Protein AF-0000000068642053 (afdb_homodimer)

Secondary structure (DSSP, 8-state):
------------EE----EEE-GGG-EEEES-SEEEEETT--EEEEEEEE-SSS-EEEEEEEESSS----GGGSGGGTTTEEEEEETTTEEEEEE-S--GGG-EEEEEEEEESS-SSEEE-SS-EEEEEESEEEEEPPTT--EEEEEEEEEEPPSS-EEEEEEEEEE---SS-EEEEEEEEEE---SS-EEEEEEEEEE---SS-EEEEEEEEEE---SSEEEEEEEEEEE---SSEEEEEEEEEEE---SSEEEEEEEEEEE---SSEEEEEEEEEEE---SSEEEEEEEEEEE---SSEEEEEEEEEEE-PPS-EEEEEEEEEEE---S--EEEEEEEEEE---SSEEEEEEEEEEE---SSEEEEEEEEEEE---SSEEEEEEEEEEE---SSEEEEEEEEEEE---SSEEEEEEEEEEE---SSEEEEEEEEEEE---S--EEEEE-SS-EEE--S----/-------------B---EEEE-GGG-EEEES-SEEEEETT--EEEEEEEE-SSS-EEEEEEEESSS----GGGSGGGTTTEEEEEETTTEEEEEE-S--GGG-EEEEEEEEETTT-SEEE-SS-EEEEEESEEEEEPPTT--EEEEEEEEEEPPSS-EEEEEEEEEE---SS-EEEEEEEEEE---SS-EEEEEEEEEE---SS-EEEEEEEEEE---SSEEEEEEEEEEE---SSEEEEEEEEEEE---SSEEEEEEEEEEE---SSEEEEEEEEEEE---SSEEEEEEEEEEE---SSEEEEEEEEEEE-PPS-EEEEEEEEEEE---S--EEEEEEEEEE---SSEEEEEEEEEEE---SSEEEEEEEEEEE---SSEEEEEEEEEEE---SSEEEEEEEEEEE---SSEEEEEEEEEEE---SSEEEEEEEEEEE---S--EEEEE-SS-EEE--SS---

Foldseek 3Di:
DDDPPPPDQPQPQQQPFDWDDDPPWWTKTKRGAEGEEAAQAKDKTKIAITDDDAAWDDKAKDFPPDDRDHPCPPPVQPPFWDWDQDPRRMIMIMGGRHDQVNFGFMKMWIDGPVGPDIDIHPDGHGYGYDLQAAAADDADDEDEREHNYEYAYDAHEEYEYEEEYEYAYDAHYEYEYEYEYEYAYEAHYEYEYEEEYEYAYYAHYEYEYEEEYEDPYEAHYEYEYEYEYEAQAHAHYEYEYEYEYEAAYDAHYEYEYEYEYEHNYAAHYEYEYEYEYEADAHAHYEYEYEEEYEADAHAHYEYEYEEEYEHAYHAHYEYEYEYEYEAAYEADYEYEYEEEYEHAYEAHYEYEYEYEYEHAYEAHYEYEYEEEYEYAYEAHYEYEYEEEYEYPYYAHYEYEYEYEYEAAEHAHYEYEYEEEYEYAADAHYAYEYEEEYEYNYDPHYHYDYPHPDDHPYPDPPPDD/DDDPPPDDPPQVQPQPFDWDDDPPWWTKTKRGAEGEEAAQAKDKTKIAITDDDAAWDDKAKAFPPDDRDHPCPPPVQPPFWDWDDDPHRMIMIMGGRHDQVNFGFMKMWIDGPPPNDIDIHPDGHGYGYDLAAAAAADADDEEEREHNYEYAYDAHEEYEYEEEYEYAYDAHYEYEYEYEYEYAYEAHYEYEYEEEYEYAYDAHYEYEYEEEYEDPYEAHYEYEYEYEYEHQAHAHYEYEYEYEYEAAYDAHYEYEYEEEYEHNYAAHYEYEYEYEYEADEHAHYEYEYEEEYEAAAHAHYEYEYEYEYEAAYEAHYEYEYEYEYEAAYEAHYAYEYEEEYEHAYEAHYEYEYEYEYEAAYEAHYEYEYEYEYEYAYEAHYEYEYEYEYEYPYEAHYEYEYEEEYEAADHAHYEYEYEEEYEYAADAHYAYEYAEEYEYNYDPHYHYDYPHPDDHPYPDPPPPD

Radius of gyration: 42.09 Å; Cα contacts (8 Å, |Δi|>4): 3136; chains: 2; bounding box: 68×141×82 Å

Nearest PDB structures (foldseek):
  8ht3-assembly1_A  TM=8.075E-01  e=3.068E-05  Okamejei kenojei
  7s83-assembly1_A  TM=7.477E-01  e=1.889E-05  Ginglymostoma cirratum
  2z8v-assembly2_C  TM=7.675E-01  e=5.492E-05  Orectolobus maculatus
  4opw-assembly2_B  TM=1.220E-01  e=9.677E+00  Parabacteroides merdae ATCC 43184
  7s83-assembly1_A  TM=7.491E-01  e=1.148E-05  Ginglymostoma cirratum

Organism: Oncorhynchus mykiss (NCBI:txid8022)

pLDDT: mean 72.78, std 16.98, range [21.55, 93.94]

InterPro domains:
  IPR003599 Immunoglobulin domain subtype [SM00409] (32-130)
  IPR013783 Immunoglobulin-like fold [G3DSA:2.60.40.10] (22-130)
  IPR036179 Immunoglobulin-like domain superfamily [SSF48726] (28-132)

Solvent-accessible surface area (backbone atoms only — not comparable to full-atom values): 41283 Å² total; per-residue (Å²): 134,80,77,76,74,76,66,76,74,80,60,68,62,50,55,14,31,47,69,39,72,47,82,84,51,32,28,32,29,32,51,35,32,45,37,62,42,48,47,56,36,71,48,78,47,38,32,36,45,46,64,70,69,75,48,78,73,47,76,42,51,19,41,61,80,67,69,87,42,52,47,70,72,34,77,93,33,54,95,30,60,46,80,42,83,44,82,86,56,19,43,32,42,32,40,42,63,32,42,56,82,61,40,41,38,41,25,46,32,38,24,33,72,72,39,95,54,75,49,67,28,60,91,33,27,36,34,40,30,36,53,60,34,75,34,68,41,69,60,67,44,73,49,76,45,69,34,42,29,37,32,41,35,38,47,58,20,44,34,38,36,39,35,39,33,41,35,57,24,43,36,44,25,38,39,36,36,41,35,40,33,39,34,56,26,43,35,44,27,40,38,38,37,42,34,40,36,38,33,58,25,43,38,45,28,45,38,39,37,44,34,39,34,34,36,53,29,43,37,46,26,44,37,39,38,43,33,40,34,33,34,54,34,34,36,47,26,45,37,40,37,43,34,40,34,36,32,48,19,41,36,48,26,45,39,41,37,44,35,39,34,33,36,54,27,45,35,45,28,46,38,40,37,45,36,41,35,33,38,59,33,43,33,47,24,43,38,38,37,44,35,40,35,35,35,52,26,31,34,49,23,42,37,40,36,45,35,40,34,33,34,50,21,37,34,44,33,45,42,41,39,45,36,40,35,32,33,53,19,48,30,55,27,66,31,48,35,40,35,41,34,36,35,50,20,43,36,45,26,40,37,37,36,41,35,39,34,36,34,49,21,41,34,47,24,41,39,39,36,44,35,40,34,34,34,54,26,43,34,43,26,43,38,39,36,43,35,41,36,32,37,68,36,47,35,45,28,43,37,39,37,44,34,40,35,32,35,60,35,43,35,48,26,43,36,38,35,43,34,41,33,34,32,51,35,33,39,47,26,44,36,38,34,44,25,32,39,30,38,67,45,56,80,66,52,51,76,47,63,51,55,78,48,55,64,26,62,56,53,90,78,69,76,123,133,80,78,76,76,75,72,77,74,80,62,69,64,51,55,15,33,46,68,37,72,46,81,85,50,30,26,29,28,32,49,34,31,45,35,63,42,46,49,57,35,70,46,79,47,41,35,36,47,46,62,71,70,76,48,77,73,45,76,43,50,18,43,62,80,69,69,88,42,51,45,70,72,35,78,93,33,55,93,30,59,48,82,41,80,44,82,87,57,19,44,32,42,31,40,42,63,32,40,56,82,61,40,40,37,39,26,46,32,38,23,31,72,70,69,80,51,76,49,68,27,61,92,33,28,36,35,41,31,35,54,62,35,75,36,68,43,68,60,68,49,73,49,78,45,70,34,42,29,38,32,41,36,38,48,59,20,44,34,38,35,38,35,38,34,40,34,57,25,44,37,44,25,37,38,36,37,42,36,39,34,39,33,55,26,43,35,44,27,41,38,39,37,42,34,39,35,36,33,56,24,44,38,46,28,44,38,39,35,43,35,39,34,35,37,53,29,43,36,47,27,44,38,39,37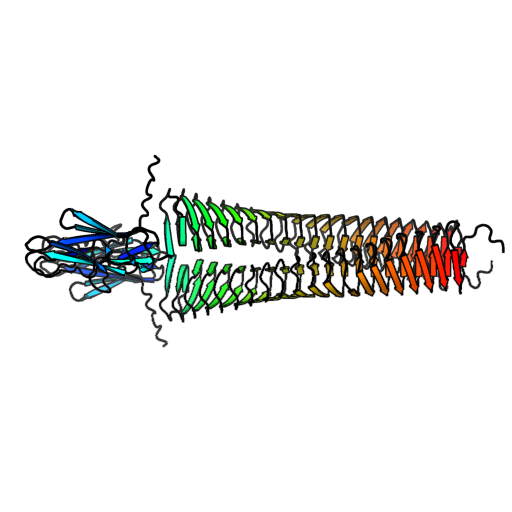,44,33,40,35,35,34,54,36,33,37,48,26,44,38,40,37,45,34,40,34,33,33,46,19,40,35,48,27,45,39,41,38,43,35,40,36,33,36,56,28,45,35,44,28,46,38,39,37,44,34,41,34,33,38,58,36,42,33,47,25,44,38,40,37,44,35,38,35,33,36,53,22,34,34,48,23,42,38,39,38,45,36,41,35,33,35,49,22,41,32,43,32,46,40,41,39,45,34,40,35,33,33,53,19,47,32,50,26,60,34,47,36,40,35,39,35,36,34,51,20,43,35,47,26,41,39,38,36,41,34,41,34,39,33,49,22,41,35,45,24,41,37,38,37,44,36,40,34,36,34,54,25,43,32,44,27,43,36,39,37,42,35,39,35,31,38,64,33,46,35,46,27,43,37,40,37,45,36,40,34,31,34,55,44,40,37,48,26,45,36,38,34,42,34,40,34,32,32,52,34,39,40,47,27,44,37,38,34,45,26,31,36,30,37,66,40,58,79,61,54,52,74,48,62,54,50,80,46,52,66,24,62,50,50,90,78,64,74,122

Structure (mmCIF, N/CA/C/O backbone):
data_AF-0000000068642053-model_v1
#
loop_
_entity.id
_entity.type
_entity.pdbx_description
1 polymer 'Immunoglobulin domain-containing protein'
#
loop_
_atom_site.group_PDB
_atom_site.id
_atom_site.type_symbol
_atom_site.label_atom_id
_atom_site.label_alt_id
_atom_site.label_comp_id
_atom_site.label_asym_id
_atom_site.label_entity_id
_atom_site.label_seq_id
_atom_site.pdbx_PDB_ins_code
_atom_site.Cartn_x
_atom_site.Cartn_y
_atom_site.Cartn_z
_atom_site.occupancy
_atom_site.B_iso_or_equiv
_atom_site.auth_seq_id
_atom_site.auth_comp_id
_atom_site.auth_asym_id
_atom_site.auth_atom_id
_atom_site.pdbx_PDB_model_num
ATOM 1 N N . MET A 1 1 ? 34.188 39.312 0.148 1 21.59 1 MET A N 1
ATOM 2 C CA . MET A 1 1 ? 33.656 39.5 1.485 1 21.59 1 MET A CA 1
ATOM 3 C C . MET A 1 1 ? 32.125 39.75 1.422 1 21.59 1 MET A C 1
ATOM 5 O O . MET A 1 1 ? 31.688 40.781 0.92 1 21.59 1 MET A O 1
ATOM 9 N N . ALA A 1 2 ? 31.391 38.719 1.021 1 28.34 2 ALA A N 1
ATOM 10 C CA . ALA A 1 2 ? 29.984 38.75 0.583 1 28.34 2 ALA A CA 1
ATOM 11 C C . ALA A 1 2 ? 29.078 39.281 1.696 1 28.34 2 ALA A C 1
ATOM 13 O O . ALA A 1 2 ? 29.172 38.812 2.84 1 28.34 2 ALA A O 1
ATOM 14 N N . LEU A 1 3 ? 28.703 40.469 1.605 1 24.94 3 LEU A N 1
ATOM 15 C CA . LEU A 1 3 ? 27.797 41.219 2.473 1 24.94 3 LEU A CA 1
ATOM 16 C C . LEU A 1 3 ? 26.5 40.469 2.676 1 24.94 3 LEU A C 1
ATOM 18 O O . LEU A 1 3 ? 25.828 40.094 1.705 1 24.94 3 LEU A O 1
ATOM 22 N N . ARG A 1 4 ? 26.469 39.594 3.768 1 29.41 4 ARG A N 1
ATOM 23 C CA . ARG A 1 4 ? 25.344 38.844 4.297 1 29.41 4 ARG A CA 1
ATOM 24 C C . ARG A 1 4 ? 24.125 39.719 4.457 1 29.41 4 ARG A C 1
ATOM 26 O O . ARG A 1 4 ? 24.156 40.719 5.176 1 29.41 4 ARG A O 1
ATOM 33 N N . THR A 1 5 ? 23.516 39.906 3.34 1 27.19 5 THR A N 1
ATOM 34 C CA . THR A 1 5 ? 22.312 40.719 3.377 1 27.19 5 THR A CA 1
ATOM 35 C C . THR A 1 5 ? 21.344 40.188 4.43 1 27.19 5 THR A C 1
ATOM 37 O O . THR A 1 5 ? 21.031 39 4.457 1 27.19 5 THR A O 1
ATOM 40 N N . ALA A 1 6 ? 21.312 40.719 5.652 1 28.25 6 ALA A N 1
ATOM 41 C CA . ALA A 1 6 ? 20.469 40.469 6.816 1 28.25 6 ALA A CA 1
ATOM 42 C C . ALA A 1 6 ? 18.984 40.625 6.465 1 28.25 6 ALA A C 1
ATOM 44 O O . ALA A 1 6 ? 18.578 41.625 5.895 1 28.25 6 ALA A O 1
ATOM 45 N N . GLY A 1 7 ? 18.516 39.594 5.863 1 27.88 7 GLY A N 1
ATOM 46 C CA . GLY A 1 7 ? 17.094 39.688 5.586 1 27.88 7 GLY A CA 1
ATOM 47 C C . GLY A 1 7 ? 16.266 40 6.816 1 27.88 7 GLY A C 1
ATOM 48 O O . GLY A 1 7 ? 16.578 39.562 7.922 1 27.88 7 GLY A O 1
ATOM 49 N N . SER A 1 8 ? 15.742 41.156 6.863 1 25.72 8 SER A N 1
ATOM 50 C CA . SER A 1 8 ? 14.945 41.688 7.961 1 25.72 8 SER A CA 1
ATOM 51 C C . SER A 1 8 ? 13.656 40.906 8.148 1 25.72 8 SER A C 1
ATOM 53 O O . SER A 1 8 ? 12.914 40.688 7.195 1 25.72 8 SER A O 1
ATOM 55 N N . VAL A 1 9 ? 13.711 39.938 8.914 1 30.11 9 VAL A N 1
ATOM 56 C CA . VAL A 1 9 ? 12.477 39.281 9.336 1 30.11 9 VAL A CA 1
ATOM 57 C C . VAL A 1 9 ? 11.555 40.312 10 1 30.11 9 VAL A C 1
ATOM 59 O O . VAL A 1 9 ? 11.977 41.031 10.906 1 30.11 9 VAL A O 1
ATOM 62 N N . LEU A 1 10 ? 10.648 40.75 9.203 1 28.38 10 LEU A N 1
ATOM 63 C CA . LEU A 1 10 ? 9.68 41.656 9.82 1 28.38 10 LEU A CA 1
ATOM 64 C C . LEU A 1 10 ? 8.883 40.938 10.898 1 28.38 10 LEU A C 1
ATOM 66 O O . LEU A 1 10 ? 8.227 39.906 10.633 1 28.38 10 LEU A O 1
ATOM 70 N N . VAL A 1 11 ? 9.414 40.875 12.031 1 32.84 11 VAL A N 1
ATOM 71 C CA . VAL A 1 11 ? 8.68 40.531 13.242 1 32.84 11 VAL A CA 1
ATOM 72 C C . VAL A 1 11 ? 7.555 41.531 13.484 1 32.84 11 VAL A C 1
ATOM 74 O O . VAL A 1 11 ? 7.77 42.75 13.406 1 32.84 11 VAL A O 1
ATOM 77 N N . VAL A 1 12 ? 6.395 41.156 13.133 1 31.44 12 VAL A N 1
ATOM 78 C CA . VAL A 1 12 ? 5.289 42.062 13.391 1 31.44 12 VAL A CA 1
ATOM 79 C C . VAL A 1 12 ? 5.301 42.5 14.859 1 31.44 12 VAL A C 1
ATOM 81 O O . VAL A 1 12 ? 5.246 41.656 15.758 1 31.44 12 VAL A O 1
ATOM 84 N N . PHE A 1 13 ? 6.004 43.625 15.133 1 31.03 13 PHE A N 1
ATOM 85 C CA . PHE A 1 13 ? 6.004 44.312 16.422 1 31.03 13 PHE A CA 1
ATOM 86 C C . PHE A 1 13 ? 4.656 44.969 16.688 1 31.03 13 PHE A C 1
ATOM 88 O O . PHE A 1 13 ? 4.172 45.75 15.859 1 31.03 13 PHE A O 1
ATOM 95 N N . LEU A 1 14 ? 3.75 44.219 17.219 1 30.2 14 LEU A N 1
ATOM 96 C CA . LEU A 1 14 ? 2.578 44.969 17.672 1 30.2 14 LEU A CA 1
ATOM 97 C C . LEU A 1 14 ? 2.979 46.094 18.609 1 30.2 14 LEU A C 1
ATOM 99 O O . LEU A 1 14 ? 3.594 45.875 19.641 1 30.2 14 LEU A O 1
ATOM 103 N N . TRP A 1 15 ? 3.316 47.219 18.016 1 31.95 15 TRP A N 1
ATOM 104 C CA . TRP A 1 15 ? 3.785 48.406 18.719 1 31.95 15 TRP A CA 1
ATOM 105 C C . TRP A 1 15 ? 2.676 49 19.578 1 31.95 15 TRP A C 1
ATOM 107 O O . TRP A 1 15 ? 1.657 49.469 19.062 1 31.95 15 TRP A O 1
ATOM 117 N N . SER A 1 16 ? 2.055 48.375 20.453 1 30.84 16 SER A N 1
ATOM 118 C CA . SER A 1 16 ? 1.204 49.219 21.297 1 30.84 16 SER A CA 1
ATOM 119 C C . SER A 1 16 ? 2.035 50.062 22.25 1 30.84 16 SER A C 1
ATOM 121 O O . SER A 1 16 ? 2.938 49.562 22.922 1 30.84 16 SER A O 1
ATOM 123 N N . VAL A 1 17 ? 2.176 51.375 21.969 1 36.47 17 VAL A N 1
ATOM 124 C CA . VAL A 1 17 ? 2.92 52.25 22.844 1 36.47 17 VAL A CA 1
ATOM 125 C C . VAL A 1 17 ? 2.066 52.625 24.047 1 36.47 17 VAL A C 1
ATOM 127 O O . VAL A 1 17 ? 0.965 53.156 23.906 1 36.47 17 VAL A O 1
ATOM 130 N N . ALA A 1 18 ? 1.949 51.906 25.047 1 38.66 18 ALA A N 1
ATOM 131 C CA . ALA A 1 18 ? 1.374 52.375 26.297 1 38.66 18 ALA A CA 1
ATOM 132 C C . ALA A 1 18 ? 2.279 53.438 26.953 1 38.66 18 ALA A C 1
ATOM 134 O O . ALA A 1 18 ? 3.479 53.188 27.125 1 38.66 18 ALA A O 1
ATOM 135 N N . VAL A 1 19 ? 1.749 54.781 26.953 1 42.66 19 VAL A N 1
ATOM 136 C CA . VAL A 1 19 ? 2.441 55.844 27.688 1 42.66 19 VAL A CA 1
ATOM 137 C C . VAL A 1 19 ? 1.889 55.938 29.109 1 42.66 19 VAL A C 1
ATOM 139 O O . VAL A 1 19 ? 0.683 56.094 29.297 1 42.66 19 VAL A O 1
ATOM 142 N N . VAL A 1 20 ? 2.449 55.344 30 1 42.34 20 VAL A N 1
ATOM 143 C CA . VAL A 1 20 ? 2.109 55.688 31.375 1 42.34 20 VAL A CA 1
ATOM 144 C C . VAL A 1 20 ? 2.797 56.969 31.797 1 42.34 20 VAL A C 1
ATOM 146 O O . VAL A 1 20 ? 4.027 57.062 31.812 1 42.34 20 VAL A O 1
ATOM 149 N N . LEU A 1 21 ? 2.037 57.969 31.766 1 45.78 21 LEU A N 1
ATOM 150 C CA . LEU A 1 21 ? 2.549 59.25 32.281 1 45.78 21 LEU A CA 1
ATOM 151 C C . LEU A 1 21 ? 2.486 59.281 33.781 1 45.78 21 LEU A C 1
ATOM 153 O O . LEU A 1 21 ? 1.447 59 34.375 1 45.78 21 LEU A O 1
ATOM 157 N N . GLY A 1 22 ? 3.572 59.125 34.344 1 49.88 22 GLY A N 1
ATOM 158 C CA . GLY A 1 22 ? 3.627 59.344 35.781 1 49.88 22 GLY A CA 1
ATOM 159 C C . GLY A 1 22 ? 3.275 60.75 36.188 1 49.88 22 GLY A C 1
ATOM 160 O O . GLY A 1 22 ? 3.148 61.625 35.344 1 49.88 22 GLY A O 1
ATOM 161 N N . GLN A 1 23 ? 2.898 60.906 37.438 1 57.91 23 GLN A N 1
ATOM 162 C CA . GLN A 1 23 ? 2.666 62.219 38.062 1 57.91 23 GLN A CA 1
ATOM 163 C C . GLN A 1 23 ? 3.938 63.062 38.062 1 57.91 23 GLN A C 1
ATOM 165 O O . GLN A 1 23 ? 5.039 62.531 38.219 1 57.91 23 GLN A O 1
ATOM 170 N N . TYR A 1 24 ? 3.994 64.438 37.844 1 64.5 24 TYR A N 1
ATOM 171 C CA . TYR A 1 24 ? 4.977 65.5 38.031 1 64.5 24 TYR A CA 1
ATOM 172 C C . TYR A 1 24 ? 6.102 65.438 37 1 64.5 24 TYR A C 1
ATOM 174 O O . TYR A 1 24 ? 7.27 65.625 37.344 1 64.5 24 TYR A O 1
ATOM 182 N N . GLY A 1 25 ? 5.832 64.938 35.781 1 76.25 25 GLY A N 1
ATOM 183 C CA . GLY A 1 25 ? 6.793 65.062 34.688 1 76.25 25 GLY A CA 1
ATOM 184 C C . GLY A 1 25 ? 7.578 63.75 34.469 1 76.25 25 GLY A C 1
ATOM 185 O O . GLY A 1 25 ? 8.375 63.688 33.531 1 76.25 25 GLY A O 1
ATOM 186 N N . TRP A 1 26 ? 7.367 62.688 35.406 1 78.88 26 TRP A N 1
ATOM 187 C CA . TRP A 1 26 ? 8.055 61.406 35.188 1 78.88 26 TRP A CA 1
ATOM 188 C C . TRP A 1 26 ? 7.234 60.5 34.312 1 78.88 26 TRP A C 1
ATOM 190 O O . TRP A 1 26 ? 6.031 60.312 34.5 1 78.88 26 TRP A O 1
ATOM 200 N N . SER A 1 27 ? 7.918 60.031 33.25 1 82.69 27 SER A N 1
ATOM 201 C CA . SER A 1 27 ? 7.211 59.062 32.438 1 82.69 27 SER A CA 1
ATOM 202 C C . SER A 1 27 ? 8.18 58.156 31.672 1 82.69 27 SER A C 1
ATOM 204 O O . SER A 1 27 ? 9.312 58.562 31.391 1 82.69 27 SER A O 1
ATOM 206 N N . VAL A 1 28 ? 7.84 56.906 31.562 1 85.12 28 VAL A N 1
ATOM 207 C CA . VAL A 1 28 ? 8.453 56 30.594 1 85.12 28 VAL A CA 1
ATOM 208 C C . VAL A 1 28 ? 7.398 55.5 29.594 1 85.12 28 VAL A C 1
ATOM 210 O O . VAL A 1 28 ? 6.316 55.062 29.984 1 85.12 28 VAL A O 1
ATOM 213 N N . THR A 1 29 ? 7.73 55.719 28.344 1 77.5 29 THR A N 1
ATOM 214 C CA . THR A 1 29 ? 6.844 55.25 27.266 1 77.5 29 THR A CA 1
ATOM 215 C C . THR A 1 29 ? 7.531 54.219 26.391 1 77.5 29 THR A C 1
ATOM 217 O O . THR A 1 29 ? 8.586 54.5 25.797 1 77.5 29 THR A O 1
ATOM 220 N N . TYR A 1 30 ? 6.906 53 26.438 1 78.56 30 TYR A N 1
ATOM 221 C CA . TYR A 1 30 ? 7.434 51.969 25.578 1 78.56 30 TYR A CA 1
ATOM 222 C C . TYR A 1 30 ? 6.855 52.062 24.172 1 78.56 30 TYR A C 1
ATOM 224 O O . TYR A 1 30 ? 5.676 52.375 24 1 78.56 30 TYR A O 1
ATOM 232 N N . THR A 1 31 ? 7.73 51.781 23.156 1 70.06 31 THR A N 1
ATOM 233 C CA . THR A 1 31 ? 7.27 51.781 21.781 1 70.06 31 THR A CA 1
ATOM 234 C C . THR A 1 31 ? 6.289 50.656 21.516 1 70.06 31 THR A C 1
ATOM 236 O O . THR A 1 31 ? 5.328 50.812 20.766 1 70.06 31 THR A O 1
ATOM 239 N N . THR A 1 32 ? 6.688 49.5 22.062 1 67.88 32 THR A N 1
ATOM 240 C CA . THR A 1 32 ? 5.836 48.344 21.953 1 67.88 32 THR A CA 1
ATOM 241 C C . THR A 1 32 ? 5.672 47.656 23.328 1 67.88 32 THR A C 1
ATOM 243 O O . THR A 1 32 ? 6.641 47.562 24.078 1 67.88 32 THR A O 1
ATOM 246 N N . GLN A 1 33 ? 4.387 47.219 23.594 1 63.31 33 GLN A N 1
ATOM 247 C CA . GLN A 1 33 ? 4.164 46.625 24.906 1 63.31 33 GLN A CA 1
ATOM 248 C C . GLN A 1 33 ? 4.148 45.125 24.812 1 63.31 33 GLN A C 1
ATOM 250 O O . GLN A 1 33 ? 4.371 44.438 25.812 1 63.31 33 GLN A O 1
ATOM 255 N N . SER A 1 34 ? 3.82 44.625 23.734 1 64.75 34 SER A N 1
ATOM 256 C CA . SER A 1 34 ? 3.811 43.156 23.547 1 64.75 34 SER A CA 1
ATOM 257 C C . SER A 1 34 ? 4.457 42.781 22.219 1 64.75 34 SER A C 1
ATOM 259 O O . SER A 1 34 ? 4.168 43.375 21.188 1 64.75 34 SER A O 1
ATOM 261 N N . ILE A 1 35 ? 5.461 41.938 22.344 1 64.06 35 ILE A N 1
ATOM 262 C CA . ILE A 1 35 ? 6.168 41.406 21.188 1 64.06 35 ILE A CA 1
ATOM 263 C C . ILE A 1 35 ? 6.043 39.875 21.156 1 64.06 35 ILE A C 1
ATOM 265 O O . ILE A 1 35 ? 6.281 39.219 22.156 1 64.06 35 ILE A O 1
ATOM 269 N N . CYS A 1 36 ? 5.422 39.375 20.172 1 59.41 36 CYS A N 1
ATOM 270 C CA . CYS A 1 36 ? 5.492 37.938 19.891 1 59.41 36 CYS A CA 1
ATOM 271 C C . CYS A 1 36 ? 6.453 37.656 18.734 1 59.41 36 CYS A C 1
ATOM 273 O O . CYS A 1 36 ? 6.297 38.188 17.641 1 59.41 36 CYS A O 1
ATOM 275 N N . THR A 1 37 ? 7.574 37 19.141 1 60.34 37 THR A N 1
ATOM 276 C CA . THR A 1 37 ? 8.602 36.75 18.125 1 60.34 37 THR A CA 1
ATOM 277 C C . THR A 1 37 ? 9.133 35.312 18.219 1 60.34 37 THR A C 1
ATOM 279 O O . THR A 1 37 ? 8.68 34.531 19.047 1 60.34 37 THR A O 1
ATOM 282 N N . LEU A 1 38 ? 10.047 35 17.25 1 58.22 38 LEU A N 1
ATOM 283 C CA . LEU A 1 38 ? 10.492 33.625 17.047 1 58.22 38 LEU A CA 1
ATOM 284 C C . LEU A 1 38 ? 11.789 33.344 17.812 1 58.22 38 LEU A C 1
ATOM 286 O O . LEU A 1 38 ? 12.641 34.25 17.922 1 58.22 38 LEU A O 1
ATOM 290 N N . LYS A 1 39 ? 11.688 32 18.188 1 65.62 39 LYS A N 1
ATOM 291 C CA . LYS A 1 39 ? 12.961 31.547 18.734 1 65.62 39 LYS A CA 1
ATOM 292 C C . LYS A 1 39 ? 14.094 31.766 17.734 1 65.62 39 LYS A C 1
ATOM 294 O O . LYS A 1 39 ? 13.93 31.516 16.531 1 65.62 39 LYS A O 1
ATOM 299 N N . GLY A 1 40 ?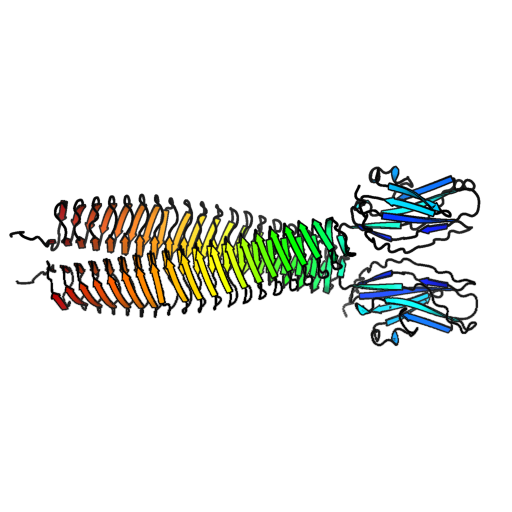 15.188 32.188 18.188 1 63.75 40 GLY A N 1
ATOM 300 C CA . GLY A 1 40 ? 16.359 32.375 17.359 1 63.75 40 GLY A CA 1
ATOM 301 C C . GLY A 1 40 ? 16.438 33.75 16.719 1 63.75 40 GLY A C 1
ATOM 302 O O . GLY A 1 40 ? 17.469 34.125 16.156 1 63.75 40 GLY A O 1
ATOM 303 N N . SER A 1 41 ? 15.391 34.438 16.766 1 63.88 41 SER A N 1
ATOM 304 C CA . SER A 1 41 ? 15.367 35.781 16.172 1 63.88 41 SER A CA 1
ATOM 305 C C . SER A 1 41 ? 15.945 36.812 17.109 1 63.88 41 SER A C 1
ATOM 307 O O . SER A 1 41 ? 16.453 36.469 18.188 1 63.88 41 SER A O 1
ATOM 309 N N . THR A 1 42 ? 16.047 38.094 16.562 1 71.44 42 THR A N 1
ATOM 310 C CA . THR A 1 42 ? 16.469 39.25 17.344 1 71.44 42 THR A CA 1
ATOM 311 C C . THR A 1 42 ? 15.289 40.188 17.609 1 71.44 42 THR A C 1
ATOM 313 O O . THR A 1 42 ? 14.453 40.406 16.734 1 71.44 42 THR A O 1
ATOM 316 N N . VAL A 1 43 ? 15.172 40.562 18.828 1 78.81 43 VAL A N 1
ATOM 317 C CA . VAL A 1 43 ? 14.109 41.5 19.141 1 78.81 43 VAL A CA 1
ATOM 318 C C . VAL A 1 43 ? 14.719 42.812 19.625 1 78.81 43 VAL A C 1
ATOM 320 O O . VAL A 1 43 ? 15.781 42.844 20.25 1 78.81 43 VAL A O 1
ATOM 323 N N . GLU A 1 44 ? 14.07 43.969 19.203 1 80.94 44 GLU A N 1
ATOM 324 C CA . GLU A 1 44 ? 14.398 45.281 19.734 1 80.94 44 GLU A CA 1
ATOM 325 C C . GLU A 1 44 ? 13.227 45.875 20.516 1 80.94 44 GLU A C 1
ATOM 327 O O . GLU A 1 44 ? 12.102 45.906 20 1 80.94 44 GLU A O 1
ATOM 332 N N . MET A 1 45 ? 13.492 46.219 21.719 1 85.38 45 MET A N 1
ATOM 333 C CA . MET A 1 45 ? 12.523 46.906 22.562 1 85.38 45 MET A CA 1
ATOM 334 C C . MET A 1 45 ? 13 48.344 22.891 1 85.38 45 MET A C 1
ATOM 336 O O . MET A 1 45 ? 14.117 48.5 23.391 1 85.38 45 MET A O 1
ATOM 340 N N . SER A 1 46 ? 12.117 49.25 22.656 1 83.62 46 SER A N 1
ATOM 341 C CA . SER A 1 46 ? 12.547 50.625 22.875 1 83.62 46 SER A CA 1
ATOM 342 C C . SER A 1 46 ? 11.547 51.375 23.734 1 83.62 46 SER A C 1
ATOM 344 O O . SER A 1 46 ? 10.375 51.031 23.797 1 83.62 46 SER A O 1
ATOM 346 N N . CYS A 1 47 ? 12.117 52.406 24.406 1 84 47 CYS A N 1
ATOM 347 C CA . CYS A 1 47 ? 11.289 53.312 25.219 1 84 47 CYS A CA 1
ATOM 348 C C . CYS A 1 47 ? 11.82 54.719 25.188 1 84 47 CYS A C 1
ATOM 350 O O . CYS A 1 47 ? 12.945 54.969 24.734 1 84 47 CYS A O 1
ATOM 352 N N . THR A 1 48 ? 10.93 55.688 25.484 1 85.06 48 THR A N 1
ATOM 353 C CA . THR A 1 48 ? 11.289 57.094 25.781 1 85.06 48 THR A CA 1
ATOM 354 C C . THR A 1 48 ? 10.844 57.469 27.188 1 85.06 48 THR A C 1
ATOM 356 O O . THR A 1 48 ? 9.898 56.906 27.734 1 85.06 48 THR A O 1
ATOM 359 N N . TYR A 1 49 ? 11.664 58.375 27.812 1 88.12 49 TYR A N 1
ATOM 360 C CA . TYR A 1 49 ? 11.297 58.75 29.172 1 88.12 49 TYR A CA 1
ATOM 361 C C . TYR A 1 49 ? 11.453 60.25 29.375 1 88.12 49 TYR A C 1
ATOM 363 O O . TYR A 1 49 ? 12.164 60.906 28.625 1 88.12 49 TYR A O 1
ATOM 371 N N . THR A 1 50 ? 10.641 60.719 30.328 1 85.62 50 THR A N 1
ATOM 372 C CA . THR A 1 50 ? 10.711 62.125 30.719 1 85.62 50 THR A CA 1
ATOM 373 C C . THR A 1 50 ? 10.883 62.25 32.25 1 85.62 50 THR A C 1
ATOM 375 O O . THR A 1 50 ? 10.531 61.344 33 1 85.62 50 THR A O 1
ATOM 378 N N . TYR A 1 51 ? 11.469 63.375 32.594 1 85.25 51 TYR A N 1
ATOM 379 C CA . TYR A 1 51 ? 11.672 63.719 34 1 85.25 51 TYR A CA 1
ATOM 380 C C . TYR A 1 51 ? 11.719 65.25 34.188 1 85.25 51 TYR A C 1
ATOM 382 O O . TYR A 1 51 ? 12.094 65.938 33.281 1 85.25 51 TYR A O 1
ATOM 390 N N . PRO A 1 52 ? 11.32 65.688 35.344 1 82.81 52 PRO A N 1
ATOM 391 C CA . PRO A 1 52 ? 11.148 67.125 35.531 1 82.81 52 PRO A CA 1
ATOM 392 C C . PRO A 1 52 ? 12.477 67.875 35.594 1 82.81 52 PRO A C 1
ATOM 394 O O . PRO A 1 52 ? 12.602 68.938 35 1 82.81 52 PRO A O 1
ATOM 397 N N . SER A 1 53 ? 13.383 67.438 36.312 1 82.12 53 SER A N 1
ATOM 398 C CA . SER A 1 53 ? 14.641 68.188 36.438 1 82.12 53 SER A CA 1
ATOM 399 C C . SER A 1 53 ? 15.805 67.25 36.75 1 82.12 53 SER A C 1
ATOM 401 O O . SER A 1 53 ? 15.602 66.125 37.156 1 82.12 53 SER A O 1
ATOM 403 N N . GLY A 1 54 ? 17.078 67.688 36.406 1 82.88 54 GLY A N 1
ATOM 404 C CA . GLY A 1 54 ? 18.297 66.938 36.688 1 82.88 54 GLY A CA 1
ATOM 405 C C . GLY A 1 54 ? 18.844 66.25 35.469 1 82.88 54 GLY A C 1
ATOM 406 O O . GLY A 1 54 ? 18.578 66.625 34.344 1 82.88 54 GLY A O 1
ATOM 407 N N . THR A 1 55 ? 19.812 65.375 35.75 1 87.5 55 THR A N 1
ATOM 408 C CA . THR A 1 55 ? 20.438 64.562 34.719 1 87.5 55 THR A CA 1
ATOM 409 C C . THR A 1 55 ? 20.297 63.062 35.062 1 87.5 55 THR A C 1
ATOM 411 O O . THR A 1 55 ? 20.453 62.688 36.219 1 87.5 55 THR A O 1
ATOM 414 N N . VAL A 1 56 ? 19.969 62.344 34.094 1 88.88 56 VAL A N 1
ATOM 415 C CA . VAL A 1 56 ? 19.828 60.875 34.281 1 88.88 56 VAL A CA 1
ATOM 416 C C . VAL A 1 56 ? 21.203 60.281 34.5 1 88.88 56 VAL A C 1
ATOM 418 O O . VAL A 1 56 ? 22.109 60.438 33.688 1 88.88 56 VAL A O 1
ATOM 421 N N . THR A 1 57 ? 21.328 59.625 35.625 1 88.75 57 THR A N 1
ATOM 422 C CA . THR A 1 57 ? 22.625 59.094 35.969 1 88.75 57 THR A CA 1
ATOM 423 C C . THR A 1 57 ? 22.688 57.594 35.656 1 88.75 57 THR A C 1
ATOM 425 O O . THR A 1 57 ? 23.75 57.062 35.375 1 88.75 57 THR A O 1
ATOM 428 N N . THR A 1 58 ? 21.547 56.938 35.844 1 87.69 58 THR A N 1
ATOM 429 C CA . THR A 1 58 ? 21.531 55.5 35.625 1 87.69 58 THR A CA 1
ATOM 430 C C . THR A 1 58 ? 20.281 55.094 34.844 1 87.69 58 THR A C 1
ATOM 432 O O . THR A 1 58 ? 19.203 55.625 35.031 1 87.69 58 THR A O 1
ATOM 435 N N . THR A 1 59 ? 20.453 54.219 33.844 1 91.62 59 THR A N 1
ATOM 436 C CA . THR A 1 59 ? 19.375 53.562 33.125 1 91.62 59 THR A CA 1
ATOM 437 C C . THR A 1 59 ? 19.531 52.062 33.188 1 91.62 59 THR A C 1
ATOM 439 O O . THR A 1 59 ? 20.641 51.531 33.281 1 91.62 59 THR A O 1
ATOM 442 N N . LEU A 1 60 ? 18.328 51.375 33.25 1 90.81 60 LEU A N 1
ATOM 443 C CA . LEU A 1 60 ? 18.375 49.938 33.406 1 90.81 60 LEU A CA 1
ATOM 444 C C . LEU A 1 60 ? 17.188 49.281 32.719 1 90.81 60 LEU A C 1
ATOM 446 O O . LEU A 1 60 ? 16.047 49.688 32.906 1 90.81 60 LEU A O 1
ATOM 450 N N . TRP A 1 61 ? 17.516 48.312 31.906 1 93.88 61 TRP A N 1
ATOM 451 C CA . TRP A 1 61 ? 16.531 47.344 31.5 1 93.88 61 TRP A CA 1
ATOM 452 C C . TRP A 1 61 ? 16.625 46.062 32.344 1 93.88 61 TRP A C 1
ATOM 454 O O . TRP A 1 61 ? 17.734 45.594 32.625 1 93.88 61 TRP A O 1
ATOM 464 N N . PHE A 1 62 ? 15.453 45.562 32.812 1 91.31 62 PHE A N 1
ATOM 465 C CA . PHE A 1 62 ? 15.469 44.375 33.656 1 91.31 62 PHE A CA 1
ATOM 466 C C . PHE A 1 62 ? 14.18 43.594 33.531 1 91.31 62 PHE A C 1
ATOM 468 O O . PHE A 1 62 ? 13.219 44.062 32.906 1 91.31 62 PHE A O 1
ATOM 475 N N . LEU A 1 63 ? 14.242 42.281 34.031 1 91.56 63 LEU A N 1
ATOM 476 C CA . LEU A 1 63 ? 13.055 41.438 34.031 1 91.56 63 LEU A CA 1
ATOM 477 C C . LEU A 1 63 ? 12.094 41.844 35.125 1 91.56 63 LEU A C 1
ATOM 479 O O . LEU A 1 63 ? 12.516 42.062 36.281 1 91.56 63 LEU A O 1
ATOM 483 N N . LYS A 1 64 ? 10.852 41.875 34.594 1 86.62 64 LYS A N 1
ATOM 484 C CA . LYS A 1 64 ? 9.836 42.219 35.594 1 86.62 64 LYS A CA 1
ATOM 485 C C . LYS A 1 64 ? 9.836 41.25 36.75 1 86.62 64 LYS A C 1
ATOM 487 O O . LYS A 1 64 ? 9.711 41.625 37.906 1 86.62 64 LYS A O 1
ATOM 492 N N . LYS A 1 65 ? 9.945 39.969 36.281 1 78.69 65 LYS A N 1
ATOM 493 C CA . LYS A 1 65 ? 9.984 38.938 37.312 1 78.69 65 LYS A CA 1
ATOM 494 C C . LYS A 1 65 ? 11.391 38.781 37.875 1 78.69 65 LYS A C 1
ATOM 496 O O . LYS A 1 65 ? 12.328 38.438 37.156 1 78.69 65 LYS A O 1
ATOM 501 N N . GLY A 1 66 ? 11.688 39.25 39.156 1 72.25 66 GLY A N 1
ATOM 502 C CA . GLY A 1 66 ? 12.977 39.125 39.812 1 72.25 66 GLY A CA 1
ATOM 503 C C . GLY A 1 66 ? 13.547 40.438 40.281 1 72.25 66 GLY A C 1
ATOM 504 O O . GLY A 1 66 ? 12.82 41.438 40.344 1 72.25 66 GLY A O 1
ATOM 505 N N . ASN A 1 67 ? 14.859 40.438 40.594 1 76.62 67 ASN A N 1
ATOM 506 C CA . ASN A 1 67 ? 15.547 41.656 41 1 76.62 67 ASN A CA 1
ATOM 507 C C . ASN A 1 67 ? 15.883 42.562 39.844 1 76.62 67 ASN A C 1
ATOM 509 O O . ASN A 1 67 ? 16.203 42.094 38.75 1 76.62 67 ASN A O 1
ATOM 513 N N . PRO A 1 68 ? 15.641 43.875 40.062 1 83.56 68 PRO A N 1
ATOM 514 C CA . PRO A 1 68 ? 15.984 44.812 39 1 83.56 68 PRO A CA 1
ATOM 515 C C . PRO A 1 68 ? 17.484 44.844 38.688 1 83.56 68 PRO A C 1
ATOM 517 O O . PRO A 1 68 ? 18.188 45.75 39.125 1 83.56 68 PRO A O 1
ATOM 520 N N . VAL A 1 69 ? 18 43.844 38.094 1 86.25 69 VAL A N 1
ATOM 521 C CA . VAL A 1 69 ? 19.391 43.75 37.656 1 86.25 69 VAL A CA 1
ATOM 522 C C . VAL A 1 69 ? 19.469 43.75 36.156 1 86.25 69 VAL A C 1
ATOM 524 O O . VAL A 1 69 ? 18.531 43.312 35.469 1 86.25 69 VAL A O 1
ATOM 527 N N . SER A 1 70 ? 20.578 44.312 35.719 1 89.56 70 SER A N 1
ATOM 528 C CA . SER A 1 70 ? 20.812 44.375 34.281 1 89.56 70 SER A CA 1
ATOM 529 C C . SER A 1 70 ? 20.75 42.969 33.656 1 89.56 70 SER A C 1
ATOM 531 O O . SER A 1 70 ? 21.203 42 34.281 1 89.56 70 SER A O 1
ATOM 533 N N . LEU A 1 71 ? 20.203 42.938 32.5 1 90.38 71 LEU A N 1
ATOM 534 C CA . LEU A 1 71 ? 20.078 41.688 31.797 1 90.38 71 LEU A CA 1
ATOM 535 C C . LEU A 1 71 ? 21.453 41.094 31.469 1 90.38 71 LEU A C 1
ATOM 537 O O . LEU A 1 71 ? 21.609 39.875 31.391 1 90.38 71 LEU A O 1
ATOM 541 N N . SER A 1 72 ? 22.344 42 31.203 1 87.06 72 SER A N 1
ATOM 542 C CA . SER A 1 72 ? 23.703 41.531 30.906 1 87.06 72 SER A CA 1
ATOM 543 C C . SER A 1 72 ? 24.297 40.781 32.094 1 87.06 72 SER A C 1
ATOM 545 O O . SER A 1 72 ? 25.234 40 31.906 1 87.06 72 SER A O 1
ATOM 547 N N . GLY A 1 73 ? 23.75 40.969 33.188 1 83.75 73 GLY A N 1
ATOM 548 C CA . GLY A 1 73 ? 24.219 40.281 34.375 1 83.75 73 GLY A CA 1
ATOM 549 C C . GLY A 1 73 ? 23.547 38.938 34.562 1 83.75 73 GLY A C 1
ATOM 550 O O . GLY A 1 73 ? 23.984 38.125 35.406 1 83.75 73 GLY A O 1
ATOM 551 N N . GLU A 1 74 ? 22.5 38.781 33.906 1 85.25 74 GLU A N 1
ATOM 552 C CA . GLU A 1 74 ? 21.812 37.5 33.969 1 85.25 74 GLU A CA 1
ATOM 553 C C . GLU A 1 74 ? 22.5 36.469 33.094 1 85.25 74 GLU A C 1
ATOM 555 O O . GLU A 1 74 ? 22.75 36.688 31.922 1 85.25 74 GLU A O 1
ATOM 560 N N . PRO A 1 75 ? 22.812 35.344 33.625 1 85.81 75 PRO A N 1
ATOM 561 C CA . PRO A 1 75 ? 23.531 34.312 32.875 1 85.81 75 PRO A CA 1
ATOM 562 C C . PRO A 1 75 ? 22.844 33.906 31.594 1 85.81 75 PRO A C 1
ATOM 564 O O . PRO A 1 75 ? 23.5 33.656 30.578 1 85.81 75 PRO A O 1
ATOM 567 N N . ASP A 1 76 ? 21.594 33.875 31.625 1 86.06 76 ASP A N 1
ATOM 568 C CA . ASP A 1 76 ? 20.844 33.375 30.469 1 86.06 76 ASP A CA 1
ATOM 569 C C . ASP A 1 76 ? 20.953 34.375 29.297 1 86.06 76 ASP A C 1
ATOM 571 O O . ASP A 1 76 ? 20.688 34 28.156 1 86.06 76 ASP A O 1
ATOM 575 N N . TYR A 1 77 ? 21.359 35.625 29.578 1 88 77 TYR A N 1
ATOM 576 C CA . TYR A 1 77 ? 21.359 36.656 28.562 1 88 77 TYR A CA 1
ATOM 577 C C . TYR A 1 77 ? 22.781 37 28.141 1 88 77 TYR A C 1
ATOM 579 O O . TYR A 1 77 ? 23 37.906 27.297 1 88 77 TYR A O 1
ATOM 587 N N . LYS A 1 78 ? 23.719 36.375 28.734 1 87.31 78 LYS A N 1
ATOM 588 C CA . LYS A 1 78 ? 25.125 36.688 28.484 1 87.31 78 LYS A CA 1
ATOM 589 C C . LYS A 1 78 ? 25.469 36.594 27 1 87.31 78 LYS A C 1
ATOM 591 O O . LYS A 1 78 ? 25.234 35.562 26.391 1 87.31 78 LYS A O 1
ATOM 596 N N . GLY A 1 79 ? 26.016 37.656 26.5 1 87.25 79 GLY A N 1
ATOM 597 C CA . GLY A 1 79 ? 26.469 37.719 25.109 1 87.25 79 GLY A CA 1
ATOM 598 C C . GLY A 1 79 ? 25.328 37.938 24.125 1 87.25 79 GLY A C 1
ATOM 599 O O . GLY A 1 79 ? 25.562 37.969 22.906 1 87.25 79 GLY A O 1
ATOM 600 N N . ARG A 1 80 ? 24.125 38.094 24.578 1 90.94 80 ARG A N 1
ATOM 601 C CA . ARG A 1 80 ? 22.984 38.156 23.656 1 90.94 80 ARG A CA 1
ATOM 602 C C . ARG A 1 80 ? 22.25 39.5 23.797 1 90.94 80 ARG A C 1
ATOM 604 O O . ARG A 1 80 ? 21.281 39.75 23.078 1 90.94 80 ARG A O 1
ATOM 611 N N . VAL A 1 81 ? 22.641 40.312 24.703 1 92.75 81 VAL A N 1
ATOM 612 C CA . VAL A 1 81 ? 21.906 41.562 24.969 1 92.75 81 VAL A CA 1
ATOM 613 C C . VAL A 1 81 ? 22.766 42.75 24.625 1 92.75 81 VAL A C 1
ATOM 615 O O . VAL A 1 81 ? 23.969 42.781 24.891 1 92.75 81 VAL A O 1
ATOM 618 N N . MET A 1 82 ? 22.141 43.75 23.953 1 90.38 82 MET A N 1
ATOM 619 C CA . MET A 1 82 ? 22.75 45.062 23.641 1 90.38 82 MET A CA 1
ATOM 620 C C . MET A 1 82 ? 21.844 46.188 24.047 1 90.38 82 MET A C 1
ATOM 622 O O . MET A 1 82 ? 20.625 46.125 23.859 1 90.38 82 MET A O 1
ATOM 626 N N . TYR A 1 83 ? 22.484 47.25 24.656 1 90.62 83 TYR A N 1
ATOM 627 C CA . TYR A 1 83 ? 21.766 48.469 25.047 1 90.62 83 TYR A CA 1
ATOM 628 C C . TYR A 1 83 ? 22.188 49.625 24.188 1 90.62 83 TYR A C 1
ATOM 630 O O . TYR A 1 83 ? 23.375 49.875 23.984 1 90.62 83 TYR A O 1
ATOM 638 N N . HIS A 1 84 ? 21.109 50.25 23.594 1 86.75 84 HIS A N 1
ATOM 639 C CA . HIS A 1 84 ? 21.391 51.438 22.781 1 86.75 84 HIS A CA 1
ATOM 640 C C . HIS A 1 84 ? 20.641 52.656 23.312 1 86.75 84 HIS A C 1
ATOM 642 O O . HIS A 1 84 ? 19.438 52.594 23.562 1 86.75 84 HIS A O 1
ATOM 648 N N . ARG A 1 85 ? 21.406 53.75 23.609 1 88.56 85 ARG A N 1
ATOM 649 C CA . ARG A 1 85 ? 20.797 55.031 23.938 1 88.56 85 ARG A CA 1
ATOM 650 C C . ARG A 1 85 ? 20.422 55.781 22.672 1 88.56 85 ARG A C 1
ATOM 652 O O . ARG A 1 85 ? 21.297 56.062 21.828 1 88.56 85 ARG A O 1
ATOM 659 N N . ASP A 1 86 ? 19.047 56 22.625 1 76.12 86 ASP A N 1
ATOM 660 C CA . ASP A 1 86 ? 18.547 56.75 21.469 1 76.12 86 ASP A CA 1
ATOM 661 C C . ASP A 1 86 ? 18.547 58.25 21.719 1 76.12 86 ASP A C 1
ATOM 663 O O . ASP A 1 86 ? 18.828 58.688 22.844 1 76.12 86 ASP A O 1
ATOM 667 N N . LYS A 1 87 ? 18.375 59.031 20.578 1 74.38 87 LYS A N 1
ATOM 668 C CA . LYS A 1 87 ? 18.281 60.5 20.766 1 74.38 87 LYS A CA 1
ATOM 669 C C . LYS A 1 87 ? 17.047 60.844 21.594 1 74.38 87 LYS A C 1
ATOM 671 O O . LYS A 1 87 ? 16.109 60.062 21.703 1 74.38 87 LYS A O 1
ATOM 676 N N . LYS A 1 88 ? 16.922 61.938 22.391 1 73 88 LYS A N 1
ATOM 677 C CA . LYS A 1 88 ? 15.797 62.531 23.094 1 73 88 LYS A CA 1
ATOM 678 C C . LYS A 1 88 ? 15.289 61.625 24.219 1 73 88 LYS A C 1
ATOM 680 O O . LYS A 1 88 ? 14.078 61.469 24.375 1 73 88 LYS A O 1
ATOM 685 N N . ASN A 1 89 ? 16.203 61 25.078 1 81.94 89 ASN A N 1
ATOM 686 C CA . ASN A 1 89 ? 15.906 60.188 26.25 1 81.94 89 ASN A CA 1
ATOM 687 C C . ASN A 1 89 ? 15.266 58.875 25.859 1 81.94 89 ASN A C 1
ATOM 689 O O . ASN A 1 89 ? 14.305 58.406 26.484 1 81.94 89 ASN A O 1
ATOM 693 N N . GLY A 1 90 ? 15.742 58.375 24.781 1 88.19 90 GLY A N 1
ATOM 694 C CA . GLY A 1 90 ? 15.297 57.062 24.328 1 88.19 90 GLY A CA 1
ATOM 695 C C . GLY A 1 90 ? 16.312 55.969 24.578 1 88.19 90 GLY A C 1
ATOM 696 O O . GLY A 1 90 ? 17.516 56.219 24.547 1 88.19 90 GLY A O 1
ATOM 697 N N . HIS A 1 91 ? 15.883 54.75 24.969 1 91.25 91 HIS A N 1
ATOM 698 C CA . HIS A 1 91 ? 16.703 53.562 25.172 1 91.25 91 HIS A CA 1
ATOM 699 C C . HIS A 1 91 ? 16.141 52.344 24.422 1 91.25 91 HIS A C 1
ATOM 701 O O . HIS A 1 91 ? 14.922 52.188 24.359 1 91.25 91 HIS A O 1
ATOM 707 N N . THR A 1 92 ? 17.031 51.625 23.828 1 88.94 92 THR A N 1
ATOM 708 C CA . THR A 1 92 ? 16.641 50.438 23.109 1 88.94 92 THR A CA 1
ATOM 709 C C . THR A 1 92 ? 17.375 49.219 23.656 1 88.94 92 THR A C 1
ATOM 711 O O . THR A 1 92 ? 18.594 49.25 23.859 1 88.94 92 THR A O 1
ATOM 714 N N . LEU A 1 93 ? 16.656 48.219 23.984 1 92.5 93 LEU A N 1
ATOM 715 C CA . LEU A 1 93 ? 17.188 46.906 24.328 1 92.5 93 LEU A CA 1
ATOM 716 C C . LEU A 1 93 ? 17.109 45.969 23.141 1 92.5 93 LEU A C 1
ATOM 718 O O . LEU A 1 93 ? 16.047 45.812 22.516 1 92.5 93 LEU A O 1
ATOM 722 N N . THR A 1 94 ? 18.188 45.375 22.781 1 89.75 94 THR A N 1
ATOM 723 C CA . THR A 1 94 ? 18.25 44.375 21.75 1 89.75 94 THR A CA 1
ATOM 724 C C . THR A 1 94 ? 18.641 43 22.328 1 89.75 94 THR A C 1
ATOM 726 O O . THR A 1 94 ? 19.625 42.906 23.078 1 89.75 94 THR A O 1
ATOM 729 N N . ILE A 1 95 ? 17.812 42.031 22.125 1 89.06 95 ILE A N 1
ATOM 730 C CA . ILE A 1 95 ? 18.125 40.656 22.5 1 89.06 95 ILE A CA 1
ATOM 731 C C . ILE A 1 95 ? 18.281 39.812 21.234 1 89.06 95 ILE A C 1
ATOM 733 O O . ILE A 1 95 ? 17.375 39.75 20.391 1 89.06 95 ILE A O 1
ATOM 737 N N . THR A 1 96 ? 19.391 39.156 21.078 1 80.69 96 THR A N 1
ATOM 738 C CA . THR A 1 96 ? 19.641 38.281 19.938 1 80.69 96 THR A CA 1
ATOM 739 C C . THR A 1 96 ? 19.516 36.812 20.328 1 80.69 96 THR A C 1
ATOM 741 O O . THR A 1 96 ? 19.5 36.5 21.516 1 80.69 96 THR A O 1
ATOM 744 N N . ASP A 1 97 ? 19.328 35.938 19.312 1 77 97 ASP A N 1
ATOM 745 C CA . ASP A 1 97 ? 19.219 34.5 19.516 1 77 97 ASP A CA 1
ATOM 746 C C . ASP A 1 97 ? 18.172 34.156 20.562 1 77 97 ASP A C 1
ATOM 748 O O . ASP A 1 97 ? 18.469 33.5 21.562 1 77 97 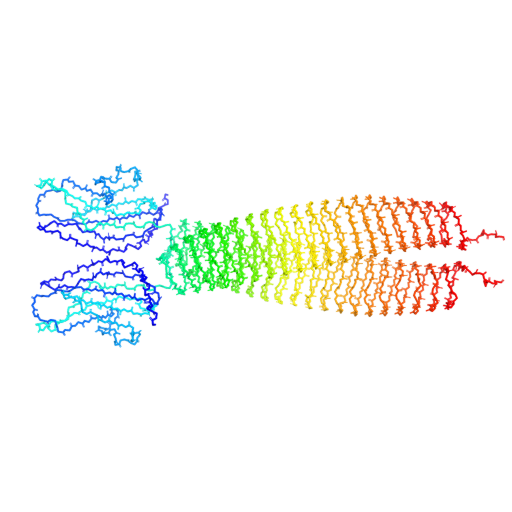ASP A O 1
ATOM 752 N N . LEU A 1 98 ? 16.969 34.625 20.297 1 77.12 98 LEU A N 1
ATOM 753 C CA . LEU A 1 98 ? 15.852 34.531 21.234 1 77.12 98 LEU A CA 1
ATOM 754 C C . LEU A 1 98 ? 15.562 33.062 21.578 1 77.12 98 LEU A C 1
ATOM 756 O O . LEU A 1 98 ? 15.617 32.188 20.703 1 77.12 98 LEU A O 1
ATOM 760 N N . ARG A 1 99 ? 15.359 32.75 22.797 1 81.44 99 ARG A N 1
ATOM 761 C CA . ARG A 1 99 ? 14.953 31.453 23.344 1 81.44 99 ARG A CA 1
ATOM 762 C C . ARG A 1 99 ? 13.539 31.531 23.922 1 81.44 99 ARG A C 1
ATOM 764 O O . ARG A 1 99 ? 13.047 32.625 24.25 1 81.44 99 ARG A O 1
ATOM 771 N N . GLU A 1 100 ? 12.906 30.391 23.984 1 74.44 100 GLU A N 1
ATOM 772 C CA . GLU A 1 100 ? 11.57 30.375 24.594 1 74.44 100 GLU A CA 1
ATOM 773 C C . GLU A 1 100 ? 11.609 30.922 26.016 1 74.44 100 GLU A C 1
ATOM 775 O O . GLU A 1 100 ? 10.641 31.562 26.469 1 74.44 100 GLU A O 1
ATOM 780 N N . SER A 1 101 ? 12.734 30.719 26.641 1 79.81 101 SER A N 1
ATOM 781 C CA . SER A 1 101 ? 12.891 31.188 28.016 1 79.81 101 SER A CA 1
ATOM 782 C C . SER A 1 101 ? 12.945 32.719 28.094 1 79.81 101 SER A C 1
ATOM 784 O O . SER A 1 101 ? 12.805 33.281 29.172 1 79.81 101 SER A O 1
ATOM 786 N N . ASP A 1 102 ? 13.156 33.281 26.984 1 85.75 102 ASP A N 1
ATOM 787 C CA . ASP A 1 102 ? 13.211 34.75 26.969 1 85.75 102 ASP A CA 1
ATOM 788 C C . ASP A 1 102 ? 11.812 35.344 27.047 1 85.75 102 ASP A C 1
ATOM 790 O O . ASP A 1 102 ? 11.664 36.562 27.156 1 85.75 102 ASP A O 1
ATOM 794 N N . SER A 1 103 ? 10.844 34.469 26.953 1 80.88 103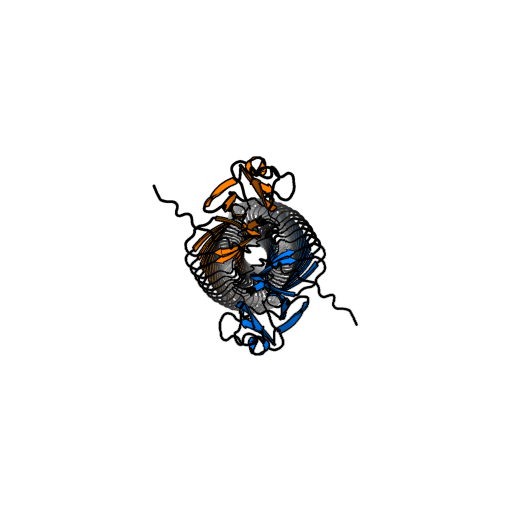 SER A N 1
ATOM 795 C CA . SER A 1 103 ? 9.484 35 27.109 1 80.88 103 SER A CA 1
ATOM 796 C C . SER A 1 103 ? 9.281 35.562 28.5 1 80.88 103 SER A C 1
ATOM 798 O O . SER A 1 103 ? 9.227 34.844 29.484 1 80.88 103 SER A O 1
ATOM 800 N N . ALA A 1 104 ? 9.219 36.844 28.578 1 85.19 104 ALA A N 1
ATOM 801 C CA . ALA A 1 104 ? 9.078 37.531 29.844 1 85.19 104 ALA A CA 1
ATOM 802 C C . ALA A 1 104 ? 8.648 39 29.625 1 85.19 104 ALA A C 1
ATOM 804 O O . ALA A 1 104 ? 8.453 39.406 28.484 1 85.19 104 ALA A O 1
ATOM 805 N N . THR A 1 105 ? 8.43 39.656 30.719 1 85.81 105 THR A N 1
ATOM 806 C CA . THR A 1 105 ? 8.18 41.094 30.656 1 85.81 105 THR A CA 1
ATOM 807 C C . THR A 1 105 ? 9.438 41.875 31.016 1 85.81 105 THR A C 1
ATOM 809 O O . THR A 1 105 ? 10.055 41.594 32.062 1 85.81 105 THR A O 1
ATOM 812 N N . TYR A 1 106 ? 9.812 42.812 30.141 1 91.38 106 TYR A N 1
ATOM 813 C CA . TYR A 1 106 ? 11 43.625 30.297 1 91.38 106 TYR A CA 1
ATOM 814 C C . TYR A 1 106 ? 10.625 45.062 30.688 1 91.38 106 TYR A C 1
ATOM 816 O O . TYR A 1 106 ? 9.766 45.688 30.062 1 91.38 106 TYR A O 1
ATOM 824 N N . MET A 1 107 ? 11.289 45.469 31.734 1 91.38 107 MET A N 1
ATOM 825 C CA . MET A 1 107 ? 11.008 46.812 32.25 1 91.38 107 MET A CA 1
ATOM 826 C C . MET A 1 107 ? 12.219 47.719 32.094 1 91.38 107 MET A C 1
ATOM 828 O O . MET A 1 107 ? 13.359 47.25 32.125 1 91.38 107 MET A O 1
ATOM 832 N N . PHE A 1 108 ? 11.914 49.094 31.906 1 92.5 108 PHE A N 1
ATOM 833 C CA . PHE A 1 108 ? 12.945 50.094 31.891 1 92.5 108 PHE A CA 1
ATOM 834 C C . PHE A 1 108 ? 12.812 51.031 33.094 1 92.5 108 PHE A C 1
ATOM 836 O O . PHE A 1 108 ? 11.695 51.438 33.438 1 92.5 108 PHE A O 1
ATOM 843 N N . SER A 1 109 ? 13.953 51.344 33.656 1 91.75 109 SER A N 1
ATOM 844 C CA . SER A 1 109 ? 13.984 52.281 34.75 1 91.75 109 SER A CA 1
ATOM 845 C C . SER A 1 109 ? 15.172 53.25 34.625 1 91.75 109 SER A C 1
ATOM 847 O O . SER A 1 109 ? 16.125 52.969 33.906 1 91.75 109 SER A O 1
ATOM 849 N N . PHE A 1 110 ? 14.977 54.406 35.312 1 90.81 110 PHE A N 1
ATOM 850 C CA . PHE A 1 110 ? 16.078 55.344 35.312 1 90.81 110 PHE A CA 1
ATOM 851 C C . PHE A 1 110 ? 16.125 56.125 36.625 1 90.81 110 PHE A C 1
ATOM 853 O O . PHE A 1 110 ? 15.133 56.156 37.375 1 90.81 110 PHE A O 1
ATOM 860 N N . ILE A 1 111 ? 17.344 56.656 36.938 1 89.12 111 ILE A N 1
ATOM 861 C CA . ILE A 1 111 ? 17.594 57.469 38.125 1 89.12 111 ILE A CA 1
ATOM 862 C C . ILE A 1 111 ? 18.172 58.812 37.719 1 89.12 111 ILE A C 1
ATOM 864 O O . ILE A 1 111 ? 19.016 58.875 36.844 1 89.12 111 ILE A O 1
ATOM 868 N N . THR A 1 112 ? 17.625 59.781 38.375 1 87.25 112 THR A N 1
ATOM 869 C CA . THR A 1 112 ? 18.203 61.125 38.156 1 87.25 112 THR A CA 1
ATOM 870 C C . THR A 1 112 ? 19.109 61.5 39.312 1 87.25 112 THR A C 1
ATOM 872 O O . THR A 1 112 ? 19.062 60.875 40.375 1 87.25 112 THR A O 1
ATOM 875 N N . ASP A 1 113 ? 19.969 62.531 39.062 1 86.81 113 ASP A N 1
ATOM 876 C CA . ASP A 1 113 ? 20.875 63 40.094 1 86.81 113 ASP A CA 1
ATOM 877 C C . ASP A 1 113 ? 20.109 63.75 41.188 1 86.81 113 ASP A C 1
ATOM 879 O O . ASP A 1 113 ? 20.656 64 42.281 1 86.81 113 ASP A O 1
ATOM 883 N N . GLN A 1 114 ? 18.969 64.125 40.844 1 80.5 114 GLN A N 1
ATOM 884 C CA . GLN A 1 114 ? 18.203 64.938 41.812 1 80.5 114 GLN A CA 1
ATOM 885 C C . GLN A 1 114 ? 17.453 64 42.781 1 80.5 114 GLN A C 1
ATOM 887 O O . GLN A 1 114 ? 17.281 64.312 43.969 1 80.5 114 GLN A O 1
ATOM 892 N N . THR A 1 115 ? 17.109 62.906 42.156 1 71.56 115 THR A N 1
ATOM 893 C CA . THR A 1 115 ? 16.344 62 43 1 71.56 115 THR A CA 1
ATOM 894 C C . THR A 1 115 ? 17.094 60.688 43.156 1 71.56 115 THR A C 1
ATOM 896 O O . THR A 1 115 ? 17.797 60.219 42.25 1 71.56 115 THR A O 1
ATOM 899 N N . ARG A 1 116 ? 17.422 60.219 44.25 1 71.44 116 ARG A N 1
ATOM 900 C CA . ARG A 1 116 ? 18.125 58.969 44.531 1 71.44 116 ARG A CA 1
ATOM 901 C C . ARG A 1 116 ? 17.203 57.781 44.375 1 71.44 116 ARG A C 1
ATOM 903 O O . ARG A 1 116 ? 17.547 56.656 44.75 1 71.44 116 ARG A O 1
ATOM 910 N N . TRP A 1 117 ? 15.836 58.094 43.844 1 77.62 117 TRP A N 1
ATOM 911 C CA . TRP A 1 117 ? 14.984 56.938 43.688 1 77.62 117 TRP A CA 1
ATOM 912 C C . TRP A 1 117 ? 14.844 56.562 42.188 1 77.62 117 TRP A C 1
ATOM 914 O O . TRP A 1 117 ? 15.07 57.406 41.312 1 77.62 117 TRP A O 1
ATOM 924 N N . ARG A 1 118 ? 14.602 55.312 42 1 81.25 118 ARG A N 1
ATOM 925 C CA . ARG A 1 118 ? 14.469 54.719 40.688 1 81.25 118 ARG A CA 1
ATOM 926 C C . ARG A 1 118 ? 13.031 54.812 40.188 1 81.25 118 ARG A C 1
ATOM 928 O O . ARG A 1 118 ? 12.094 54.469 40.906 1 81.25 118 ARG A O 1
ATOM 935 N N . TYR A 1 119 ? 12.891 55.5 39.031 1 85.88 119 TYR A N 1
ATOM 936 C CA . TYR A 1 119 ? 11.578 55.5 38.375 1 85.88 119 TYR A CA 1
ATOM 937 C C . TYR A 1 119 ? 11.492 54.375 37.344 1 85.88 119 TYR A C 1
ATOM 939 O O . TYR A 1 119 ? 12.328 54.25 36.469 1 85.88 119 TYR A O 1
ATOM 947 N N . THR A 1 120 ? 10.469 53.5 37.5 1 87.75 120 THR A N 1
ATOM 948 C CA . THR A 1 120 ? 10.273 52.344 36.625 1 87.75 120 THR A CA 1
ATOM 949 C C . THR A 1 120 ? 8.992 52.5 35.781 1 87.75 120 THR A C 1
ATOM 951 O O . THR A 1 120 ? 7.938 52.844 36.344 1 87.75 120 THR A O 1
ATOM 954 N N . GLY A 1 121 ? 9.234 52.312 34.5 1 85.06 121 GLY A N 1
ATOM 955 C CA . GLY A 1 121 ? 8.07 52.344 33.625 1 85.06 121 GLY A CA 1
ATOM 956 C C . GLY A 1 121 ? 7.219 51.094 33.688 1 85.06 121 GLY A C 1
ATOM 957 O O . GLY A 1 121 ? 7.699 50 33.438 1 85.06 121 GLY A O 1
ATOM 958 N N . SER A 1 122 ? 5.98 51.281 34.094 1 81.12 122 SER A N 1
ATOM 959 C CA . SER A 1 122 ? 4.984 50.219 34 1 81.12 122 SER A CA 1
ATOM 960 C C . SER A 1 122 ? 4.094 50.375 32.781 1 81.12 122 SER A C 1
ATOM 962 O O . SER A 1 122 ? 3.82 51.5 32.344 1 81.12 122 SER A O 1
ATOM 964 N N . PRO A 1 123 ? 3.701 49.125 32.125 1 76.31 123 PRO A N 1
ATOM 965 C CA . PRO A 1 123 ? 3.801 47.719 32.562 1 76.31 123 PRO A CA 1
ATOM 966 C C . PRO A 1 123 ? 5.047 47.031 32 1 76.31 123 PRO A C 1
ATOM 968 O O . PRO A 1 123 ? 5.324 45.875 32.375 1 76.31 123 PRO A O 1
ATOM 971 N N . GLY A 1 124 ? 5.852 47.688 31.188 1 84.88 124 GLY A N 1
ATOM 972 C CA . GLY A 1 124 ? 6.977 47.094 30.5 1 84.88 124 GLY A CA 1
ATOM 973 C C . GLY A 1 124 ? 6.598 46.5 29.156 1 84.88 124 GLY A C 1
ATOM 974 O O . GLY A 1 124 ? 5.543 46.812 28.609 1 84.88 124 GLY A O 1
ATOM 975 N N . VAL A 1 125 ? 7.516 45.781 28.594 1 81.56 125 VAL A N 1
ATOM 976 C CA . VAL A 1 125 ? 7.32 45.125 27.312 1 81.56 125 VAL A CA 1
ATOM 977 C C . VAL A 1 125 ? 7.266 43.594 27.531 1 81.56 125 VAL A C 1
ATOM 979 O O . VAL A 1 125 ? 8.211 43 28.047 1 81.56 125 VAL A O 1
ATOM 982 N N . THR A 1 126 ? 6.105 42.938 27.141 1 77.88 126 THR A N 1
ATOM 983 C CA . THR A 1 126 ? 5.977 41.5 27.234 1 77.88 126 THR A CA 1
ATOM 984 C C . THR A 1 126 ? 6.441 40.844 25.938 1 77.88 126 THR A C 1
ATOM 986 O O . THR A 1 126 ? 5.918 41.125 24.859 1 77.88 126 THR A O 1
ATOM 989 N N . LEU A 1 127 ? 7.48 40.031 26.109 1 80.38 127 LEU A N 1
ATOM 990 C CA . LEU A 1 127 ? 8.031 39.281 25 1 80.38 127 LEU A CA 1
ATOM 991 C C . LEU A 1 127 ? 7.566 37.812 25.047 1 80.38 127 LEU A C 1
ATOM 993 O O . LEU A 1 127 ? 7.672 37.156 26.094 1 80.38 127 LEU A O 1
ATOM 997 N N . SER A 1 128 ? 6.855 37.344 24 1 67.5 128 SER A N 1
ATOM 998 C CA . SER A 1 128 ? 6.527 35.938 23.797 1 67.5 128 SER A CA 1
ATOM 999 C C . SER A 1 128 ? 7.336 35.344 22.656 1 67.5 128 SER A C 1
ATOM 1001 O O . SER A 1 128 ? 7.301 35.844 21.531 1 67.5 128 SER A O 1
ATOM 1003 N N . VAL A 1 129 ? 8.164 34.469 23.078 1 60.91 129 VAL A N 1
ATOM 1004 C CA . VAL A 1 129 ? 8.984 33.75 22.094 1 60.91 129 VAL A CA 1
ATOM 1005 C C . VAL A 1 129 ? 8.422 32.344 21.875 1 60.91 129 VAL A C 1
ATOM 1007 O O . VAL A 1 129 ? 8.227 31.594 22.828 1 60.91 129 VAL A O 1
ATOM 1010 N N . THR A 1 130 ? 7.824 32.125 20.703 1 51.31 130 THR A N 1
ATOM 1011 C CA . THR A 1 130 ? 7.285 30.797 20.422 1 51.31 130 THR A CA 1
ATOM 1012 C C . THR A 1 130 ? 8.109 30.094 19.344 1 51.31 130 THR A C 1
ATOM 1014 O O . THR A 1 130 ? 8.711 30.75 18.484 1 51.31 130 THR A O 1
ATOM 1017 N N . GLY A 1 131 ? 8.203 28.859 19.547 1 48.72 131 GLY A N 1
ATOM 1018 C CA . GLY A 1 131 ? 8.727 28.047 18.469 1 48.72 131 GLY A CA 1
ATOM 1019 C C . GLY A 1 131 ? 7.723 27.812 17.359 1 48.72 131 GLY A C 1
ATOM 1020 O O . GLY A 1 131 ? 8.039 27.172 16.359 1 48.72 131 GLY A O 1
ATOM 1021 N N . ASN A 1 132 ? 6.504 28.219 17.609 1 45.47 132 ASN A N 1
ATOM 1022 C CA . ASN A 1 132 ? 5.469 28.062 16.594 1 45.47 132 ASN A CA 1
ATOM 1023 C C . ASN A 1 132 ? 5.434 29.25 15.648 1 45.47 132 ASN A C 1
ATOM 1025 O O . ASN A 1 132 ? 5.363 30.406 16.078 1 45.47 132 ASN A O 1
ATOM 1029 N N . ILE A 1 133 ? 5.926 29.047 14.406 1 41.69 133 ILE A N 1
ATOM 1030 C CA . ILE A 1 133 ? 6.176 30.172 13.516 1 41.69 133 ILE A CA 1
ATOM 1031 C C . ILE A 1 133 ? 5.016 30.328 12.531 1 41.69 133 ILE A C 1
ATOM 1033 O O . ILE A 1 133 ? 4.656 29.375 11.836 1 41.69 133 ILE A O 1
ATOM 1037 N N . LEU A 1 134 ? 4.145 31.188 12.773 1 37.72 134 LEU A N 1
ATOM 1038 C CA . LEU A 1 134 ? 3.355 31.594 11.625 1 37.72 134 LEU A CA 1
ATOM 1039 C C . LEU A 1 134 ? 4.191 32.438 10.664 1 37.72 134 LEU A C 1
ATOM 1041 O O . LEU A 1 134 ? 4.656 33.531 11.023 1 37.72 134 LEU A O 1
ATOM 1045 N N . TYR A 1 135 ? 4.883 31.875 9.727 1 36.41 135 TYR A N 1
ATOM 1046 C CA . TYR A 1 135 ? 5.793 32.594 8.852 1 36.41 135 TYR A CA 1
ATOM 1047 C C . TYR A 1 135 ? 5.051 33.188 7.652 1 36.41 135 TYR A C 1
ATOM 1049 O O . TYR A 1 135 ? 4.438 32.438 6.883 1 36.41 135 TYR A O 1
ATOM 1057 N N . THR A 1 136 ? 4.777 34.406 7.773 1 33.41 136 THR A N 1
ATOM 1058 C CA . THR A 1 136 ? 4.383 35.125 6.562 1 33.41 136 THR A CA 1
ATOM 1059 C C . THR A 1 136 ? 5.605 35.719 5.859 1 33.41 136 THR A C 1
ATOM 1061 O O . THR A 1 136 ? 6.367 36.469 6.461 1 33.41 136 THR A O 1
ATOM 1064 N N . GLY A 1 137 ? 6.41 34.906 5.168 1 34.72 137 GLY A N 1
ATOM 1065 C CA . GLY A 1 137 ? 7.746 35.25 4.688 1 34.72 137 GLY A CA 1
ATOM 1066 C C . GLY A 1 137 ? 7.758 36.375 3.689 1 34.72 137 GLY A C 1
ATOM 1067 O O . GLY A 1 137 ? 6.789 36.594 2.957 1 34.72 137 GLY A O 1
ATOM 1068 N N . SER A 1 138 ? 8.516 37.406 4.016 1 33.22 138 SER A N 1
ATOM 1069 C CA . SER A 1 138 ? 8.938 38.375 3.002 1 33.22 138 SER A CA 1
ATOM 1070 C C . SER A 1 138 ? 9.781 37.688 1.924 1 33.22 138 SER A C 1
ATOM 1072 O O . SER A 1 138 ? 10.484 36.719 2.199 1 33.22 138 SER A O 1
ATOM 1074 N N . PRO A 1 139 ? 9.648 38.031 0.667 1 40.16 139 PRO A N 1
ATOM 1075 C CA . PRO A 1 139 ? 10.398 37.5 -0.469 1 40.16 139 PRO A CA 1
ATOM 1076 C C . PRO A 1 139 ? 11.906 37.594 -0.27 1 40.16 139 PRO A C 1
ATOM 1078 O O . PRO A 1 139 ? 12.398 38.5 0.366 1 40.16 139 PRO A O 1
ATOM 1081 N N . GLY A 1 140 ? 12.75 36.594 -0.754 1 41.34 140 GLY A N 1
ATOM 1082 C CA . GLY A 1 140 ? 14.18 36.625 -1.001 1 41.34 140 GLY A CA 1
ATOM 1083 C C . GLY A 1 140 ? 15 36.062 0.142 1 41.34 140 GLY A C 1
ATOM 1084 O O . GLY A 1 140 ? 16.219 36.188 0.162 1 41.34 140 GLY A O 1
ATOM 1085 N N . VAL A 1 141 ? 14.484 35.594 1.229 1 38.44 141 VAL A N 1
ATOM 1086 C CA . VAL A 1 141 ? 15.375 35.219 2.318 1 38.44 141 VAL A CA 1
ATOM 1087 C C . VAL A 1 141 ? 15.375 33.688 2.469 1 38.44 141 VAL A C 1
ATOM 1089 O O . VAL A 1 141 ? 14.32 33.062 2.414 1 38.44 141 VAL A O 1
ATOM 1092 N N . THR A 1 142 ? 16.625 33.156 2.336 1 45.94 142 THR A N 1
ATOM 1093 C CA . THR A 1 142 ? 16.844 31.75 2.684 1 45.94 142 THR A CA 1
ATOM 1094 C C . THR A 1 142 ? 16.953 31.578 4.195 1 45.94 142 THR A C 1
ATOM 1096 O O . THR A 1 142 ? 17.766 32.25 4.84 1 45.94 142 THR A O 1
ATOM 1099 N N . ARG A 1 143 ? 16.016 31.172 4.91 1 43.78 143 ARG A N 1
ATOM 1100 C CA . ARG A 1 143 ? 16.141 30.969 6.348 1 43.78 143 ARG A CA 1
ATOM 1101 C C . ARG A 1 143 ? 15.789 29.547 6.734 1 43.78 143 ARG A C 1
ATOM 1103 O O . ARG A 1 143 ? 14.961 28.906 6.078 1 43.78 143 ARG A O 1
ATOM 1110 N N . SER A 1 144 ? 16.656 28.969 7.531 1 49.16 144 SER A N 1
ATOM 1111 C CA . SER A 1 144 ? 16.359 27.688 8.164 1 49.16 144 SER A CA 1
ATOM 1112 C C . SER A 1 144 ? 15.5 27.875 9.422 1 49.16 144 SER A C 1
ATOM 1114 O O . SER A 1 144 ? 15.773 28.766 10.234 1 49.16 144 SER A O 1
ATOM 1116 N N . VAL A 1 145 ? 14.32 27.453 9.43 1 46.78 145 VAL A N 1
ATOM 1117 C CA . VAL A 1 145 ? 13.422 27.562 10.57 1 46.78 145 VAL A CA 1
ATOM 1118 C C . VAL A 1 145 ? 13.195 26.188 11.195 1 46.78 145 VAL A C 1
ATOM 1120 O O . VAL A 1 145 ? 13.023 25.203 10.484 1 46.78 145 VAL A O 1
ATOM 1123 N N . THR A 1 146 ? 13.414 26.141 12.508 1 46.41 146 THR A N 1
ATOM 1124 C CA . THR A 1 146 ? 13.164 24.906 13.258 1 46.41 146 THR A CA 1
ATOM 1125 C C . THR A 1 146 ? 11.938 25.078 14.156 1 46.41 146 THR A C 1
ATOM 1127 O O . THR A 1 146 ? 11.781 26.109 14.82 1 46.41 146 THR A O 1
ATOM 1130 N N . GLY A 1 147 ? 10.875 24.266 14.102 1 53 147 GLY A N 1
ATOM 1131 C CA . GLY A 1 147 ? 9.695 24.234 14.953 1 53 147 GLY A CA 1
ATOM 1132 C C . GLY A 1 147 ? 8.406 23.984 14.188 1 53 147 GLY A C 1
ATOM 1133 O O . GLY A 1 147 ? 8.406 23.281 13.172 1 53 147 GLY A O 1
ATOM 1134 N N . ASN A 1 148 ? 7.332 24.312 14.93 1 52.5 148 ASN A N 1
ATOM 1135 C CA . ASN A 1 148 ? 6.031 24.281 14.273 1 52.5 148 ASN A CA 1
ATOM 1136 C C . ASN A 1 148 ? 5.77 25.578 13.492 1 52.5 148 ASN A C 1
ATOM 1138 O O . ASN A 1 148 ? 5.766 26.656 14.07 1 52.5 148 ASN A O 1
ATOM 1142 N N . ILE A 1 149 ? 5.719 25.406 12.227 1 57.38 149 ILE A N 1
ATOM 1143 C CA . ILE A 1 149 ? 5.711 26.562 11.344 1 57.38 149 ILE A CA 1
ATOM 1144 C C . ILE A 1 149 ? 4.414 26.594 10.539 1 57.38 149 ILE A C 1
ATOM 1146 O O . ILE A 1 149 ? 4.02 25.594 9.953 1 57.38 149 ILE A O 1
ATOM 1150 N N . LEU A 1 150 ? 3.73 27.547 10.719 1 58.31 150 LEU A N 1
ATOM 1151 C CA . LEU A 1 150 ? 2.729 27.844 9.703 1 58.31 150 LEU A CA 1
ATOM 1152 C C . LEU A 1 150 ? 3.27 28.859 8.688 1 58.31 150 LEU A C 1
ATOM 1154 O O . LEU A 1 150 ? 3.594 29.984 9.047 1 58.31 150 LEU A O 1
ATOM 1158 N N . TYR A 1 151 ? 3.533 28.438 7.469 1 55.25 151 TYR A N 1
ATOM 1159 C CA . TYR A 1 151 ? 4.203 29.266 6.469 1 55.25 151 TYR A CA 1
ATOM 1160 C C . TYR A 1 151 ? 3.244 29.656 5.348 1 55.25 151 TYR A C 1
ATOM 1162 O O . TYR A 1 151 ? 2.676 28.781 4.688 1 55.25 151 TYR A O 1
ATOM 1170 N N . THR A 1 152 ? 2.971 30.906 5.305 1 49.09 152 THR A N 1
ATOM 1171 C CA . THR A 1 152 ? 2.232 31.469 4.176 1 49.09 152 THR A CA 1
ATOM 1172 C C . THR A 1 152 ? 3.156 32.281 3.271 1 49.09 152 THR A C 1
ATOM 1174 O O . THR A 1 152 ? 3.514 33.406 3.596 1 49.09 152 THR A O 1
ATOM 1177 N N . GLY A 1 153 ? 4.125 31.75 2.6 1 48.41 153 GLY A N 1
ATOM 1178 C CA . GLY A 1 153 ? 5.273 32.406 2.008 1 48.41 153 GLY A CA 1
ATOM 1179 C C . GLY A 1 153 ? 4.906 33.281 0.81 1 48.41 153 GLY A C 1
ATOM 1180 O O . GLY A 1 153 ? 3.846 33.094 0.21 1 48.41 153 GLY A O 1
ATOM 1181 N N . SER A 1 154 ? 5.594 34.406 0.695 1 48.91 154 SER A N 1
ATOM 1182 C CA . SER A 1 154 ? 5.617 35.25 -0.491 1 48.91 154 SER A CA 1
ATOM 1183 C C . SER A 1 154 ? 6.402 34.594 -1.623 1 48.91 154 SER A C 1
ATOM 1185 O O . SER A 1 154 ? 7.32 33.812 -1.375 1 48.91 154 SER A O 1
ATOM 1187 N N . PRO A 1 155 ? 6.09 34.781 -2.9 1 53.47 155 PRO A N 1
ATOM 1188 C CA . PRO A 1 155 ? 6.773 34.219 -4.059 1 53.47 155 PRO A CA 1
ATOM 1189 C C . PRO A 1 155 ? 8.281 34.469 -4.039 1 53.47 155 PRO A C 1
ATOM 1191 O O . PRO A 1 155 ? 8.742 35.438 -3.461 1 53.47 155 PRO A O 1
ATOM 1194 N N . GLY A 1 156 ? 9.148 33.594 -4.691 1 55.41 156 GLY A N 1
ATOM 1195 C CA . GLY A 1 156 ? 10.57 33.719 -4.957 1 55.41 156 GLY A CA 1
ATOM 1196 C C . GLY A 1 156 ? 11.438 33.406 -3.752 1 55.41 156 GLY A C 1
ATOM 1197 O O . GLY A 1 156 ? 12.547 33.938 -3.621 1 55.41 156 GLY A O 1
ATOM 1198 N N . VAL A 1 157 ? 10.992 32.594 -2.809 1 57.47 157 VAL A N 1
ATOM 1199 C CA . VAL A 1 157 ? 11.773 32.344 -1.604 1 57.47 157 VAL A CA 1
ATOM 1200 C C . VAL A 1 157 ? 12.242 30.891 -1.596 1 57.47 157 VAL A C 1
ATOM 1202 O O . VAL A 1 157 ? 11.539 30 -2.066 1 57.47 157 VAL A O 1
ATOM 1205 N N . THR A 1 158 ? 13.586 30.734 -1.271 1 64 158 THR A N 1
ATOM 1206 C CA . THR A 1 158 ? 14.133 29.406 -0.971 1 64 158 THR A CA 1
ATOM 1207 C C . THR A 1 158 ? 14.297 29.219 0.535 1 64 158 THR A C 1
ATOM 1209 O O . TH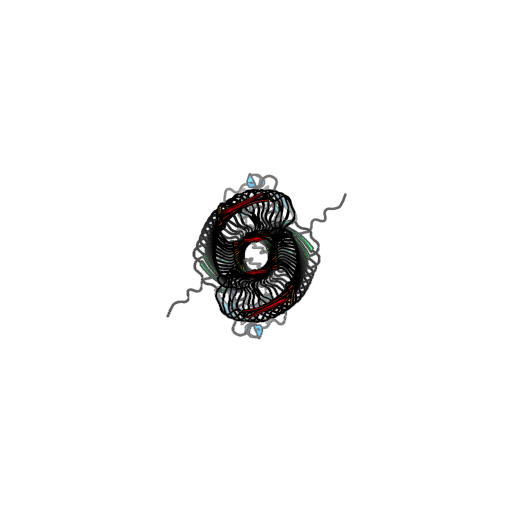R A 1 158 ? 14.883 30.078 1.211 1 64 158 THR A O 1
ATOM 1212 N N . ARG A 1 159 ? 13.734 28.141 1.115 1 63.06 159 ARG A N 1
ATOM 1213 C CA . ARG A 1 159 ? 13.805 27.906 2.555 1 63.06 159 ARG A CA 1
ATOM 1214 C C . ARG A 1 159 ? 14.078 26.438 2.863 1 63.06 159 ARG A C 1
ATOM 1216 O O . ARG A 1 159 ? 13.617 25.562 2.139 1 63.06 159 ARG A O 1
ATOM 1223 N N . SER A 1 160 ? 14.867 26.297 3.979 1 68.38 160 SER A N 1
ATOM 1224 C CA . SER A 1 160 ? 15.016 24.984 4.602 1 68.38 160 SER A CA 1
ATOM 1225 C C . SER A 1 160 ? 14.375 24.953 5.984 1 68.38 160 SER A C 1
ATOM 1227 O O . SER A 1 160 ? 14.609 25.844 6.805 1 68.38 160 SER A O 1
ATOM 1229 N N . VAL A 1 161 ? 13.508 24.094 6.188 1 67.38 161 VAL A N 1
ATOM 1230 C CA . VAL A 1 161 ? 12.766 23.984 7.438 1 67.38 161 VAL A CA 1
ATOM 1231 C C . VAL A 1 161 ? 13.039 22.641 8.086 1 67.38 161 VAL A C 1
ATOM 1233 O O . VAL A 1 161 ? 13.023 21.609 7.41 1 67.38 161 VAL A O 1
ATOM 1236 N N . THR A 1 162 ? 13.312 22.688 9.359 1 65.69 162 THR A N 1
ATOM 1237 C CA . THR A 1 162 ? 13.375 21.469 10.164 1 65.69 162 THR A CA 1
ATOM 1238 C C . THR A 1 162 ? 12.273 21.453 11.219 1 65.69 162 THR A C 1
ATOM 1240 O O . THR A 1 162 ? 12.148 22.391 12.008 1 65.69 162 THR A O 1
ATOM 1243 N N . GLY A 1 163 ? 11.453 20.469 11.141 1 70.25 163 GLY A N 1
ATOM 1244 C CA . GLY A 1 163 ? 10.352 20.359 12.086 1 70.25 163 GLY A CA 1
ATOM 1245 C C . GLY A 1 163 ? 9.008 20.125 11.414 1 70.25 163 GLY A C 1
ATOM 1246 O O . GLY A 1 163 ? 8.922 19.406 10.414 1 70.25 163 GLY A O 1
ATOM 1247 N N . ASN A 1 164 ? 7.996 20.656 12.18 1 70.94 164 ASN A N 1
ATOM 1248 C CA . ASN A 1 164 ? 6.648 20.516 11.648 1 70.94 164 ASN A CA 1
ATOM 1249 C C . ASN A 1 164 ? 6.184 21.797 10.945 1 70.94 164 ASN A C 1
ATOM 1251 O O . ASN A 1 164 ? 6.293 22.891 11.5 1 70.94 164 ASN A O 1
ATOM 1255 N N . ILE A 1 165 ? 5.754 21.594 9.703 1 70.56 165 ILE A N 1
ATOM 1256 C CA . ILE A 1 165 ? 5.359 22.781 8.969 1 70.56 165 ILE A CA 1
ATOM 1257 C C . ILE A 1 165 ? 3.992 22.562 8.328 1 70.56 165 ILE A C 1
ATOM 1259 O O . ILE A 1 165 ? 3.734 21.516 7.742 1 70.56 165 ILE A O 1
ATOM 1263 N N . LEU A 1 166 ? 3.184 23.5 8.523 1 72.56 166 LEU A N 1
ATOM 1264 C CA . LEU A 1 166 ? 2.014 23.656 7.668 1 72.56 166 LEU A CA 1
ATOM 1265 C C . LEU A 1 166 ? 2.24 24.75 6.625 1 72.56 166 LEU A C 1
ATOM 1267 O O . LEU A 1 166 ? 2.387 25.922 6.977 1 72.56 166 LEU A O 1
ATOM 1271 N N . TYR A 1 167 ? 2.311 24.297 5.379 1 68.88 167 TYR A N 1
ATOM 1272 C CA . TYR A 1 167 ? 2.6 25.234 4.305 1 68.88 167 TYR A CA 1
ATOM 1273 C C . TYR A 1 167 ? 1.364 25.484 3.445 1 68.88 167 TYR A C 1
ATOM 1275 O O . TYR A 1 167 ? 0.836 24.547 2.828 1 68.88 167 TYR A O 1
ATOM 1283 N N . THR A 1 168 ? 0.965 26.766 3.482 1 59.44 168 THR A N 1
ATOM 1284 C CA . THR A 1 168 ? -0.138 27.188 2.627 1 59.44 168 THR A CA 1
ATOM 1285 C C . THR A 1 168 ? 0.31 28.281 1.667 1 59.44 168 THR A C 1
ATOM 1287 O O . THR A 1 168 ? -0.517 29.031 1.146 1 59.44 168 THR A O 1
ATOM 1290 N N . GLY A 1 169 ? 1.495 28.438 1.224 1 56.44 169 GLY A N 1
ATOM 1291 C CA . GLY A 1 169 ? 2.096 29.656 0.688 1 56.44 169 GLY A CA 1
ATOM 1292 C C . GLY A 1 169 ? 1.889 29.812 -0.807 1 56.44 169 GLY A C 1
ATOM 1293 O O . GLY A 1 169 ? 1.052 29.125 -1.399 1 56.44 169 GLY A O 1
ATOM 1294 N N . SER A 1 170 ? 2.537 30.844 -1.328 1 55.5 170 SER A N 1
ATOM 1295 C CA . SER A 1 170 ? 2.445 31.438 -2.662 1 55.5 170 SER A CA 1
ATOM 1296 C C . SER A 1 170 ? 3.322 30.688 -3.658 1 55.5 170 SER A C 1
ATOM 1298 O O . SER A 1 170 ? 4.285 30.016 -3.268 1 55.5 170 SER A O 1
ATOM 1300 N N . PRO A 1 171 ? 3.037 30.766 -4.945 1 59.66 171 PRO A N 1
ATOM 1301 C CA . PRO A 1 171 ? 3.834 30.156 -6.016 1 59.66 171 PRO A CA 1
ATOM 1302 C C . PRO A 1 171 ? 5.285 30.641 -6.016 1 59.66 171 PRO A C 1
ATOM 1304 O O . PRO A 1 171 ? 5.598 31.672 -5.41 1 59.66 171 PRO A O 1
ATOM 1307 N N . GLY A 1 172 ? 6.223 29.906 -6.656 1 62.03 172 GLY A N 1
ATOM 1308 C CA . GLY A 1 172 ? 7.605 30.281 -6.902 1 62.03 172 GLY A CA 1
ATOM 1309 C C . GLY A 1 172 ? 8.508 30.047 -5.699 1 62.03 172 GLY A C 1
ATOM 1310 O O . GLY A 1 172 ? 9.469 30.797 -5.496 1 62.03 172 GLY A O 1
ATOM 1311 N N . VAL A 1 173 ? 8.188 29.156 -4.848 1 65.5 173 VAL A N 1
ATOM 1312 C CA . VAL A 1 173 ? 8.984 28.906 -3.654 1 65.5 173 VAL A CA 1
ATOM 1313 C C . VAL A 1 173 ? 9.742 27.578 -3.805 1 65.5 173 VAL A C 1
ATOM 1315 O O . VAL A 1 173 ? 9.211 26.609 -4.359 1 65.5 173 VAL A O 1
ATOM 1318 N N . THR A 1 174 ? 11.031 27.625 -3.42 1 75.38 174 THR A N 1
ATOM 1319 C CA . THR A 1 174 ? 11.789 26.406 -3.219 1 75.38 174 THR A CA 1
ATOM 1320 C C . THR A 1 174 ? 11.922 26.078 -1.731 1 75.38 174 THR A C 1
ATOM 1322 O O . THR A 1 174 ? 12.484 26.875 -0.97 1 75.38 174 THR A O 1
ATOM 1325 N N . LEU A 1 175 ? 11.43 24.984 -1.319 1 75.5 175 LEU A N 1
ATOM 1326 C CA . LEU A 1 175 ? 11.359 24.625 0.091 1 75.5 175 LEU A CA 1
ATOM 1327 C C . LEU A 1 175 ? 12.008 23.266 0.326 1 75.5 175 LEU A C 1
ATOM 1329 O O . LEU A 1 175 ? 11.703 22.297 -0.377 1 75.5 175 LEU A O 1
ATOM 1333 N N . SER A 1 176 ? 12.93 23.156 1.197 1 79.88 176 SER A N 1
ATOM 1334 C CA . SER A 1 176 ? 13.484 21.891 1.695 1 79.88 176 SER A CA 1
ATOM 1335 C C . SER A 1 176 ? 13.07 21.641 3.143 1 79.88 176 SER A C 1
ATOM 1337 O O . SER A 1 176 ? 13.352 22.453 4.023 1 79.88 176 SER A O 1
ATOM 1339 N N . VAL A 1 177 ? 12.422 20.562 3.328 1 80.19 177 VAL A N 1
ATOM 1340 C CA . VAL A 1 177 ? 11.883 20.266 4.652 1 80.19 177 VAL A CA 1
ATOM 1341 C C . VAL A 1 177 ? 12.484 18.969 5.184 1 80.19 177 VAL A C 1
ATOM 1343 O O . VAL A 1 177 ? 12.5 17.953 4.488 1 80.19 177 VAL A O 1
ATOM 1346 N N . THR A 1 178 ? 12.984 18.984 6.363 1 78.25 178 THR A N 1
ATOM 1347 C CA . THR A 1 178 ? 13.32 17.797 7.141 1 78.25 178 THR A CA 1
ATOM 1348 C C . THR A 1 178 ? 12.383 17.641 8.328 1 78.25 178 THR A C 1
ATOM 1350 O O . THR A 1 178 ? 12.422 18.438 9.266 1 78.25 178 THR A O 1
ATOM 1353 N N . GLY A 1 179 ? 11.539 16.734 8.234 1 81.25 179 GLY A N 1
ATOM 1354 C CA . GLY A 1 179 ? 10.508 16.562 9.242 1 81.25 179 GLY A CA 1
ATOM 1355 C C . GLY A 1 179 ? 9.141 16.266 8.656 1 81.25 179 GLY A C 1
ATOM 1356 O O . GLY A 1 179 ? 9.016 15.445 7.746 1 81.25 179 GLY A O 1
ATOM 1357 N N . ASN A 1 180 ? 8.117 16.906 9.359 1 81.94 180 ASN A N 1
ATOM 1358 C CA . ASN A 1 180 ? 6.746 16.656 8.922 1 81.94 180 ASN A CA 1
ATOM 1359 C C . ASN A 1 180 ? 6.133 17.891 8.266 1 81.94 180 ASN A C 1
ATOM 1361 O O . ASN A 1 180 ? 6.25 19 8.797 1 81.94 180 ASN A O 1
ATOM 1365 N N . ILE A 1 181 ? 5.5 17.625 7.074 1 81.56 181 ILE A N 1
ATOM 1366 C CA . ILE A 1 181 ? 4.906 18.781 6.402 1 81.56 181 ILE A CA 1
ATOM 1367 C C . ILE A 1 181 ? 3.482 18.438 5.965 1 81.56 181 ILE A C 1
ATOM 1369 O O . ILE A 1 181 ? 3.238 17.359 5.402 1 81.56 181 ILE A O 1
ATOM 1373 N N . LEU A 1 182 ? 2.646 19.312 6.305 1 81.88 182 LEU A N 1
ATOM 1374 C CA . LEU A 1 182 ? 1.355 19.375 5.629 1 81.88 182 LEU A CA 1
ATOM 1375 C C . LEU A 1 182 ? 1.351 20.469 4.566 1 81.88 182 LEU A C 1
ATOM 1377 O O . LEU A 1 182 ? 1.379 21.656 4.891 1 81.88 182 LEU A O 1
ATOM 1381 N N . TYR A 1 183 ? 1.323 20 3.34 1 79.75 183 TYR A N 1
ATOM 1382 C CA . TYR A 1 183 ? 1.371 20.922 2.213 1 79.75 183 TYR A CA 1
ATOM 1383 C C . TYR A 1 183 ? 0.004 21.047 1.553 1 79.75 183 TYR A C 1
ATOM 1385 O O . TYR A 1 183 ? -0.524 20.062 1.012 1 79.75 183 TYR A O 1
ATOM 1393 N N . THR A 1 184 ? -0.477 22.266 1.634 1 70.44 184 THR A N 1
ATOM 1394 C CA . THR A 1 184 ? -1.749 22.547 0.977 1 70.44 184 THR A CA 1
ATOM 1395 C C . THR A 1 184 ? -1.587 23.641 -0.067 1 70.44 184 THR A C 1
ATOM 1397 O O . THR A 1 184 ? -2.57 24.25 -0.496 1 70.44 184 THR A O 1
ATOM 1400 N N . GLY A 1 185 ? -0.426 24 -0.539 1 61.31 185 GLY A N 1
ATOM 1401 C CA . GLY A 1 185 ? -0.053 25.281 -1.138 1 61.31 185 GLY A CA 1
ATOM 1402 C C . GLY A 1 185 ? -0.371 25.359 -2.619 1 61.31 185 GLY A C 1
ATOM 1403 O O . GLY A 1 185 ? -1.183 24.578 -3.127 1 61.31 185 GLY A O 1
ATOM 1404 N N . SER A 1 186 ? 0.198 26.438 -3.236 1 59.59 186 SER A N 1
ATOM 1405 C CA . SER A 1 186 ? -0.048 27.031 -4.547 1 59.59 186 SER A CA 1
ATOM 1406 C C . SER A 1 186 ? 0.851 26.406 -5.609 1 59.59 186 SER A C 1
ATOM 1408 O O . SER A 1 186 ? 1.889 25.828 -5.289 1 59.59 186 SER A O 1
ATOM 1410 N N . PRO A 1 187 ? 0.545 26.484 -6.793 1 62.75 187 PRO A N 1
ATOM 1411 C CA . PRO A 1 187 ? 1.34 25.984 -7.926 1 62.75 187 PRO A CA 1
ATOM 1412 C C . PRO A 1 187 ? 2.732 26.609 -7.98 1 62.75 187 PRO A C 1
ATOM 1414 O O . PRO A 1 187 ? 2.979 27.641 -7.344 1 62.75 187 PRO A O 1
ATOM 1417 N N . GLY A 1 188 ? 3.709 25.969 -8.625 1 67 188 GLY A N 1
ATOM 1418 C CA . GLY A 1 188 ? 5.027 26.484 -8.938 1 67 188 GLY A CA 1
ATOM 1419 C C . GLY A 1 188 ? 6.02 26.328 -7.801 1 67 188 GLY A C 1
ATOM 1420 O O . GLY A 1 188 ? 6.887 27.188 -7.605 1 67 188 GLY A O 1
ATOM 1421 N N . VAL A 1 189 ? 5.855 25.375 -6.984 1 71.44 189 VAL A N 1
ATOM 1422 C CA . VAL A 1 189 ? 6.758 25.156 -5.859 1 71.44 189 VAL A CA 1
ATOM 1423 C C . VAL A 1 189 ? 7.664 23.953 -6.148 1 71.44 189 VAL A C 1
ATOM 1425 O O . VAL A 1 189 ? 7.211 22.938 -6.691 1 71.44 189 VAL A O 1
ATOM 1428 N N . THR A 1 190 ? 8.938 24.125 -5.875 1 78.62 190 THR A N 1
ATOM 1429 C CA . THR A 1 190 ? 9.859 23 -5.781 1 78.62 190 THR A CA 1
ATOM 1430 C C . THR A 1 190 ? 10.07 22.594 -4.328 1 78.62 190 THR A C 1
ATOM 1432 O O . THR A 1 190 ? 10.594 23.375 -3.525 1 78.62 190 THR A O 1
ATOM 1435 N N . LEU A 1 191 ? 9.695 21.422 -4.066 1 80.94 191 LEU A N 1
ATOM 1436 C CA . LEU A 1 191 ? 9.688 20.953 -2.684 1 80.94 191 LEU A CA 1
ATOM 1437 C C . LEU A 1 191 ? 10.516 19.688 -2.537 1 80.94 191 LEU A C 1
ATOM 1439 O O . LEU A 1 191 ? 10.32 18.719 -3.287 1 80.94 191 LEU A O 1
ATOM 1443 N N . SER A 1 192 ? 11.43 19.656 -1.675 1 85.38 192 SER A N 1
ATOM 1444 C CA . SER A 1 192 ? 12.188 18.484 -1.269 1 85.38 192 SER A CA 1
ATOM 1445 C C . SER A 1 192 ? 11.938 18.141 0.2 1 85.38 192 SER A C 1
ATOM 1447 O O . SER A 1 192 ? 12.172 18.984 1.077 1 85.38 192 SER A O 1
ATOM 1449 N N . VAL A 1 193 ? 11.523 16.969 0.409 1 87.31 193 VAL A N 1
ATOM 1450 C CA . VAL A 1 193 ? 11.156 16.578 1.771 1 87.31 193 VAL A CA 1
ATOM 1451 C C . VAL A 1 193 ? 11.945 15.344 2.189 1 87.31 193 VAL A C 1
ATOM 1453 O O . VAL A 1 193 ? 11.977 14.344 1.468 1 87.31 193 VAL A O 1
ATOM 1456 N N . THR A 1 194 ? 12.555 15.367 3.316 1 86.75 194 THR A N 1
ATOM 1457 C CA . THR A 1 194 ? 13.086 14.211 4.035 1 86.75 194 THR A CA 1
ATOM 1458 C C . THR A 1 194 ? 12.281 13.953 5.309 1 86.75 194 THR A C 1
ATOM 1460 O O . THR A 1 194 ? 12.43 14.68 6.293 1 86.75 194 THR A O 1
ATOM 1463 N N . GLY A 1 195 ? 11.477 13.062 5.27 1 88.62 195 GLY A N 1
ATOM 1464 C CA . GLY A 1 195 ? 10.547 12.781 6.355 1 88.62 195 GLY A CA 1
ATOM 1465 C C . GLY A 1 195 ? 9.156 12.406 5.879 1 88.62 195 GLY A C 1
ATOM 1466 O O . GLY A 1 195 ? 9.008 11.508 5.051 1 88.62 195 GLY A O 1
ATOM 1467 N N . ASN A 1 196 ? 8.18 13.062 6.578 1 88.12 196 ASN A N 1
ATOM 1468 C CA . ASN A 1 196 ? 6.797 12.727 6.254 1 88.12 196 ASN A CA 1
ATOM 1469 C C . ASN A 1 196 ? 6.055 13.906 5.641 1 88.12 196 ASN A C 1
ATOM 1471 O O . ASN A 1 196 ? 6.195 15.039 6.105 1 88.12 196 ASN A O 1
ATOM 1475 N N . ILE A 1 197 ? 5.281 13.594 4.562 1 87.56 197 ILE A N 1
ATOM 1476 C CA . ILE A 1 197 ? 4.531 14.688 3.959 1 87.56 197 ILE A CA 1
ATOM 1477 C C . ILE A 1 197 ? 3.092 14.25 3.699 1 87.56 197 ILE A C 1
ATOM 1479 O O . ILE A 1 197 ? 2.857 13.156 3.176 1 87.56 197 ILE A O 1
ATOM 1483 N N . LEU A 1 198 ? 2.234 15.047 4.129 1 87.56 198 LEU A N 1
ATOM 1484 C CA . LEU A 1 198 ? 0.87 15.023 3.613 1 87.56 198 LEU A CA 1
ATOM 1485 C C . LEU A 1 198 ? 0.666 16.109 2.568 1 87.56 198 LEU A C 1
ATOM 1487 O O . LEU A 1 198 ? 0.627 17.297 2.9 1 87.56 198 LEU A O 1
ATOM 1491 N N . TYR A 1 199 ? 0.55 15.672 1.363 1 84.31 199 TYR A N 1
ATOM 1492 C CA . TYR A 1 199 ? 0.411 16.594 0.241 1 84.31 199 TYR A CA 1
ATOM 1493 C C . TYR A 1 199 ? -1.02 16.609 -0.285 1 84.31 199 TYR A C 1
ATOM 1495 O O . TYR A 1 199 ? -1.497 15.602 -0.816 1 84.31 199 TYR A O 1
ATOM 1503 N N . THR A 1 200 ? -1.665 17.734 -0.095 1 75.44 200 THR A N 1
ATOM 1504 C CA . THR A 1 200 ? -3.029 17.859 -0.595 1 75.44 200 THR A CA 1
ATOM 1505 C C . THR A 1 200 ? -3.109 18.922 -1.693 1 75.44 200 THR A C 1
ATOM 1507 O O . THR A 1 200 ? -4.203 19.312 -2.098 1 75.44 200 THR A O 1
ATOM 1510 N N . GLY A 1 201 ? -1.886 19.516 -2.117 1 64.5 201 GLY A N 1
ATOM 1511 C CA . GLY A 1 201 ? -1.818 20.844 -2.701 1 64.5 201 GLY A CA 1
ATOM 1512 C C . GLY A 1 201 ? -2.07 20.859 -4.195 1 64.5 201 GLY A C 1
ATOM 1513 O O . GLY A 1 201 ? -2.682 19.922 -4.734 1 64.5 201 GLY A O 1
ATOM 1514 N N . SER A 1 202 ? -1.676 21.922 -5.047 1 60.47 202 SER A N 1
ATOM 1515 C CA . SER A 1 202 ? -1.956 22.672 -6.262 1 60.47 202 SER A CA 1
ATOM 1516 C C . SER A 1 202 ? -1.128 22.156 -7.434 1 60.47 202 SER A C 1
ATOM 1518 O O . SER A 1 202 ? -0.144 21.438 -7.238 1 60.47 202 SER A O 1
ATOM 1520 N N . LEU A 1 203 ? -1.37 22.547 -8.516 1 60.94 203 LEU A N 1
ATOM 1521 C CA . LEU A 1 203 ? -0.79 22.219 -9.812 1 60.94 203 LEU A CA 1
ATOM 1522 C C . LEU A 1 203 ? 0.635 22.75 -9.922 1 60.94 203 LEU A C 1
ATOM 1524 O O . LEU A 1 203 ? 0.998 23.719 -9.227 1 60.94 203 LEU A O 1
ATOM 1528 N N . GLY A 1 204 ? 1.532 22.031 -10.648 1 65.12 204 GLY A N 1
ATOM 1529 C CA . GLY A 1 204 ? 2.832 22.516 -11.07 1 65.12 204 GLY A CA 1
ATOM 1530 C C . GLY A 1 204 ? 3.896 22.406 -10 1 65.12 204 GLY A C 1
ATOM 1531 O O . GLY A 1 204 ? 4.699 23.312 -9.812 1 65.12 204 GLY A O 1
ATOM 1532 N N . VAL A 1 205 ? 3.898 21.344 -9.242 1 71.19 205 VAL A N 1
ATOM 1533 C CA . VAL A 1 205 ? 4.898 21.172 -8.195 1 71.19 205 VAL A CA 1
ATOM 1534 C C . VAL A 1 205 ? 5.859 20.047 -8.578 1 71.19 205 VAL A C 1
ATOM 1536 O O . VAL A 1 205 ? 5.438 19.016 -9.102 1 71.19 205 VAL A O 1
ATOM 1539 N N . THR A 1 206 ? 7.121 20.281 -8.453 1 77.31 206 THR A N 1
ATOM 1540 C CA . THR A 1 206 ? 8.133 19.234 -8.453 1 77.31 206 THR A CA 1
ATOM 1541 C C . THR A 1 206 ? 8.469 18.812 -7.031 1 77.31 206 THR A C 1
ATOM 1543 O O . THR A 1 206 ? 8.977 19.594 -6.238 1 77.31 206 THR A O 1
ATOM 1546 N N . LEU A 1 207 ? 8.164 17.594 -6.793 1 82.56 207 LEU A N 1
ATOM 1547 C CA . LEU A 1 207 ? 8.289 17.094 -5.43 1 82.56 207 LEU A CA 1
ATOM 1548 C C . LEU A 1 207 ? 9.219 15.891 -5.379 1 82.56 207 LEU A C 1
ATOM 1550 O O . LEU A 1 207 ? 9.047 14.938 -6.137 1 82.56 207 LEU A O 1
ATOM 1554 N N . SER A 1 208 ? 10.18 15.969 -4.559 1 87.06 208 SER A N 1
ATOM 1555 C CA . SER A 1 208 ? 11.047 14.844 -4.238 1 87.06 208 SER A CA 1
ATOM 1556 C C . SER A 1 208 ? 10.961 14.484 -2.76 1 87.06 208 SER A C 1
ATOM 1558 O O . SER A 1 208 ? 11.188 15.328 -1.893 1 87.06 208 SER A O 1
ATOM 1560 N N . VAL A 1 209 ? 10.664 13.281 -2.529 1 89.88 209 VAL A N 1
ATOM 1561 C CA . VAL A 1 209 ? 10.461 12.859 -1.146 1 89.88 209 VAL A CA 1
ATOM 1562 C C . VAL A 1 209 ? 11.367 11.672 -0.829 1 89.88 209 VAL A C 1
ATOM 1564 O O . VAL A 1 209 ? 11.398 10.688 -1.57 1 89.88 209 VAL A O 1
ATOM 1567 N N . THR A 1 210 ? 12.078 11.75 0.215 1 89.06 210 THR A N 1
ATOM 1568 C CA . THR A 1 210 ? 12.75 10.633 0.861 1 89.06 210 THR A CA 1
ATOM 1569 C C . THR A 1 210 ? 12.102 10.312 2.205 1 89.06 210 THR A C 1
ATOM 1571 O O . THR A 1 210 ? 12.336 11.008 3.193 1 89.06 210 THR A O 1
ATOM 1574 N N . GLY A 1 211 ? 11.312 9.414 2.227 1 90.12 211 GLY A N 1
ATOM 1575 C CA . GLY A 1 211 ? 10.516 9.07 3.396 1 90.12 211 GLY A CA 1
ATOM 1576 C C . GLY A 1 211 ? 9.109 8.609 3.051 1 90.12 211 GLY A C 1
ATOM 1577 O O . GLY A 1 211 ? 8.93 7.703 2.238 1 90.12 211 GLY A O 1
ATOM 1578 N N . ASN A 1 212 ? 8.156 9.172 3.812 1 90.31 212 ASN A N 1
ATOM 1579 C CA . ASN A 1 212 ? 6.773 8.742 3.629 1 90.31 212 ASN A CA 1
ATOM 1580 C C . ASN A 1 212 ? 5.895 9.867 3.092 1 90.31 212 ASN A C 1
ATOM 1582 O O . ASN A 1 212 ? 6 11.008 3.545 1 90.31 212 ASN A O 1
ATOM 1586 N N . ILE A 1 213 ? 5.055 9.508 2.109 1 90.06 213 ILE A N 1
ATOM 1587 C CA . ILE A 1 213 ? 4.184 10.555 1.575 1 90.06 213 ILE A CA 1
ATOM 1588 C C . ILE A 1 213 ? 2.758 10.023 1.46 1 90.06 213 ILE A C 1
ATOM 1590 O O . ILE A 1 213 ? 2.537 8.914 0.98 1 90.06 213 ILE A O 1
ATOM 1594 N N . LEU A 1 214 ? 1.915 10.781 1.943 1 90.62 214 LEU A N 1
ATOM 1595 C CA . LEU A 1 214 ? 0.51 10.68 1.565 1 90.62 214 LEU A CA 1
ATOM 1596 C C . LEU A 1 214 ? 0.141 11.758 0.552 1 90.62 214 LEU A C 1
ATOM 1598 O O . LEU A 1 214 ? 0.081 12.945 0.893 1 90.62 214 LEU A O 1
ATOM 1602 N N . TYR A 1 215 ? -0.092 11.32 -0.647 1 86.88 215 TYR A N 1
ATOM 1603 C CA . TYR A 1 215 ? -0.382 12.242 -1.743 1 86.88 215 TYR A CA 1
ATOM 1604 C C . TYR A 1 215 ? -1.847 12.156 -2.154 1 86.88 215 TYR A C 1
ATOM 1606 O O . TYR A 1 215 ? -2.305 11.109 -2.625 1 86.88 215 TYR A O 1
ATOM 1614 N N . THR A 1 216 ? -2.477 13.297 -1.959 1 79.44 216 THR A N 1
ATOM 1615 C CA . THR A 1 216 ? -3.857 13.383 -2.418 1 79.44 216 THR A CA 1
ATOM 1616 C C . THR A 1 216 ? -4.02 14.484 -3.459 1 79.44 216 THR A C 1
ATOM 1618 O O . THR A 1 216 ? -5.137 14.938 -3.727 1 79.44 216 THR A O 1
ATOM 1621 N N . GLY A 1 217 ? -2.977 15.055 -3.992 1 67.62 217 GLY A N 1
ATOM 1622 C CA . GLY A 1 217 ? -2.867 16.344 -4.656 1 67.62 217 GLY A CA 1
ATOM 1623 C C . GLY A 1 217 ? -3.492 16.359 -6.039 1 67.62 217 GLY A C 1
ATOM 1624 O O . GLY A 1 217 ? -4.293 15.477 -6.371 1 67.62 217 GLY A O 1
ATOM 1625 N N . SER A 1 218 ? -3.217 17.469 -6.781 1 63.84 218 SER A N 1
ATOM 1626 C CA . SER A 1 218 ? -3.811 17.938 -8.023 1 63.84 218 SER A CA 1
ATOM 1627 C C . SER A 1 218 ? -2.984 17.516 -9.234 1 63.84 218 SER A C 1
ATOM 1629 O O . SER A 1 218 ? -1.82 17.125 -9.094 1 63.84 218 SER A O 1
ATOM 1631 N N . PRO A 1 219 ? -3.461 17.547 -10.383 1 65.94 219 PRO A N 1
ATOM 1632 C CA . PRO A 1 219 ? -2.762 17.234 -11.633 1 65.94 219 PRO A CA 1
ATOM 1633 C C . PRO A 1 219 ? -1.503 18.078 -11.828 1 65.94 219 PRO A C 1
ATOM 1635 O O . PRO A 1 219 ? -1.321 19.094 -11.156 1 65.94 219 PRO A O 1
ATOM 1638 N N . GLY A 1 220 ? -0.591 17.609 -12.656 1 71.25 220 GLY A N 1
ATOM 1639 C CA . GLY A 1 220 ? 0.577 18.344 -13.117 1 71.25 220 GLY A CA 1
ATOM 1640 C C . GLY A 1 220 ? 1.746 18.281 -12.156 1 71.25 220 GLY A C 1
ATOM 1641 O O . GLY A 1 220 ? 2.523 19.219 -12.039 1 71.25 220 GLY A O 1
ATOM 1642 N N . VAL A 1 221 ? 1.845 17.203 -11.453 1 72.69 221 VAL A N 1
ATOM 1643 C CA . VAL A 1 221 ? 2.941 17.078 -10.5 1 72.69 221 VAL A CA 1
ATOM 1644 C C . VAL A 1 221 ? 3.928 16.016 -10.992 1 72.69 221 VAL A C 1
ATOM 1646 O O . VAL A 1 221 ? 3.52 14.961 -11.484 1 72.69 221 VAL A O 1
ATOM 1649 N N . THR A 1 222 ? 5.156 16.328 -10.969 1 77.81 222 THR A N 1
ATOM 1650 C CA . THR A 1 222 ? 6.223 15.336 -11.086 1 77.81 222 THR A CA 1
ATOM 1651 C C . THR A 1 222 ? 6.73 14.914 -9.711 1 77.81 222 THR A C 1
ATOM 1653 O O . THR A 1 222 ? 7.266 15.734 -8.961 1 77.81 222 THR A O 1
ATOM 1656 N N . LEU A 1 223 ? 6.527 13.703 -9.477 1 82.94 223 LEU A N 1
ATOM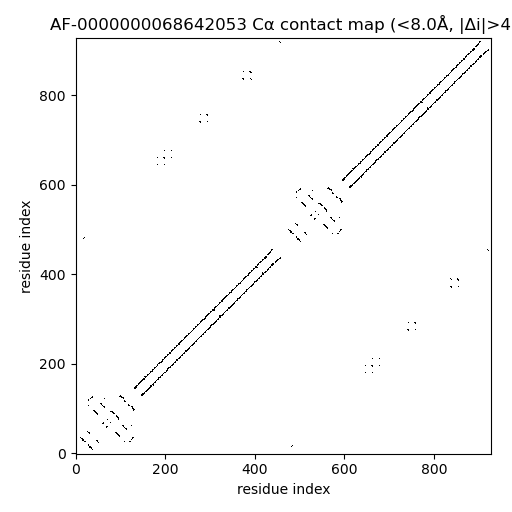 1657 C CA . LEU A 1 223 ? 6.805 13.211 -8.133 1 82.94 223 LEU A CA 1
ATOM 1658 C C . LEU A 1 223 ? 7.82 12.078 -8.164 1 82.94 223 LEU A C 1
ATOM 1660 O O . LEU A 1 223 ? 7.656 11.109 -8.922 1 82.94 223 LEU A O 1
ATOM 1664 N N . SER A 1 224 ? 8.852 12.227 -7.449 1 85.69 224 SER A N 1
ATOM 1665 C CA . SER A 1 224 ? 9.828 11.172 -7.219 1 85.69 224 SER A CA 1
ATOM 1666 C C . SER A 1 224 ? 9.906 10.805 -5.738 1 85.69 224 SER A C 1
ATOM 1668 O O . SER A 1 224 ? 10.133 11.672 -4.891 1 85.69 224 SER A O 1
ATOM 1670 N N . VAL A 1 225 ? 9.727 9.586 -5.48 1 88.62 225 VAL A N 1
ATOM 1671 C CA . VAL A 1 225 ? 9.688 9.148 -4.086 1 88.62 225 VAL A CA 1
ATOM 1672 C C . VAL A 1 225 ? 10.688 8.016 -3.867 1 88.62 225 VAL A C 1
ATOM 1674 O O . VAL A 1 225 ? 10.695 7.035 -4.613 1 88.62 225 VAL A O 1
ATOM 1677 N N . THR A 1 226 ? 11.5 8.133 -2.91 1 88.38 226 THR A N 1
ATOM 1678 C CA . THR A 1 226 ? 12.281 7.039 -2.338 1 88.38 226 THR A CA 1
ATOM 1679 C C . THR A 1 226 ? 11.781 6.688 -0.941 1 88.38 226 THR A C 1
ATOM 1681 O O . THR A 1 226 ? 12.031 7.418 0.017 1 88.38 226 THR A O 1
ATOM 1684 N N . GLY A 1 227 ? 11.062 5.727 -0.848 1 90.12 227 GLY A N 1
ATOM 1685 C CA . GLY A 1 227 ? 10.406 5.348 0.395 1 90.12 227 GLY A CA 1
ATOM 1686 C C . GLY A 1 227 ? 9.008 4.789 0.189 1 90.12 227 GLY A C 1
ATOM 1687 O O . GLY A 1 227 ? 8.812 3.865 -0.604 1 90.12 227 GLY A O 1
ATOM 1688 N N . ASN A 1 228 ? 8.086 5.273 1.053 1 90.69 228 ASN A N 1
ATOM 1689 C CA . ASN A 1 228 ? 6.719 4.758 0.996 1 90.69 228 ASN A CA 1
ATOM 1690 C C . ASN A 1 228 ? 5.73 5.832 0.551 1 90.69 228 ASN A C 1
ATOM 1692 O O . ASN A 1 228 ? 5.828 6.984 0.978 1 90.69 228 ASN A O 1
ATOM 1696 N N . ILE A 1 229 ? 4.809 5.438 -0.336 1 90.56 229 ILE A N 1
ATOM 1697 C CA . ILE A 1 229 ? 3.836 6.43 -0.779 1 90.56 229 ILE A CA 1
ATOM 1698 C C . ILE A 1 229 ? 2.434 5.824 -0.756 1 90.56 229 ILE A C 1
ATOM 1700 O O . ILE A 1 229 ? 2.229 4.703 -1.229 1 90.56 229 ILE A O 1
ATOM 1704 N N . LEU A 1 230 ? 1.618 6.539 -0.153 1 90.81 230 LEU A N 1
ATOM 1705 C CA . LEU A 1 230 ? 0.189 6.359 -0.382 1 90.81 230 LEU A CA 1
ATOM 1706 C C . LEU A 1 230 ? -0.341 7.41 -1.356 1 90.81 230 LEU A C 1
ATOM 1708 O O . LEU A 1 230 ? -0.417 8.594 -1.021 1 90.81 230 LEU A O 1
ATOM 1712 N N . TYR A 1 231 ? -0.682 6.953 -2.521 1 87.56 231 TYR A N 1
ATOM 1713 C CA . TYR A 1 231 ? -1.146 7.84 -3.584 1 87.56 231 TYR A CA 1
ATOM 1714 C C . TYR A 1 231 ? -2.637 7.652 -3.838 1 87.56 231 TYR A C 1
ATOM 1716 O O . TYR A 1 231 ? -3.078 6.566 -4.219 1 87.56 231 TYR A O 1
ATOM 1724 N N . THR A 1 232 ? -3.424 8.773 -3.525 1 80.19 232 THR A N 1
ATOM 1725 C CA . THR A 1 232 ? -4.859 8.672 -3.773 1 80.19 232 THR A CA 1
ATOM 1726 C C . THR A 1 232 ? -5.25 9.461 -5.02 1 80.19 232 THR A C 1
ATOM 1728 O O . THR A 1 232 ? -6.43 9.742 -5.238 1 80.19 232 THR A O 1
ATOM 1731 N N . GLY A 1 233 ? -4.727 9.609 -6.043 1 64.12 233 GLY A N 1
ATOM 1732 C CA . GLY A 1 233 ? -4.633 9.812 -7.48 1 64.12 233 GLY A CA 1
ATOM 1733 C C . GLY A 1 233 ? -5.195 11.141 -7.934 1 64.12 233 GLY A C 1
ATOM 1734 O O . GLY A 1 233 ? -6.164 11.641 -7.359 1 64.12 233 GLY A O 1
ATOM 1735 N N . SER A 1 234 ? -4.539 12.172 -8.359 1 65.06 234 SER A N 1
ATOM 1736 C CA . SER A 1 234 ? -4.926 13.211 -9.305 1 65.06 234 SER A CA 1
ATOM 1737 C C . SER A 1 234 ? -4.355 12.938 -10.695 1 65.06 234 SER A C 1
ATOM 1739 O O . SER A 1 234 ? -3.258 12.391 -10.82 1 65.06 234 SER A O 1
ATOM 1741 N N . PRO A 1 235 ? -5.176 13.039 -11.734 1 68 235 PRO A N 1
ATOM 1742 C CA . PRO A 1 235 ? -4.652 12.82 -13.086 1 68 235 PRO A CA 1
ATOM 1743 C C . PRO A 1 235 ? -3.441 13.695 -13.398 1 68 235 PRO A C 1
ATOM 1745 O O . PRO A 1 235 ? -3.199 14.688 -12.711 1 68 235 PRO A O 1
ATOM 1748 N N . GLY A 1 236 ? -2.643 13.242 -14.367 1 72.69 236 GLY A N 1
ATOM 1749 C CA . GLY A 1 236 ? -1.562 14.047 -14.914 1 72.69 236 GLY A CA 1
ATOM 1750 C C . GLY A 1 236 ? -0.321 14.055 -14.039 1 72.69 236 GLY A C 1
ATOM 1751 O O . GLY A 1 236 ? 0.374 15.062 -13.945 1 72.69 236 GLY A O 1
ATOM 1752 N N . VAL A 1 237 ? -0.137 12.977 -13.352 1 75.12 237 VAL A N 1
ATOM 1753 C CA . VAL A 1 237 ? 1.053 12.898 -12.508 1 75.12 237 VAL A CA 1
ATOM 1754 C C . VAL A 1 237 ? 2.045 11.906 -13.102 1 75.12 237 VAL A C 1
ATOM 1756 O O . VAL A 1 237 ? 1.657 10.82 -13.547 1 75.12 237 VAL A O 1
ATOM 1759 N N . SER A 1 238 ? 3.238 12.305 -13.203 1 79.06 238 SER A N 1
ATOM 1760 C CA . SER A 1 238 ? 4.348 11.383 -13.438 1 79.06 238 SER A CA 1
ATOM 1761 C C . SER A 1 238 ? 5.02 10.984 -12.133 1 79.06 238 SER A C 1
ATOM 1763 O O . SER A 1 238 ? 5.605 11.82 -11.445 1 79.06 238 SER A O 1
ATOM 1765 N N . LEU A 1 239 ? 4.895 9.711 -11.898 1 83.25 239 LEU A N 1
ATOM 1766 C CA . LEU A 1 239 ? 5.34 9.234 -10.594 1 83.25 239 LEU A CA 1
ATOM 1767 C C . LEU A 1 239 ? 6.402 8.156 -10.742 1 83.25 239 LEU A C 1
ATOM 1769 O O . LEU A 1 239 ? 6.203 7.172 -11.461 1 83.25 239 LEU A O 1
ATOM 1773 N N . SER A 1 240 ? 7.48 8.367 -10.156 1 86.94 240 SER A N 1
ATOM 1774 C CA . SER A 1 240 ? 8.531 7.367 -10.031 1 86.94 240 SER A CA 1
ATOM 1775 C C . SER A 1 240 ? 8.781 7.004 -8.57 1 86.94 240 SER A C 1
ATOM 1777 O O . SER A 1 240 ? 9.055 7.883 -7.746 1 86.94 240 SER A O 1
ATOM 1779 N N . VAL A 1 241 ? 8.703 5.73 -8.312 1 90.06 241 VAL A N 1
ATOM 1780 C CA . VAL A 1 241 ? 8.828 5.301 -6.922 1 90.06 241 VAL A CA 1
ATOM 1781 C C . VAL A 1 241 ? 9.906 4.23 -6.809 1 90.06 241 VAL A C 1
ATOM 1783 O O . VAL A 1 241 ? 9.906 3.254 -7.562 1 90.06 241 VAL A O 1
ATOM 1786 N N . THR A 1 242 ? 10.797 4.395 -5.926 1 89.88 242 THR A N 1
ATOM 1787 C CA . THR A 1 242 ? 11.695 3.352 -5.441 1 89.88 242 THR A CA 1
ATOM 1788 C C . THR A 1 242 ? 11.352 2.971 -4.004 1 89.88 242 THR A C 1
ATOM 1790 O O . THR A 1 242 ? 11.664 3.711 -3.068 1 89.88 242 THR A O 1
ATOM 1793 N N . GLY A 1 243 ? 10.688 1.987 -3.84 1 90.88 243 GLY A N 1
ATOM 1794 C CA . GLY A 1 243 ? 10.188 1.569 -2.541 1 90.88 243 GLY A CA 1
ATOM 1795 C C . GLY A 1 243 ? 8.812 0.93 -2.613 1 90.88 243 GLY A C 1
ATOM 1796 O O . GLY A 1 243 ? 8.586 0.015 -3.408 1 90.88 243 GLY A O 1
ATOM 1797 N N . ASN A 1 244 ? 7.938 1.35 -1.654 1 91.25 244 ASN A N 1
ATOM 1798 C CA . ASN A 1 244 ? 6.605 0.759 -1.589 1 91.25 244 ASN A CA 1
ATOM 1799 C C . ASN A 1 244 ? 5.523 1.78 -1.93 1 91.25 244 ASN A C 1
ATOM 1801 O O . ASN A 1 244 ? 5.594 2.932 -1.497 1 91.25 244 ASN A O 1
ATOM 1805 N N . ILE A 1 245 ? 4.539 1.323 -2.727 1 90.44 245 ILE A N 1
ATOM 1806 C CA . ILE A 1 245 ? 3.475 2.258 -3.078 1 90.44 245 ILE A CA 1
ATOM 1807 C C . ILE A 1 245 ? 2.115 1.576 -2.918 1 90.44 245 ILE A C 1
ATOM 1809 O O . ILE A 1 245 ? 1.931 0.438 -3.355 1 90.44 245 ILE A O 1
ATOM 1813 N N . LEU A 1 246 ? 1.331 2.266 -2.268 1 90.44 246 LEU A N 1
ATOM 1814 C CA . LEU A 1 246 ? -0.103 2.008 -2.348 1 90.44 246 LEU A CA 1
ATOM 1815 C C . LEU A 1 246 ? -0.786 3.02 -3.264 1 90.44 246 LEU A C 1
ATOM 1817 O O . LEU A 1 246 ? -0.87 4.203 -2.934 1 90.44 246 LEU A O 1
ATOM 1821 N N . TYR A 1 247 ? -1.215 2.516 -4.363 1 87.81 247 TYR A N 1
ATOM 1822 C CA . TYR A 1 247 ? -1.822 3.365 -5.383 1 87.81 247 TYR A CA 1
ATOM 1823 C C . TYR A 1 247 ? -3.324 3.121 -5.469 1 87.81 247 TYR A C 1
ATOM 1825 O O . TYR A 1 247 ? -3.762 2.012 -5.785 1 87.81 247 TYR A O 1
ATOM 1833 N N . THR A 1 248 ? -4.082 4.203 -5.133 1 80.44 248 THR A N 1
ATOM 1834 C CA . THR A 1 248 ? -5.531 4.078 -5.273 1 80.44 248 THR A CA 1
ATOM 1835 C C . THR A 1 248 ? -6.055 5.051 -6.328 1 80.44 248 THR A C 1
ATOM 1837 O O . THR A 1 248 ? -7.262 5.285 -6.418 1 80.44 248 THR A O 1
ATOM 1840 N N . GLY A 1 249 ? -5.16 5.738 -7.094 1 65.88 249 GLY A N 1
ATOM 1841 C CA . GLY A 1 249 ? -5.32 7.031 -7.738 1 65.88 249 GLY A CA 1
ATOM 1842 C C . GLY A 1 249 ? -6.164 6.973 -9 1 65.88 249 GLY A C 1
ATOM 1843 O O . GLY A 1 249 ? -6.824 5.969 -9.266 1 65.88 249 GLY A O 1
ATOM 1844 N N . SER A 1 250 ? -6.258 8.133 -9.773 1 63.41 250 SER A N 1
ATOM 1845 C CA . SER A 1 250 ? -7.07 8.633 -10.875 1 63.41 250 SER A CA 1
ATOM 1846 C C . SER A 1 250 ? -6.445 8.297 -12.227 1 63.41 250 SER A C 1
ATOM 1848 O O . SER A 1 250 ? -5.238 8.047 -12.312 1 63.41 250 SER A O 1
ATOM 1850 N N . PRO A 1 251 ? -7.109 8.273 -13.219 1 64.44 251 PRO A N 1
ATOM 1851 C CA . PRO A 1 251 ? -6.633 8.016 -14.578 1 64.44 251 PRO A CA 1
ATOM 1852 C C . PRO A 1 251 ? -5.539 8.992 -15.016 1 64.44 251 PRO A C 1
ATOM 1854 O O . PRO A 1 251 ? -5.371 10.055 -14.398 1 64.44 251 PRO A O 1
ATOM 1857 N N . GLY A 1 252 ? -4.699 8.609 -15.961 1 71.12 252 GLY A N 1
ATOM 1858 C CA . GLY A 1 252 ? -3.734 9.477 -16.625 1 71.12 252 GLY A CA 1
ATOM 1859 C C . GLY A 1 252 ? -2.418 9.578 -15.867 1 71.12 252 GLY A C 1
ATOM 1860 O O . GLY A 1 252 ? -1.791 10.641 -15.852 1 71.12 252 GLY A O 1
ATOM 1861 N N . VAL A 1 253 ? -2.088 8.562 -15.195 1 72.38 253 VAL A N 1
ATOM 1862 C CA . VAL A 1 253 ? -0.819 8.578 -14.469 1 72.38 253 VAL A CA 1
ATOM 1863 C C . VAL A 1 253 ? 0.173 7.633 -15.148 1 72.38 253 VAL A C 1
ATOM 1865 O O . VAL A 1 253 ? -0.186 6.52 -15.539 1 72.38 253 VAL A O 1
ATOM 1868 N N . SER A 1 254 ? 1.331 8.078 -15.367 1 77.31 254 SER A N 1
ATOM 1869 C CA . SER A 1 254 ? 2.463 7.223 -15.695 1 77.31 254 SER A CA 1
ATOM 1870 C C . SER A 1 254 ? 3.264 6.855 -14.453 1 77.31 254 SER A C 1
ATOM 1872 O O . SER A 1 254 ? 3.822 7.727 -13.789 1 77.31 254 SER A O 1
ATOM 1874 N N . LEU A 1 255 ? 3.238 5.566 -14.211 1 83 255 LEU A N 1
ATOM 1875 C CA . LEU A 1 255 ? 3.824 5.109 -12.953 1 83 255 LEU A CA 1
ATOM 1876 C C . LEU A 1 255 ? 4.93 4.09 -13.203 1 83 255 LEU A C 1
ATOM 1878 O O . LEU A 1 255 ? 4.723 3.104 -13.914 1 83 255 LEU A O 1
ATOM 1882 N N . SER A 1 256 ? 6.043 4.363 -12.734 1 86.19 256 SER A N 1
ATOM 1883 C CA . SER A 1 256 ? 7.16 3.424 -12.719 1 86.19 256 SER A CA 1
ATOM 1884 C C . SER A 1 256 ? 7.57 3.074 -11.289 1 86.19 256 SER A C 1
ATOM 1886 O O . SER A 1 256 ? 7.867 3.963 -10.492 1 86.19 256 SER A O 1
ATOM 1888 N N . VAL A 1 257 ? 7.594 1.797 -11.039 1 89.88 257 VAL A N 1
ATOM 1889 C CA . VAL A 1 257 ? 7.867 1.373 -9.672 1 89.88 257 VAL A CA 1
ATOM 1890 C C . VAL A 1 257 ? 9.008 0.359 -9.656 1 89.88 257 VAL A C 1
ATOM 1892 O O . VAL A 1 257 ? 8.977 -0.625 -10.398 1 89.88 257 VAL A O 1
ATOM 1895 N N . THR A 1 258 ? 9.961 0.582 -8.914 1 90.12 258 THR A N 1
ATOM 1896 C CA . THR A 1 258 ? 10.953 -0.408 -8.516 1 90.12 258 THR A CA 1
ATOM 1897 C C . THR A 1 258 ? 10.781 -0.794 -7.051 1 90.12 258 THR A C 1
ATOM 1899 O O . THR A 1 258 ? 11.133 -0.025 -6.152 1 90.12 258 THR A O 1
ATOM 1902 N N . GLY A 1 259 ? 10.227 -1.803 -6.824 1 91.19 259 GLY A N 1
ATOM 1903 C CA . GLY A 1 259 ? 9.867 -2.242 -5.484 1 91.19 259 GLY A CA 1
ATOM 1904 C C . GLY A 1 259 ? 8.523 -2.945 -5.426 1 91.19 259 GLY A C 1
ATOM 1905 O O . GLY A 1 259 ? 8.25 -3.846 -6.223 1 91.19 259 GLY A O 1
ATOM 1906 N N . ASN A 1 260 ? 7.727 -2.58 -4.383 1 91.38 260 ASN A N 1
ATOM 1907 C CA . ASN A 1 260 ? 6.441 -3.246 -4.184 1 91.38 260 ASN A CA 1
ATOM 1908 C C . ASN A 1 260 ? 5.273 -2.289 -4.402 1 91.38 260 ASN A C 1
ATOM 1910 O O . ASN A 1 260 ? 5.332 -1.128 -3.992 1 91.38 260 ASN A O 1
ATOM 1914 N N . ILE A 1 261 ? 4.227 -2.811 -5.09 1 91.06 261 ILE A N 1
ATOM 1915 C CA . ILE A 1 261 ? 3.086 -1.933 -5.332 1 91.06 261 ILE A CA 1
ATOM 1916 C C . ILE A 1 261 ? 1.787 -2.682 -5.039 1 91.06 261 ILE A C 1
ATOM 1918 O O . ILE A 1 261 ? 1.612 -3.824 -5.473 1 91.06 261 ILE A O 1
ATOM 1922 N N . LEU A 1 262 ? 1.063 -2.033 -4.281 1 90.5 262 LEU A N 1
ATOM 1923 C CA . LEU A 1 262 ? -0.359 -2.357 -4.242 1 90.5 262 LEU A CA 1
ATOM 1924 C C . LEU A 1 262 ? -1.163 -1.383 -5.094 1 90.5 262 LEU A C 1
ATOM 1926 O O . LEU A 1 262 ? -1.317 -0.214 -4.734 1 90.5 262 LEU A O 1
ATOM 1930 N N . TYR A 1 263 ? -1.603 -1.857 -6.168 1 88.19 263 TYR A N 1
ATOM 1931 C CA . TYR A 1 263 ? -2.367 -1.046 -7.105 1 88.19 263 TYR A CA 1
ATOM 1932 C C . TYR A 1 263 ? -3.863 -1.294 -6.949 1 88.19 263 TYR A C 1
ATOM 1934 O O . TYR A 1 263 ? -4.367 -2.348 -7.344 1 88.19 263 TYR A O 1
ATOM 1942 N N . ALA A 1 264 ? -4.457 -0.318 -6.355 1 79.44 264 ALA A N 1
ATOM 1943 C CA . ALA A 1 264 ? -5.906 -0.386 -6.184 1 79.44 264 ALA A CA 1
ATOM 1944 C C . ALA A 1 264 ? -6.605 0.729 -6.961 1 79.44 264 ALA A C 1
ATOM 1946 O O . ALA A 1 264 ? -7.617 1.267 -6.512 1 79.44 264 ALA A O 1
ATOM 1947 N N . GLY A 1 265 ? -5.988 1.239 -7.992 1 67.56 265 GLY A N 1
ATOM 1948 C CA . GLY A 1 265 ? -6.359 2.508 -8.602 1 67.56 265 GLY A CA 1
ATOM 1949 C C . GLY A 1 265 ? -7.328 2.355 -9.758 1 67.56 265 GLY A C 1
ATOM 1950 O O . GLY A 1 265 ? -7.898 1.28 -9.961 1 67.56 265 GLY A O 1
ATOM 1951 N N . SER A 1 266 ? -7.562 3.566 -10.43 1 62.25 266 SER A N 1
ATOM 1952 C CA . SER A 1 266 ? -8.555 3.83 -11.469 1 62.25 266 SER A CA 1
ATOM 1953 C C . SER A 1 266 ? -7.996 3.527 -12.859 1 62.25 266 SER A C 1
ATOM 1955 O O . SER A 1 266 ? -6.785 3.371 -13.023 1 62.25 266 SER A O 1
ATOM 1957 N N . PRO A 1 267 ? -8.766 3.494 -13.852 1 64.25 267 PRO A N 1
ATOM 1958 C CA . PRO A 1 267 ? -8.43 3.201 -15.242 1 64.25 267 PRO A CA 1
ATOM 1959 C C . PRO A 1 267 ? -7.465 4.219 -15.844 1 64.25 267 PRO A C 1
ATOM 1961 O O . PRO A 1 267 ? -7.234 5.281 -15.258 1 64.25 267 PRO A O 1
ATOM 1964 N N . GLY A 1 268 ? -6.77 3.896 -16.906 1 69.56 268 GLY A N 1
ATOM 1965 C CA . GLY A 1 268 ? -5.992 4.793 -17.75 1 69.56 268 GLY A CA 1
ATOM 1966 C C . GLY A 1 268 ? -4.574 5 -17.25 1 69.56 268 GLY A C 1
ATOM 1967 O O . GLY A 1 268 ? -4.051 6.117 -17.281 1 69.56 268 GLY A O 1
ATOM 1968 N N . VAL A 1 269 ? -3.994 3.992 -16.719 1 71.56 269 VAL A N 1
ATOM 1969 C CA . VAL A 1 269 ? -2.637 4.109 -16.203 1 71.56 269 VAL A CA 1
ATOM 1970 C C . VAL A 1 269 ? -1.694 3.223 -17.016 1 71.56 269 VAL A C 1
ATOM 1972 O O . VAL A 1 269 ? -2.055 2.105 -17.391 1 71.56 269 VAL A O 1
ATOM 1975 N N . THR A 1 270 ? -0.58 3.717 -17.328 1 78.38 270 THR A N 1
ATOM 1976 C CA . THR A 1 270 ? 0.544 2.908 -17.781 1 78.38 270 THR A CA 1
ATOM 1977 C C . THR A 1 270 ? 1.498 2.605 -16.625 1 78.38 270 THR A C 1
ATOM 1979 O O . THR A 1 270 ? 2.061 3.521 -16.031 1 78.38 270 THR A O 1
ATOM 1982 N N . LEU A 1 271 ? 1.596 1.355 -16.406 1 84.5 271 LEU A N 1
ATOM 1983 C CA . LEU A 1 271 ? 2.326 0.931 -15.227 1 84.5 271 LEU A CA 1
ATOM 1984 C C . LEU A 1 271 ? 3.455 -0.025 -15.594 1 84.5 271 LEU A C 1
ATOM 1986 O O . LEU A 1 271 ? 3.232 -1.019 -16.281 1 84.5 271 LEU A O 1
ATOM 1990 N N . SER A 1 272 ? 4.594 0.299 -15.195 1 87.25 272 SER A N 1
ATOM 1991 C CA . SER A 1 272 ? 5.746 -0.591 -15.281 1 87.25 272 SER A CA 1
ATOM 1992 C C . SER A 1 272 ? 6.297 -0.915 -13.891 1 87.25 272 SER A C 1
ATOM 1994 O O . SER A 1 272 ? 6.621 -0.009 -13.117 1 87.25 272 SER A O 1
ATOM 1996 N N . VAL A 1 273 ? 6.426 -2.197 -13.648 1 90.19 273 VAL A N 1
ATOM 1997 C CA . VAL A 1 273 ? 6.84 -2.604 -12.312 1 90.19 273 VAL A CA 1
ATOM 1998 C C . VAL A 1 273 ? 8.023 -3.564 -12.414 1 90.19 273 VAL A C 1
ATOM 2000 O O . VAL A 1 273 ? 7.969 -4.559 -13.141 1 90.19 273 VAL A O 1
ATOM 2003 N N . THR A 1 274 ? 9.031 -3.299 -11.758 1 89 274 THR A N 1
ATOM 2004 C CA . THR A 1 274 ? 10.109 -4.242 -11.469 1 89 274 THR A CA 1
ATOM 2005 C C . THR A 1 274 ? 10.102 -4.633 -9.992 1 89 274 THR A C 1
ATOM 2007 O O . THR A 1 274 ? 10.5 -3.844 -9.133 1 89 274 THR A O 1
ATOM 2010 N N . GLY A 1 275 ? 9.602 -5.66 -9.711 1 91.19 275 GLY A N 1
ATOM 2011 C CA . GLY A 1 275 ? 9.406 -6.117 -8.344 1 91.19 275 GLY A CA 1
ATOM 2012 C C . GLY A 1 275 ? 8.117 -6.895 -8.156 1 91.19 275 GLY A C 1
ATOM 2013 O O . GLY A 1 275 ? 7.824 -7.816 -8.914 1 91.19 275 GLY A O 1
ATOM 2014 N N . ASN A 1 276 ? 7.402 -6.559 -7.043 1 91.5 276 ASN A N 1
ATOM 2015 C CA . ASN A 1 276 ? 6.176 -7.281 -6.719 1 91.5 276 ASN A CA 1
ATOM 2016 C C . ASN A 1 276 ? 4.949 -6.383 -6.828 1 91.5 276 ASN A C 1
ATOM 2018 O O . ASN A 1 276 ? 4.992 -5.215 -6.434 1 91.5 276 ASN A O 1
ATOM 2022 N N . ILE A 1 277 ? 3.871 -6.965 -7.414 1 91.62 277 ILE A N 1
ATOM 2023 C CA . ILE A 1 277 ? 2.676 -6.137 -7.547 1 91.62 277 ILE A CA 1
ATOM 2024 C C . ILE A 1 277 ? 1.445 -6.941 -7.129 1 91.62 277 ILE A C 1
ATOM 2026 O O . ILE A 1 277 ? 1.277 -8.094 -7.543 1 91.62 277 ILE A O 1
ATOM 2030 N N . LEU A 1 278 ? 0.75 -6.305 -6.289 1 90.94 278 LEU A N 1
ATOM 2031 C CA . LEU A 1 278 ? -0.641 -6.695 -6.09 1 90.94 278 LEU A CA 1
ATOM 2032 C C . LEU A 1 278 ? -1.581 -5.773 -6.859 1 90.94 278 LEU A C 1
ATOM 2034 O O . LEU A 1 278 ? -1.731 -4.602 -6.508 1 90.94 278 LEU A O 1
ATOM 2038 N N . TYR A 1 279 ? -2.211 -6.301 -7.883 1 88.44 279 TYR A N 1
ATOM 2039 C CA . TYR A 1 279 ? -3.105 -5.531 -8.742 1 88.44 279 TYR A CA 1
ATOM 2040 C C . TYR A 1 279 ? -4.562 -5.891 -8.469 1 88.44 279 TYR A C 1
ATOM 2042 O O . TYR A 1 279 ? -4.988 -7.02 -8.719 1 88.44 279 TYR A O 1
ATOM 2050 N N . THR A 1 280 ? -5.375 -4.859 -7.957 1 81.19 280 THR A N 1
ATOM 2051 C CA . THR A 1 280 ? -6.758 -5.168 -7.605 1 81.19 280 THR A CA 1
ATOM 2052 C C . THR A 1 280 ? -7.727 -4.477 -8.555 1 81.19 280 THR A C 1
ATOM 2054 O O . THR A 1 280 ? -8.914 -4.34 -8.25 1 81.19 280 THR A O 1
ATOM 2057 N N . GLY A 1 281 ? -7.879 -4.383 -9.797 1 64.44 281 GLY A N 1
ATOM 2058 C CA . GLY A 1 281 ? -9.008 -4.52 -10.703 1 64.44 281 GLY A CA 1
ATOM 2059 C C . GLY A 1 281 ? -9.227 -3.293 -11.57 1 64.44 281 GLY A C 1
ATOM 2060 O O . GLY A 1 281 ? -10.219 -3.205 -12.297 1 64.44 281 GLY A O 1
ATOM 2061 N N . SER A 1 282 ? -8.344 -2.037 -11.586 1 65.69 282 SER A N 1
ATOM 2062 C CA . SER A 1 282 ? -8.953 -0.992 -12.398 1 65.69 282 SER A CA 1
ATOM 2063 C C . SER A 1 282 ? -8.742 -1.262 -13.883 1 65.69 282 SER A C 1
ATOM 2065 O O . SER A 1 282 ? -7.676 -1.72 -14.297 1 65.69 282 SER A O 1
ATOM 2067 N N . PRO A 1 283 ? -9.875 -1.183 -14.766 1 67 283 PRO A N 1
ATOM 2068 C CA . PRO A 1 283 ? -9.734 -1.422 -16.203 1 67 283 PRO A CA 1
ATOM 2069 C C . PRO A 1 283 ? -8.844 -0.393 -16.891 1 67 283 PRO A C 1
ATOM 2071 O O . PRO A 1 283 ? -8.492 0.625 -16.281 1 67 283 PRO A O 1
ATOM 2074 N N . GLY A 1 284 ? -8.414 -0.699 -18.125 1 72.19 284 GLY A N 1
ATOM 2075 C CA . GLY A 1 284 ? -7.723 0.243 -18.984 1 72.19 284 GLY A CA 1
ATOM 2076 C C . GLY A 1 284 ? -6.273 0.469 -18.594 1 72.19 284 GLY A C 1
ATOM 2077 O O . GLY A 1 284 ? -5.766 1.587 -18.688 1 72.19 284 GLY A O 1
ATOM 2078 N N . VAL A 1 285 ? -5.695 -0.53 -18.078 1 75.06 285 VAL A N 1
ATOM 2079 C CA . VAL A 1 285 ? -4.305 -0.387 -17.672 1 75.06 285 VAL A CA 1
ATOM 2080 C C . VAL A 1 285 ? -3.406 -1.211 -18.594 1 75.06 285 VAL A C 1
ATOM 2082 O O . VAL A 1 285 ? -3.748 -2.338 -18.953 1 75.06 285 VAL A O 1
ATOM 2085 N N . THR A 1 286 ? -2.371 -0.638 -19 1 80.75 286 THR A N 1
ATOM 2086 C CA . THR A 1 286 ? -1.26 -1.377 -19.594 1 80.75 286 THR A CA 1
ATOM 2087 C C . THR A 1 286 ? -0.178 -1.648 -18.547 1 80.75 286 THR A C 1
ATOM 2089 O O . THR A 1 286 ? 0.435 -0.716 -18.016 1 80.75 286 THR A O 1
ATOM 2092 N N . LEU A 1 287 ? -0.025 -2.904 -18.359 1 84.88 287 LEU A N 1
ATOM 2093 C CA . LEU A 1 287 ? 0.829 -3.303 -17.25 1 84.88 287 LEU A CA 1
ATOM 2094 C C . LEU A 1 287 ? 1.958 -4.211 -17.719 1 84.88 287 LEU A C 1
ATOM 2096 O O . LEU A 1 287 ? 1.709 -5.223 -18.375 1 84.88 287 LEU A O 1
ATOM 2100 N N . SER A 1 288 ? 3.137 -3.818 -17.422 1 88.75 288 SER A N 1
ATOM 2101 C CA . SER A 1 288 ? 4.32 -4.648 -17.625 1 88.75 288 SER A CA 1
ATOM 2102 C C . SER A 1 288 ? 5.008 -4.965 -16.297 1 88.75 288 SER A C 1
ATOM 2104 O O . SER A 1 288 ? 5.367 -4.055 -15.555 1 88.75 288 SER A O 1
ATOM 2106 N N . VAL A 1 289 ? 5.215 -6.266 -16.094 1 90.44 289 VAL A N 1
ATOM 2107 C CA . VAL A 1 289 ? 5.777 -6.668 -14.812 1 90.44 289 VAL A CA 1
ATOM 2108 C C . VAL A 1 289 ? 6.996 -7.559 -15.039 1 90.44 289 VAL A C 1
ATOM 2110 O O . VAL A 1 289 ? 6.93 -8.539 -15.781 1 90.44 289 VAL A O 1
ATOM 2113 N N . THR A 1 290 ? 8.031 -7.227 -14.453 1 89.94 290 THR A N 1
ATOM 2114 C CA . THR A 1 290 ? 9.188 -8.102 -14.281 1 89.94 290 THR A CA 1
ATOM 2115 C C . THR A 1 290 ? 9.336 -8.516 -12.812 1 89.94 290 THR A C 1
ATOM 2117 O O . THR A 1 290 ? 9.789 -7.715 -11.984 1 89.94 290 THR A O 1
ATOM 2120 N N . GLY A 1 291 ? 8.922 -9.562 -12.484 1 90.06 291 GLY A N 1
ATOM 2121 C CA . GLY A 1 291 ? 8.883 -10.047 -11.109 1 90.06 291 GLY A CA 1
ATOM 2122 C C . GLY A 1 291 ? 7.652 -10.875 -10.805 1 90.06 291 GLY A C 1
ATOM 2123 O O . GLY A 1 291 ? 7.328 -11.812 -11.539 1 90.06 291 GLY A O 1
ATOM 2124 N N . ASN A 1 292 ? 7.031 -10.594 -9.625 1 90.25 292 ASN A N 1
ATOM 2125 C CA . ASN A 1 292 ? 5.875 -11.375 -9.195 1 90.25 292 ASN A CA 1
ATOM 2126 C C . ASN A 1 292 ? 4.602 -10.531 -9.18 1 90.25 292 ASN A C 1
ATOM 2128 O O . ASN A 1 292 ? 4.629 -9.367 -8.789 1 90.25 292 ASN A O 1
ATOM 2132 N N . ILE A 1 293 ? 3.494 -11.148 -9.672 1 90.25 293 ILE A N 1
ATOM 2133 C CA . ILE A 1 293 ? 2.252 -10.383 -9.688 1 90.25 293 ILE A CA 1
ATOM 2134 C C . ILE A 1 293 ? 1.105 -11.25 -9.172 1 90.25 293 ILE A C 1
ATOM 2136 O O . ILE A 1 293 ? 0.96 -12.406 -9.578 1 90.25 293 ILE A O 1
ATOM 2140 N N . LEU A 1 294 ? 0.439 -10.656 -8.289 1 89.81 294 LEU A N 1
ATOM 2141 C CA . LEU A 1 294 ? -0.908 -11.125 -7.977 1 89.81 294 LEU A CA 1
ATOM 2142 C C . LEU A 1 294 ? -1.957 -10.242 -8.648 1 89.81 294 LEU A C 1
ATOM 2144 O O . LEU A 1 294 ? -2.113 -9.07 -8.281 1 89.81 294 LEU A O 1
ATOM 2148 N N . TYR A 1 295 ? -2.658 -10.781 -9.594 1 87.31 295 TYR A N 1
ATOM 2149 C CA . TYR A 1 295 ? -3.652 -10.055 -10.367 1 87.31 295 TYR A CA 1
ATOM 2150 C C . TYR A 1 295 ? -5.062 -10.508 -10.016 1 87.31 295 TYR A C 1
ATOM 2152 O O . TYR A 1 295 ? -5.426 -11.664 -10.25 1 87.31 295 TYR A O 1
ATOM 2160 N N . THR A 1 296 ? -5.926 -9.547 -9.438 1 78.88 296 THR A N 1
ATOM 2161 C CA . THR A 1 296 ? -7.27 -9.945 -9.039 1 78.88 296 THR A CA 1
ATOM 2162 C C . THR A 1 296 ? -8.32 -9.305 -9.945 1 78.88 296 THR A C 1
ATOM 2164 O O . THR A 1 296 ? -9.5 -9.242 -9.594 1 78.88 296 THR A O 1
ATOM 2167 N N . GLY A 1 297 ? -8.711 -9.32 -11.078 1 62.97 297 GLY A N 1
ATOM 2168 C CA . GLY A 1 297 ? -9.906 -9.539 -11.875 1 62.97 297 GLY A CA 1
ATOM 2169 C C . GLY A 1 297 ? -10.266 -8.344 -12.75 1 62.97 297 GLY A C 1
ATOM 2170 O O . GLY A 1 297 ? -11.344 -8.305 -13.344 1 62.97 297 GLY A O 1
ATOM 2171 N N . SER A 1 298 ? -9.414 -6.973 -12.906 1 62.84 298 SER A N 1
ATOM 2172 C CA . SER A 1 298 ? -10.211 -6.012 -13.672 1 62.84 298 SER A CA 1
ATOM 2173 C C . SER A 1 298 ? -10.062 -6.238 -15.172 1 62.84 298 SER A C 1
ATOM 2175 O O . SER A 1 298 ? -8.977 -6.566 -15.648 1 62.84 298 SER A O 1
ATOM 2177 N N . PRO A 1 299 ? -11.234 -6.242 -15.945 1 64.44 299 PRO A N 1
ATOM 2178 C CA . PRO A 1 299 ? -11.164 -6.41 -17.406 1 64.44 299 PRO A CA 1
ATOM 2179 C C . PRO A 1 299 ? -10.414 -5.27 -18.094 1 64.44 299 PRO A C 1
ATOM 2181 O O . PRO A 1 299 ? -10.148 -4.238 -17.469 1 64.44 299 PRO A O 1
ATOM 2184 N N . GLY A 1 300 ? -9.969 -5.488 -19.312 1 70.94 300 GLY A N 1
ATOM 2185 C CA . GLY A 1 300 ? -9.414 -4.449 -20.172 1 70.94 300 GLY A CA 1
ATOM 2186 C C . GLY A 1 300 ? -7.965 -4.125 -19.844 1 70.94 300 GLY A C 1
ATOM 2187 O O . GLY A 1 300 ? -7.539 -2.973 -19.953 1 70.94 300 GLY A O 1
ATOM 2188 N N . VAL A 1 301 ? -7.324 -5.094 -19.375 1 74.44 301 VAL A N 1
ATOM 2189 C CA . VAL A 1 301 ? -5.914 -4.875 -19.062 1 74.44 301 VAL A CA 1
ATOM 2190 C C . VAL A 1 301 ? -5.043 -5.637 -20.062 1 74.44 301 VAL A C 1
ATOM 2192 O O . VAL A 1 301 ? -5.344 -6.781 -20.406 1 74.44 301 VAL A O 1
ATOM 2195 N N . THR A 1 302 ? -4.055 -5.004 -20.562 1 78.19 302 THR A N 1
ATOM 2196 C CA . THR A 1 302 ? -2.971 -5.68 -21.266 1 78.19 302 THR A CA 1
ATOM 2197 C C . THR A 1 302 ? -1.799 -5.945 -20.328 1 78.19 302 THR A C 1
ATOM 2199 O O . THR A 1 302 ? -1.17 -5.012 -19.828 1 78.19 302 THR A O 1
ATOM 2202 N N . LEU A 1 303 ? -1.573 -7.199 -20.172 1 81.38 303 LEU A N 1
ATOM 2203 C CA . LEU A 1 303 ? -0.614 -7.594 -19.156 1 81.38 303 LEU A CA 1
ATOM 2204 C C . LEU A 1 303 ? 0.517 -8.422 -19.75 1 81.38 303 LEU A C 1
ATOM 2206 O O . LEU A 1 303 ? 0.268 -9.445 -20.406 1 81.38 303 LEU A O 1
ATOM 2210 N N . SER A 1 304 ? 1.683 -7.945 -19.547 1 85.19 304 SER A N 1
ATOM 2211 C CA . SER A 1 304 ? 2.891 -8.695 -19.891 1 85.19 304 SER A CA 1
ATOM 2212 C C . SER A 1 304 ? 3.713 -9 -18.641 1 85.19 304 SER A C 1
ATOM 2214 O O . SER A 1 304 ? 4.102 -8.086 -17.906 1 85.19 304 SER A O 1
ATOM 2216 N N . VAL A 1 305 ? 3.986 -10.305 -18.453 1 87.12 305 VAL A N 1
ATOM 2217 C CA . VAL A 1 305 ? 4.68 -10.695 -17.234 1 87.12 305 VAL A CA 1
ATOM 2218 C C . VAL A 1 305 ? 5.91 -11.531 -17.578 1 87.12 305 VAL A C 1
ATOM 2220 O O . VAL A 1 305 ? 5.816 -12.5 -18.328 1 87.12 305 VAL A O 1
ATOM 2223 N N . THR A 1 306 ? 6.992 -11.164 -17.062 1 87.56 306 THR A N 1
ATOM 2224 C CA . THR A 1 306 ? 8.195 -11.992 -17 1 87.56 306 THR A CA 1
ATOM 2225 C C . THR A 1 306 ? 8.5 -12.406 -15.57 1 87.56 306 THR A C 1
ATOM 2227 O O . THR A 1 306 ? 9.023 -11.609 -14.789 1 87.56 306 THR A O 1
ATOM 2230 N N . GLY A 1 307 ? 8.125 -13.484 -15.195 1 87.31 307 GLY A N 1
ATOM 2231 C CA . GLY A 1 307 ? 8.227 -13.969 -13.828 1 87.31 307 GLY A CA 1
ATOM 2232 C C . GLY A 1 307 ? 7.07 -14.859 -13.422 1 87.31 307 GLY A C 1
ATOM 2233 O O . GLY A 1 307 ? 6.691 -15.773 -14.156 1 87.31 307 GLY A O 1
ATOM 2234 N N . ASN A 1 308 ? 6.582 -14.633 -12.18 1 86.75 308 ASN A N 1
ATOM 2235 C CA . ASN A 1 308 ? 5.508 -15.469 -11.648 1 86.75 308 ASN A CA 1
ATOM 2236 C C . ASN A 1 308 ? 4.203 -14.688 -11.516 1 86.75 308 ASN A C 1
ATOM 2238 O O . ASN A 1 308 ? 4.215 -13.516 -11.125 1 86.75 308 ASN A O 1
ATOM 2242 N N . ILE A 1 309 ? 3.084 -15.367 -11.922 1 86.69 309 ILE A N 1
ATOM 2243 C CA . ILE A 1 309 ? 1.812 -14.664 -11.812 1 86.69 309 ILE A CA 1
ATOM 2244 C C . ILE A 1 309 ? 0.764 -15.578 -11.188 1 86.69 309 ILE A C 1
ATOM 2246 O O . ILE A 1 309 ? 0.632 -16.734 -11.586 1 86.69 309 ILE A O 1
ATOM 2250 N N . LEU A 1 310 ? 0.156 -15.016 -10.234 1 87.12 310 LEU A N 1
ATOM 2251 C CA . LEU A 1 310 ? -1.138 -15.531 -9.805 1 87.12 310 LEU A CA 1
ATOM 2252 C C . LEU A 1 310 ? -2.277 -14.695 -10.383 1 87.12 310 LEU A C 1
ATOM 2254 O O . LEU A 1 310 ? -2.471 -13.547 -9.992 1 87.12 310 LEU A O 1
ATOM 2258 N N . TYR A 1 311 ? -2.971 -15.258 -11.266 1 84.25 311 TYR A N 1
ATOM 2259 C CA . TYR A 1 311 ? -4.043 -14.562 -11.969 1 84.25 311 TYR A CA 1
ATOM 2260 C C . TYR A 1 311 ? -5.41 -15.07 -11.523 1 84.25 311 TYR A C 1
ATOM 2262 O O . TYR A 1 311 ? -5.77 -16.219 -11.805 1 84.25 311 TYR A O 1
ATOM 2270 N N . THR A 1 312 ? -6.102 -14.203 -10.852 1 76.25 312 THR A N 1
ATOM 2271 C CA . THR A 1 312 ? -7.457 -14.57 -10.453 1 76.25 312 THR A CA 1
ATOM 2272 C C . THR A 1 312 ? -8.484 -13.719 -11.188 1 76.25 312 THR A C 1
ATOM 2274 O O . THR A 1 312 ? -9.664 -13.703 -10.82 1 76.25 312 THR A O 1
ATOM 2277 N N . GLY A 1 313 ? -8.164 -12.883 -12.156 1 64.69 313 GLY A N 1
ATOM 2278 C CA . GLY A 1 313 ? -8.875 -11.75 -12.727 1 64.69 313 GLY A CA 1
ATOM 2279 C C . GLY A 1 313 ? -10.008 -12.164 -13.648 1 64.69 313 GLY A C 1
ATOM 2280 O O . GLY A 1 313 ? -10.297 -13.352 -13.797 1 64.69 313 GLY A O 1
ATOM 2281 N N . SER A 1 314 ? -10.711 -11.07 -14.016 1 61.94 314 SER A N 1
ATOM 2282 C CA . SER A 1 314 ? -11.93 -11.109 -14.828 1 61.94 314 SER A CA 1
ATOM 2283 C C . SER A 1 314 ? -11.602 -11.297 -16.297 1 61.94 314 SER A C 1
ATOM 2285 O O . SER A 1 314 ? -10.445 -11.156 -16.719 1 61.94 314 SER A O 1
ATOM 2287 N N . PRO A 1 315 ? -12.547 -11.5 -17.125 1 62.09 315 PRO A N 1
ATOM 2288 C CA . PRO A 1 315 ? -12.375 -11.664 -18.562 1 62.09 315 PRO A CA 1
ATOM 2289 C C . PRO A 1 315 ? -11.867 -10.391 -19.234 1 62.09 315 PRO A C 1
ATOM 2291 O O . PRO A 1 315 ? -11.969 -9.297 -18.672 1 62.09 315 PRO A O 1
ATOM 2294 N N . GLY A 1 316 ? -11.234 -10.5 -20.312 1 66 316 GLY A N 1
ATOM 2295 C CA . GLY A 1 316 ? -10.859 -9.367 -21.141 1 66 316 GLY A CA 1
ATOM 2296 C C . GLY A 1 316 ? -9.43 -8.898 -20.906 1 66 316 GLY A C 1
ATOM 2297 O O . GLY A 1 316 ? -9.141 -7.707 -21 1 66 316 GLY A O 1
ATOM 2298 N N . VAL A 1 317 ? -8.633 -9.789 -20.469 1 69.06 317 VAL A N 1
ATOM 2299 C CA . VAL A 1 317 ? -7.234 -9.43 -20.297 1 69.06 317 VAL A CA 1
ATOM 2300 C C . VAL A 1 317 ? -6.379 -10.102 -21.359 1 69.06 317 VAL A C 1
ATOM 2302 O O . VAL A 1 317 ? -6.508 -11.305 -21.594 1 69.06 317 VAL A O 1
ATOM 2305 N N . THR A 1 318 ? -5.668 -9.328 -22.078 1 73.12 318 THR A N 1
ATOM 2306 C CA . THR A 1 318 ? -4.621 -9.898 -22.922 1 73.12 318 THR A CA 1
ATOM 2307 C C . THR A 1 318 ? -3.367 -10.188 -22.109 1 73.12 318 THR A C 1
ATOM 2309 O O . THR A 1 318 ? -2.73 -9.266 -21.594 1 73.12 318 THR A O 1
ATOM 2312 N N . LEU A 1 319 ? -3.111 -11.477 -22.016 1 75.94 319 LEU A N 1
ATOM 2313 C CA . LEU A 1 319 ? -2.057 -11.883 -21.094 1 75.94 319 LEU A CA 1
ATOM 2314 C C . LEU A 1 319 ? -0.933 -12.602 -21.828 1 75.94 319 LEU A C 1
ATOM 2316 O O . LEU A 1 319 ? -1.183 -13.539 -22.594 1 75.94 319 LEU A O 1
ATOM 2320 N N . SER A 1 320 ? 0.238 -12.133 -21.656 1 78.25 320 SER A N 1
ATOM 2321 C CA . SER A 1 320 ? 1.456 -12.812 -22.094 1 78.25 320 SER A CA 1
ATOM 2322 C C . SER A 1 320 ? 2.387 -13.078 -20.906 1 78.25 320 SER A C 1
ATOM 2324 O O . SER A 1 320 ? 2.789 -12.156 -20.203 1 78.25 320 SER A O 1
ATOM 2326 N N . VAL A 1 321 ? 2.67 -14.375 -20.719 1 81.25 321 VAL A N 1
ATOM 2327 C CA . VAL A 1 321 ? 3.488 -14.727 -19.547 1 81.25 321 VAL A CA 1
ATOM 2328 C C . VAL A 1 321 ? 4.699 -15.539 -20 1 81.25 321 VAL A C 1
ATOM 2330 O O . VAL A 1 321 ? 4.562 -16.516 -20.75 1 81.25 321 VAL A O 1
ATOM 2333 N N . THR A 1 322 ? 5.805 -15.156 -19.594 1 82.81 322 THR A N 1
ATOM 2334 C CA . THR A 1 322 ? 7.02 -15.961 -19.641 1 82.81 322 THR A CA 1
ATOM 2335 C C . THR A 1 322 ? 7.473 -16.344 -18.234 1 82.81 322 THR A C 1
ATOM 2337 O O . THR A 1 322 ? 8.008 -15.5 -17.5 1 82.81 322 THR A O 1
ATOM 2340 N N . GLY A 1 323 ? 7.152 -17.469 -17.828 1 81.75 323 GLY A N 1
ATOM 2341 C CA . GLY A 1 323 ? 7.43 -17.938 -16.469 1 81.75 323 GLY A CA 1
ATOM 2342 C C . GLY A 1 323 ? 6.367 -18.875 -15.938 1 81.75 323 GLY A C 1
ATOM 2343 O O . GLY A 1 323 ? 5.941 -19.797 -16.625 1 81.75 323 GLY A O 1
ATOM 2344 N N . ASN A 1 324 ? 6.039 -18.703 -14.672 1 81.06 324 ASN A N 1
ATOM 2345 C CA . ASN A 1 324 ? 5.078 -19.594 -14.023 1 81.06 324 ASN A CA 1
ATOM 2346 C C . ASN A 1 324 ? 3.752 -18.891 -13.758 1 81.06 324 ASN A C 1
ATOM 2348 O O . ASN A 1 324 ? 3.734 -17.734 -13.352 1 81.06 324 ASN A O 1
ATOM 2352 N N . ILE A 1 325 ? 2.65 -19.625 -14.086 1 82.62 325 ILE A N 1
ATOM 2353 C CA . ILE A 1 325 ? 1.358 -18.969 -13.891 1 82.62 325 ILE A CA 1
ATOM 2354 C C . ILE A 1 325 ? 0.419 -19.922 -13.141 1 82.62 325 ILE A C 1
ATOM 2356 O O . ILE A 1 325 ? 0.316 -21.094 -13.484 1 82.62 325 ILE A O 1
ATOM 2360 N N . LEU A 1 326 ? -0.138 -19.344 -12.172 1 81.44 326 LEU A N 1
ATOM 2361 C CA . LEU A 1 326 ? -1.353 -19.906 -11.602 1 81.44 326 LEU A CA 1
ATOM 2362 C C . LEU A 1 326 ? -2.584 -19.125 -12.055 1 81.44 326 LEU A C 1
ATOM 2364 O O . LEU A 1 326 ? -2.764 -17.969 -11.672 1 81.44 326 LEU A O 1
ATOM 2368 N N . TYR A 1 327 ? -3.381 -19.766 -12.852 1 78.75 327 TYR A N 1
ATOM 2369 C CA . TYR A 1 327 ? -4.547 -19.125 -13.438 1 78.75 327 TYR A CA 1
ATOM 2370 C C . TYR A 1 327 ? -5.836 -19.672 -12.844 1 78.75 327 TYR A C 1
ATOM 2372 O O . TYR A 1 327 ? -6.199 -20.828 -13.094 1 78.75 327 TYR A O 1
ATOM 2380 N N . THR A 1 328 ? -6.496 -18.797 -12.133 1 73.25 328 THR A N 1
ATOM 2381 C CA . THR A 1 328 ? -7.777 -19.219 -11.578 1 73.25 328 THR A CA 1
ATOM 2382 C C . THR A 1 328 ? -8.914 -18.359 -12.117 1 73.25 328 THR A C 1
ATOM 2384 O O . THR A 1 328 ? -10.055 -18.469 -11.672 1 73.25 328 THR A O 1
ATOM 2387 N N . GLY A 1 329 ? -8.742 -17.328 -12.977 1 65.25 329 GLY A N 1
ATOM 2388 C CA . GLY A 1 329 ? -9.695 -16.312 -13.375 1 65.25 329 GLY A CA 1
ATOM 2389 C C . GLY A 1 329 ? -10.625 -16.766 -14.492 1 65.25 329 GLY A C 1
ATOM 2390 O O . GLY A 1 329 ? -10.57 -17.922 -14.914 1 65.25 329 GLY A O 1
ATOM 2391 N N . SER A 1 330 ? -11.648 -15.875 -14.648 1 57.84 330 SER A N 1
ATOM 2392 C CA . SER A 1 330 ? -12.758 -16.125 -15.57 1 57.84 330 SER A CA 1
ATOM 2393 C C . SER A 1 330 ? -12.312 -15.977 -17.016 1 57.84 330 SER A C 1
ATOM 2395 O O . SER A 1 330 ? -11.305 -15.328 -17.297 1 57.84 330 SER A O 1
ATOM 2397 N N . PRO A 1 331 ? -13.344 -16.188 -17.938 1 51.12 331 PRO A N 1
ATOM 2398 C CA . PRO A 1 331 ? -13.328 -16.469 -19.375 1 51.12 331 PRO A CA 1
ATOM 2399 C C . PRO A 1 331 ? -12.922 -15.258 -20.203 1 51.12 331 PRO A C 1
ATOM 2401 O O . PRO A 1 331 ? -13.078 -14.125 -19.766 1 51.12 331 PRO A O 1
ATOM 2404 N N . GLY A 1 332 ? -12.297 -15.375 -21.422 1 51.75 332 GLY A N 1
ATOM 2405 C CA . GLY A 1 332 ? -12.359 -14.602 -22.641 1 51.75 332 GLY A CA 1
ATOM 2406 C C . GLY A 1 332 ? -11 -14.258 -23.203 1 51.75 332 GLY A C 1
ATOM 2407 O O . GLY A 1 332 ? -10.875 -13.367 -24.047 1 51.75 332 GLY A O 1
ATOM 2408 N N . VAL A 1 333 ? -9.93 -14.781 -22.719 1 54.34 333 VAL A N 1
ATOM 2409 C CA . VAL A 1 333 ? -8.711 -14.203 -23.281 1 54.34 333 VAL A CA 1
ATOM 2410 C C . VAL A 1 333 ? -7.918 -15.281 -24 1 54.34 333 VAL A C 1
ATOM 2412 O O . VAL A 1 333 ? -7.953 -16.453 -23.625 1 54.34 333 VAL A O 1
ATOM 2415 N N . THR A 1 334 ? -7.578 -14.797 -25.266 1 56.91 334 THR A N 1
ATOM 2416 C CA . THR A 1 334 ? -6.496 -15.531 -25.906 1 56.91 334 THR A CA 1
ATOM 2417 C C . THR A 1 334 ? -5.176 -15.305 -25.188 1 56.91 334 THR A C 1
ATOM 2419 O O . THR A 1 334 ? -4.77 -14.164 -24.969 1 56.91 334 THR A O 1
ATOM 2422 N N . ARG A 1 335 ? -4.578 -16.469 -24.672 1 65.12 335 ARG A N 1
ATOM 2423 C CA . ARG A 1 335 ? -3.377 -16.359 -23.844 1 65.12 335 ARG A CA 1
ATOM 2424 C C . ARG A 1 335 ? -2.262 -17.234 -24.406 1 65.12 335 ARG A C 1
ATOM 2426 O O . ARG A 1 335 ? -2.525 -18.297 -24.969 1 65.12 335 ARG A O 1
ATOM 2433 N N . SER A 1 336 ? -1.089 -16.625 -24.484 1 70.94 336 SER A N 1
ATOM 2434 C CA . SER A 1 336 ? 0.096 -17.453 -24.703 1 70.94 336 SER A CA 1
ATOM 2435 C C . SER A 1 336 ? 0.956 -17.531 -23.453 1 70.94 336 SER A C 1
ATOM 2437 O O . SER A 1 336 ? 1.235 -16.516 -22.812 1 70.94 336 SER A O 1
ATOM 2439 N N . VAL A 1 337 ? 1.213 -18.719 -23.078 1 74.56 337 VAL A N 1
ATOM 2440 C CA . VAL A 1 337 ? 2.059 -18.969 -21.922 1 74.56 337 VAL A CA 1
ATOM 2441 C C . VAL A 1 337 ? 3.27 -19.797 -22.312 1 74.56 337 VAL A C 1
ATOM 2443 O O . VAL A 1 337 ? 3.125 -20.828 -22.984 1 74.56 337 VAL A O 1
ATOM 2446 N N . THR A 1 338 ? 4.359 -19.328 -21.984 1 78.88 338 THR A N 1
ATOM 2447 C CA . THR A 1 338 ? 5.578 -20.109 -22.078 1 78.88 338 THR A CA 1
ATOM 2448 C C . THR A 1 338 ? 6.133 -20.422 -20.703 1 78.88 338 THR A C 1
ATOM 2450 O O . THR A 1 338 ? 6.531 -19.516 -19.969 1 78.88 338 THR A O 1
ATOM 2453 N N . GLY A 1 339 ? 6.039 -21.594 -20.359 1 79.75 339 GLY A N 1
ATOM 2454 C CA . GLY A 1 339 ? 6.453 -22.016 -19.016 1 79.75 339 GLY A CA 1
ATOM 2455 C C . GLY A 1 339 ? 5.496 -23 -18.375 1 79.75 339 GLY A C 1
ATOM 2456 O O . GLY A 1 339 ? 5.02 -23.922 -19.031 1 79.75 339 GLY A O 1
ATOM 2457 N N . ASN A 1 340 ? 5.367 -22.875 -17.062 1 81.31 340 ASN A N 1
ATOM 2458 C CA . ASN A 1 340 ? 4.504 -23.781 -16.312 1 81.31 340 ASN A CA 1
ATOM 2459 C C . ASN A 1 340 ? 3.188 -23.109 -15.93 1 81.31 340 ASN A C 1
ATOM 2461 O O . ASN A 1 340 ? 3.178 -21.953 -15.484 1 81.31 340 ASN A O 1
ATOM 2465 N N . ILE A 1 341 ? 2.104 -23.859 -16.172 1 82.5 341 ILE A N 1
ATOM 2466 C CA . ILE A 1 341 ? 0.815 -23.25 -15.867 1 82.5 341 ILE A CA 1
ATOM 2467 C C . ILE A 1 341 ? -0.047 -24.219 -15.078 1 82.5 341 ILE A C 1
ATOM 2469 O O . ILE A 1 341 ? -0.131 -25.406 -15.422 1 82.5 341 ILE A O 1
ATOM 2473 N N . LEU A 1 342 ? -0.559 -23.688 -14.07 1 81.44 342 LEU A N 1
ATOM 2474 C CA . LEU A 1 342 ? -1.691 -24.328 -13.406 1 81.44 342 LEU A CA 1
ATOM 2475 C C . LEU A 1 342 ? -2.988 -23.578 -13.711 1 81.44 342 LEU A C 1
ATOM 2477 O O . LEU A 1 342 ? -3.182 -22.453 -13.258 1 81.44 342 LEU A O 1
ATOM 2481 N N . TYR A 1 343 ? -3.812 -24.234 -14.477 1 82.5 343 TYR A N 1
ATOM 2482 C CA . TYR A 1 343 ? -5.035 -23.578 -14.938 1 82.5 343 TYR A CA 1
ATOM 2483 C C . TYR A 1 343 ? -6.262 -24.203 -14.281 1 82.5 343 TYR A C 1
ATOM 2485 O O . TYR A 1 343 ? -6.594 -25.359 -14.539 1 82.5 343 TYR A O 1
ATOM 2493 N N . THR A 1 344 ? -6.934 -23.344 -13.453 1 75.5 344 THR A N 1
ATOM 2494 C CA . THR A 1 344 ? -8.18 -23.781 -12.844 1 75.5 344 THR A CA 1
ATOM 2495 C C . THR A 1 344 ? -9.344 -22.906 -13.281 1 75.5 344 THR A C 1
ATOM 2497 O O . THR A 1 344 ? -10.398 -22.891 -12.641 1 75.5 344 THR A O 1
ATOM 2500 N N . GLY A 1 345 ? -9.281 -22.094 -14.234 1 69 345 GLY A N 1
ATOM 2501 C CA . GLY A 1 345 ? -10.172 -21 -14.57 1 69 345 GLY A CA 1
ATOM 2502 C C . GLY A 1 345 ? -11.438 -21.453 -15.273 1 69 345 GLY A C 1
ATOM 2503 O O . GLY A 1 345 ? -11.695 -22.656 -15.383 1 69 345 GLY A O 1
ATOM 2504 N N . SER A 1 346 ? -12.203 -20.484 -15.562 1 63.5 346 SER A N 1
ATOM 2505 C CA . SER A 1 346 ? -13.57 -20.625 -16.047 1 63.5 346 SER A CA 1
ATOM 2506 C C . SER A 1 346 ? -13.602 -20.828 -17.562 1 63.5 346 SER A C 1
ATOM 2508 O O . SER A 1 346 ? -12.586 -20.656 -18.234 1 63.5 346 SER A O 1
ATOM 2510 N N . PRO A 1 347 ? -14.828 -21.062 -18.141 1 61.81 347 PRO A N 1
ATOM 2511 C CA . PRO A 1 347 ? -15.031 -21.391 -19.562 1 61.81 347 PRO A CA 1
ATOM 2512 C C . PRO A 1 347 ? -14.703 -20.234 -20.5 1 61.81 347 PRO A C 1
ATOM 2514 O O . PRO A 1 347 ? -14.578 -19.078 -20.047 1 61.81 347 PRO A O 1
ATOM 2517 N N . GLY A 1 348 ? -14.484 -20.5 -21.703 1 66.44 348 GLY A N 1
ATOM 2518 C CA . GLY A 1 348 ? -14.398 -19.531 -22.781 1 66.44 348 GLY A CA 1
ATOM 2519 C C . GLY A 1 348 ? -12.992 -19.016 -23 1 66.44 348 GLY A C 1
ATOM 2520 O O . GLY A 1 348 ? -12.797 -17.844 -23.312 1 66.44 348 GLY A O 1
ATOM 2521 N N . VAL A 1 349 ? -12.039 -19.828 -22.797 1 68.94 349 VAL A N 1
ATOM 2522 C CA . VAL A 1 349 ? -10.656 -19.391 -22.969 1 68.94 349 VAL A CA 1
ATOM 2523 C C . VAL A 1 349 ? -9.992 -20.172 -24.094 1 68.94 349 VAL A C 1
ATOM 2525 O O . VAL A 1 349 ? -10.203 -21.391 -24.219 1 68.94 349 VAL A O 1
ATOM 2528 N N . THR A 1 350 ? -9.305 -19.406 -24.922 1 74.81 350 THR A N 1
ATOM 2529 C CA . THR A 1 350 ? -8.336 -20.031 -25.828 1 74.81 350 THR A CA 1
ATOM 2530 C C . THR A 1 350 ? -6.918 -19.859 -25.297 1 74.81 350 THR A C 1
ATOM 2532 O O . THR A 1 350 ? -6.457 -18.734 -25.094 1 74.81 350 THR A O 1
ATOM 2535 N N . LEU A 1 351 ? -6.301 -20.938 -25.094 1 77 351 LEU A N 1
ATOM 2536 C CA . LEU A 1 351 ? -4.992 -20.922 -24.438 1 77 351 LEU A CA 1
ATOM 2537 C C . LEU A 1 351 ? -3.979 -21.734 -25.234 1 77 351 LEU A C 1
ATOM 2539 O O . LEU A 1 351 ? -4.258 -22.859 -25.641 1 77 351 LEU A O 1
ATOM 2543 N N . SER A 1 352 ? -2.895 -21.078 -25.469 1 82.38 352 SER A N 1
ATOM 2544 C CA . SER A 1 352 ? -1.739 -21.781 -26.031 1 82.38 352 SER A CA 1
ATOM 2545 C C . SER A 1 352 ? -0.604 -21.859 -25.016 1 82.38 352 SER A C 1
ATOM 2547 O O . SER A 1 352 ? -0.191 -20.844 -24.453 1 82.38 352 SER A O 1
ATOM 2549 N N . VAL A 1 353 ? -0.165 -23.078 -24.844 1 83 353 VAL A N 1
ATOM 2550 C CA . VAL A 1 353 ? 0.862 -23.281 -23.828 1 83 353 VAL A CA 1
ATOM 2551 C C . VAL A 1 353 ? 2.066 -23.984 -24.438 1 83 353 VAL A C 1
ATOM 2553 O O . VAL A 1 353 ? 1.917 -25 -25.125 1 83 353 VAL A O 1
ATOM 2556 N N . THR A 1 354 ? 3.18 -23.422 -24.219 1 85.62 354 THR A N 1
ATOM 2557 C CA . THR A 1 354 ? 4.441 -24.109 -24.469 1 85.62 354 THR A CA 1
ATOM 2558 C C . THR A 1 354 ? 5.152 -24.422 -23.141 1 85.62 354 THR A C 1
ATOM 2560 O O . THR A 1 354 ? 5.629 -23.516 -22.469 1 85.62 354 THR A O 1
ATOM 2563 N N . GLY A 1 355 ? 5.086 -25.594 -22.75 1 85.81 355 GLY A N 1
ATOM 2564 C CA . GLY A 1 355 ? 5.633 -25.984 -21.453 1 85.81 355 GLY A CA 1
ATOM 2565 C C . GLY A 1 355 ? 4.777 -27.016 -20.734 1 85.81 355 GLY A C 1
ATOM 2566 O O . GLY A 1 355 ? 4.34 -28 -21.344 1 85.81 355 GLY A O 1
ATOM 2567 N N . ASN A 1 356 ? 4.691 -26.891 -19.375 1 84.38 356 ASN A N 1
ATOM 2568 C CA . ASN A 1 356 ? 3.932 -27.844 -18.562 1 84.38 356 ASN A CA 1
ATOM 2569 C C . ASN A 1 356 ? 2.625 -27.219 -18.062 1 84.38 356 ASN A C 1
ATOM 2571 O O . ASN A 1 356 ? 2.6 -26.062 -17.641 1 84.38 356 ASN A O 1
ATOM 2575 N N . ILE A 1 357 ? 1.54 -28.078 -18.141 1 84.69 357 ILE A N 1
ATOM 2576 C CA . ILE A 1 357 ? 0.268 -27.516 -17.688 1 84.69 357 ILE A CA 1
ATOM 2577 C C . ILE A 1 357 ? -0.497 -28.547 -16.875 1 84.69 357 ILE A C 1
ATOM 2579 O O . ILE A 1 357 ? -0.547 -29.734 -17.234 1 84.69 357 ILE A O 1
ATOM 2583 N N . ILE A 1 358 ? -0.997 -28.016 -15.867 1 82.06 358 ILE A N 1
ATOM 2584 C CA . ILE A 1 358 ? -2.133 -28.688 -15.25 1 82.06 358 ILE A CA 1
ATOM 2585 C C . ILE A 1 358 ? -3.428 -27.969 -15.625 1 82.06 358 ILE A C 1
ATOM 2587 O O . ILE A 1 358 ? -3.559 -26.766 -15.422 1 82.06 358 ILE A O 1
ATOM 2591 N N . TYR A 1 359 ? -4.266 -28.734 -16.125 1 83.25 359 TYR A N 1
ATOM 2592 C CA . TYR A 1 359 ? -5.57 -28.156 -16.453 1 83.25 359 TYR A CA 1
ATOM 2593 C C . TYR A 1 359 ? -6.672 -28.828 -15.633 1 83.25 359 TYR A C 1
ATOM 2595 O O . TYR A 1 359 ? -6.926 -30.016 -15.781 1 83.25 359 TYR A O 1
ATOM 2603 N N . THR A 1 360 ? -7.254 -28.016 -14.766 1 76.56 360 THR A N 1
ATOM 2604 C CA . THR A 1 360 ? -8.422 -28.484 -14.023 1 76.56 360 THR A CA 1
ATOM 2605 C C . THR A 1 360 ? -9.633 -27.609 -14.312 1 76.56 360 THR A C 1
ATOM 2607 O O . THR A 1 360 ? -10.578 -27.562 -13.523 1 76.56 360 THR A O 1
ATOM 2610 N N . GLY A 1 361 ? -9.664 -26.859 -15.32 1 69.94 361 GLY A N 1
ATOM 2611 C CA . GLY A 1 361 ? -10.602 -25.781 -15.594 1 69.94 361 GLY A CA 1
ATOM 2612 C C . GLY A 1 361 ? -11.945 -26.281 -16.109 1 69.94 361 GLY A C 1
ATOM 2613 O O . GLY A 1 361 ? -12.219 -27.484 -16.062 1 69.94 361 GLY A O 1
ATOM 2614 N N . SER A 1 362 ? -12.742 -25.25 -16.438 1 67.06 362 SER A N 1
ATOM 2615 C CA . SER A 1 362 ? -14.148 -25.422 -16.781 1 67.06 362 SER A CA 1
ATOM 2616 C C . SER A 1 362 ? -14.32 -25.766 -18.266 1 67.06 362 SER A C 1
ATOM 2618 O O . SER A 1 362 ? -13.375 -25.656 -19.047 1 67.06 362 SER A O 1
ATOM 2620 N N . PRO A 1 363 ? -15.57 -26.109 -18.656 1 68.5 363 PRO A N 1
ATOM 2621 C CA . PRO A 1 363 ? -15.867 -26.422 -20.062 1 68.5 363 PRO A CA 1
ATOM 2622 C C . PRO A 1 363 ? -15.703 -25.203 -20.984 1 68.5 363 PRO A C 1
ATOM 2624 O O . PRO A 1 363 ? -15.609 -24.078 -20.516 1 68.5 363 PRO A O 1
ATOM 2627 N N . GLY A 1 364 ? -15.555 -25.391 -22.172 1 72.25 364 GLY A N 1
ATOM 2628 C CA . GLY A 1 364 ? -15.555 -24.344 -23.203 1 72.25 364 GLY A CA 1
ATOM 2629 C C . GLY A 1 364 ? -14.18 -23.75 -23.438 1 72.25 364 GLY A C 1
ATOM 2630 O O . GLY A 1 364 ? -14.062 -22.562 -23.75 1 72.25 364 GLY A O 1
ATOM 2631 N N . VAL A 1 365 ? -13.195 -24.547 -23.266 1 73.81 365 VAL A N 1
ATOM 2632 C CA . VAL A 1 365 ? -11.836 -24.062 -23.469 1 73.81 365 VAL A CA 1
ATOM 2633 C C . VAL A 1 365 ? -11.219 -24.75 -24.672 1 73.81 365 VAL A C 1
ATOM 2635 O O . VAL A 1 365 ? -11.406 -25.953 -24.875 1 73.81 365 VAL A O 1
ATOM 2638 N N . THR A 1 366 ? -10.594 -23.938 -25.5 1 79.38 366 THR A N 1
ATOM 2639 C CA . THR A 1 366 ? -9.695 -24.484 -26.516 1 79.38 366 THR A CA 1
ATOM 2640 C C . THR A 1 366 ? -8.242 -24.391 -26.047 1 79.38 366 THR A C 1
ATOM 2642 O O . THR A 1 366 ? -7.73 -23.297 -25.797 1 79.38 366 THR A O 1
ATOM 2645 N N . LEU A 1 367 ? -7.672 -25.531 -25.984 1 83.38 367 LEU A N 1
ATOM 2646 C CA . LEU A 1 367 ? -6.328 -25.609 -25.422 1 83.38 367 LEU A CA 1
ATOM 2647 C C . LEU A 1 367 ? -5.363 -26.25 -26.391 1 83.38 367 LEU A C 1
ATOM 2649 O O . LEU A 1 367 ? -5.633 -27.344 -26.906 1 83.38 367 LEU A O 1
ATOM 2653 N N . SER A 1 368 ? -4.336 -25.516 -26.672 1 87.5 368 SER A N 1
ATOM 2654 C CA . SER A 1 368 ? -3.229 -26.062 -27.453 1 87.5 368 SER A CA 1
ATOM 2655 C C . SER A 1 368 ? -1.953 -26.125 -26.625 1 87.5 368 SER A C 1
ATOM 2657 O O . SER A 1 368 ? -1.492 -25.109 -26.094 1 87.5 368 SER A O 1
ATOM 2659 N N . VAL A 1 369 ? -1.397 -27.375 -26.562 1 89.12 369 VAL A N 1
ATOM 2660 C CA . VAL A 1 369 ? -0.242 -27.562 -25.688 1 89.12 369 VAL A CA 1
ATOM 2661 C C . VAL A 1 369 ? 0.917 -28.141 -26.484 1 89.12 369 VAL A C 1
ATOM 2663 O O . VAL A 1 369 ? 0.753 -29.156 -27.188 1 89.12 369 VAL A O 1
ATOM 2666 N N . THR A 1 370 ? 2.016 -27.5 -26.438 1 89.56 370 THR A N 1
ATOM 2667 C CA . THR A 1 370 ? 3.291 -28.078 -26.844 1 89.56 370 THR A CA 1
ATOM 2668 C C . THR A 1 370 ? 4.164 -28.375 -25.625 1 89.56 370 THR A C 1
ATOM 2670 O O . THR A 1 370 ? 4.723 -27.453 -25.016 1 89.56 370 THR A O 1
ATOM 2673 N N . GLY A 1 371 ? 4.199 -29.594 -25.188 1 89.5 371 GLY A N 1
ATOM 2674 C CA . GLY A 1 371 ? 4.863 -30 -23.953 1 89.5 371 GLY A CA 1
ATOM 2675 C C . GLY A 1 371 ? 4.102 -31.062 -23.188 1 89.5 371 GLY A C 1
ATOM 2676 O O . GLY A 1 371 ? 3.727 -32.094 -23.766 1 89.5 371 GLY A O 1
ATOM 2677 N N . ASN A 1 372 ? 4.008 -30.922 -21.828 1 89.06 372 ASN A N 1
ATOM 2678 C CA . ASN A 1 372 ? 3.371 -31.922 -20.984 1 89.06 372 ASN A CA 1
ATOM 2679 C C . ASN A 1 372 ? 2.088 -31.391 -20.344 1 89.06 372 ASN A C 1
ATOM 2681 O O . ASN A 1 372 ? 2.033 -30.234 -19.922 1 89.06 372 ASN A O 1
ATOM 2685 N N . ILE A 1 373 ? 1.037 -32.281 -20.312 1 89.31 373 ILE A N 1
ATOM 2686 C CA . ILE A 1 373 ? -0.208 -31.828 -19.703 1 89.31 373 ILE A CA 1
ATOM 2687 C C . ILE A 1 373 ? -0.771 -32.906 -18.781 1 89.31 373 ILE A C 1
ATOM 2689 O O . ILE A 1 373 ? -0.81 -34.094 -19.141 1 89.31 373 ILE A O 1
ATOM 2693 N N . LEU A 1 374 ? -1.082 -32.438 -17.688 1 87.5 374 LEU A N 1
ATOM 2694 C CA . LEU A 1 374 ? -1.999 -33.188 -16.828 1 87.5 374 LEU A CA 1
ATOM 2695 C C . LEU A 1 374 ? -3.41 -32.594 -16.922 1 87.5 374 LEU A C 1
ATOM 2697 O O . LEU A 1 374 ? -3.688 -31.516 -16.406 1 87.5 374 LEU A O 1
ATOM 2701 N N . TYR A 1 375 ? -4.203 -33.312 -17.562 1 86.94 375 TYR A N 1
ATOM 2702 C CA . TYR A 1 375 ? -5.574 -32.844 -17.766 1 86.94 375 TYR A CA 1
ATOM 2703 C C . TYR A 1 375 ? -6.52 -33.5 -16.766 1 86.94 375 TYR A C 1
ATOM 2705 O O . TYR A 1 375 ? -6.789 -34.719 -16.859 1 86.94 375 TYR A O 1
ATOM 2713 N N . ALA A 1 376 ? -6.957 -32.656 -15.836 1 79 376 ALA A N 1
ATOM 2714 C CA . ALA A 1 376 ? -7.949 -33.094 -14.859 1 79 376 ALA A CA 1
ATOM 2715 C C . ALA A 1 376 ? -9.195 -32.219 -14.914 1 79 376 ALA A C 1
ATOM 2717 O O . ALA A 1 376 ? -9.766 -31.875 -13.875 1 79 376 ALA A O 1
ATOM 2718 N N . GLY A 1 377 ? -9.539 -31.75 -16.078 1 73.69 377 GLY A N 1
ATOM 2719 C CA . GLY A 1 377 ? -10.562 -30.719 -16.219 1 73.69 377 GLY A CA 1
ATOM 2720 C C . GLY A 1 377 ? -11.938 -31.281 -16.531 1 73.69 377 GLY A C 1
ATOM 2721 O O . GLY A 1 377 ? -12.148 -32.5 -16.438 1 73.69 377 GLY A O 1
ATOM 2722 N N . SER A 1 378 ? -12.852 -30.25 -16.781 1 66.94 378 SER A N 1
ATOM 2723 C CA . SER A 1 378 ? -14.273 -30.5 -17 1 66.94 378 SER A CA 1
ATOM 2724 C C . SER A 1 378 ? -14.562 -30.859 -18.438 1 66.94 378 SER A C 1
ATOM 2726 O O . SER A 1 378 ? -13.711 -30.688 -19.312 1 66.94 378 SER A O 1
ATOM 2728 N N . PRO A 1 379 ? -15.766 -31.281 -18.781 1 69.06 379 PRO A N 1
ATOM 2729 C CA . PRO A 1 379 ? -16.188 -31.609 -20.141 1 69.06 379 PRO A CA 1
ATOM 2730 C C . PRO A 1 379 ? -16.203 -30.391 -21.062 1 69.06 379 PRO A C 1
ATOM 2732 O O . PRO A 1 379 ? -16.094 -29.25 -20.578 1 69.06 379 PRO A O 1
ATOM 2735 N N . GLY A 1 380 ? -16.188 -30.578 -22.312 1 73.19 380 GLY A N 1
ATOM 2736 C CA . GLY A 1 380 ? -16.391 -29.531 -23.312 1 73.19 380 GLY A CA 1
ATOM 2737 C C . GLY A 1 380 ? -15.109 -28.797 -23.672 1 73.19 380 GLY A C 1
ATOM 2738 O O . GLY A 1 380 ? -15.117 -27.578 -23.875 1 73.19 380 GLY A O 1
ATOM 2739 N N . VAL A 1 381 ? -14.047 -29.484 -23.672 1 77.56 381 VAL A N 1
ATOM 2740 C CA . VAL A 1 381 ? -12.766 -28.875 -24.016 1 77.56 381 VAL A CA 1
ATOM 2741 C C . VAL A 1 381 ? -12.25 -29.453 -25.328 1 77.56 381 VAL A C 1
ATOM 2743 O O . VAL A 1 381 ? -12.367 -30.656 -25.578 1 77.56 381 VAL A O 1
ATOM 2746 N N . THR A 1 382 ? -11.773 -28.609 -26.203 1 82.5 382 THR A N 1
ATOM 2747 C CA . THR A 1 382 ? -10.977 -29.031 -27.344 1 82.5 382 THR A CA 1
ATOM 2748 C C . THR A 1 382 ? -9.484 -28.922 -27.031 1 82.5 382 THR A C 1
ATOM 2750 O O . THR A 1 382 ? -8.977 -27.828 -26.766 1 82.5 382 THR A O 1
ATOM 2753 N N . LEU A 1 383 ? -8.898 -30.078 -27.094 1 87.19 383 LEU A N 1
ATOM 2754 C CA . LEU A 1 383 ? -7.508 -30.141 -26.656 1 87.19 383 LEU A CA 1
ATOM 2755 C C . LEU A 1 383 ? -6.617 -30.719 -27.75 1 87.19 383 LEU A C 1
ATOM 2757 O O . LEU A 1 383 ? -6.906 -31.781 -28.297 1 87.19 383 LEU A O 1
ATOM 2761 N N . SER A 1 384 ? -5.621 -29.938 -28.078 1 90 384 SER A N 1
ATOM 2762 C CA . SER A 1 384 ? -4.566 -30.422 -28.969 1 90 384 SER A CA 1
ATOM 2763 C C . SER A 1 384 ? -3.215 -30.438 -28.266 1 90 384 SER A C 1
ATOM 2765 O O . SER A 1 384 ? -2.764 -29.422 -27.734 1 90 384 SER A O 1
ATOM 2767 N N . VAL A 1 385 ? -2.594 -31.656 -28.297 1 92 385 VAL A N 1
ATOM 2768 C CA . VAL A 1 385 ? -1.348 -31.797 -27.547 1 92 385 VAL A CA 1
ATOM 2769 C C . VAL A 1 385 ? -0.253 -32.312 -28.484 1 92 385 VAL A C 1
ATOM 2771 O O . VAL A 1 385 ? -0.441 -33.344 -29.156 1 92 385 VAL A O 1
ATOM 2774 N N . THR A 1 386 ? 0.804 -31.656 -28.516 1 91.12 386 THR A N 1
ATOM 2775 C CA . THR A 1 386 ? 2.059 -32.156 -29.062 1 91.12 386 THR A CA 1
ATOM 2776 C C . THR A 1 386 ? 3.059 -32.438 -27.938 1 91.12 386 THR A C 1
ATOM 2778 O O . THR A 1 386 ? 3.662 -31.5 -27.406 1 91.12 386 THR A O 1
ATOM 2781 N N . GLY A 1 387 ? 3.172 -33.656 -27.484 1 90.38 387 GLY A N 1
ATOM 2782 C CA . GLY A 1 387 ? 3.969 -34.062 -26.328 1 90.38 387 GLY A CA 1
ATOM 2783 C C . GLY A 1 387 ? 3.338 -35.156 -25.516 1 90.38 387 GLY A C 1
ATOM 2784 O O . GLY A 1 387 ? 2.947 -36.188 -26.062 1 90.38 387 GLY A O 1
ATOM 2785 N N . ASN A 1 388 ? 3.377 -35.031 -24.125 1 89.19 388 ASN A N 1
ATOM 2786 C CA . ASN A 1 388 ? 2.875 -36.062 -23.25 1 89.19 388 ASN A CA 1
ATOM 2787 C C . ASN A 1 388 ? 1.626 -35.625 -22.5 1 89.19 388 ASN A C 1
ATOM 2789 O O . ASN A 1 388 ? 1.541 -34.469 -22.062 1 89.19 388 ASN A O 1
ATOM 2793 N N . ILE A 1 389 ? 0.655 -36.594 -22.344 1 90.62 389 ILE A N 1
ATOM 2794 C CA . ILE A 1 389 ? -0.553 -36.188 -21.625 1 90.62 389 ILE A CA 1
ATOM 2795 C C . ILE A 1 389 ? -0.957 -37.281 -20.656 1 90.62 389 ILE A C 1
ATOM 2797 O O . ILE A 1 389 ? -0.971 -38.469 -21 1 90.62 389 ILE A O 1
ATOM 2801 N N . LEU A 1 390 ? -1.182 -36.812 -19.484 1 88.31 390 LEU A N 1
ATOM 2802 C CA . LEU A 1 390 ? -1.951 -37.594 -18.516 1 88.31 390 LEU A CA 1
ATOM 2803 C C . LEU A 1 390 ? -3.393 -37.094 -18.453 1 88.31 390 LEU A C 1
ATOM 2805 O O . LEU A 1 390 ? -3.654 -36 -17.984 1 88.31 390 LEU A O 1
ATOM 2809 N N . TYR A 1 391 ? -4.203 -37.875 -18.922 1 87.38 391 TYR A N 1
ATOM 2810 C CA . TYR A 1 391 ? -5.609 -37.469 -18.969 1 87.38 391 TYR A CA 1
ATOM 2811 C C . TYR A 1 391 ? -6.422 -38.25 -17.938 1 87.38 391 TYR A C 1
ATOM 2813 O O . TYR A 1 391 ? -6.57 -39.469 -18.031 1 87.38 391 TYR A O 1
ATOM 2821 N N . THR A 1 392 ? -6.785 -37.469 -16.844 1 76.56 392 THR A N 1
ATOM 2822 C CA . THR A 1 392 ? -7.578 -38.125 -15.828 1 76.56 392 THR A CA 1
ATOM 2823 C C . THR A 1 392 ? -9.055 -37.781 -15.961 1 76.56 392 THR A C 1
ATOM 2825 O O . THR A 1 392 ? -9.852 -38.031 -15.055 1 76.56 392 THR A O 1
ATOM 2828 N N . GLY A 1 393 ? -9.5 -36.906 -16.859 1 61.56 393 GLY A N 1
ATOM 2829 C CA . GLY A 1 393 ? -10.656 -36.031 -16.906 1 61.56 393 GLY A CA 1
ATOM 2830 C C . GLY A 1 393 ? -11.93 -36.719 -17.328 1 61.56 393 GLY A C 1
ATOM 2831 O O . GLY A 1 393 ? -11.922 -37.938 -17.609 1 61.56 393 GLY A O 1
ATOM 2832 N N . SER A 1 394 ? -13.148 -35.906 -17.641 1 64.38 394 SER A N 1
ATOM 2833 C CA . SER A 1 394 ? -14.586 -35.688 -17.75 1 64.38 394 SER A CA 1
ATOM 2834 C C . SER A 1 394 ? -15.086 -35.969 -19.156 1 64.38 394 SER A C 1
ATOM 2836 O O . SER A 1 394 ? -14.352 -35.812 -20.141 1 64.38 394 SER A O 1
ATOM 2838 N N . PRO A 1 395 ? -16.047 -36.312 -19.328 1 68.81 395 PRO A N 1
ATOM 2839 C CA . PRO A 1 395 ? -16.656 -36.594 -20.625 1 68.81 395 PRO A CA 1
ATOM 2840 C C . PRO A 1 395 ? -16.719 -35.344 -21.516 1 68.81 395 PRO A C 1
ATOM 2842 O O . PRO A 1 395 ? -16.438 -34.25 -21.078 1 68.81 395 PRO A O 1
ATOM 2845 N N . GLY A 1 396 ? -16.828 -35.5 -22.812 1 73.31 396 GLY A N 1
ATOM 2846 C CA . GLY A 1 396 ? -17.109 -34.438 -23.766 1 73.31 396 GLY A CA 1
ATOM 2847 C C . GLY A 1 396 ? -15.875 -33.688 -24.219 1 73.31 396 GLY A C 1
ATOM 2848 O O . GLY A 1 396 ? -15.906 -32.469 -24.391 1 73.31 396 GLY A O 1
ATOM 2849 N N . VAL A 1 397 ? -14.75 -34.406 -24.344 1 78.38 397 VAL A N 1
ATOM 2850 C CA . VAL A 1 397 ? -13.523 -33.75 -24.781 1 78.38 397 VAL A CA 1
ATOM 2851 C C . VAL A 1 397 ? -13.117 -34.281 -26.156 1 78.38 397 VAL A C 1
ATOM 2853 O O . VAL A 1 397 ? -13.195 -35.469 -26.406 1 78.38 397 VAL A O 1
ATOM 2856 N N . THR A 1 398 ? -12.797 -33.406 -27.016 1 82.31 398 THR A N 1
ATOM 2857 C CA . THR A 1 398 ? -12.109 -33.781 -28.234 1 82.31 398 THR A CA 1
ATOM 2858 C C . THR A 1 398 ? -10.602 -33.594 -28.094 1 82.31 398 THR A C 1
ATOM 2860 O O . THR A 1 398 ? -10.109 -32.5 -27.891 1 82.31 398 THR A O 1
ATOM 2863 N N . LEU A 1 399 ? -9.984 -34.719 -28.172 1 86.94 399 LEU A N 1
ATOM 2864 C CA . LEU A 1 399 ? -8.555 -34.75 -27.875 1 86.94 399 LEU A CA 1
ATOM 2865 C C . LEU A 1 399 ? -7.746 -35.25 -29.062 1 86.94 399 LEU A C 1
ATOM 2867 O O . LEU A 1 399 ? -8.023 -36.312 -29.594 1 86.94 399 LEU A O 1
ATOM 2871 N N . SER A 1 400 ? -6.828 -34.406 -29.469 1 89.81 400 SER A N 1
ATOM 2872 C CA . SER A 1 400 ? -5.832 -34.812 -30.453 1 89.81 400 SER A CA 1
ATOM 2873 C C . SER A 1 400 ? -4.426 -34.781 -29.859 1 89.81 400 SER A C 1
ATOM 2875 O O . SER A 1 400 ? -3.986 -33.75 -29.344 1 89.81 400 SER A O 1
ATOM 2877 N N . VAL A 1 401 ? -3.752 -35.969 -29.969 1 91.38 401 VAL A N 1
ATOM 2878 C CA . VAL A 1 401 ? -2.436 -36.094 -29.344 1 91.38 401 VAL A CA 1
ATOM 2879 C C . VAL A 1 401 ? -1.411 -36.531 -30.375 1 91.38 401 VAL A C 1
ATOM 2881 O O . VAL A 1 401 ? -1.617 -37.562 -31.062 1 91.38 401 VAL A O 1
ATOM 2884 N N . THR A 1 402 ? -0.389 -35.812 -30.5 1 90.12 402 THR A N 1
ATOM 2885 C CA . THR A 1 402 ? 0.831 -36.25 -31.156 1 90.12 402 THR A CA 1
ATOM 2886 C C . THR A 1 402 ? 1.939 -36.5 -30.141 1 90.12 402 THR A C 1
ATOM 2888 O O . THR A 1 402 ? 2.566 -35.562 -29.656 1 90.12 402 THR A O 1
ATOM 2891 N N . GLY A 1 403 ? 2.135 -37.781 -29.688 1 89.25 403 GLY A N 1
ATOM 2892 C CA . GLY A 1 403 ? 3.05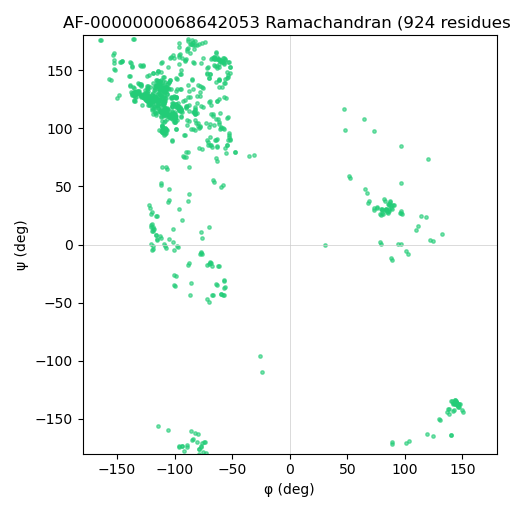3 -38.125 -28.609 1 89.25 403 GLY A CA 1
ATOM 2893 C C . GLY A 1 403 ? 2.559 -39.281 -27.766 1 89.25 403 GLY A C 1
ATOM 2894 O O . GLY A 1 403 ? 2.15 -40.312 -28.297 1 89.25 403 GLY A O 1
ATOM 2895 N N . ASN A 1 404 ? 2.711 -39.156 -26.375 1 86.94 404 ASN A N 1
ATOM 2896 C CA . ASN A 1 404 ? 2.352 -40.25 -25.453 1 86.94 404 ASN A CA 1
ATOM 2897 C C . ASN A 1 404 ? 1.159 -39.875 -24.578 1 86.94 404 ASN A C 1
ATOM 2899 O O . ASN A 1 404 ? 1.052 -38.75 -24.125 1 86.94 404 ASN A O 1
ATOM 2903 N N . ILE A 1 405 ? 0.265 -40.906 -24.359 1 88.75 405 ILE A N 1
ATOM 2904 C CA . ILE A 1 405 ? -0.896 -40.562 -23.531 1 88.75 405 ILE A CA 1
ATOM 2905 C C . ILE A 1 405 ? -1.163 -41.719 -22.547 1 88.75 405 ILE A C 1
ATOM 2907 O O . ILE A 1 405 ? -1.149 -42.875 -22.922 1 88.75 405 ILE A O 1
ATOM 2911 N N . LEU A 1 406 ? -1.3 -41.281 -21.375 1 86.94 406 LEU A N 1
ATOM 2912 C CA . LEU A 1 406 ? -1.956 -42.094 -20.375 1 86.94 406 LEU A CA 1
ATOM 2913 C C . LEU A 1 406 ? -3.404 -41.656 -20.172 1 86.94 406 LEU A C 1
ATOM 2915 O O . LEU A 1 406 ? -3.664 -40.562 -19.688 1 86.94 406 LEU A O 1
ATOM 2919 N N . TYR A 1 407 ? -4.277 -42.469 -20.547 1 85.44 407 TYR A N 1
ATOM 2920 C CA . TYR A 1 407 ? -5.699 -42.156 -20.484 1 85.44 407 TYR A CA 1
ATOM 2921 C C . TYR A 1 407 ? -6.414 -43.062 -19.484 1 85.44 407 TYR A C 1
ATOM 2923 O O . TYR A 1 407 ? -6.441 -44.281 -19.672 1 85.44 407 TYR A O 1
ATOM 2931 N N . THR A 1 408 ? -7.004 -42.375 -18.391 1 78.38 408 THR A N 1
ATOM 2932 C CA . THR A 1 408 ? -7.621 -43.219 -17.359 1 78.38 408 THR A CA 1
ATOM 2933 C C . THR A 1 408 ? -9.125 -43.344 -17.594 1 78.38 408 THR A C 1
ATOM 2935 O O . THR A 1 408 ? -9.844 -43.906 -16.781 1 78.38 408 THR A O 1
ATOM 2938 N N . GLY A 1 409 ? -9.867 -43.344 -18.484 1 63.62 409 GLY A N 1
ATOM 2939 C CA . GLY A 1 409 ? -11.07 -43.969 -19.016 1 63.62 409 GLY A CA 1
ATOM 2940 C C . GLY A 1 409 ? -12.336 -43.188 -18.719 1 63.62 409 GLY A C 1
ATOM 2941 O O . GLY A 1 409 ? -13.25 -43.688 -18.078 1 63.62 409 GLY A O 1
ATOM 2942 N N . SER A 1 410 ? -12.375 -41.688 -19.109 1 67.56 410 SER A N 1
ATOM 2943 C CA . SER A 1 410 ? -13.711 -41.125 -18.969 1 67.56 410 SER A CA 1
ATOM 2944 C C . SER A 1 410 ? -14.523 -41.312 -20.25 1 67.56 410 SER A C 1
ATOM 2946 O O . SER A 1 410 ? -13.984 -41.188 -21.359 1 67.56 410 SER A O 1
ATOM 2948 N N . PRO A 1 411 ? -15.859 -41.719 -20.125 1 68.44 411 PRO A N 1
ATOM 2949 C CA . PRO A 1 411 ? -16.656 -41.875 -21.344 1 68.44 411 PRO A CA 1
ATOM 2950 C C . PRO A 1 411 ? -16.891 -40.562 -22.094 1 68.44 411 PRO A C 1
ATOM 2952 O O . PRO A 1 411 ? -16.641 -39.5 -21.547 1 68.44 411 PRO A O 1
ATOM 2955 N N . GLY A 1 412 ? -17.219 -40.656 -23.375 1 72.94 412 GLY A N 1
ATOM 2956 C CA . GLY A 1 412 ? -17.625 -39.5 -24.172 1 72.94 412 GLY A CA 1
ATOM 2957 C C . GLY A 1 412 ? -16.438 -38.719 -24.688 1 72.94 412 GLY A C 1
ATOM 2958 O O . GLY A 1 412 ? -16.531 -37.5 -24.844 1 72.94 412 GLY A O 1
ATOM 2959 N N . VAL A 1 413 ? -15.359 -39.406 -24.906 1 76.69 413 VAL A N 1
ATOM 2960 C CA . VAL A 1 413 ? -14.188 -38.719 -25.422 1 76.69 413 VAL A CA 1
ATOM 2961 C C . VAL A 1 413 ? -13.875 -39.188 -26.828 1 76.69 413 VAL A C 1
ATOM 2963 O O . VAL A 1 413 ? -13.914 -40.406 -27.109 1 76.69 413 VAL A O 1
ATOM 2966 N N . THR A 1 414 ? -13.688 -38.281 -27.703 1 79.31 414 THR A N 1
ATOM 2967 C CA . THR A 1 414 ? -13.109 -38.594 -29 1 79.31 414 THR A CA 1
ATOM 2968 C C . THR A 1 414 ? -11.602 -38.344 -29 1 79.31 414 THR A C 1
ATOM 2970 O O . THR A 1 414 ? -11.141 -37.219 -28.812 1 79.31 414 THR A O 1
ATOM 2973 N N . LEU A 1 415 ? -10.945 -39.438 -29.156 1 82.81 415 LEU A N 1
ATOM 2974 C CA . LEU A 1 415 ? -9.5 -39.406 -28.984 1 82.81 415 LEU A CA 1
ATOM 2975 C C . LEU A 1 415 ? -8.789 -39.812 -30.281 1 82.81 415 LEU A C 1
ATOM 2977 O O . LEU A 1 415 ? -9.047 -40.906 -30.812 1 82.81 415 LEU A O 1
ATOM 2981 N N . SER A 1 416 ? -7.977 -38.875 -30.75 1 84.56 416 SER A N 1
ATOM 2982 C CA . SER A 1 416 ? -7.07 -39.188 -31.859 1 84.56 416 SER A CA 1
ATOM 2983 C C . SER A 1 416 ? -5.613 -39.125 -31.406 1 84.56 416 SER A C 1
ATOM 2985 O O . SER A 1 416 ? -5.152 -38.062 -30.938 1 84.56 416 SER A O 1
ATOM 2987 N N . VAL A 1 417 ? -4.918 -40.281 -31.562 1 85.94 417 VAL A N 1
ATOM 2988 C CA . VAL A 1 417 ? -3.547 -40.344 -31.062 1 85.94 417 VAL A CA 1
ATOM 2989 C C . VAL A 1 417 ? -2.602 -40.719 -32.188 1 85.94 417 VAL A C 1
ATOM 2991 O O . VAL A 1 417 ? -2.828 -41.719 -32.875 1 85.94 417 VAL A O 1
ATOM 2994 N N . THR A 1 418 ? -1.607 -39.938 -32.375 1 84.56 418 THR A N 1
ATOM 2995 C CA . THR A 1 418 ? -0.435 -40.344 -33.156 1 84.56 418 THR A CA 1
ATOM 2996 C C . THR A 1 418 ? 0.774 -40.531 -32.25 1 84.56 418 THR A C 1
ATOM 2998 O O . THR A 1 418 ? 1.406 -39.562 -31.828 1 84.56 418 THR A O 1
ATOM 3001 N N . GLY A 1 419 ? 1.056 -41.812 -31.812 1 82.38 419 GLY A N 1
ATOM 3002 C CA . GLY A 1 419 ? 2.09 -42.156 -30.844 1 82.38 419 GLY A CA 1
ATOM 3003 C C . GLY A 1 419 ? 1.728 -43.312 -29.953 1 82.38 419 GLY A C 1
ATOM 3004 O O . GLY A 1 419 ? 1.269 -44.344 -30.453 1 82.38 419 GLY A O 1
ATOM 3005 N N . ASN A 1 420 ? 2.033 -43.219 -28.609 1 78.56 420 ASN A N 1
ATOM 3006 C CA . ASN A 1 420 ? 1.816 -44.312 -27.672 1 78.56 420 ASN A CA 1
ATOM 3007 C C . ASN A 1 420 ? 0.682 -44 -26.703 1 78.56 420 ASN A C 1
ATOM 3009 O O . ASN A 1 420 ? 0.555 -42.875 -26.219 1 78.56 420 ASN A O 1
ATOM 3013 N N . ILE A 1 421 ? -0.173 -45.094 -26.391 1 81.75 421 ILE A N 1
ATOM 3014 C CA . ILE A 1 421 ? -1.274 -44.875 -25.453 1 81.75 421 ILE A CA 1
ATOM 3015 C C . ILE A 1 421 ? -1.385 -46.031 -24.469 1 81.75 421 ILE A C 1
ATOM 3017 O O . ILE A 1 421 ? -1.353 -47.188 -24.875 1 81.75 421 ILE A O 1
ATOM 3021 N N . LEU A 1 422 ? -1.417 -45.562 -23.297 1 79.56 422 LEU A N 1
ATOM 3022 C CA . LEU A 1 422 ? -1.929 -46.469 -22.25 1 79.56 422 LEU A CA 1
ATOM 3023 C C . LEU A 1 422 ? -3.365 -46.094 -21.891 1 79.56 422 LEU A C 1
ATOM 3025 O O . LEU A 1 422 ? -3.625 -45 -21.375 1 79.56 422 LEU A O 1
ATOM 3029 N N . TYR A 1 423 ? -4.23 -46.969 -22.172 1 77.88 423 TYR A N 1
ATOM 3030 C CA . TYR A 1 423 ? -5.648 -46.719 -21.922 1 77.88 423 TYR A CA 1
ATOM 3031 C C . TYR A 1 423 ? -6.203 -47.75 -20.922 1 77.88 423 TYR A C 1
ATOM 3033 O O . TYR A 1 423 ? -6.219 -48.938 -21.188 1 77.88 423 TYR A O 1
ATOM 3041 N N . THR A 1 424 ? -6.555 -47.094 -19.641 1 72.44 424 THR A N 1
ATOM 3042 C CA . THR A 1 424 ? -7.043 -48 -18.609 1 72.44 424 THR A CA 1
ATOM 3043 C C . THR A 1 424 ? -8.555 -48.188 -18.734 1 72.44 424 THR A C 1
ATOM 3045 O O . THR A 1 424 ? -9.18 -48.75 -17.828 1 72.44 424 THR A O 1
ATOM 3048 N N . GLY A 1 425 ? -9.25 -48.344 -19.516 1 62.03 425 GLY A N 1
ATOM 3049 C CA . GLY A 1 425 ? -10.477 -48.75 -20.188 1 62.03 425 GLY A CA 1
ATOM 3050 C C . GLY A 1 425 ? -11.734 -48.281 -19.469 1 62.03 425 GLY A C 1
ATOM 3051 O O . GLY A 1 425 ? -11.734 -48.125 -18.25 1 62.03 425 GLY A O 1
ATOM 3052 N N . SER A 1 426 ? -12.445 -47.156 -19.828 1 63.59 426 SER A N 1
ATOM 3053 C CA . SER A 1 426 ? -13.875 -46.969 -19.609 1 63.59 426 SER A CA 1
ATOM 3054 C C . SER A 1 426 ? -14.656 -47.031 -20.906 1 63.59 426 SER A C 1
ATOM 3056 O O . SER A 1 426 ? -14.148 -46.625 -21.969 1 63.59 426 SER A O 1
ATOM 3058 N N . PRO A 1 427 ? -15.82 -47.656 -20.922 1 62.31 427 PRO A N 1
ATOM 3059 C CA . PRO A 1 427 ? -16.594 -47.719 -22.156 1 62.31 427 PRO A CA 1
ATOM 3060 C C . PRO A 1 427 ? -17 -46.344 -22.656 1 62.31 427 PRO A C 1
ATOM 3062 O O . PRO A 1 427 ? -16.938 -45.344 -21.906 1 62.31 427 PRO A O 1
ATOM 3065 N N . GLY A 1 428 ? -17.25 -46.188 -23.938 1 67.56 428 GLY A N 1
ATOM 3066 C CA . GLY A 1 428 ? -17.797 -44.969 -24.5 1 67.56 428 GLY A CA 1
ATOM 3067 C C . GLY A 1 428 ? -16.734 -44.031 -25.047 1 67.56 428 GLY A C 1
ATOM 3068 O O . GLY A 1 428 ? -16.906 -42.812 -25.047 1 67.56 428 GLY A O 1
ATOM 3069 N N . VAL A 1 429 ? -15.625 -44.688 -25.438 1 68.94 429 VAL A N 1
ATOM 3070 C CA . VAL A 1 429 ? -14.562 -43.875 -26.016 1 68.94 429 VAL A CA 1
ATOM 3071 C C . VAL A 1 429 ? -14.344 -44.25 -27.469 1 68.94 429 VAL A C 1
ATOM 3073 O O . VAL A 1 429 ? -14.25 -45.438 -27.797 1 68.94 429 VAL A O 1
ATOM 3076 N N . THR A 1 430 ? -14.422 -43.25 -28.312 1 73.12 430 THR A N 1
ATOM 3077 C CA . THR A 1 430 ? -13.984 -43.438 -29.703 1 73.12 430 THR A CA 1
ATOM 3078 C C . THR A 1 430 ? -12.492 -43.156 -29.844 1 73.12 430 THR A C 1
ATOM 3080 O O . THR A 1 430 ? -12.039 -42.031 -29.609 1 73.12 430 THR A O 1
ATOM 3083 N N . LEU A 1 431 ? -11.828 -44.188 -30.172 1 74.44 431 LEU A N 1
ATOM 3084 C CA . LEU A 1 431 ? -10.375 -44.062 -30.156 1 74.44 431 LEU A CA 1
ATOM 3085 C C . LEU A 1 431 ? -9.789 -44.375 -31.531 1 74.44 431 LEU A C 1
ATOM 3087 O O . LEU A 1 431 ? -10.07 -45.406 -32.125 1 74.44 431 LEU A O 1
ATOM 3091 N N . SER A 1 432 ? -9.102 -43.375 -32 1 75.38 432 SER A N 1
ATOM 3092 C CA . SER A 1 432 ? -8.281 -43.562 -33.219 1 75.38 432 SER A CA 1
ATOM 3093 C C . SER A 1 432 ? -6.797 -43.438 -32.906 1 75.38 432 SER A C 1
ATOM 3095 O O . SER A 1 432 ? -6.344 -42.406 -32.375 1 75.38 432 SER A O 1
ATOM 3097 N N . VAL A 1 433 ? -6.051 -44.531 -33.062 1 74.69 433 VAL A N 1
ATOM 3098 C CA . VAL A 1 433 ? -4.641 -44.531 -32.688 1 74.69 433 VAL A CA 1
ATOM 3099 C C . VAL A 1 433 ? -3.779 -44.875 -33.906 1 74.69 433 VAL A C 1
ATOM 3101 O O . VAL A 1 433 ? -3.982 -45.906 -34.531 1 74.69 433 VAL A O 1
ATOM 3104 N N . THR A 1 434 ? -2.936 -44 -34.219 1 75.12 434 THR A N 1
ATOM 3105 C CA . THR A 1 434 ? -1.824 -44.281 -35.125 1 75.12 434 THR A CA 1
ATOM 3106 C C . THR A 1 434 ? -0.526 -44.469 -34.344 1 75.12 434 THR A C 1
ATOM 3108 O O . THR A 1 434 ? 0.121 -43.469 -34 1 75.12 434 THR A O 1
ATOM 3111 N N . GLY A 1 435 ? -0.159 -45.719 -33.875 1 73 435 GLY A N 1
ATOM 3112 C CA . GLY A 1 435 ? 0.98 -46 -33.031 1 73 435 GLY A CA 1
ATOM 3113 C C . GLY A 1 435 ? 0.751 -47.188 -32.125 1 73 435 GLY A C 1
ATOM 3114 O O . GLY A 1 435 ? 0.176 -48.188 -32.531 1 73 435 GLY A O 1
ATOM 3115 N N . ASN A 1 436 ? 1.295 -47.094 -30.828 1 70.5 436 ASN A N 1
ATOM 3116 C CA . ASN A 1 436 ? 1.23 -48.219 -29.906 1 70.5 436 ASN A CA 1
ATOM 3117 C C . ASN A 1 436 ? 0.168 -48 -28.828 1 70.5 436 ASN A C 1
ATOM 3119 O O . ASN A 1 436 ? 0.003 -46.875 -28.328 1 70.5 436 ASN A O 1
ATOM 3123 N N . ILE A 1 437 ? -0.617 -49.156 -28.469 1 69.38 437 ILE A N 1
ATOM 3124 C CA . ILE A 1 437 ? -1.676 -49 -27.469 1 69.38 437 ILE A CA 1
ATOM 3125 C C . ILE A 1 437 ? -1.599 -50.156 -26.469 1 69.38 437 ILE A C 1
ATOM 3127 O O . ILE A 1 437 ? -1.423 -51.312 -26.859 1 69.38 437 ILE A O 1
ATOM 3131 N N . LEU A 1 438 ? -1.544 -49.719 -25.281 1 70.12 438 LEU A N 1
ATOM 3132 C CA . LEU A 1 438 ? -1.867 -50.656 -24.203 1 70.12 438 LEU A CA 1
ATOM 3133 C C . LEU A 1 438 ? -3.258 -50.375 -23.641 1 70.12 438 LEU A C 1
ATOM 3135 O O . LEU A 1 438 ? -3.502 -49.312 -23.062 1 70.12 438 LEU A O 1
ATOM 3139 N N . TYR A 1 439 ? -4.113 -51.188 -23.844 1 63.69 439 TYR A N 1
ATOM 3140 C CA . TYR A 1 439 ? -5.48 -51.062 -23.359 1 63.69 439 TYR A CA 1
ATOM 3141 C C . TYR A 1 439 ? -5.793 -52.125 -22.297 1 63.69 439 TYR A C 1
ATOM 3143 O O . TYR A 1 439 ? -5.629 -53.312 -22.547 1 63.69 439 TYR A O 1
ATOM 3151 N N . THR A 1 440 ? -6.02 -51.531 -21.078 1 61.41 440 THR A N 1
ATOM 3152 C CA . THR A 1 440 ? -6.328 -52.5 -20.016 1 61.41 440 THR A CA 1
ATOM 3153 C C . THR A 1 440 ? -7.828 -52.531 -19.75 1 61.41 440 THR A C 1
ATOM 3155 O O . THR A 1 440 ? -8.258 -52.969 -18.672 1 61.41 440 THR A O 1
ATOM 3158 N N . GLY A 1 441 ? -8.828 -51.938 -20.609 1 58.31 441 GLY A N 1
ATOM 3159 C CA . GLY A 1 441 ? -10.188 -51.531 -20.312 1 58.31 441 GLY A CA 1
ATOM 3160 C C . GLY A 1 441 ? -11.203 -52.625 -20.5 1 58.31 441 GLY A C 1
ATOM 3161 O O . GLY A 1 441 ? -10.836 -53.781 -20.812 1 58.31 441 GLY A O 1
ATOM 3162 N N . SER A 1 442 ? -12.391 -52.219 -20.125 1 58.03 442 SER A N 1
ATOM 3163 C CA . SER A 1 442 ? -13.711 -52.844 -20.031 1 58.03 442 SER A CA 1
ATOM 3164 C C . SER A 1 442 ? -14.359 -52.969 -21.406 1 58.03 442 SER A C 1
ATOM 3166 O O . SER A 1 442 ? -14.078 -52.156 -22.312 1 58.03 442 SER A O 1
ATOM 3168 N N . PRO A 1 443 ? -15.219 -53.75 -21.781 1 56 443 PRO A N 1
ATOM 3169 C CA . PRO A 1 443 ? -15.992 -53.844 -23.016 1 56 443 PRO A CA 1
ATOM 3170 C C . PRO A 1 443 ? -16.688 -52.531 -23.391 1 56 443 PRO A C 1
ATOM 3172 O O . PRO A 1 443 ? -16.938 -51.688 -22.516 1 56 443 PRO A O 1
ATOM 3175 N N . GLY A 1 444 ? -16.875 -52.188 -24.703 1 57.31 444 GLY A N 1
ATOM 3176 C CA . GLY A 1 444 ? -17.672 -51.062 -25.172 1 57.31 444 GLY A CA 1
ATOM 3177 C C . GLY A 1 444 ? -16.828 -49.938 -25.75 1 57.31 444 GLY A C 1
ATOM 3178 O O . GLY A 1 444 ? -17.328 -48.812 -25.953 1 57.31 444 GLY A O 1
ATOM 3179 N N . VAL A 1 445 ? -15.625 -50.25 -25.969 1 58.53 445 VAL A N 1
ATOM 3180 C CA . VAL A 1 445 ? -14.773 -49.25 -26.594 1 58.53 445 VAL A CA 1
ATOM 3181 C C . VAL A 1 445 ? -14.688 -49.5 -28.109 1 58.53 445 VAL A C 1
ATOM 3183 O O . VAL A 1 445 ? -14.461 -50.625 -28.531 1 58.53 445 VAL A O 1
ATOM 3186 N N . THR A 1 446 ? -15.086 -48.5 -28.906 1 62.78 446 THR A N 1
ATOM 3187 C CA . THR A 1 446 ? -14.836 -48.594 -30.328 1 62.78 446 THR A CA 1
ATOM 3188 C C . THR A 1 446 ? -13.406 -48.156 -30.656 1 62.78 446 THR A C 1
ATOM 3190 O O . THR A 1 446 ? -13.008 -47.031 -30.344 1 62.78 446 THR A O 1
ATOM 3193 N N . LEU A 1 447 ? -12.688 -49.094 -31.141 1 58.5 447 LEU A N 1
ATOM 3194 C CA . LEU A 1 447 ? -11.289 -48.844 -31.453 1 58.5 447 LEU A CA 1
ATOM 3195 C C . LEU A 1 447 ? -11.047 -48.875 -32.938 1 58.5 447 LEU A C 1
ATOM 3197 O O . LEU A 1 447 ? -11.508 -49.781 -33.625 1 58.5 447 LEU A O 1
ATOM 3201 N N . SER A 1 448 ? -10.625 -47.719 -33.469 1 59.72 448 SER A N 1
ATOM 3202 C CA . SER A 1 448 ? -10.039 -47.719 -34.812 1 59.72 448 SER A CA 1
ATOM 3203 C C . SER A 1 448 ? -8.539 -47.438 -34.75 1 59.72 448 SER A C 1
ATOM 3205 O O . SER A 1 448 ? -8.086 -46.531 -34.062 1 59.72 448 SER A O 1
ATOM 3207 N N . PHE A 1 449 ? -7.773 -48.375 -35.031 1 55.12 449 PHE A N 1
ATOM 3208 C CA . PHE A 1 449 ? -6.352 -48.094 -34.875 1 55.12 449 PHE A CA 1
ATOM 3209 C C . PHE A 1 449 ? -5.562 -48.594 -36.062 1 55.12 449 PHE A C 1
ATOM 3211 O O . PHE A 1 449 ? -6 -49.5 -36.781 1 55.12 449 PHE A O 1
ATOM 3218 N N . GLN A 1 450 ? -4.922 -47.688 -36.531 1 51.91 450 GLN A N 1
ATOM 3219 C CA . GLN A 1 450 ? -3.814 -48.062 -37.406 1 51.91 450 GLN A CA 1
ATOM 3220 C C . GLN A 1 450 ? -2.537 -48.281 -36.594 1 51.91 450 GLN A C 1
ATOM 3222 O O . GLN A 1 450 ? -2.09 -47.406 -35.875 1 51.91 450 GLN A O 1
ATOM 3227 N N . VAL A 1 451 ? -2.49 -49.406 -36.031 1 44.72 451 VAL A N 1
ATOM 3228 C CA . VAL A 1 451 ? -1.32 -49.75 -35.25 1 44.72 451 VAL A CA 1
ATOM 3229 C C . VAL A 1 451 ? -0.108 -49.938 -36.156 1 44.72 451 VAL A C 1
ATOM 3231 O O . VAL A 1 451 ? -0.172 -50.656 -37.156 1 44.72 451 VAL A O 1
ATOM 3234 N N . THR A 1 452 ? 0.557 -48.875 -36.281 1 46.62 452 THR A N 1
ATOM 3235 C CA . THR A 1 452 ? 1.794 -49.219 -36.969 1 46.62 452 THR A CA 1
ATOM 3236 C C . THR A 1 452 ? 2.584 -50.25 -36.156 1 46.62 452 THR A C 1
ATOM 3238 O O . THR A 1 452 ? 3.273 -51.094 -36.75 1 46.62 452 THR A O 1
ATOM 3241 N N . PHE A 1 453 ? 2.607 -49.969 -34.656 1 42.19 453 PHE A N 1
ATOM 3242 C CA . PHE A 1 453 ? 3.385 -50.969 -33.906 1 42.19 453 PHE A CA 1
ATOM 3243 C C . PHE A 1 453 ? 2.486 -51.781 -32.969 1 42.19 453 PHE A C 1
ATOM 3245 O O . PHE A 1 453 ? 1.281 -51.531 -32.906 1 42.19 453 PHE A O 1
ATOM 3252 N N . TYR A 1 454 ? 3.002 -52.469 -31.766 1 37.06 454 TYR A N 1
ATOM 3253 C CA . TYR A 1 454 ? 2.518 -53.656 -31.078 1 37.06 454 TYR A CA 1
ATOM 3254 C C . TYR A 1 454 ? 1.408 -53.312 -30.094 1 37.06 454 TYR A C 1
ATOM 3256 O O . TYR A 1 454 ? 1.454 -52.25 -29.453 1 37.06 454 TYR A O 1
ATOM 3264 N N . ILE A 1 455 ? 0.186 -53.562 -30.578 1 37.16 455 ILE A N 1
ATOM 3265 C CA . ILE A 1 455 ? -0.965 -53.5 -29.688 1 37.16 455 ILE A CA 1
ATOM 3266 C C . ILE A 1 455 ? -0.86 -54.625 -28.641 1 37.16 455 ILE A C 1
ATOM 3268 O O . ILE A 1 455 ? -0.655 -55.781 -29 1 37.16 455 ILE A O 1
ATOM 3272 N N . LEU A 1 456 ? -0.455 -54.281 -27.406 1 35.06 456 LEU A N 1
ATOM 3273 C CA . LEU A 1 456 ? -0.602 -55.406 -26.484 1 35.06 456 LEU A CA 1
ATOM 3274 C C . LEU A 1 456 ? -1.962 -55.344 -25.797 1 35.06 456 LEU A C 1
ATOM 3276 O O . LEU A 1 456 ? -2.301 -54.344 -25.141 1 35.06 456 LEU A O 1
ATOM 3280 N N . ALA A 1 457 ? -3.094 -55.688 -26.469 1 33.25 457 ALA A N 1
ATOM 3281 C CA . ALA A 1 457 ? -4.371 -55.844 -25.766 1 33.25 457 ALA A CA 1
ATOM 3282 C C . ALA A 1 457 ? -4.301 -56.938 -24.719 1 33.25 457 ALA A C 1
ATOM 3284 O O . ALA A 1 457 ? -3.723 -58 -24.969 1 33.25 457 ALA A O 1
ATOM 3285 N N . VAL A 1 458 ? -4.387 -56.562 -23.531 1 35.09 458 VAL A N 1
ATOM 3286 C CA . VAL A 1 458 ? -4.695 -57.594 -22.547 1 35.09 458 VAL A CA 1
ATOM 3287 C C . VAL A 1 458 ? -6.035 -58.25 -22.875 1 35.09 458 VAL A C 1
ATOM 3289 O O . VAL A 1 458 ? -7.094 -57.656 -22.625 1 35.09 458 VAL A O 1
ATOM 3292 N N . LEU A 1 459 ? -6.273 -58.688 -24.141 1 30.83 459 LEU A N 1
ATOM 3293 C CA . LEU A 1 459 ? -7.488 -59.469 -24.312 1 30.83 459 LEU A CA 1
ATOM 3294 C C . LEU A 1 459 ? -7.43 -60.75 -23.453 1 30.83 459 LEU A C 1
ATOM 3296 O O . LEU A 1 459 ? -6.359 -61.312 -23.266 1 30.83 459 LEU A O 1
ATOM 3300 N N . GLU A 1 460 ? -8.352 -61.125 -22.547 1 33.25 460 GLU A N 1
ATOM 3301 C CA . GLU A 1 460 ? -8.508 -62.562 -22.359 1 33.25 460 GLU A CA 1
ATOM 3302 C C . GLU A 1 460 ? -8.047 -63.344 -23.594 1 33.25 460 GLU A C 1
ATOM 3304 O O . GLU A 1 460 ? -7.074 -64.062 -23.531 1 33.25 460 GLU A O 1
ATOM 3309 N N . SER A 1 461 ? -9.172 -63.969 -24.344 1 27.06 461 SER A N 1
ATOM 3310 C CA . SER A 1 461 ? -9.312 -64.938 -25.438 1 27.06 461 SER A CA 1
ATOM 3311 C C . SER A 1 461 ? -8.836 -64.312 -26.75 1 27.06 461 SER A C 1
ATOM 3313 O O . SER A 1 461 ? -9.656 -63.906 -27.578 1 27.06 461 SER A O 1
ATOM 3315 N N . LEU A 1 462 ? -8.164 -63.281 -26.953 1 23.44 462 LEU A N 1
ATOM 3316 C CA . LEU A 1 462 ? -7.988 -63.344 -28.391 1 23.44 462 LEU A CA 1
ATOM 3317 C C . LEU A 1 462 ? -7.043 -64.438 -28.797 1 23.44 462 LEU A C 1
ATOM 3319 O O . LEU A 1 462 ? -5.898 -64.5 -28.328 1 23.44 462 LEU A O 1
ATOM 3323 N N . CYS A 1 463 ? -7.68 -65.688 -28.938 1 23.42 463 CYS A N 1
ATOM 3324 C CA . CYS A 1 463 ? -7.305 -66.75 -29.812 1 23.42 463 CYS A CA 1
ATOM 3325 C C . CYS A 1 463 ? -6.648 -66.25 -31.094 1 23.42 463 CYS A C 1
ATOM 3327 O O . CYS A 1 463 ? -7.277 -65.562 -31.875 1 23.42 463 CYS A O 1
ATOM 3329 N N . LEU A 1 464 ? -5.328 -65.812 -31.094 1 23.41 464 LEU A N 1
ATOM 3330 C CA . LEU A 1 464 ? -4.887 -66.25 -32.406 1 23.41 464 LEU A CA 1
ATOM 3331 C C . LEU A 1 464 ? -4.953 -67.75 -32.562 1 23.41 464 LEU A C 1
ATOM 3333 O O . LEU A 1 464 ? -4.523 -68.5 -31.656 1 23.41 464 LEU A O 1
ATOM 3337 N N . MET B 1 1 ? -35 25.688 28.953 1 21.55 1 MET B N 1
ATOM 3338 C CA . MET B 1 1 ? -34.469 26.797 28.172 1 21.55 1 MET B CA 1
ATOM 3339 C C . MET B 1 1 ? -32.969 26.953 28.406 1 21.55 1 MET B C 1
ATOM 3341 O O . MET B 1 1 ? -32.562 27.297 29.516 1 21.55 1 MET B O 1
ATOM 3345 N N . ALA B 1 2 ? -32.188 25.984 27.953 1 29.56 2 ALA B N 1
ATOM 3346 C CA . ALA B 1 2 ? -30.797 25.75 28.328 1 29.56 2 ALA B CA 1
ATOM 3347 C C . ALA B 1 2 ? -29.906 26.922 27.953 1 29.56 2 ALA B C 1
ATOM 3349 O O . ALA B 1 2 ? -29.969 27.406 26.812 1 29.56 2 ALA B O 1
ATOM 3350 N N . LEU B 1 3 ? -29.531 27.703 28.859 1 25.52 3 LEU B N 1
ATOM 3351 C CA . LEU B 1 3 ? -28.656 28.875 28.812 1 25.52 3 LEU B CA 1
ATOM 3352 C C . LEU B 1 3 ? -27.328 28.547 28.141 1 25.52 3 LEU B C 1
ATOM 3354 O O . LEU B 1 3 ? -26.656 27.594 28.516 1 25.52 3 LEU B O 1
ATOM 3358 N N . ARG B 1 4 ? -27.312 28.797 26.797 1 29.3 4 ARG B N 1
ATOM 3359 C CA . ARG B 1 4 ? -26.188 28.703 25.875 1 29.3 4 ARG B CA 1
ATOM 3360 C C . ARG B 1 4 ? -24.953 29.406 26.438 1 29.3 4 ARG B C 1
ATOM 3362 O O . ARG B 1 4 ? -25 30.594 26.734 1 29.3 4 ARG B O 1
ATOM 3369 N N . THR B 1 5 ? -24.328 28.703 27.297 1 26.72 5 THR B N 1
ATOM 3370 C CA . THR B 1 5 ? -23.109 29.266 27.875 1 26.72 5 THR B CA 1
ATOM 3371 C C . THR B 1 5 ? -22.141 29.719 26.781 1 26.72 5 THR B C 1
ATOM 3373 O O . THR B 1 5 ? -21.844 28.953 25.875 1 26.72 5 THR B O 1
ATOM 3376 N N . ALA B 1 6 ? -22.141 30.984 26.359 1 28.58 6 ALA B N 1
ATOM 3377 C CA . ALA B 1 6 ? -21.281 31.672 25.391 1 28.58 6 ALA B CA 1
ATOM 3378 C C . ALA B 1 6 ? -19.812 31.547 25.766 1 28.58 6 ALA B C 1
ATOM 3380 O O . ALA B 1 6 ? -19.438 31.812 26.906 1 28.58 6 ALA B O 1
ATOM 3381 N N . GLY B 1 7 ? -19.312 30.453 25.375 1 27.97 7 GLY B N 1
ATOM 3382 C CA . GLY B 1 7 ? -17.891 30.328 25.656 1 27.97 7 GLY B CA 1
ATOM 3383 C C . GLY B 1 7 ? -17.078 31.484 25.094 1 27.97 7 GLY B C 1
ATOM 3384 O O . GLY B 1 7 ? -17.375 31.984 24 1 27.97 7 GLY B O 1
ATOM 3385 N N . SER B 1 8 ? -16.594 32.312 25.922 1 25.69 8 SER B N 1
ATOM 3386 C CA . SER B 1 8 ? -15.797 33.5 25.594 1 25.69 8 SER B CA 1
ATOM 3387 C C . SER B 1 8 ? -14.484 33.094 24.906 1 25.69 8 SER B C 1
ATOM 3389 O O . SER B 1 8 ? -13.742 32.25 25.422 1 25.69 8 SER B O 1
ATOM 3391 N N . VAL B 1 9 ? -14.5 33.031 23.688 1 30.27 9 VAL B N 1
ATOM 3392 C CA . VAL B 1 9 ? -13.242 32.906 22.953 1 30.27 9 VAL B CA 1
ATOM 3393 C C . VAL B 1 9 ? -12.344 34.094 23.297 1 30.27 9 VAL B C 1
ATOM 3395 O O . VAL B 1 9 ? -12.766 35.25 23.203 1 30.27 9 VAL B O 1
ATOM 3398 N N . LEU B 1 10 ? -11.445 33.812 24.172 1 28.12 10 LEU B N 1
ATOM 3399 C CA . LEU B 1 10 ? -10.492 34.875 24.453 1 28.12 10 LEU B CA 1
ATOM 3400 C C . LEU B 1 10 ? -9.672 35.219 23.203 1 28.12 10 LEU B C 1
ATOM 3402 O O . LEU B 1 10 ? -9 34.344 22.641 1 28.12 10 LEU B O 1
ATOM 3406 N N . VAL B 1 11 ? -10.195 36.031 22.422 1 32.97 11 VAL B N 1
ATOM 3407 C CA . VAL B 1 11 ? -9.453 36.719 21.375 1 32.97 11 VAL B CA 1
ATOM 3408 C C . VAL B 1 11 ? -8.344 37.562 22 1 32.97 11 VAL B C 1
ATOM 3410 O O . VAL B 1 11 ? -8.578 38.281 22.969 1 32.97 11 VAL B O 1
ATOM 3413 N N . VAL B 1 12 ? -7.188 37.062 21.984 1 31.27 12 VAL B N 1
ATOM 3414 C CA . VAL B 1 12 ? -6.109 37.875 22.531 1 31.27 12 VAL B CA 1
ATOM 3415 C C . VAL B 1 12 ? -6.105 39.25 21.859 1 31.27 12 VAL B C 1
ATOM 3417 O O . VAL B 1 12 ? -5.977 39.375 20.641 1 31.27 12 VAL B O 1
ATOM 3420 N N . PHE B 1 13 ? -6.871 40.188 22.484 1 31.16 13 PHE B N 1
ATOM 3421 C CA . PHE B 1 13 ? -6.871 41.625 22.125 1 31.16 13 PHE B CA 1
ATOM 3422 C C . PHE B 1 13 ? -5.543 42.25 22.5 1 31.16 13 PHE B C 1
ATOM 3424 O O . PHE B 1 13 ? -5.109 42.188 23.656 1 31.16 13 PHE B O 1
ATOM 3431 N N . LEU B 1 14 ? -4.586 42.156 21.641 1 30.06 14 LEU B N 1
ATOM 3432 C CA . LEU B 1 14 ? -3.441 43 21.953 1 30.06 14 LEU B CA 1
ATOM 3433 C C . LEU B 1 14 ? -3.877 44.469 22.141 1 30.06 14 LEU B C 1
ATOM 3435 O O . LEU B 1 14 ? -4.438 45.062 21.234 1 30.06 14 LEU B O 1
ATOM 3439 N N . TRP B 1 15 ? -4.281 44.781 23.344 1 31.47 15 TRP B N 1
ATOM 3440 C CA . TRP B 1 15 ? -4.793 46.094 23.719 1 31.47 15 TRP B CA 1
ATOM 3441 C C . TRP B 1 15 ? -3.697 47.156 23.625 1 31.47 15 TRP B C 1
ATOM 3443 O O . TRP B 1 15 ? -2.709 47.094 24.359 1 31.47 15 TRP B O 1
ATOM 3453 N N . SER B 1 16 ? -3.012 47.375 22.641 1 30.45 16 SER B N 1
ATOM 3454 C CA . SER B 1 16 ? -2.186 48.562 22.719 1 30.45 16 SER B CA 1
ATOM 3455 C C . SER B 1 16 ? -3.037 49.844 22.656 1 30.45 16 SER B C 1
ATOM 3457 O O . SER B 1 16 ? -3.885 49.969 21.766 1 30.45 16 SER B O 1
ATOM 3459 N N . VAL B 1 17 ? -3.281 50.469 23.781 1 36.12 17 VAL B N 1
ATOM 3460 C CA . VAL B 1 17 ? -4.051 51.719 23.812 1 36.12 17 VAL B CA 1
ATOM 3461 C C . VAL B 1 17 ? -3.184 52.875 23.328 1 36.12 17 VAL B C 1
ATOM 3463 O O . VAL B 1 17 ? -2.117 53.156 23.891 1 36.12 17 VAL B O 1
ATOM 3466 N N . ALA B 1 18 ? -3 53.125 22.125 1 38.16 18 ALA B N 1
ATOM 3467 C CA . ALA B 1 18 ? -2.41 54.375 21.688 1 38.16 18 ALA B CA 1
ATOM 3468 C C . ALA B 1 18 ? -3.352 55.531 21.953 1 38.16 18 ALA B C 1
ATOM 3470 O O . ALA B 1 18 ? -4.527 55.5 21.578 1 38.16 18 ALA B O 1
ATOM 3471 N N . VAL B 1 19 ? -2.895 56.469 22.984 1 42.44 19 VAL B N 1
ATOM 3472 C CA . VAL B 1 19 ? -3.615 57.719 23.234 1 42.44 19 VAL B CA 1
ATOM 3473 C C . VAL B 1 19 ? -3.025 58.844 22.375 1 42.44 19 VAL B C 1
ATOM 3475 O O . VAL B 1 19 ? -1.821 59.094 22.438 1 42.44 19 VAL B O 1
ATOM 3478 N N . VAL B 1 20 ? -3.525 59.094 21.312 1 41.66 20 VAL B N 1
ATOM 3479 C CA . VAL B 1 20 ? -3.154 60.344 20.625 1 41.66 20 VAL B CA 1
ATOM 3480 C C . VAL B 1 20 ? -3.9 61.5 21.266 1 41.66 20 VAL B C 1
ATOM 3482 O O . VAL B 1 20 ? -5.133 61.562 21.234 1 41.66 20 VAL B O 1
ATOM 3485 N N . LEU B 1 21 ? -3.188 62.188 22.062 1 46.09 21 LEU B N 1
ATOM 3486 C CA . LEU B 1 21 ? -3.75 63.406 22.625 1 46.09 21 LEU B CA 1
ATOM 3487 C C . LEU B 1 21 ? -3.635 64.562 21.641 1 46.09 21 LEU B C 1
ATOM 3489 O O . LEU B 1 21 ? -2.562 64.812 21.078 1 46.09 21 LEU B O 1
ATOM 3493 N N . GLY B 1 22 ? -4.68 64.875 21.078 1 49.56 22 GLY B N 1
ATOM 3494 C CA . GLY B 1 22 ? -4.695 66.062 20.266 1 49.56 22 GLY B CA 1
ATOM 3495 C C . GLY B 1 22 ? -4.406 67.312 21.062 1 49.56 22 GLY B C 1
ATOM 3496 O O . GLY B 1 22 ? -4.359 67.312 22.281 1 49.56 22 GLY B O 1
ATOM 3497 N N . GLN B 1 23 ? -3.982 68.375 20.375 1 57.81 23 GLN B N 1
ATOM 3498 C CA . GLN B 1 23 ? -3.803 69.688 20.953 1 57.81 23 GLN B CA 1
ATOM 3499 C C . GLN B 1 23 ? -5.117 70.25 21.5 1 57.81 23 GLN B C 1
ATOM 3501 O O . GLN B 1 23 ? -6.18 70 20.922 1 57.81 23 GLN B O 1
ATOM 3506 N N . TYR B 1 24 ? -5.254 71 22.656 1 64.19 24 TYR B N 1
ATOM 3507 C CA . TYR B 1 24 ? -6.289 71.875 23.266 1 64.19 24 TYR B CA 1
ATOM 3508 C C . TYR B 1 24 ? -7.434 71 23.797 1 64.19 24 TYR B C 1
ATOM 3510 O O . TYR B 1 24 ? -8.602 71.375 23.641 1 64.19 24 TYR B O 1
ATOM 3518 N N . GLY B 1 25 ? -7.176 69.75 24.266 1 76.19 25 GLY B N 1
ATOM 3519 C CA . GLY B 1 25 ? -8.18 69.062 25.031 1 76.19 25 GLY B CA 1
ATOM 3520 C C . GLY B 1 25 ? -8.898 68 24.188 1 76.19 25 GLY B C 1
ATOM 3521 O O . GLY B 1 25 ? -9.727 67.25 24.719 1 76.19 25 GLY B O 1
ATOM 3522 N N . TRP B 1 26 ? -8.602 68 22.797 1 78.88 26 TRP B N 1
ATOM 3523 C CA . TRP B 1 26 ? -9.211 66.938 21.938 1 78.88 26 TRP B CA 1
ATOM 3524 C C . TRP B 1 26 ? -8.375 65.688 21.922 1 78.88 26 TRP B C 1
ATOM 3526 O O . TRP B 1 26 ? -7.16 65.75 21.734 1 78.88 26 TRP B O 1
ATOM 3536 N N . SER B 1 27 ? -9.07 64.562 22.234 1 82.5 27 SER B N 1
ATOM 3537 C CA . SER B 1 27 ? -8.336 63.344 22.109 1 82.5 27 SER B CA 1
ATOM 3538 C C . SER B 1 27 ? -9.289 62.156 21.906 1 82.5 27 SER B C 1
ATOM 3540 O O . SER B 1 27 ? -10.453 62.219 22.297 1 82.5 27 SER B O 1
ATOM 3542 N N . VAL B 1 28 ? -8.875 61.219 21.062 1 84.94 28 VAL B N 1
ATOM 3543 C CA . VAL B 1 28 ? -9.469 59.875 20.984 1 84.94 28 VAL B CA 1
ATOM 3544 C C . VAL B 1 28 ? -8.43 58.844 21.375 1 84.94 28 VAL B C 1
ATOM 3546 O O . VAL B 1 28 ? -7.312 58.844 20.844 1 84.94 28 VAL B O 1
ATOM 3549 N N . THR B 1 29 ? -8.82 58.031 22.344 1 77.06 29 THR B N 1
ATOM 3550 C CA . THR B 1 29 ? -7.953 56.969 22.781 1 77.06 29 THR B CA 1
ATOM 3551 C C . THR B 1 29 ? -8.617 55.594 22.547 1 77.06 29 THR B C 1
ATOM 3553 O O . THR B 1 29 ? -9.703 55.344 23.062 1 77.06 29 THR B O 1
ATOM 3556 N N . TYR B 1 30 ? -7.922 54.812 21.656 1 78.25 30 TYR B N 1
ATOM 3557 C CA . TYR B 1 30 ? -8.414 53.469 21.422 1 78.25 30 TYR B CA 1
ATOM 3558 C C . TYR B 1 30 ? -7.891 52.5 22.469 1 78.25 30 TYR B C 1
ATOM 3560 O O . TYR B 1 30 ? -6.734 52.594 22.891 1 78.25 30 TYR B O 1
ATOM 3568 N N . THR B 1 31 ? -8.773 51.562 22.875 1 69.88 31 THR B N 1
ATOM 3569 C CA . THR B 1 31 ? -8.359 50.531 23.859 1 69.88 31 THR B CA 1
ATOM 3570 C C . THR B 1 31 ? -7.332 49.594 23.25 1 69.88 31 THR B C 1
ATOM 3572 O O . THR B 1 31 ? -6.418 49.125 23.938 1 69.88 31 THR B O 1
ATOM 3575 N N . THR B 1 32 ? -7.652 49.219 22 1 67.75 32 THR B N 1
ATOM 3576 C CA . THR B 1 32 ? -6.742 48.375 21.25 1 67.75 32 THR B CA 1
ATOM 3577 C C . THR B 1 32 ? -6.496 48.938 19.844 1 67.75 32 THR B C 1
ATOM 3579 O O . THR B 1 32 ? -7.422 49.438 19.203 1 67.75 32 THR B O 1
ATOM 3582 N N . GLN B 1 33 ? -5.184 48.875 19.438 1 63.16 33 GLN B N 1
ATOM 3583 C CA . GLN B 1 33 ? -4.875 49.438 18.125 1 63.16 33 GLN B CA 1
ATOM 3584 C C . GLN B 1 33 ? -4.797 48.344 17.062 1 63.16 33 GLN B C 1
ATOM 3586 O O . GLN B 1 33 ? -4.961 48.625 15.875 1 63.16 33 GLN B O 1
ATOM 3591 N N . SER B 1 34 ? -4.477 47.219 17.438 1 64.56 34 SER B N 1
ATOM 3592 C CA . SER B 1 34 ? -4.406 46.094 16.484 1 64.56 34 SER B CA 1
ATOM 3593 C C . SER B 1 34 ? -5.078 44.844 17.031 1 64.56 34 SER B C 1
ATOM 3595 O O . SER B 1 34 ? -4.859 44.5 18.203 1 64.56 34 SER B O 1
ATOM 3597 N N . ILE B 1 35 ? -6.023 44.375 16.281 1 63.62 35 ILE B N 1
ATOM 3598 C CA . ILE B 1 35 ? -6.742 43.156 16.625 1 63.62 35 ILE B CA 1
ATOM 3599 C C . ILE B 1 35 ? -6.543 42.125 15.523 1 63.62 35 ILE B C 1
ATOM 3601 O O . ILE B 1 35 ? -6.715 42.406 14.336 1 63.62 35 ILE B O 1
ATOM 3605 N N . CYS B 1 36 ? -5.941 41.031 15.828 1 59.22 36 CYS B N 1
ATOM 3606 C CA . CYS B 1 36 ? -5.949 39.875 14.953 1 59.22 36 CYS B CA 1
ATOM 3607 C C . CYS B 1 36 ? -6.934 38.812 15.461 1 59.22 36 CYS B C 1
ATOM 3609 O O . CYS B 1 36 ? -6.84 38.375 16.609 1 59.22 36 CYS B O 1
ATOM 3611 N N . THR B 1 37 ? -7.988 38.656 14.656 1 60.34 37 THR B N 1
ATOM 3612 C CA . THR B 1 37 ? -9.031 37.75 15.102 1 60.34 37 THR B CA 1
ATOM 3613 C C . THR B 1 37 ? -9.492 36.844 13.945 1 60.34 37 THR B C 1
ATOM 3615 O O . THR B 1 37 ? -8.977 36.938 12.836 1 60.34 37 THR B O 1
ATOM 3618 N N . LEU B 1 38 ? -10.43 35.906 14.297 1 58.16 38 LEU B N 1
ATOM 3619 C CA . LEU B 1 38 ? -10.812 34.844 13.391 1 58.16 38 LEU B CA 1
ATOM 3620 C C . LEU B 1 38 ? -12.062 35.188 12.602 1 58.16 38 LEU B C 1
ATOM 3622 O O . LEU B 1 38 ? -12.953 35.875 13.117 1 58.16 38 LEU B O 1
ATOM 3626 N N . LYS B 1 39 ? -11.867 34.562 11.359 1 65.62 39 LYS B N 1
ATOM 3627 C CA . LYS B 1 39 ? -13.094 34.656 10.57 1 65.62 39 LYS B CA 1
ATOM 3628 C C . LYS B 1 39 ? -14.273 34.031 11.328 1 65.62 39 LYS B C 1
ATOM 3630 O O . LYS B 1 39 ? -14.133 33 11.961 1 65.62 39 LYS B O 1
ATOM 3635 N N . GLY B 1 40 ? -15.359 34.656 11.258 1 64.06 40 GLY B N 1
ATOM 3636 C CA . GLY B 1 40 ? -16.578 34.156 11.875 1 64.06 40 GLY B CA 1
ATOM 3637 C C . GLY B 1 40 ? -16.734 34.594 13.32 1 64.06 40 GLY B C 1
ATOM 3638 O O . GLY B 1 40 ? -17.812 34.438 13.906 1 64.06 40 GLY B O 1
ATOM 3639 N N . SER B 1 41 ? -15.719 35.125 13.859 1 63.94 41 SER B N 1
ATOM 3640 C CA . SER B 1 41 ? -15.781 35.562 15.25 1 63.94 41 SER B CA 1
ATOM 3641 C C . SER B 1 41 ? -16.391 36.969 15.352 1 63.94 41 SER B C 1
ATOM 3643 O O . SER B 1 41 ? -16.844 37.531 14.359 1 63.94 41 SER B O 1
ATOM 3645 N N . THR B 1 42 ? -16.594 37.406 16.656 1 71.56 42 THR B N 1
ATOM 3646 C CA . THR B 1 42 ? -17.047 38.75 16.953 1 71.56 42 THR B CA 1
ATOM 3647 C C . THR B 1 42 ? -15.914 39.594 17.547 1 71.56 42 THR B C 1
ATOM 3649 O O . THR B 1 42 ? -15.125 39.094 18.344 1 71.56 42 THR B O 1
ATOM 3652 N N . VAL B 1 43 ? -15.773 40.75 17 1 79.06 43 VAL B N 1
ATOM 3653 C CA . VAL B 1 43 ? -14.758 41.625 17.562 1 79.06 43 VAL B CA 1
ATOM 3654 C C . VAL B 1 43 ? -15.414 42.875 18.172 1 79.06 43 VAL B C 1
ATOM 3656 O O . VAL B 1 43 ? -16.453 43.312 17.703 1 79.06 43 VAL B O 1
ATOM 3659 N N . GLU B 1 44 ? -14.844 43.312 19.328 1 80.88 44 GLU B N 1
ATOM 3660 C CA . GLU B 1 44 ? -15.219 44.594 19.938 1 80.88 44 GLU B CA 1
ATOM 3661 C C . GLU B 1 44 ? -14.055 45.562 19.922 1 80.88 44 GLU B C 1
ATOM 3663 O O . GLU B 1 44 ? -12.953 45.25 20.359 1 80.88 44 GLU B O 1
ATOM 3668 N N . MET B 1 45 ? -14.289 46.719 19.359 1 85.19 45 MET B N 1
ATOM 3669 C CA . MET B 1 45 ? -13.328 47.812 19.375 1 85.19 45 MET B CA 1
ATOM 3670 C C . MET B 1 45 ? -13.867 49 20.172 1 85.19 45 MET B C 1
ATOM 3672 O O . MET B 1 45 ? -14.969 49.469 19.891 1 85.19 45 MET B O 1
ATOM 3676 N N . SER B 1 46 ? -13.047 49.438 21.062 1 83.31 46 SER B N 1
ATOM 3677 C CA . SER B 1 46 ? -13.539 50.5 21.906 1 83.31 46 SER B CA 1
ATOM 3678 C C . SER B 1 46 ? -12.555 51.688 21.953 1 83.31 46 SER B C 1
ATOM 3680 O O . SER B 1 46 ? -11.359 51.5 21.703 1 83.31 46 SER B O 1
ATOM 3682 N N . CYS B 1 47 ? -13.148 52.875 22.219 1 83.81 47 CYS B N 1
ATOM 3683 C CA . CYS B 1 47 ? -12.344 54.062 22.391 1 83.81 47 CYS B CA 1
ATOM 3684 C C . CYS B 1 47 ? -12.961 55 23.438 1 83.81 47 CYS B C 1
ATOM 3686 O O . CYS B 1 47 ? -14.109 54.812 23.844 1 83.81 47 CYS B O 1
ATOM 3688 N N . THR B 1 48 ? -12.102 55.875 24.016 1 85 48 THR B N 1
ATOM 3689 C CA . THR B 1 48 ? -12.531 57.031 24.812 1 85 48 THR B CA 1
ATOM 3690 C C . THR B 1 48 ? -12.055 58.344 24.188 1 85 48 THR B C 1
ATOM 3692 O O . THR B 1 48 ? -11.062 58.344 23.469 1 85 48 THR B O 1
ATOM 3695 N N . TYR B 1 49 ? -12.906 59.375 24.391 1 88.25 49 TYR B N 1
ATOM 3696 C CA . TYR B 1 49 ? -12.516 60.656 23.781 1 88.25 49 TYR B CA 1
ATOM 3697 C C . TYR B 1 49 ? -12.75 61.812 24.75 1 88.25 49 TYR B C 1
ATOM 3699 O O . TYR B 1 49 ? -13.531 61.688 25.703 1 88.25 49 TYR B O 1
ATOM 3707 N N . THR B 1 50 ? -11.922 62.844 24.516 1 85.5 50 THR B N 1
ATOM 3708 C CA . THR B 1 50 ? -12.055 64.062 25.281 1 85.5 50 THR B CA 1
ATOM 3709 C C . THR B 1 50 ? -12.18 65.312 24.359 1 85.5 50 THR B C 1
ATOM 3711 O O . THR B 1 50 ? -11.766 65.25 23.203 1 85.5 50 THR B O 1
ATOM 3714 N N . TYR B 1 51 ? -12.82 66.312 24.891 1 85 51 TYR B N 1
ATOM 3715 C CA . TYR B 1 51 ? -13 67.562 24.188 1 85 51 TYR B CA 1
ATOM 3716 C C . TYR B 1 51 ? -13.125 68.75 25.172 1 85 51 TYR B C 1
ATOM 3718 O O . TYR B 1 51 ? -13.57 68.562 26.312 1 85 51 TYR B O 1
ATOM 3726 N N . PRO B 1 52 ? -12.719 69.875 24.766 1 82.81 52 PRO B N 1
ATOM 3727 C CA . PRO B 1 52 ? -12.625 71 25.719 1 82.81 52 PRO B CA 1
ATOM 3728 C C . PRO B 1 52 ? -13.992 71.5 26.141 1 82.81 52 PRO B C 1
ATOM 3730 O O . PRO B 1 52 ? -14.195 71.812 27.328 1 82.81 52 PRO B O 1
ATOM 3733 N N . SER B 1 53 ? -14.852 71.75 25.266 1 82.06 53 SER B N 1
ATOM 3734 C CA . SER B 1 53 ? -16.141 72.312 25.656 1 82.06 53 SER B CA 1
ATOM 3735 C C . SER B 1 53 ? -17.234 71.938 24.672 1 82.06 53 SER B C 1
ATOM 3737 O O . SER B 1 53 ? -16.953 71.438 23.578 1 82.06 53 SER B O 1
ATOM 3739 N N . GLY B 1 54 ? -18.547 72 25.125 1 82.62 54 GLY B N 1
ATOM 3740 C CA . GLY B 1 54 ? -19.703 71.688 24.297 1 82.62 54 GLY B CA 1
ATOM 3741 C C . GLY B 1 54 ? -20.266 70.312 24.547 1 82.62 54 GLY B C 1
ATOM 3742 O O . GLY B 1 54 ? -20.062 69.688 25.625 1 82.62 54 GLY B O 1
ATOM 3743 N N . THR B 1 55 ? -21.172 69.938 23.688 1 87.38 55 THR B N 1
ATOM 3744 C CA . THR B 1 55 ? -21.781 68.625 23.719 1 87.38 55 THR B CA 1
ATOM 3745 C C . THR B 1 55 ? -21.547 67.875 22.406 1 87.38 55 THR B C 1
ATOM 3747 O O . THR B 1 55 ? -21.625 68.438 21.328 1 87.38 55 THR B O 1
ATOM 3750 N N . VAL B 1 56 ? -21.188 66.625 22.547 1 88.88 56 VAL B N 1
ATOM 3751 C CA . VAL B 1 56 ? -20.969 65.812 21.359 1 88.88 56 VAL B CA 1
ATOM 3752 C C . VAL B 1 56 ? -22.297 65.562 20.672 1 88.88 56 VAL B C 1
ATOM 3754 O O . VAL B 1 56 ? -23.234 65.062 21.297 1 88.88 56 VAL B O 1
ATOM 3757 N N . THR B 1 57 ? -22.344 65.938 19.469 1 88.88 57 THR B N 1
ATOM 3758 C CA . THR B 1 57 ? -23.609 65.812 18.734 1 88.88 57 THR B CA 1
ATOM 3759 C C . THR B 1 57 ? -23.578 64.562 17.844 1 88.88 57 THR B C 1
ATOM 3761 O O . THR B 1 57 ? -24.625 64 17.562 1 88.88 57 THR B O 1
ATOM 3764 N N . THR B 1 58 ? -22.406 64.312 17.328 1 88 58 THR B N 1
ATOM 3765 C CA . THR B 1 58 ? -22.312 63.156 16.406 1 88 58 THR B CA 1
ATOM 3766 C C . THR B 1 58 ? -21.078 62.312 16.703 1 88 58 THR B C 1
ATOM 3768 O O . THR B 1 58 ? -20.016 62.875 17.047 1 88 58 THR B O 1
ATOM 3771 N N . THR B 1 59 ? -21.25 61.031 16.734 1 91.69 59 THR B N 1
ATOM 3772 C CA . THR B 1 59 ? -20.156 60.062 16.797 1 91.69 59 THR B CA 1
ATOM 3773 C C . THR B 1 59 ? -20.219 59.094 15.625 1 91.69 59 THR B C 1
ATOM 3775 O O . THR B 1 59 ? -21.312 58.781 15.133 1 91.69 59 THR B O 1
ATOM 3778 N N . LEU B 1 60 ? -18.984 58.688 15.172 1 90.88 60 LEU B N 1
ATOM 3779 C CA . LEU B 1 60 ? -18.953 57.844 13.984 1 90.88 60 LEU B CA 1
ATOM 3780 C C . LEU B 1 60 ? -17.75 56.906 14.023 1 90.88 60 LEU B C 1
ATOM 3782 O O . LEU B 1 60 ? -16.625 57.312 14.281 1 90.88 60 LEU B O 1
ATOM 3786 N N . TRP B 1 61 ? -18.062 55.656 13.875 1 93.94 61 TRP B N 1
ATOM 3787 C CA . TRP B 1 61 ? -17.047 54.688 13.477 1 93.94 61 TRP B CA 1
ATOM 3788 C C . TRP B 1 61 ? -17.047 54.469 11.969 1 93.94 61 TRP B C 1
ATOM 3790 O O . TRP B 1 61 ? -18.109 54.344 11.359 1 93.94 61 TRP B O 1
ATOM 3800 N N . PHE B 1 62 ? -15.844 54.469 11.352 1 91.38 62 PHE B N 1
ATOM 3801 C CA . PHE B 1 62 ? -15.766 54.344 9.906 1 91.38 62 PHE B CA 1
ATOM 3802 C C . PHE B 1 62 ? -14.438 53.719 9.492 1 91.38 62 PHE B C 1
ATOM 3804 O O . PHE B 1 62 ? -13.531 53.562 10.305 1 91.38 62 PHE B O 1
ATOM 3811 N N . LEU B 1 63 ? -14.414 53.219 8.172 1 91.38 63 LEU B N 1
ATOM 3812 C CA . LEU B 1 63 ? -13.188 52.656 7.621 1 91.38 63 LEU B CA 1
ATOM 3813 C C . LEU B 1 63 ? -12.211 53.781 7.238 1 91.38 63 LEU B C 1
ATOM 3815 O O . LEU B 1 63 ? -12.609 54.781 6.645 1 91.38 63 LEU B O 1
ATOM 3819 N N . LYS B 1 64 ? -10.984 53.406 7.691 1 86.56 64 LYS B N 1
ATOM 3820 C CA . LYS B 1 64 ? -9.961 54.406 7.352 1 86.56 64 LYS B CA 1
ATOM 3821 C C . LYS B 1 64 ? -9.883 54.594 5.84 1 86.56 64 LYS B C 1
ATOM 3823 O O . LYS B 1 64 ? -9.742 55.75 5.371 1 86.56 64 LYS B O 1
ATOM 3828 N N . LYS B 1 65 ? -9.938 53.406 5.211 1 79 65 LYS B N 1
ATOM 3829 C CA . LYS B 1 65 ? -9.891 53.5 3.752 1 79 65 LYS B CA 1
ATOM 3830 C C . LYS B 1 65 ? -11.273 53.812 3.178 1 79 65 LYS B C 1
ATOM 3832 O O . LYS B 1 65 ? -12.219 53.031 3.361 1 79 65 LYS B O 1
ATOM 3837 N N . GLY B 1 66 ? -11.508 55.031 2.586 1 72.62 66 GLY B N 1
ATOM 3838 C CA . GLY B 1 66 ? -12.766 55.438 1.976 1 72.62 66 GLY B CA 1
ATOM 3839 C C . GLY B 1 66 ? -13.391 56.656 2.631 1 72.62 66 GLY B C 1
ATOM 3840 O O . GLY B 1 66 ? -12.719 57.375 3.355 1 72.62 66 GLY B O 1
ATOM 3841 N N . ASN B 1 67 ? -14.68 56.875 2.367 1 76.56 67 ASN B N 1
ATOM 3842 C CA . ASN B 1 67 ? -15.422 58 2.949 1 76.56 67 ASN B CA 1
ATOM 3843 C C . ASN B 1 67 ? -15.844 57.688 4.387 1 76.56 67 ASN B C 1
ATOM 3845 O O . ASN B 1 67 ? -16.188 56.562 4.715 1 76.56 67 ASN B O 1
ATOM 3849 N N . PRO B 1 68 ? -15.664 58.75 5.223 1 83.75 68 PRO B N 1
ATOM 3850 C CA . PRO B 1 68 ? -16.094 58.562 6.609 1 83.75 68 PRO B CA 1
ATOM 3851 C C . PRO B 1 68 ? -17.609 58.344 6.734 1 83.75 68 PRO B C 1
ATOM 3853 O O . PRO B 1 68 ? -18.344 59.281 7.055 1 83.75 68 PRO B O 1
ATOM 3856 N N . VAL B 1 69 ? -18.078 57.219 6.379 1 86.25 69 VAL B N 1
ATOM 3857 C CA . VAL B 1 69 ? -19.484 56.844 6.492 1 86.25 69 VAL B CA 1
ATOM 3858 C C . VAL B 1 69 ? -19.609 55.688 7.5 1 86.25 69 VAL B C 1
ATOM 3860 O O . VAL B 1 69 ? -18.688 54.906 7.695 1 86.25 69 VAL B O 1
ATOM 3863 N N . SER B 1 70 ? -20.766 55.781 8.141 1 89.5 70 SER B N 1
ATOM 3864 C CA . SER B 1 70 ? -21.047 54.719 9.125 1 89.5 70 SER B CA 1
ATOM 3865 C C . SER B 1 70 ? -20.938 53.344 8.508 1 89.5 70 SER B C 1
ATOM 3867 O O . SER B 1 70 ? -21.328 53.125 7.355 1 89.5 70 SER B O 1
ATOM 3869 N N . LEU B 1 71 ? -20.438 52.438 9.281 1 90.62 71 LEU B N 1
ATOM 3870 C CA . LEU B 1 71 ? -20.281 51.062 8.828 1 90.62 71 LEU B CA 1
ATOM 3871 C C . LEU B 1 71 ? -21.625 50.438 8.539 1 90.62 71 LEU B C 1
ATOM 3873 O O . LEU B 1 71 ? -21.734 49.562 7.676 1 90.62 71 LEU B O 1
ATOM 3877 N N . SER B 1 72 ? -22.578 50.844 9.312 1 86.88 72 SER B N 1
ATOM 3878 C CA . SER B 1 72 ? -23.922 50.281 9.086 1 86.88 72 SER B CA 1
ATOM 3879 C C . SER B 1 72 ? -24.438 50.656 7.695 1 86.88 72 SER B C 1
ATOM 3881 O O . SER B 1 72 ? -25.328 50 7.172 1 86.88 72 SER B O 1
ATOM 3883 N N . GLY B 1 73 ? -23.859 51.625 7.141 1 83.19 73 GLY B N 1
ATOM 3884 C CA . GLY B 1 73 ? -24.25 52.031 5.801 1 83.19 73 GLY B CA 1
ATOM 3885 C C . GLY B 1 73 ? -23.5 51.281 4.711 1 83.19 73 GLY B C 1
ATOM 3886 O O . GLY B 1 73 ? -23.875 51.375 3.535 1 83.19 73 GLY B O 1
ATOM 3887 N N . GLU B 1 74 ? -22.484 50.688 5.113 1 85.56 74 GLU B N 1
ATOM 3888 C CA . GLU B 1 74 ? -21.719 49.906 4.164 1 85.56 74 GLU B CA 1
ATOM 3889 C C . GLU B 1 74 ? -22.375 48.531 3.934 1 85.56 74 GLU B C 1
ATOM 3891 O O . GLU B 1 74 ? -22.688 47.812 4.887 1 85.56 74 GLU B O 1
ATOM 3896 N N . PRO B 1 75 ? -22.609 48.156 2.752 1 85.44 75 PRO B N 1
ATOM 3897 C CA . PRO B 1 75 ? -23.312 46.938 2.439 1 85.44 75 PRO B CA 1
ATOM 3898 C C . PRO B 1 75 ? -22.625 45.688 3.053 1 85.44 75 PRO B C 1
ATOM 3900 O O . PRO B 1 75 ? -23.312 44.781 3.502 1 85.44 75 PRO B O 1
ATOM 3903 N N . ASP B 1 76 ? -21.375 45.688 3.068 1 85.94 76 ASP B N 1
ATOM 3904 C CA . ASP B 1 76 ? -20.656 44.531 3.541 1 85.94 76 ASP B CA 1
ATOM 3905 C C . ASP B 1 76 ? -20.859 44.312 5.039 1 85.94 76 ASP B C 1
ATOM 3907 O O . ASP B 1 76 ? -20.625 43.219 5.555 1 85.94 76 ASP B O 1
ATOM 3911 N N . TYR B 1 77 ? -21.312 45.344 5.754 1 87.94 77 TYR B N 1
ATOM 3912 C CA . TYR B 1 77 ? -21.406 45.281 7.211 1 87.94 77 TYR B CA 1
ATOM 3913 C C . TYR B 1 77 ? -22.859 45.219 7.664 1 87.94 77 TYR B C 1
ATOM 3915 O O . TYR B 1 77 ? -23.141 45.188 8.867 1 87.94 77 TYR B O 1
ATOM 3923 N N . LYS B 1 78 ? -23.75 45.219 6.73 1 87.25 78 LYS B N 1
ATOM 3924 C CA . LYS B 1 78 ? -25.172 45.25 7.059 1 87.25 78 LYS B CA 1
ATOM 3925 C C . LYS B 1 78 ? -25.547 44.062 7.953 1 87.25 78 LYS B C 1
ATOM 3927 O O . LYS B 1 78 ? -25.297 42.906 7.613 1 87.25 78 LYS B O 1
ATOM 3932 N N . GLY B 1 79 ? -26.172 44.406 9.047 1 87.19 79 GLY B N 1
ATOM 3933 C CA . GLY B 1 79 ? -26.672 43.406 9.977 1 87.19 79 GLY B CA 1
ATOM 3934 C C . GLY B 1 79 ? -25.594 42.844 10.875 1 87.19 79 GLY B C 1
ATOM 3935 O O . GLY B 1 79 ? -25.859 41.969 11.695 1 87.19 79 GLY B O 1
ATOM 3936 N N . ARG B 1 80 ? -24.375 43.281 10.758 1 90.81 80 ARG B N 1
ATOM 3937 C CA . ARG B 1 80 ? -23.281 42.656 11.5 1 90.81 80 ARG B CA 1
ATOM 3938 C C . ARG B 1 80 ? -22.609 43.656 12.445 1 90.81 80 ARG B C 1
ATOM 3940 O O . ARG B 1 80 ? -21.688 43.312 13.18 1 90.81 80 ARG B O 1
ATOM 3947 N N . VAL B 1 81 ? -23.016 44.906 12.422 1 92.88 81 VAL B N 1
ATOM 3948 C CA . VAL B 1 81 ? -22.328 45.906 13.203 1 92.88 81 VAL B CA 1
ATOM 3949 C C . VAL B 1 81 ? -23.266 46.469 14.273 1 92.88 81 VAL B C 1
ATOM 3951 O O . VAL B 1 81 ? -24.453 46.656 14.023 1 92.88 81 VAL B O 1
ATOM 3954 N N . MET B 1 82 ? -22.719 46.625 15.508 1 90.62 82 MET B N 1
ATOM 3955 C CA . MET B 1 82 ? -23.406 47.281 16.625 1 90.62 82 MET B CA 1
ATOM 3956 C C . MET B 1 82 ? -22.531 48.344 17.266 1 90.62 82 MET B C 1
ATOM 3958 O O . MET B 1 82 ? -21.328 48.156 17.406 1 90.62 82 MET B O 1
ATOM 3962 N N . TYR B 1 83 ? -23.219 49.5 17.578 1 90.88 83 TYR B N 1
ATOM 3963 C CA . TYR B 1 83 ? -22.547 50.594 18.266 1 90.88 83 TYR B CA 1
ATOM 3964 C C . TYR B 1 83 ? -23.062 50.75 19.688 1 90.88 83 TYR B C 1
ATOM 3966 O O . TYR B 1 83 ? -24.266 50.75 19.922 1 90.88 83 TYR B O 1
ATOM 3974 N N . HIS B 1 84 ? -22.031 50.719 20.609 1 87 84 HIS B N 1
ATOM 3975 C CA . HIS B 1 84 ? -22.406 50.906 22 1 87 84 HIS B CA 1
ATOM 3976 C C . HIS B 1 84 ? -21.703 52.125 22.609 1 87 84 HIS B C 1
ATOM 3978 O O . HIS B 1 84 ? -20.484 52.281 22.469 1 87 84 HIS B O 1
ATOM 3984 N N . ARG B 1 85 ? -22.516 53.062 23.156 1 88.25 85 ARG B N 1
ATOM 3985 C CA . ARG B 1 85 ? -21.969 54.156 23.938 1 88.25 85 ARG B CA 1
ATOM 3986 C C . ARG B 1 85 ? -21.688 53.75 25.375 1 88.25 85 ARG B C 1
ATOM 3988 O O . ARG B 1 85 ? -22.594 53.312 26.078 1 88.25 85 ARG B O 1
ATOM 3995 N N . ASP B 1 86 ? -20.328 53.844 25.641 1 75.38 86 ASP B N 1
ATOM 3996 C CA . ASP B 1 86 ? -19.906 53.5 27 1 75.38 86 ASP B CA 1
ATOM 3997 C C . ASP B 1 86 ? -19.984 54.688 27.922 1 75.38 86 ASP B C 1
ATOM 3999 O O . ASP B 1 86 ? -20.25 55.812 27.484 1 75.38 86 ASP B O 1
ATOM 4003 N N . LYS B 1 87 ? -19.922 54.375 29.281 1 74.06 87 LYS B N 1
ATOM 4004 C CA . LYS B 1 87 ? -19.906 55.5 30.234 1 74.06 87 LYS B CA 1
ATOM 4005 C C . LYS B 1 87 ? -18.688 56.375 30.016 1 74.06 87 LYS B C 1
ATOM 4007 O O . LYS B 1 87 ? -17.688 55.938 29.422 1 74.06 87 LYS B O 1
ATOM 4012 N N . LYS B 1 88 ? -18.594 57.656 30.297 1 72.94 88 LYS B N 1
ATOM 4013 C CA . LYS B 1 88 ? -17.484 58.625 30.359 1 72.94 88 LYS B CA 1
ATOM 4014 C C . LYS B 1 88 ? -16.875 58.844 28.984 1 72.94 88 LYS B C 1
ATOM 4016 O O . LYS B 1 88 ? -15.641 58.844 28.828 1 72.94 88 LYS B O 1
ATOM 4021 N N . ASN B 1 89 ? -17.703 59.094 27.859 1 82.19 89 ASN B N 1
ATOM 4022 C CA . ASN B 1 89 ? -17.297 59.438 26.5 1 82.19 89 ASN B CA 1
ATOM 4023 C C . ASN B 1 89 ? -16.594 58.25 25.828 1 82.19 89 ASN B C 1
ATOM 4025 O O . ASN B 1 89 ? -15.578 58.406 25.156 1 82.19 89 ASN B O 1
ATOM 4029 N N . GLY B 1 90 ? -17.094 57.094 26.172 1 88 90 GLY B N 1
ATOM 4030 C CA . GLY B 1 90 ? -16.594 55.906 25.547 1 88 90 GLY B CA 1
ATOM 4031 C C . GLY B 1 90 ? -17.531 55.344 24.5 1 88 90 GLY B C 1
ATOM 4032 O O . GLY B 1 90 ? -18.75 55.469 24.609 1 88 90 GLY B O 1
ATOM 4033 N N . HIS B 1 91 ? -17.016 54.812 23.359 1 91.19 91 HIS B N 1
ATOM 4034 C CA . HIS B 1 91 ? -17.766 54.156 22.281 1 91.19 91 HIS B CA 1
ATOM 4035 C C . HIS B 1 91 ? -17.172 52.812 21.922 1 91.19 91 HIS B C 1
ATOM 4037 O O . HIS B 1 91 ? -15.945 52.656 21.906 1 91.19 91 HIS B O 1
ATOM 4043 N N . THR B 1 92 ? -18.031 51.875 21.75 1 88.94 92 THR B N 1
ATOM 4044 C CA . THR B 1 92 ? -17.594 50.531 21.359 1 88.94 92 THR B CA 1
ATOM 4045 C C . THR B 1 92 ? -18.266 50.125 20.047 1 88.94 92 THR B C 1
ATOM 4047 O O . THR B 1 92 ? -19.469 50.281 19.875 1 88.94 92 THR B O 1
ATOM 4050 N N . LEU B 1 93 ? -17.484 49.719 19.141 1 92.44 93 LEU B N 1
ATOM 4051 C CA . LEU B 1 93 ? -17.938 49.094 17.891 1 92.44 93 LEU B CA 1
ATOM 4052 C C . LEU B 1 93 ? -17.844 47.562 18 1 92.44 93 LEU B C 1
ATOM 4054 O O . LEU B 1 93 ? -16.797 47.031 18.375 1 92.44 93 LEU B O 1
ATOM 4058 N N . THR B 1 94 ? -18.906 46.906 17.75 1 89.62 94 THR B N 1
ATOM 4059 C CA . THR B 1 94 ? -18.938 45.438 17.688 1 89.62 94 THR B CA 1
ATOM 4060 C C . THR B 1 94 ? -19.25 44.969 16.266 1 89.62 94 THR B C 1
ATOM 4062 O O . THR B 1 94 ? -20.188 45.438 15.633 1 89.62 94 THR B O 1
ATOM 4065 N N . ILE B 1 95 ? -18.375 44.156 15.719 1 88.88 95 ILE B N 1
ATOM 4066 C CA . ILE B 1 95 ? -18.609 43.531 14.438 1 88.88 95 ILE B CA 1
ATOM 4067 C C . ILE B 1 95 ? -18.75 42.031 14.633 1 88.88 95 ILE B C 1
ATOM 4069 O O . ILE B 1 95 ? -17.891 41.375 15.227 1 88.88 95 ILE B O 1
ATOM 4073 N N . THR B 1 96 ? -19.828 41.438 14.203 1 80.5 96 THR B N 1
ATOM 4074 C CA . THR B 1 96 ? -20.078 40.031 14.305 1 80.5 96 THR B CA 1
ATOM 4075 C C . THR B 1 96 ? -19.859 39.344 12.961 1 80.5 96 THR B C 1
ATOM 4077 O O . THR B 1 96 ? -19.781 40 11.93 1 80.5 96 THR B O 1
ATOM 4080 N N . ASP B 1 97 ? -19.672 37.969 13.016 1 77 97 ASP B N 1
ATOM 4081 C CA . ASP B 1 97 ? -19.484 37.156 11.812 1 77 97 ASP B CA 1
ATOM 4082 C C . ASP B 1 97 ? -18.375 37.75 10.938 1 77 97 ASP B C 1
ATOM 4084 O O . ASP B 1 97 ? -18.594 38.031 9.766 1 77 97 ASP B O 1
ATOM 4088 N N . LEU B 1 98 ? -17.203 37.844 11.555 1 77 98 LEU B N 1
ATOM 4089 C CA . LEU B 1 98 ? -16.062 38.5 10.914 1 77 98 LEU B CA 1
ATOM 4090 C C . LEU B 1 98 ? -15.68 37.781 9.625 1 77 98 LEU B C 1
ATOM 4092 O O . LEU B 1 98 ? -15.719 36.531 9.562 1 77 98 LEU B O 1
ATOM 4096 N N . ARG B 1 99 ? -15.422 38.469 8.578 1 81.44 99 ARG B N 1
ATOM 4097 C CA . ARG B 1 99 ? -14.93 38.031 7.281 1 81.44 99 ARG B CA 1
ATOM 4098 C C . ARG B 1 99 ? -13.508 38.5 7.039 1 81.44 99 ARG B C 1
ATOM 4100 O O . ARG B 1 99 ? -13.055 39.469 7.664 1 81.44 99 ARG B O 1
ATOM 4107 N N . GLU B 1 100 ? -12.805 37.812 6.176 1 74.88 100 GLU B N 1
ATOM 4108 C CA . GLU B 1 100 ? -11.461 38.25 5.84 1 74.88 100 GLU B CA 1
ATOM 4109 C C . GLU B 1 100 ? -11.469 39.688 5.305 1 74.88 100 GLU B C 1
ATOM 4111 O O . GLU B 1 100 ? -10.523 40.438 5.527 1 74.88 100 GLU B O 1
ATOM 4116 N N . SER B 1 101 ? -12.57 40 4.664 1 79.75 101 SER B N 1
ATOM 4117 C CA . SER B 1 101 ? -12.703 41.312 4.078 1 79.75 101 SER B CA 1
ATOM 4118 C C . SER B 1 101 ? -12.836 42.406 5.156 1 79.75 101 SER B C 1
ATOM 4120 O O . SER B 1 101 ? -12.68 43.594 4.879 1 79.75 101 SER B O 1
ATOM 4122 N N . ASP B 1 102 ? -13.102 41.969 6.316 1 85.81 102 ASP B N 1
ATOM 4123 C CA . ASP B 1 102 ? -13.234 42.938 7.402 1 85.81 102 ASP B CA 1
ATOM 4124 C C . ASP B 1 102 ? -11.859 43.406 7.879 1 85.81 102 ASP B C 1
ATOM 4126 O O . ASP B 1 102 ? -11.766 44.312 8.711 1 85.81 102 ASP B O 1
ATOM 4130 N N . SER B 1 103 ? -10.859 42.75 7.355 1 81 103 SER B N 1
ATOM 4131 C CA . SER B 1 103 ? -9.516 43.219 7.699 1 81 103 SER B CA 1
ATOM 4132 C C . SER B 1 103 ? -9.289 44.656 7.215 1 81 103 SER B C 1
ATOM 4134 O O . SER B 1 103 ? -9.172 44.906 6.012 1 81 103 SER B O 1
ATOM 4136 N N . ALA B 1 104 ? -9.297 45.562 8.094 1 85 104 ALA B N 1
ATOM 4137 C CA . ALA B 1 104 ? -9.148 46.969 7.785 1 85 104 ALA B CA 1
ATOM 4138 C C . ALA B 1 104 ? -8.797 47.781 9.031 1 85 104 ALA B C 1
ATOM 4140 O O . ALA B 1 104 ? -8.672 47.219 10.125 1 85 104 ALA B O 1
ATOM 4141 N N . THR B 1 105 ? -8.578 49.031 8.805 1 86 105 THR B N 1
ATOM 4142 C CA . THR B 1 105 ? -8.406 49.969 9.922 1 86 105 THR B CA 1
ATOM 4143 C C . THR B 1 105 ? -9.688 50.75 10.18 1 86 105 THR B C 1
ATOM 4145 O O . THR B 1 105 ? -10.25 51.344 9.258 1 86 105 THR B O 1
ATOM 4148 N N . TYR B 1 106 ? -10.133 50.719 11.43 1 91.38 106 TYR B N 1
ATOM 4149 C CA . TYR B 1 106 ? -11.359 51.375 11.859 1 91.38 106 TYR B CA 1
ATOM 4150 C C . TYR B 1 106 ? -11.047 52.625 12.68 1 91.38 106 TYR B C 1
ATOM 4152 O O . TYR B 1 106 ? -10.242 52.562 13.609 1 91.38 106 TYR B O 1
ATOM 4160 N N . MET B 1 107 ? -11.703 53.688 12.25 1 91.56 107 MET B N 1
ATOM 4161 C CA . MET B 1 107 ? -11.477 54.969 12.898 1 91.56 107 MET B CA 1
ATOM 4162 C C . MET B 1 107 ? -12.742 55.438 13.609 1 91.56 107 MET B C 1
ATOM 4164 O O . MET B 1 107 ? -13.852 55.125 13.195 1 91.56 107 MET B O 1
ATOM 4168 N N . PHE B 1 108 ? -12.508 56.219 14.766 1 92.56 108 PHE B N 1
ATOM 4169 C CA . PHE B 1 108 ? -13.594 56.875 15.484 1 92.56 108 PHE B CA 1
ATOM 4170 C C . PHE B 1 108 ? -13.461 58.375 15.383 1 92.56 108 PHE B C 1
ATOM 4172 O O . PHE B 1 108 ? -12.359 58.938 15.484 1 92.56 108 PHE B O 1
ATOM 4179 N N . SER B 1 109 ? -14.609 59 15.133 1 91.81 109 SER B N 1
ATOM 4180 C CA . SER B 1 109 ? -14.656 60.469 15.086 1 91.81 109 SER B CA 1
ATOM 4181 C C . SER B 1 109 ? -15.891 61 15.797 1 91.81 109 SER B C 1
ATOM 4183 O O . SER B 1 109 ? -16.844 60.25 16.031 1 91.81 109 SER B O 1
ATOM 4185 N N . PHE B 1 110 ? -15.734 62.281 16.219 1 90.88 110 PHE B N 1
ATOM 4186 C CA . PHE B 1 110 ? -16.891 62.906 16.844 1 90.88 110 PHE B CA 1
ATOM 4187 C C . PHE B 1 110 ? -16.922 64.375 16.531 1 90.88 110 PHE B C 1
ATOM 4189 O O . PHE B 1 110 ? -15.906 64.938 16.109 1 90.88 110 PHE B O 1
ATOM 4196 N N . ILE B 1 111 ? -18.156 65 16.625 1 89.44 111 ILE B N 1
ATOM 4197 C CA . ILE B 1 111 ? -18.406 66.375 16.406 1 89.44 111 ILE B CA 1
ATOM 4198 C C . ILE B 1 111 ? -19.078 67 17.641 1 89.44 111 ILE B C 1
ATOM 4200 O O . ILE B 1 111 ? -19.969 66.375 18.234 1 89.44 111 ILE B O 1
ATOM 4204 N N . THR B 1 112 ? -18.547 68.125 17.953 1 87.25 112 THR B N 1
ATOM 4205 C CA . THR B 1 112 ? -19.219 68.875 19.031 1 87.25 112 THR B CA 1
ATOM 4206 C C . THR B 1 112 ? -20.094 70 18.469 1 87.25 112 THR B C 1
ATOM 4208 O O . THR B 1 112 ? -19.953 70.375 17.297 1 87.25 112 THR B O 1
ATOM 4211 N N . ASP B 1 113 ? -21.016 70.438 19.281 1 86.88 113 ASP B N 1
ATOM 4212 C CA . ASP B 1 113 ? -21.906 71.562 18.875 1 86.88 113 ASP B CA 1
ATOM 4213 C C . ASP B 1 113 ? -21.156 72.875 18.766 1 86.88 113 ASP B C 1
ATOM 4215 O O . ASP B 1 113 ? -21.656 73.812 18.188 1 86.88 113 ASP B O 1
ATOM 4219 N N . GLN B 1 114 ? -20.016 72.938 19.312 1 80.25 114 GLN B N 1
ATOM 4220 C CA . GLN B 1 114 ? -19.266 74.188 19.297 1 80.25 114 GLN B CA 1
ATOM 4221 C C . GLN B 1 114 ? -18.438 74.312 18.031 1 80.25 114 GLN B C 1
ATOM 4223 O O . GLN B 1 114 ? -18.297 75.438 17.484 1 80.25 114 GLN B O 1
ATOM 4228 N N . THR B 1 115 ? -17.781 73.375 17.562 1 69.75 115 THR B N 1
ATOM 4229 C CA . THR B 1 115 ? -16.812 73.5 16.484 1 69.75 115 THR B CA 1
ATOM 4230 C C . THR B 1 115 ? -17.391 72.938 15.18 1 69.75 115 THR B C 1
ATOM 4232 O O . THR B 1 115 ? -16.953 73.312 14.094 1 69.75 115 THR B O 1
ATOM 4235 N N . ARG B 1 116 ? -18.453 72.5 14.859 1 71.75 116 ARG B N 1
ATOM 4236 C CA . ARG B 1 116 ? -19.094 71.875 13.703 1 71.75 116 ARG B CA 1
ATOM 4237 C C . ARG B 1 116 ? -18.094 71.062 12.898 1 71.75 116 ARG B C 1
ATOM 4239 O O . ARG B 1 116 ? -18.375 70.625 11.773 1 71.75 116 ARG B O 1
ATOM 4246 N N . TRP B 1 117 ? -16.641 71 13.344 1 77.69 117 TRP B N 1
ATOM 4247 C CA . TRP B 1 117 ? -15.719 70.125 12.609 1 77.69 117 TRP B CA 1
ATOM 4248 C C . TRP B 1 117 ? -15.578 68.75 13.305 1 77.69 117 TRP B C 1
ATOM 4250 O O . TRP B 1 117 ? -15.867 68.625 14.5 1 77.69 117 TRP B O 1
ATOM 4260 N N . ARG B 1 118 ? -15.219 67.812 12.477 1 81.38 118 ARG B N 1
ATOM 4261 C CA . ARG B 1 118 ? -15.086 66.438 12.906 1 81.38 118 ARG B CA 1
ATOM 4262 C C . ARG B 1 118 ? -13.672 66.188 13.406 1 81.38 118 ARG B C 1
ATOM 4264 O O . ARG B 1 118 ? -12.688 66.5 12.734 1 81.38 118 ARG B O 1
ATOM 4271 N N . TYR B 1 119 ? -13.594 65.812 14.68 1 85.75 119 TYR B N 1
ATOM 4272 C CA . TYR B 1 119 ? -12.312 65.312 15.188 1 85.75 119 TYR B CA 1
ATOM 4273 C C . TYR B 1 119 ? -12.188 63.812 15.055 1 85.75 119 TYR B C 1
ATOM 4275 O O . TYR B 1 119 ? -13.047 63.062 15.531 1 85.75 119 TYR B O 1
ATOM 4283 N N . THR B 1 120 ? -11.125 63.312 14.375 1 87.69 120 THR B N 1
ATOM 4284 C CA . THR B 1 120 ? -10.891 61.906 14.133 1 87.69 120 THR B CA 1
ATOM 4285 C C . THR B 1 120 ? -9.656 61.406 14.891 1 87.69 120 THR B C 1
ATOM 4287 O O . THR B 1 120 ? -8.602 62.062 14.836 1 87.69 120 THR B O 1
ATOM 4290 N N . GLY B 1 121 ? -9.906 60.312 15.586 1 84.81 121 GLY B N 1
ATOM 4291 C CA . GLY B 1 121 ? -8.781 59.719 16.281 1 84.81 121 GLY B CA 1
ATOM 4292 C C . GLY B 1 121 ? -7.855 58.938 15.367 1 84.81 121 GLY B C 1
ATOM 4293 O O . GLY B 1 121 ? -8.281 58 14.703 1 84.81 121 GLY B O 1
ATOM 4294 N N . SER B 1 122 ? -6.641 59.375 15.312 1 80.62 122 SER B N 1
ATOM 4295 C CA . SER B 1 122 ? -5.586 58.625 14.641 1 80.62 122 SER B CA 1
ATOM 4296 C C . SER B 1 122 ? -4.75 57.812 15.633 1 80.62 122 SER B C 1
ATOM 4298 O O . SER B 1 122 ? -4.547 58.25 16.766 1 80.62 122 SER B O 1
ATOM 4300 N N . PRO B 1 123 ? -4.312 56.469 15.172 1 75.81 123 PRO B N 1
ATOM 4301 C CA . PRO B 1 123 ? -4.324 55.875 13.844 1 75.81 123 PRO B CA 1
ATOM 4302 C C . PRO B 1 123 ? -5.547 54.969 13.609 1 75.81 123 PRO B C 1
ATOM 4304 O O . PRO B 1 123 ? -5.75 54.469 12.5 1 75.81 123 PRO B O 1
ATOM 4307 N N . GLY B 1 124 ? -6.422 54.812 14.617 1 84.56 124 GLY B N 1
ATOM 4308 C CA . GLY B 1 124 ? -7.531 53.875 14.547 1 84.56 124 GLY B CA 1
ATOM 4309 C C . GLY B 1 124 ? -7.164 52.5 15.031 1 84.56 124 GLY B C 1
ATOM 4310 O O . GLY B 1 124 ? -6.152 52.312 15.703 1 84.56 124 GLY B O 1
ATOM 4311 N N . VAL B 1 125 ? -8.062 51.594 14.836 1 81.5 125 VAL B N 1
ATOM 4312 C CA . VAL B 1 125 ? -7.875 50.188 15.203 1 81.5 125 VAL B CA 1
ATOM 4313 C C . VAL B 1 125 ? -7.738 49.344 13.945 1 81.5 125 VAL B C 1
ATOM 4315 O O . VAL B 1 125 ? -8.633 49.312 13.094 1 81.5 125 VAL B O 1
ATOM 4318 N N . THR B 1 126 ? -6.559 48.625 13.781 1 77.75 126 THR B N 1
ATOM 4319 C CA . THR B 1 126 ? -6.348 47.719 12.656 1 77.75 126 THR B CA 1
ATOM 4320 C C . THR B 1 126 ? -6.824 46.312 13 1 77.75 126 THR B C 1
ATOM 4322 O O . THR B 1 126 ? -6.359 45.688 13.977 1 77.75 126 THR B O 1
ATOM 4325 N N . LEU B 1 127 ? -7.816 45.875 12.234 1 80.25 127 LEU B N 1
ATOM 4326 C CA . LEU B 1 127 ? -8.367 44.531 12.383 1 80.25 127 LEU B CA 1
ATOM 4327 C C . LEU B 1 127 ? -7.824 43.625 11.305 1 80.25 127 LEU B C 1
ATOM 4329 O O . LEU B 1 127 ? -7.863 43.938 10.117 1 80.25 127 LEU B O 1
ATOM 4333 N N . SER B 1 128 ? -7.137 42.531 11.711 1 67.44 128 SER B N 1
ATOM 4334 C CA . SER B 1 128 ? -6.742 41.438 10.828 1 67.44 128 SER B CA 1
ATOM 4335 C C . SER B 1 128 ? -7.559 40.188 11.109 1 67.44 128 SER B C 1
ATOM 4337 O O . SER B 1 128 ? -7.594 39.688 12.234 1 67.44 128 SER B O 1
ATOM 4339 N N . VAL B 1 129 ? -8.32 39.906 10.125 1 60.62 129 VAL B N 1
ATOM 4340 C CA . VAL B 1 129 ? -9.133 38.688 10.211 1 60.62 129 VAL B CA 1
ATOM 4341 C C . VAL B 1 129 ? -8.508 37.594 9.352 1 60.62 129 VAL B C 1
ATOM 4343 O O . VAL B 1 129 ? -8.242 37.781 8.164 1 60.62 129 VAL B O 1
ATOM 4346 N N . THR B 1 130 ? -7.938 36.594 10.031 1 51.31 130 THR B N 1
ATOM 4347 C CA . THR B 1 130 ? -7.336 35.469 9.281 1 51.31 130 THR B CA 1
ATOM 4348 C C . THR B 1 130 ? -8.156 34.219 9.438 1 51.31 130 THR B C 1
ATOM 4350 O O . THR B 1 130 ? -8.812 34 10.461 1 51.31 130 THR B O 1
ATOM 4353 N N . GLY B 1 131 ? -8.172 33.531 8.414 1 49.12 131 GLY B N 1
ATOM 4354 C CA . GLY B 1 131 ? -8.68 32.156 8.516 1 49.12 131 GLY B CA 1
ATOM 4355 C C . GLY B 1 131 ? -7.688 31.188 9.133 1 49.12 131 GLY B C 1
ATOM 4356 O O . GLY B 1 131 ? -7.992 30.016 9.297 1 49.12 131 GLY B O 1
ATOM 4357 N N . ASN B 1 132 ? -6.48 31.672 9.359 1 45.09 132 ASN B N 1
ATOM 4358 C CA . ASN B 1 132 ? -5.457 30.828 9.969 1 45.09 132 ASN B CA 1
ATOM 4359 C C . ASN B 1 132 ? -5.492 30.922 11.492 1 45.09 132 ASN B C 1
ATOM 4361 O O . ASN B 1 132 ? -5.461 32.031 12.047 1 45.09 132 ASN B O 1
ATOM 4365 N N . ILE B 1 133 ? -5.984 29.859 12.188 1 41.69 133 ILE B N 1
ATOM 4366 C CA . ILE B 1 133 ? -6.27 29.938 13.617 1 41.69 133 ILE B CA 1
ATOM 4367 C C . ILE B 1 133 ? -5.121 29.328 14.414 1 41.69 133 ILE B C 1
ATOM 4369 O O . ILE B 1 133 ? -4.734 28.172 14.172 1 41.69 133 ILE B O 1
ATOM 4373 N N . LEU B 1 134 ? -4.27 30.078 14.93 1 37.91 134 LEU B N 1
ATOM 4374 C CA . LEU B 1 134 ? -3.484 29.516 16.031 1 37.91 134 LEU B CA 1
ATOM 4375 C C . LEU B 1 134 ? -4.34 29.359 17.281 1 37.91 134 LEU B C 1
ATOM 4377 O O . LEU B 1 134 ? -4.82 30.344 17.844 1 37.91 134 LEU B O 1
ATOM 4381 N N . TYR B 1 135 ? -4.992 28.25 17.5 1 36.78 135 TYR B N 1
ATOM 4382 C CA . TYR B 1 135 ? -5.914 28.078 18.609 1 36.78 135 TYR B CA 1
ATOM 4383 C C . TYR B 1 135 ? -5.184 27.562 19.844 1 36.78 135 TYR B C 1
ATOM 4385 O O . TYR B 1 135 ? -4.523 26.531 19.797 1 36.78 135 TYR B O 1
ATOM 4393 N N . THR B 1 136 ? -4.961 28.453 20.719 1 33.47 136 THR B N 1
ATOM 4394 C CA . THR B 1 136 ? -4.586 28.031 22.062 1 33.47 136 THR B CA 1
ATOM 4395 C C . THR B 1 136 ? -5.824 27.859 22.938 1 33.47 136 THR B C 1
ATOM 4397 O O . THR B 1 136 ? -6.633 28.766 23.062 1 33.47 136 THR B O 1
ATOM 4400 N N . GLY B 1 137 ? -6.551 26.766 22.844 1 35.19 137 GLY B N 1
ATOM 4401 C CA . GLY B 1 137 ? -7.883 26.562 23.391 1 35.19 137 GLY B CA 1
ATOM 4402 C C . GLY B 1 137 ? -7.93 26.641 24.906 1 35.19 137 GLY B C 1
ATOM 4403 O O . GLY B 1 137 ? -6.953 26.297 25.578 1 35.19 137 GLY B O 1
ATOM 4404 N N . SER B 1 138 ? -8.758 27.516 25.406 1 33.03 138 SER B N 1
ATOM 4405 C CA . SER B 1 138 ? -9.203 27.422 26.797 1 33.03 138 SER B CA 1
ATOM 4406 C C . SER B 1 138 ? -10.016 26.156 27.031 1 33.03 138 SER B C 1
ATOM 4408 O O . SER B 1 138 ? -10.703 25.672 26.125 1 33.03 138 SER B O 1
ATOM 4410 N N . PRO B 1 139 ? -9.859 25.484 28.125 1 40.75 139 PRO B N 1
ATOM 4411 C CA . PRO B 1 139 ? -10.578 24.25 28.484 1 40.75 139 PRO B CA 1
ATOM 4412 C C . PRO B 1 139 ? -12.094 24.406 28.391 1 40.75 139 PRO B C 1
ATOM 4414 O O . PRO B 1 139 ? -12.625 25.484 28.656 1 40.75 139 PRO B O 1
ATOM 4417 N N . GLY B 1 140 ? -12.891 23.328 27.984 1 41.78 140 GLY B N 1
ATOM 4418 C CA . GLY B 1 140 ? -14.32 23.141 28.156 1 41.78 140 GLY B CA 1
ATOM 4419 C C . GLY B 1 140 ? -15.148 23.609 26.969 1 41.78 140 GLY B C 1
ATOM 4420 O O . GLY B 1 140 ? -16.375 23.703 27.062 1 41.78 140 GLY B O 1
ATOM 4421 N N . VAL B 1 141 ? -14.641 24.109 25.922 1 38.88 141 VAL B N 1
ATOM 4422 C CA . VAL B 1 141 ? -15.523 24.656 24.891 1 38.88 141 VAL B CA 1
ATOM 4423 C C . VAL B 1 141 ? -15.5 23.75 23.672 1 38.88 141 VAL B C 1
ATOM 4425 O O . VAL B 1 141 ? -14.438 23.266 23.25 1 38.88 141 VAL B O 1
ATOM 4428 N N . THR B 1 142 ? -16.734 23.281 23.328 1 46.06 142 THR B N 1
ATOM 4429 C CA . THR B 1 142 ? -16.938 22.609 22.047 1 46.06 142 THR B CA 1
ATOM 4430 C C . THR B 1 142 ? -17.062 23.625 20.906 1 46.06 142 THR B C 1
ATOM 4432 O O . THR B 1 142 ? -17.906 24.531 20.969 1 46.06 142 THR B O 1
ATOM 4435 N N . ARG B 1 143 ? -16.125 23.875 20.125 1 44.31 143 ARG B N 1
ATOM 4436 C CA . ARG B 1 143 ? -16.25 24.828 19.016 1 44.31 143 ARG B CA 1
ATOM 4437 C C . ARG B 1 143 ? -15.891 24.172 17.688 1 44.31 143 ARG B C 1
ATOM 4439 O O . ARG B 1 143 ? -15.055 23.25 17.656 1 44.31 143 ARG B O 1
ATOM 4446 N N . SER B 1 144 ? -16.719 24.391 16.719 1 50 144 SER B N 1
ATOM 4447 C CA . SER B 1 144 ? -16.391 24.016 15.336 1 50 144 SER B CA 1
ATOM 4448 C C . SER B 1 144 ? -15.562 25.109 14.656 1 50 144 SER B C 1
ATOM 4450 O O . SER B 1 144 ? -15.859 26.297 14.789 1 50 144 SER B O 1
ATOM 4452 N N . VAL B 1 145 ? -14.391 24.859 14.328 1 47.03 145 VAL B N 1
ATOM 4453 C CA . VAL B 1 145 ? -13.5 25.812 13.672 1 47.03 145 VAL B CA 1
ATOM 4454 C C . VAL B 1 145 ? -13.25 25.375 12.234 1 47.03 145 VAL B C 1
ATOM 4456 O O . VAL B 1 145 ? -13.055 24.188 11.961 1 47.03 145 VAL B O 1
ATOM 4459 N N . THR B 1 146 ? -13.469 26.312 11.32 1 46.19 146 THR B N 1
ATOM 4460 C CA . THR B 1 146 ? -13.188 26.078 9.906 1 46.19 146 THR B CA 1
ATOM 4461 C C . THR B 1 146 ? -11.977 26.891 9.453 1 46.19 146 THR B C 1
ATOM 4463 O O . THR B 1 146 ? -11.852 28.078 9.789 1 46.19 146 THR B O 1
ATOM 4466 N N . GLY B 1 147 ? -10.867 26.359 8.891 1 52.75 147 GLY B N 1
ATOM 4467 C CA . GLY B 1 147 ? -9.695 27 8.32 1 52.75 147 GLY B CA 1
ATOM 4468 C C . GLY B 1 147 ? -8.398 26.297 8.656 1 52.75 147 GLY B C 1
ATOM 4469 O O . GLY B 1 147 ? -8.375 25.062 8.797 1 52.75 147 GLY B O 1
ATOM 4470 N N . ASN B 1 148 ? -7.32 27.078 8.422 1 52.41 148 ASN B N 1
ATOM 4471 C CA . ASN B 1 148 ? -6.016 26.578 8.844 1 52.41 148 ASN B CA 1
ATOM 4472 C C . ASN B 1 148 ? -5.77 26.859 10.328 1 52.41 148 ASN B C 1
ATOM 4474 O O . ASN B 1 148 ? -5.789 28.016 10.758 1 52.41 148 ASN B O 1
ATOM 4478 N N . ILE B 1 149 ? -5.703 25.797 11.031 1 57.53 149 ILE B N 1
ATOM 4479 C CA . ILE B 1 149 ? -5.707 25.906 12.484 1 57.53 149 ILE B CA 1
ATOM 4480 C C . ILE B 1 149 ? -4.398 25.359 13.055 1 57.53 149 ILE B C 1
ATOM 4482 O O . ILE B 1 149 ? -3.979 24.25 12.695 1 57.53 149 ILE B O 1
ATOM 4486 N N . LEU B 1 150 ? -3.746 26.125 13.664 1 58.5 150 LEU B N 1
ATOM 4487 C CA . LEU B 1 150 ? -2.742 25.594 14.57 1 58.5 150 LEU B CA 1
ATOM 4488 C C . LEU B 1 150 ? -3.295 25.484 15.992 1 58.5 150 LEU B C 1
ATOM 4490 O O . LEU B 1 150 ? -3.641 26.5 16.609 1 58.5 150 LEU B O 1
ATOM 4494 N N . TYR B 1 151 ? -3.512 24.266 16.5 1 55 151 TYR B N 1
ATOM 4495 C CA . TYR B 1 151 ? -4.188 24.062 17.781 1 55 151 TYR B CA 1
ATOM 4496 C C . TYR B 1 151 ? -3.225 23.5 18.812 1 55 151 TYR B C 1
ATOM 4498 O O . TYR B 1 151 ? -2.629 22.438 18.609 1 55 151 TYR B O 1
ATOM 4506 N N . THR B 1 152 ? -3.023 24.312 19.766 1 49.12 152 THR B N 1
ATOM 4507 C CA . THR B 1 152 ? -2.293 23.844 20.953 1 49.12 152 THR B CA 1
ATOM 4508 C C . THR B 1 152 ? -3.232 23.688 22.141 1 49.12 152 THR B C 1
ATOM 4510 O O . THR B 1 152 ? -3.646 24.688 22.75 1 49.12 152 THR B O 1
ATOM 4513 N N . GLY B 1 153 ? -4.184 22.812 22.203 1 48.31 153 GLY B N 1
ATOM 4514 C CA . GLY B 1 153 ? -5.34 22.781 23.078 1 48.31 153 GLY B CA 1
ATOM 4515 C C . GLY B 1 153 ? -4.988 22.484 24.531 1 48.31 153 GLY B C 1
ATOM 4516 O O . GLY B 1 153 ? -3.908 21.969 24.812 1 48.31 153 GLY B O 1
ATOM 4517 N N . SER B 1 154 ? -5.723 23.141 25.422 1 49.34 154 SER B N 1
ATOM 4518 C CA . SER B 1 154 ? -5.762 22.812 26.844 1 49.34 154 SER B CA 1
ATOM 4519 C C . SER B 1 154 ? -6.512 21.516 27.109 1 49.34 154 SER B C 1
ATOM 4521 O O . SER B 1 154 ? -7.406 21.141 26.344 1 49.34 154 SER B O 1
ATOM 4523 N N . PRO B 1 155 ? -6.18 20.672 28.109 1 53.5 155 PRO B N 1
ATOM 4524 C CA . PRO B 1 155 ? -6.832 19.406 28.438 1 53.5 155 PRO B CA 1
ATOM 4525 C C . PRO B 1 155 ? -8.344 19.547 28.594 1 53.5 155 PRO B C 1
ATOM 4527 O O . PRO B 1 155 ? -8.844 20.609 28.938 1 53.5 155 PRO B O 1
ATOM 4530 N N . GLY B 1 156 ? -9.188 18.438 28.344 1 55.66 156 GLY B N 1
ATOM 4531 C CA . GLY B 1 156 ? -10.617 18.297 28.594 1 55.66 156 GLY B CA 1
ATOM 4532 C C . GLY B 1 156 ? -11.477 18.969 27.547 1 55.66 156 GLY B C 1
ATOM 4533 O O . GLY B 1 156 ? -12.602 19.391 27.844 1 55.66 156 GLY B O 1
ATOM 4534 N N . VAL B 1 157 ? -11.023 19.156 26.328 1 57.72 157 VAL B N 1
ATOM 4535 C CA . VAL B 1 157 ? -11.797 19.875 25.328 1 57.72 157 VAL B CA 1
ATOM 4536 C C . VAL B 1 157 ? -12.234 18.922 24.234 1 57.72 157 VAL B C 1
ATOM 4538 O O . VAL B 1 157 ? -11.5 18 23.875 1 57.72 157 VAL B O 1
ATOM 4541 N N . THR B 1 158 ? -13.57 19.031 23.859 1 64.06 158 THR B N 1
ATOM 4542 C CA . THR B 1 158 ? -14.086 18.375 22.656 1 64.06 158 THR B CA 1
ATOM 4543 C C . THR B 1 158 ? -14.258 19.375 21.531 1 64.06 158 THR B C 1
ATOM 4545 O O . THR B 1 158 ? -14.859 20.438 21.703 1 64.06 158 THR B O 1
ATOM 4548 N N . ARG B 1 159 ? -13.688 19.109 20.344 1 63.5 159 ARG B N 1
ATOM 4549 C CA . ARG B 1 159 ? -13.758 20.047 19.219 1 63.5 159 ARG B CA 1
ATOM 4550 C C . ARG B 1 159 ? -14 19.297 17.906 1 63.5 159 ARG B C 1
ATOM 4552 O O . ARG B 1 159 ? -13.523 18.172 17.734 1 63.5 159 ARG B O 1
ATOM 4559 N N . SER B 1 160 ? -14.789 20 17.047 1 68.56 160 SER B N 1
ATOM 4560 C CA . SER B 1 160 ? -14.922 19.594 15.656 1 68.56 160 SER B CA 1
ATOM 4561 C C . SER B 1 160 ? -14.297 20.609 14.719 1 68.56 160 SER B C 1
ATOM 4563 O O . SER B 1 160 ? -14.562 21.812 14.836 1 68.56 160 SER B O 1
ATOM 4565 N N . VAL B 1 161 ? -13.414 20.234 13.977 1 67.69 161 VAL B N 1
ATOM 4566 C CA . VAL B 1 161 ? -12.68 21.109 13.07 1 67.69 161 VAL B CA 1
ATOM 4567 C C . VAL B 1 161 ? -12.922 20.688 11.625 1 67.69 161 VAL B C 1
ATOM 4569 O O . VAL B 1 161 ? -12.875 19.5 11.297 1 67.69 161 VAL B O 1
ATOM 4572 N N . THR B 1 162 ? -13.227 21.688 10.797 1 65.69 162 THR B N 1
ATOM 4573 C CA . THR B 1 162 ? -13.266 21.484 9.352 1 65.69 162 THR B CA 1
ATOM 4574 C C . THR B 1 162 ? -12.172 22.281 8.664 1 65.69 162 THR B C 1
ATOM 4576 O O . THR B 1 162 ? -12.078 23.5 8.844 1 65.69 162 THR B O 1
ATOM 4579 N N . GLY B 1 163 ? -11.32 21.594 7.984 1 70.56 163 GLY B N 1
ATOM 4580 C CA . GLY B 1 163 ? -10.227 22.25 7.293 1 70.56 163 GLY B CA 1
ATOM 4581 C C . GLY B 1 163 ? -8.875 21.625 7.578 1 70.56 163 GLY B C 1
ATOM 4582 O O . GLY B 1 163 ? -8.766 20.406 7.711 1 70.56 163 GLY B O 1
ATOM 4583 N N . ASN B 1 164 ? -7.883 22.562 7.492 1 70.75 164 ASN B N 1
ATOM 4584 C CA . ASN B 1 164 ? -6.523 22.109 7.758 1 70.75 164 ASN B CA 1
ATOM 4585 C C . ASN B 1 164 ? -6.09 22.438 9.188 1 70.75 164 ASN B C 1
ATOM 4587 O O . ASN B 1 164 ? -6.238 23.562 9.641 1 70.75 164 ASN B O 1
ATOM 4591 N N . ILE B 1 165 ? -5.629 21.375 9.859 1 70.69 165 ILE B N 1
ATOM 4592 C CA . ILE B 1 165 ? -5.254 21.625 11.25 1 70.69 165 ILE B CA 1
ATOM 4593 C C . ILE B 1 165 ? -3.875 21.031 11.523 1 70.69 165 ILE B C 1
ATOM 4595 O O . ILE B 1 165 ? -3.584 19.891 11.117 1 70.69 165 ILE B O 1
ATOM 4599 N N . LEU B 1 166 ? -3.098 21.812 12.109 1 72.5 166 LEU B N 1
ATOM 4600 C CA . LEU B 1 166 ? -1.923 21.297 12.805 1 72.5 166 LEU B CA 1
ATOM 4601 C C . LEU B 1 166 ? -2.168 21.234 14.305 1 72.5 166 LEU B C 1
ATOM 4603 O O . LEU B 1 166 ? -2.346 22.266 14.961 1 72.5 166 LEU B O 1
ATOM 4607 N N . TYR B 1 167 ? -2.205 20 14.781 1 68.69 167 TYR B N 1
ATOM 4608 C CA . TYR B 1 167 ? -2.5 19.797 16.203 1 68.69 167 TYR B CA 1
ATOM 4609 C C . TYR B 1 167 ? -1.263 19.344 16.953 1 68.69 167 TYR B C 1
ATOM 4611 O O . TYR B 1 167 ? -0.716 18.266 16.672 1 68.69 167 TYR B O 1
ATOM 4619 N N . THR B 1 168 ? -0.895 20.234 17.906 1 59.28 168 THR B N 1
ATOM 4620 C CA . THR B 1 168 ? 0.215 19.875 18.781 1 59.28 168 THR B CA 1
ATOM 4621 C C . THR B 1 168 ? -0.237 19.859 20.234 1 59.28 168 THR B C 1
ATOM 4623 O O . THR B 1 168 ? 0.588 19.922 21.156 1 59.28 168 THR B O 1
ATOM 4626 N N . GLY B 1 169 ? -1.422 19.656 20.656 1 56.53 169 GLY B N 1
ATOM 4627 C CA . GLY B 1 169 ? -2.02 20.047 21.922 1 56.53 169 GLY B CA 1
ATOM 4628 C C . GLY B 1 169 ? -1.836 19.016 23.016 1 56.53 169 GLY B C 1
ATOM 4629 O O . GLY B 1 169 ? -1.006 18.125 22.891 1 56.53 169 GLY B O 1
ATOM 4630 N N . SER B 1 170 ? -2.508 19.297 24.125 1 55.91 170 SER B N 1
ATOM 4631 C CA . SER B 1 170 ? -2.43 18.703 25.453 1 55.91 170 SER B CA 1
ATOM 4632 C C . SER B 1 170 ? -3.277 17.438 25.547 1 55.91 170 SER B C 1
ATOM 4634 O O . SER B 1 170 ? -4.234 17.266 24.781 1 55.91 170 SER B O 1
ATOM 4636 N N . PRO B 1 171 ? -2.99 16.531 26.453 1 59.69 171 PRO B N 1
ATOM 4637 C CA . PRO B 1 171 ? -3.756 15.312 26.703 1 59.69 171 PRO B CA 1
ATOM 4638 C C . PRO B 1 171 ? -5.219 15.594 27.047 1 59.69 171 PRO B C 1
ATOM 4640 O O . PRO B 1 171 ? -5.566 16.719 27.406 1 59.69 171 PRO B O 1
ATOM 4643 N N . GLY B 1 172 ? -6.133 14.594 26.906 1 62.09 172 GLY B N 1
ATOM 4644 C CA . GLY B 1 172 ? -7.523 14.625 27.328 1 62.09 172 GLY B CA 1
ATOM 4645 C C . GLY B 1 172 ? -8.43 15.359 26.359 1 62.09 172 GLY B C 1
ATOM 4646 O O . GLY B 1 172 ? -9.422 15.969 26.766 1 62.09 172 GLY B O 1
ATOM 4647 N N . VAL B 1 173 ? -8.102 15.414 25.125 1 65.75 173 VAL B N 1
ATOM 4648 C CA . VAL B 1 173 ? -8.906 16.125 24.141 1 65.75 173 VAL B CA 1
ATOM 4649 C C . VAL B 1 173 ? -9.625 15.133 23.234 1 65.75 173 VAL B C 1
ATOM 4651 O O . VAL B 1 173 ? -9.062 14.094 22.875 1 65.75 173 VAL B O 1
ATOM 4654 N N . THR B 1 174 ? -10.914 15.43 23 1 75.44 174 THR B N 1
ATOM 4655 C CA . THR B 1 174 ? -11.656 14.758 21.938 1 75.44 174 THR B CA 1
ATOM 4656 C C . THR B 1 174 ? -11.797 15.656 20.719 1 75.44 174 THR B C 1
ATOM 4658 O O . THR B 1 174 ? -12.375 16.734 20.797 1 75.44 174 THR B O 1
ATOM 4661 N N . LEU B 1 175 ? -11.281 15.25 19.641 1 75.62 175 LEU B N 1
ATOM 4662 C CA . LEU B 1 175 ? -11.219 16.062 18.422 1 75.62 175 LEU B CA 1
ATOM 4663 C C . LEU B 1 175 ? -11.828 15.32 17.25 1 75.62 175 LEU B C 1
ATOM 4665 O O . LEU B 1 175 ? -11.492 14.164 16.984 1 75.62 175 LEU B O 1
ATOM 4669 N N . SER B 1 176 ? -12.766 15.883 16.578 1 79.88 176 SER B N 1
ATOM 4670 C CA . SER B 1 176 ? -13.297 15.414 15.297 1 79.88 176 SER B CA 1
ATOM 4671 C C . SER B 1 176 ? -12.891 16.344 14.156 1 79.88 176 SER B C 1
ATOM 4673 O O . SER B 1 176 ? -13.188 17.531 14.188 1 79.88 176 SER B O 1
ATOM 4675 N N . VAL B 1 177 ? -12.219 15.789 13.227 1 80.06 177 VAL B N 1
ATOM 4676 C CA . VAL B 1 177 ? -11.68 16.594 12.141 1 80.06 177 VAL B CA 1
ATOM 4677 C C . VAL B 1 177 ? -12.266 16.125 10.805 1 80.06 177 VAL B C 1
ATOM 4679 O O . VAL B 1 177 ? -12.242 14.93 10.508 1 80.06 177 VAL B O 1
ATOM 4682 N N . THR B 1 178 ? -12.789 17 10.023 1 78.38 178 THR B N 1
ATOM 4683 C CA . THR B 1 178 ? -13.109 16.797 8.617 1 78.38 178 THR B CA 1
ATOM 4684 C C . THR B 1 178 ? -12.172 17.594 7.723 1 78.38 178 THR B C 1
ATOM 4686 O O . THR B 1 178 ? -12.242 18.828 7.699 1 78.38 178 THR B O 1
ATOM 4689 N N . GLY B 1 179 ? -11.297 16.969 7.125 1 81.44 179 GLY B N 1
ATOM 4690 C CA . GLY B 1 179 ? -10.266 17.625 6.336 1 81.44 179 GLY B CA 1
ATOM 4691 C C . GLY B 1 179 ? -8.891 17.016 6.523 1 81.44 179 GLY B C 1
ATOM 4692 O O . GLY B 1 179 ? -8.742 15.797 6.508 1 81.44 179 GLY B O 1
ATOM 4693 N N . ASN B 1 180 ? -7.898 17.984 6.543 1 82.12 180 ASN B N 1
ATOM 4694 C CA . ASN B 1 180 ? -6.52 17.516 6.66 1 82.12 180 ASN B CA 1
ATOM 4695 C C . ASN B 1 180 ? -5.926 17.859 8.023 1 82.12 180 ASN B C 1
ATOM 4697 O O . ASN B 1 180 ? -6.066 18.984 8.5 1 82.12 180 ASN B O 1
ATOM 4701 N N . ILE B 1 181 ? -5.277 16.797 8.617 1 81.81 181 ILE B N 1
ATOM 4702 C CA . ILE B 1 181 ? -4.699 17.062 9.93 1 81.81 181 ILE B CA 1
ATOM 4703 C C . ILE B 1 181 ? -3.264 16.547 9.977 1 81.81 181 ILE B C 1
ATOM 4705 O O . ILE B 1 181 ? -2.992 15.422 9.547 1 81.81 181 ILE B O 1
ATOM 4709 N N . LEU B 1 182 ? -2.457 17.406 10.43 1 81.94 182 LEU B N 1
ATOM 4710 C CA . LEU B 1 182 ? -1.162 16.969 10.938 1 81.94 182 LEU B CA 1
ATOM 4711 C C . LEU B 1 182 ? -1.171 16.891 12.461 1 81.94 182 LEU B C 1
ATOM 4713 O O . LEU B 1 182 ? -1.231 17.922 13.133 1 81.94 182 LEU B O 1
ATOM 4717 N N . TYR B 1 183 ? -1.103 15.648 12.906 1 79.81 183 TYR B N 1
ATOM 4718 C CA . TYR B 1 183 ? -1.16 15.414 14.344 1 79.81 183 TYR B CA 1
ATOM 4719 C C . TYR B 1 183 ? 0.21 15.031 14.891 1 79.81 183 TYR B C 1
ATOM 4721 O O . TYR B 1 183 ? 0.767 13.992 14.516 1 79.81 183 TYR B O 1
ATOM 4729 N N . THR B 1 184 ? 0.654 15.891 15.758 1 70.44 184 THR B N 1
ATOM 4730 C CA . THR B 1 184 ? 1.925 15.617 16.422 1 70.44 184 THR B CA 1
ATOM 4731 C C . THR B 1 184 ? 1.746 15.547 17.922 1 70.44 184 THR B C 1
ATOM 4733 O O . THR B 1 184 ? 2.721 15.641 18.672 1 70.44 184 THR B O 1
ATOM 4736 N N . GLY B 1 185 ? 0.581 15.43 18.484 1 61 185 GLY B N 1
ATOM 4737 C CA . GLY B 1 185 ? 0.193 15.812 19.828 1 61 185 GLY B CA 1
ATOM 4738 C C . GLY B 1 185 ? 0.514 14.758 20.875 1 61 185 GLY B C 1
ATOM 4739 O O . GLY B 1 185 ? 1.334 13.867 20.625 1 61 185 GLY B O 1
ATOM 4740 N N . SER B 1 186 ? -0.063 14.969 22.078 1 59.94 186 SER B N 1
ATOM 4741 C CA . SER B 1 186 ? 0.181 14.398 23.406 1 59.94 186 SER B CA 1
ATOM 4742 C C . SER B 1 186 ? -0.692 13.164 23.641 1 59.94 186 SER B C 1
ATOM 4744 O O . SER B 1 186 ? -1.724 13 22.984 1 59.94 186 SER B O 1
ATOM 4746 N N . PRO B 1 187 ? -0.369 12.352 24.469 1 62.88 187 PRO B N 1
ATOM 4747 C CA . PRO B 1 187 ? -1.136 11.164 24.859 1 62.88 187 PRO B CA 1
ATOM 4748 C C . PRO B 1 187 ? -2.545 11.508 25.344 1 62.88 187 PRO B C 1
ATOM 4750 O O . PRO B 1 187 ? -2.826 12.664 25.672 1 62.88 187 PRO B O 1
ATOM 4753 N N . GLY B 1 188 ? -3.508 10.555 25.266 1 66.94 188 GLY B N 1
ATOM 4754 C CA . GLY B 1 188 ? -4.836 10.633 25.859 1 66.94 188 GLY B CA 1
ATOM 4755 C C . GLY B 1 188 ? -5.832 11.367 24.969 1 66.94 188 GLY B C 1
ATOM 4756 O O . GLY B 1 188 ? -6.723 12.055 25.484 1 66.94 188 GLY B O 1
ATOM 4757 N N . VAL B 1 189 ? -5.66 11.336 23.703 1 71.06 189 VAL B N 1
ATOM 4758 C CA . VAL B 1 189 ? -6.566 12.016 22.797 1 71.06 189 VAL B CA 1
ATOM 4759 C C . VAL B 1 189 ? -7.441 10.992 22.078 1 71.06 189 VAL B C 1
ATOM 4761 O O . VAL B 1 189 ? -6.965 9.922 21.688 1 71.06 189 VAL B O 1
ATOM 4764 N N . THR B 1 190 ? -8.727 11.305 22.016 1 78.5 190 THR B N 1
ATOM 4765 C CA . THR B 1 190 ? -9.625 10.609 21.094 1 78.5 190 THR B CA 1
ATOM 4766 C C . THR B 1 190 ? -9.844 11.43 19.828 1 78.5 190 THR B C 1
ATOM 4768 O O . THR B 1 190 ? -10.375 12.539 19.875 1 78.5 190 THR B O 1
ATOM 4771 N N . LEU B 1 191 ? -9.445 10.867 18.781 1 80.69 191 LEU B N 1
ATOM 4772 C CA . LEU B 1 191 ? -9.438 11.594 17.516 1 80.69 191 LEU B CA 1
ATOM 4773 C C . LEU B 1 191 ? -10.242 10.852 16.453 1 80.69 191 LEU B C 1
ATOM 4775 O O . LEU B 1 191 ? -10.023 9.656 16.234 1 80.69 191 LEU B O 1
ATOM 4779 N N . SER B 1 192 ? -11.172 11.461 15.859 1 85.31 192 SER B N 1
ATOM 4780 C CA . SER B 1 192 ? -11.898 10.969 14.703 1 85.31 192 SER B CA 1
ATOM 4781 C C . SER B 1 192 ? -11.664 11.852 13.484 1 85.31 192 SER B C 1
ATOM 4783 O O . SER B 1 192 ? -11.922 13.062 13.523 1 85.31 192 SER B O 1
ATOM 4785 N N . VAL B 1 193 ? -11.219 11.234 12.469 1 87.31 193 VAL B N 1
ATOM 4786 C CA . VAL B 1 193 ? -10.852 12.016 11.289 1 87.31 193 VAL B CA 1
ATOM 4787 C C . VAL B 1 193 ? -11.625 11.5 10.078 1 87.31 193 VAL B C 1
ATOM 4789 O O . VAL B 1 193 ? -11.625 10.297 9.805 1 87.31 193 VAL B O 1
ATOM 4792 N N . THR B 1 194 ? -12.25 12.336 9.328 1 86.5 194 THR B N 1
ATOM 4793 C CA . THR B 1 194 ? -12.766 12.102 7.984 1 86.5 194 THR B CA 1
ATOM 4794 C C . THR B 1 194 ? -11.969 12.906 6.957 1 86.5 194 THR B C 1
ATOM 4796 O O . THR B 1 194 ? -12.133 14.125 6.852 1 86.5 194 THR B O 1
ATOM 4799 N N . GLY B 1 195 ? -11.141 12.328 6.332 1 88.62 195 GLY B N 1
ATOM 4800 C CA . GLY B 1 195 ? -10.219 12.977 5.418 1 88.62 195 GLY B CA 1
ATOM 4801 C C . GLY B 1 195 ? -8.82 12.398 5.473 1 88.62 195 GLY B C 1
ATOM 4802 O O . GLY B 1 195 ? -8.641 11.18 5.34 1 88.62 195 GLY B O 1
ATOM 4803 N N . ASN B 1 196 ? -7.852 13.359 5.508 1 88.25 196 ASN B N 1
ATOM 4804 C CA . ASN B 1 196 ? -6.465 12.914 5.48 1 88.25 196 ASN B CA 1
ATOM 4805 C C . ASN B 1 196 ? -5.742 13.25 6.785 1 88.25 196 ASN B C 1
ATOM 4807 O O . ASN B 1 196 ? -5.91 14.344 7.328 1 88.25 196 ASN B O 1
ATOM 4811 N N . ILE B 1 197 ? -4.949 12.25 7.266 1 87.62 197 ILE B N 1
ATOM 4812 C CA . ILE B 1 197 ? -4.207 12.531 8.492 1 87.62 197 ILE B CA 1
ATOM 4813 C C . ILE B 1 197 ? -2.76 12.07 8.336 1 87.62 197 ILE B C 1
ATOM 4815 O O . ILE B 1 197 ? -2.502 10.961 7.863 1 87.62 197 ILE B O 1
ATOM 4819 N N . LEU B 1 198 ? -1.934 12.945 8.664 1 87.5 198 LEU B N 1
ATOM 4820 C CA . LEU B 1 198 ? -0.565 12.57 9 1 87.5 198 LEU B CA 1
ATOM 4821 C C . LEU B 1 198 ? -0.377 12.508 10.516 1 87.5 198 LEU B C 1
ATOM 4823 O O . LEU B 1 198 ? -0.369 13.539 11.188 1 87.5 198 LEU B O 1
ATOM 4827 N N . TYR B 1 199 ? -0.238 11.312 10.977 1 84.44 199 TYR B N 1
ATOM 4828 C CA . TYR B 1 199 ? -0.11 11.078 12.414 1 84.44 199 TYR B CA 1
ATOM 4829 C C . TYR B 1 199 ? 1.324 10.719 12.781 1 84.44 199 TYR B C 1
ATOM 4831 O O . TYR B 1 199 ? 1.829 9.672 12.375 1 84.44 199 TYR B O 1
ATOM 4839 N N . THR B 1 200 ? 1.923 11.617 13.508 1 75.44 200 THR B N 1
ATOM 4840 C CA . THR B 1 200 ? 3.285 11.359 13.953 1 75.44 200 THR B CA 1
ATOM 4841 C C . THR B 1 200 ? 3.344 11.242 15.469 1 75.44 200 THR B C 1
ATOM 4843 O O . THR B 1 200 ? 4.43 11.242 16.062 1 75.44 200 THR B O 1
ATOM 4846 N N . GLY B 1 201 ? 2.143 11.312 16.203 1 64.56 201 GLY B N 1
ATOM 4847 C CA . GLY B 1 201 ? 2.021 11.719 17.594 1 64.56 201 GLY B CA 1
ATOM 4848 C C . GLY B 1 201 ? 2.324 10.602 18.562 1 64.56 201 GLY B C 1
ATOM 4849 O O . GLY B 1 201 ? 2.969 9.617 18.219 1 64.56 201 GLY B O 1
ATOM 4850 N N . SER B 1 202 ? 1.915 10.68 19.906 1 60.59 202 SER B N 1
ATOM 4851 C CA . SER B 1 202 ? 2.236 10.219 21.25 1 60.59 202 SER B CA 1
ATOM 4852 C C . SER B 1 202 ? 1.407 9 21.641 1 60.59 202 SER B C 1
ATOM 4854 O O . SER B 1 202 ? 0.414 8.688 20.969 1 60.59 202 SER B O 1
ATOM 4856 N N . LEU B 1 203 ? 1.632 8.438 22.656 1 60.91 203 LEU B N 1
ATOM 4857 C CA . LEU B 1 203 ? 1.064 7.242 23.266 1 60.91 203 LEU B CA 1
ATOM 4858 C C . LEU B 1 203 ? -0.371 7.488 23.719 1 60.91 203 LEU B C 1
ATOM 4860 O O . LEU B 1 203 ? -0.754 8.633 23.984 1 60.91 203 LEU B O 1
ATOM 4864 N N . GLY B 1 204 ? -1.239 6.441 23.641 1 65.56 204 GLY B N 1
ATOM 4865 C CA . GLY B 1 204 ? -2.543 6.414 24.281 1 65.56 204 GLY B CA 1
ATOM 4866 C C . GLY B 1 204 ? -3.617 7.125 23.469 1 65.56 204 GLY B C 1
ATOM 4867 O O . GLY B 1 204 ? -4.449 7.84 24.031 1 65.56 204 GLY B O 1
ATOM 4868 N N . VAL B 1 205 ? -3.586 7.016 22.188 1 70.81 205 VAL B N 1
ATOM 4869 C CA . VAL B 1 205 ? -4.598 7.668 21.359 1 70.81 205 VAL B CA 1
ATOM 4870 C C . VAL B 1 205 ? -5.527 6.613 20.766 1 70.81 205 VAL B C 1
ATOM 4872 O O . VAL B 1 205 ? -5.078 5.551 20.328 1 70.81 205 VAL B O 1
ATOM 4875 N N . THR B 1 206 ? -6.809 6.855 20.844 1 77.19 206 THR B N 1
ATOM 4876 C CA . THR B 1 206 ? -7.797 6.141 20.047 1 77.19 206 THR B CA 1
ATOM 4877 C C . THR B 1 206 ? -8.133 6.918 18.781 1 77.19 206 THR B C 1
ATOM 4879 O O . THR B 1 206 ? -8.672 8.023 18.844 1 77.19 206 THR B O 1
ATOM 4882 N N . LEU B 1 207 ? -7.797 6.324 17.734 1 82.06 207 LEU B N 1
ATOM 4883 C CA . LEU B 1 207 ? -7.922 7.016 16.453 1 82.06 207 LEU B CA 1
ATOM 4884 C C . LEU B 1 207 ? -8.828 6.242 15.5 1 82.06 207 LEU B C 1
ATOM 4886 O O . LEU B 1 207 ? -8.633 5.043 15.289 1 82.06 207 LEU B O 1
ATOM 4890 N N . SER B 1 208 ? -9.812 6.867 15.008 1 86.88 208 SER B N 1
ATOM 4891 C CA . SER B 1 208 ? -10.664 6.348 13.945 1 86.88 208 SER B CA 1
ATOM 4892 C C . SER B 1 208 ? -10.586 7.223 12.695 1 86.88 208 SER B C 1
ATOM 4894 O O . SER B 1 208 ? -10.836 8.43 12.758 1 86.88 208 SER B O 1
ATOM 4896 N N . VAL B 1 209 ? -10.258 6.617 11.656 1 89.75 209 VAL B N 1
ATOM 4897 C CA . VAL B 1 209 ? -10.062 7.379 10.43 1 89.75 209 VAL B CA 1
ATOM 4898 C C . VAL B 1 209 ? -10.945 6.82 9.32 1 89.75 209 VAL B C 1
ATOM 4900 O O . VAL B 1 209 ? -10.945 5.613 9.062 1 89.75 209 VAL B O 1
ATOM 4903 N N . THR B 1 210 ? -11.68 7.641 8.688 1 88.81 210 THR B N 1
ATOM 4904 C CA . THR B 1 210 ? -12.336 7.375 7.41 1 88.81 210 THR B CA 1
ATOM 4905 C C . THR B 1 210 ? -11.695 8.188 6.289 1 88.81 210 THR B C 1
ATOM 4907 O O . THR B 1 210 ? -11.945 9.383 6.16 1 88.81 210 THR B O 1
ATOM 4910 N N . GLY B 1 211 ? -10.883 7.629 5.605 1 90.31 211 GLY B N 1
ATOM 4911 C CA . GLY B 1 211 ? -10.086 8.297 4.586 1 90.31 211 GLY B CA 1
ATOM 4912 C C . GLY B 1 211 ? -8.672 7.758 4.477 1 90.31 211 GLY B C 1
ATOM 4913 O O . GLY B 1 211 ? -8.477 6.551 4.324 1 90.31 211 GLY B O 1
ATOM 4914 N N . ASN B 1 212 ? -7.73 8.711 4.422 1 90.31 212 ASN B N 1
ATOM 4915 C CA . ASN B 1 212 ? -6.34 8.312 4.227 1 90.31 212 ASN B CA 1
ATOM 4916 C C . ASN B 1 212 ? -5.477 8.672 5.434 1 90.31 212 ASN B C 1
ATOM 4918 O O . ASN B 1 212 ? -5.609 9.758 5.996 1 90.31 212 ASN B O 1
ATOM 4922 N N . ILE B 1 213 ? -4.617 7.723 5.82 1 90.25 213 ILE B N 1
ATOM 4923 C CA . ILE B 1 213 ? -3.76 8.031 6.961 1 90.25 213 ILE B CA 1
ATOM 4924 C C . ILE B 1 213 ? -2.322 7.617 6.648 1 90.25 213 ILE B C 1
ATOM 4926 O O . ILE B 1 213 ? -2.078 6.523 6.137 1 90.25 213 ILE B O 1
ATOM 4930 N N . LEU B 1 214 ? -1.505 8.5 6.906 1 90.56 214 LEU B N 1
ATOM 4931 C CA . LEU B 1 214 ? -0.095 8.18 7.09 1 90.56 214 LEU B CA 1
ATOM 4932 C C . LEU B 1 214 ? 0.263 8.125 8.57 1 90.56 214 LEU B C 1
ATOM 4934 O O . LEU B 1 214 ? 0.309 9.164 9.234 1 90.56 214 LEU B O 1
ATOM 4938 N N . TYR B 1 215 ? 0.501 6.934 9.039 1 86.94 215 TYR B N 1
ATOM 4939 C CA . TYR B 1 215 ? 0.787 6.715 10.453 1 86.94 215 TYR B CA 1
ATOM 4940 C C . TYR B 1 215 ? 2.258 6.379 10.672 1 86.94 215 TYR B C 1
ATOM 4942 O O . TYR B 1 215 ? 2.738 5.344 10.195 1 86.94 215 TYR B O 1
ATOM 4950 N N . THR B 1 216 ? 2.857 7.305 11.383 1 79.44 216 THR B N 1
ATOM 4951 C CA . THR B 1 216 ? 4.246 7.047 11.75 1 79.44 216 THR B CA 1
ATOM 4952 C C . THR B 1 216 ? 4.398 6.996 13.266 1 79.44 216 THR B C 1
ATOM 4954 O O . THR B 1 216 ? 5.512 7.109 13.789 1 79.44 216 THR B O 1
ATOM 4957 N N . GLY B 1 217 ? 3.363 6.941 14.047 1 67.38 217 GLY B N 1
ATOM 4958 C CA . GLY B 1 217 ? 3.244 7.297 15.453 1 67.38 217 GLY B CA 1
ATOM 4959 C C . GLY B 1 217 ? 3.875 6.277 16.375 1 67.38 217 GLY B C 1
ATOM 4960 O O . GLY B 1 217 ? 4.688 5.453 15.945 1 67.38 217 GLY B O 1
ATOM 4961 N N . SER B 1 218 ? 3.592 6.469 17.703 1 63.62 218 SER B N 1
ATOM 4962 C CA . SER B 1 218 ? 4.184 5.855 18.875 1 63.62 218 SER B CA 1
ATOM 4963 C C . SER B 1 218 ? 3.369 4.656 19.344 1 63.62 218 SER B C 1
ATOM 4965 O O . SER B 1 218 ? 2.215 4.488 18.953 1 63.62 218 SER B O 1
ATOM 4967 N N . PRO B 1 219 ? 3.85 3.828 20.125 1 66.06 219 PRO B N 1
ATOM 4968 C CA . PRO B 1 219 ? 3.164 2.664 20.703 1 66.06 219 PRO B CA 1
ATOM 4969 C C . PRO B 1 219 ? 1.89 3.041 21.453 1 66.06 219 PRO B C 1
ATOM 4971 O O . PRO B 1 219 ? 1.684 4.211 21.781 1 66.06 219 PRO B O 1
ATOM 4974 N N . GLY B 1 220 ? 0.996 2.09 21.656 1 71.19 220 GLY B N 1
ATOM 4975 C CA . GLY B 1 220 ? -0.18 2.205 22.5 1 71.19 220 GLY B CA 1
ATOM 4976 C C . GLY B 1 220 ? -1.358 2.855 21.797 1 71.19 220 GLY B C 1
ATOM 4977 O O . GLY B 1 220 ? -2.148 3.562 22.438 1 71.19 220 GLY B O 1
ATOM 4978 N N . VAL B 1 221 ? -1.445 2.676 20.547 1 72.81 221 VAL B N 1
ATOM 4979 C CA . VAL B 1 221 ? -2.549 3.281 19.812 1 72.81 221 VAL B CA 1
ATOM 4980 C C . VAL B 1 221 ? -3.512 2.193 19.344 1 72.81 221 VAL B C 1
ATOM 4982 O O . VAL B 1 221 ? -3.082 1.14 18.859 1 72.81 221 VAL B O 1
ATOM 4985 N N . THR B 1 222 ? -4.742 2.387 19.547 1 77.88 222 THR B N 1
ATOM 4986 C CA . THR B 1 222 ? -5.789 1.626 18.891 1 77.88 222 THR B CA 1
ATOM 4987 C C . THR B 1 222 ? -6.301 2.375 17.656 1 77.88 222 THR B C 1
ATOM 4989 O O . THR B 1 222 ? -6.859 3.469 17.781 1 77.88 222 THR B O 1
ATOM 4992 N N . LEU B 1 223 ? -6.074 1.76 16.578 1 82.56 223 LEU B N 1
ATOM 4993 C CA . LEU B 1 223 ? -6.355 2.441 15.32 1 82.56 223 LEU B CA 1
ATOM 4994 C C . LEU B 1 223 ? -7.348 1.645 14.484 1 82.56 223 LEU B C 1
ATOM 4996 O O . LEU B 1 223 ? -7.156 0.448 14.25 1 82.56 223 LEU B O 1
ATOM 5000 N N . SER B 1 224 ? -8.391 2.25 14.125 1 85.5 224 SER B N 1
ATOM 5001 C CA . SER B 1 224 ? -9.344 1.709 13.164 1 85.5 224 SER B CA 1
ATOM 5002 C C . SER B 1 224 ? -9.43 2.58 11.914 1 85.5 224 SER B C 1
ATOM 5004 O O . SER B 1 224 ? -9.672 3.785 12.008 1 85.5 224 SER B O 1
ATOM 5006 N N . VAL B 1 225 ? -9.227 1.971 10.828 1 88.56 225 VAL B N 1
ATOM 5007 C CA . VAL B 1 225 ? -9.188 2.736 9.586 1 88.56 225 VAL B CA 1
ATOM 5008 C C . VAL B 1 225 ? -10.164 2.133 8.578 1 88.56 225 VAL B C 1
ATOM 5010 O O . VAL B 1 225 ? -10.141 0.925 8.328 1 88.56 225 VAL B O 1
ATOM 5013 N N . THR B 1 226 ? -11.008 2.906 8.023 1 88.31 226 THR B N 1
ATOM 5014 C CA . THR B 1 226 ? -11.773 2.6 6.82 1 88.31 226 THR B CA 1
ATOM 5015 C C . THR B 1 226 ? -11.273 3.428 5.641 1 88.31 226 THR B C 1
ATOM 5017 O O . THR B 1 226 ? -11.555 4.625 5.559 1 88.31 226 THR B O 1
ATOM 5020 N N . GLY B 1 227 ? -10.531 2.91 4.867 1 90 227 GLY B N 1
ATOM 5021 C CA . GLY B 1 227 ? -9.883 3.605 3.766 1 90 227 GLY B CA 1
ATOM 5022 C C . GLY B 1 227 ? -8.477 3.109 3.492 1 90 227 GLY B C 1
ATOM 5023 O O . GLY B 1 227 ? -8.258 1.907 3.322 1 90 227 GLY B O 1
ATOM 5024 N N . ASN B 1 228 ? -7.562 4.082 3.297 1 90.75 228 ASN B N 1
ATOM 5025 C CA . ASN B 1 228 ? -6.191 3.727 2.955 1 90.75 228 ASN B CA 1
ATOM 5026 C C . ASN B 1 228 ? -5.219 4.109 4.066 1 90.75 228 ASN B C 1
ATOM 5028 O O . ASN B 1 228 ? -5.336 5.188 4.656 1 90.75 228 ASN B O 1
ATOM 5032 N N . ILE B 1 229 ? -4.281 3.199 4.359 1 90.81 229 ILE B N 1
ATOM 5033 C CA . ILE B 1 229 ? -3.324 3.533 5.406 1 90.81 229 ILE B CA 1
ATOM 5034 C C . ILE B 1 229 ? -1.912 3.176 4.949 1 90.81 229 ILE B C 1
ATOM 5036 O O . ILE B 1 229 ? -1.682 2.088 4.418 1 90.81 229 ILE B O 1
ATOM 5040 N N . LEU B 1 230 ? -1.124 4.117 5.086 1 90.88 230 LEU B N 1
ATOM 5041 C CA . LEU B 1 230 ? 0.311 3.855 5.113 1 90.88 230 LEU B CA 1
ATOM 5042 C C . LEU B 1 230 ? 0.83 3.822 6.547 1 90.88 230 LEU B C 1
ATOM 5044 O O . LEU B 1 230 ? 0.881 4.855 7.219 1 90.88 230 LEU B O 1
ATOM 5048 N N . TYR B 1 231 ? 1.194 2.66 6.98 1 87.75 231 TYR B N 1
ATOM 5049 C CA . TYR B 1 231 ? 1.646 2.453 8.352 1 87.75 231 TYR B CA 1
ATOM 5050 C C . TYR B 1 231 ? 3.143 2.166 8.398 1 87.75 231 TYR B C 1
ATOM 5052 O O . TYR B 1 231 ? 3.605 1.167 7.844 1 87.75 231 TYR B O 1
ATOM 5060 N N . THR B 1 232 ? 3.889 3.146 9.016 1 80.25 232 THR B N 1
ATOM 5061 C CA . THR B 1 232 ? 5.324 2.914 9.125 1 80.25 232 THR B CA 1
ATOM 5062 C C . THR B 1 232 ? 5.707 2.541 10.555 1 80.25 232 THR B C 1
ATOM 5064 O O . THR B 1 232 ? 6.879 2.609 10.93 1 80.25 232 THR B O 1
ATOM 5067 N N . GLY B 1 233 ? 5.113 1.877 11.375 1 64.31 233 GLY B N 1
ATOM 5068 C CA . GLY B 1 233 ? 4.844 1.021 12.516 1 64.31 233 GLY B CA 1
ATOM 5069 C C . GLY B 1 233 ? 5.555 1.472 13.781 1 64.31 233 GLY B C 1
ATOM 5070 O O . GLY B 1 233 ? 6.594 2.131 13.711 1 64.31 233 GLY B O 1
ATOM 5071 N N . SER B 1 234 ? 4.98 1.857 14.844 1 64.62 234 SER B N 1
ATOM 5072 C CA . SER B 1 234 ? 5.406 1.804 16.234 1 64.62 234 SER B CA 1
ATOM 5073 C C . SER B 1 234 ? 4.852 0.568 16.938 1 64.62 234 SER B C 1
ATOM 5075 O O . SER B 1 234 ? 3.75 0.111 16.625 1 64.62 234 SER B O 1
ATOM 5077 N N . PRO B 1 235 ? 5.664 -0.159 17.688 1 68 235 PRO B N 1
ATOM 5078 C CA . PRO B 1 235 ? 5.16 -1.332 18.406 1 68 235 PRO B CA 1
ATOM 5079 C C . PRO B 1 235 ? 3.939 -1.019 19.266 1 68 235 PRO B C 1
ATOM 5081 O O . PRO B 1 235 ? 3.68 0.148 19.578 1 68 235 PRO B O 1
ATOM 5084 N N . GLY B 1 236 ? 3.152 -2.068 19.562 1 72.5 236 GLY B N 1
ATOM 5085 C CA . GLY B 1 236 ? 2.061 -1.976 20.516 1 72.5 236 GLY B CA 1
ATOM 5086 C C . GLY B 1 236 ? 0.81 -1.345 19.938 1 72.5 236 GLY B C 1
ATOM 5087 O O . GLY B 1 236 ? 0.093 -0.621 20.625 1 72.5 236 GLY B O 1
ATOM 5088 N N . VAL B 1 237 ? 0.641 -1.539 18.672 1 74.75 237 VAL B N 1
ATOM 5089 C CA . VAL B 1 237 ? -0.552 -0.975 18.047 1 74.75 237 VAL B CA 1
ATOM 5090 C C . VAL B 1 237 ? -1.521 -2.096 17.672 1 74.75 237 VAL B C 1
ATOM 5092 O O . VAL B 1 237 ? -1.107 -3.135 17.156 1 74.75 237 VAL B O 1
ATOM 5095 N N . SER B 1 238 ? -2.736 -1.931 18.031 1 79.31 238 SER B N 1
ATOM 5096 C CA . SER B 1 238 ? -3.824 -2.734 17.484 1 79.31 238 SER B CA 1
ATOM 5097 C C . SER B 1 238 ? -4.5 -2.025 16.312 1 79.31 238 SER B C 1
ATOM 5099 O O . SER B 1 238 ? -5.105 -0.965 16.484 1 79.31 238 SER B O 1
ATOM 5101 N N . LEU B 1 239 ? -4.34 -2.682 15.195 1 83.31 239 LEU B N 1
ATOM 5102 C CA . LEU B 1 239 ? -4.785 -2.021 13.969 1 83.31 239 LEU B CA 1
ATOM 5103 C C . LEU B 1 239 ? -5.828 -2.865 13.242 1 83.31 239 LEU B C 1
ATOM 5105 O O . LEU B 1 239 ? -5.598 -4.047 12.977 1 83.31 239 LEU B O 1
ATOM 5109 N N . SER B 1 240 ? -6.93 -2.32 13.016 1 87.06 240 SER B N 1
ATOM 5110 C CA . SER B 1 240 ? -7.965 -2.904 12.172 1 87.06 240 SER B CA 1
ATOM 5111 C C . SER B 1 240 ? -8.219 -2.049 10.938 1 87.06 240 SER B C 1
ATOM 5113 O O . SER B 1 240 ? -8.508 -0.856 11.047 1 87.06 240 SER B O 1
ATOM 5115 N N . VAL B 1 241 ? -8.117 -2.689 9.812 1 90 241 VAL B N 1
ATOM 5116 C CA . VAL B 1 241 ? -8.234 -1.931 8.57 1 90 241 VAL B CA 1
ATOM 5117 C C . VAL B 1 241 ? -9.297 -2.566 7.68 1 90 241 VAL B C 1
ATOM 5119 O O . VAL B 1 241 ? -9.273 -3.777 7.445 1 90 241 VAL B O 1
ATOM 5122 N N . THR B 1 242 ? -10.211 -1.812 7.211 1 90 242 THR B N 1
ATOM 5123 C CA . THR B 1 242 ? -11.086 -2.148 6.098 1 90 242 THR B CA 1
ATOM 5124 C C . THR B 1 242 ? -10.75 -1.311 4.867 1 90 242 THR B C 1
ATOM 5126 O O . THR B 1 242 ? -11.086 -0.126 4.805 1 90 242 THR B O 1
ATOM 5129 N N . GLY B 1 243 ? -10.062 -1.818 4.043 1 90.81 243 GLY B N 1
ATOM 5130 C CA . GLY B 1 243 ? -9.555 -1.108 2.879 1 90.81 243 GLY B CA 1
ATOM 5131 C C . GLY B 1 243 ? -8.172 -1.56 2.459 1 90.81 243 GLY B C 1
ATOM 5132 O O . GLY B 1 243 ? -7.918 -2.758 2.318 1 90.81 243 GLY B O 1
ATOM 5133 N N . ASN B 1 244 ? -7.332 -0.554 2.121 1 91.12 244 ASN B N 1
ATOM 5134 C CA . ASN B 1 244 ? -5.988 -0.867 1.642 1 91.12 244 ASN B CA 1
ATOM 5135 C C . ASN B 1 244 ? -4.922 -0.428 2.641 1 91.12 244 ASN B C 1
ATOM 5137 O O . ASN B 1 244 ? -5.016 0.656 3.219 1 91.12 244 ASN B O 1
ATOM 5141 N N . ILE B 1 245 ? -3.918 -1.313 2.836 1 90.56 245 ILE B N 1
ATOM 5142 C CA . ILE B 1 245 ? -2.869 -0.939 3.775 1 90.56 245 ILE B CA 1
ATOM 5143 C C . ILE B 1 245 ? -1.5 -1.242 3.17 1 90.56 245 ILE B C 1
ATOM 5145 O O . ILE B 1 245 ? -1.289 -2.318 2.607 1 90.56 245 ILE B O 1
ATOM 5149 N N . LEU B 1 246 ? -0.741 -0.286 3.264 1 90.44 246 LEU B N 1
ATOM 5150 C CA . LEU B 1 246 ? 0.698 -0.489 3.137 1 90.44 246 LEU B CA 1
ATOM 5151 C C . LEU B 1 246 ? 1.367 -0.498 4.508 1 90.44 246 LEU B C 1
ATOM 5153 O O . LEU B 1 246 ? 1.42 0.531 5.184 1 90.44 246 LEU B O 1
ATOM 5157 N N . TYR B 1 247 ? 1.841 -1.642 4.867 1 87.94 247 TYR B N 1
ATOM 5158 C CA . TYR B 1 247 ? 2.436 -1.837 6.188 1 87.94 247 TYR B CA 1
ATOM 5159 C C . TYR B 1 247 ? 3.943 -2.037 6.078 1 87.94 247 TYR B C 1
ATOM 5161 O O . TYR B 1 247 ? 4.406 -2.996 5.457 1 87.94 247 TYR B O 1
ATOM 5169 N N . THR B 1 248 ? 4.656 -1.059 6.672 1 80.5 248 THR B N 1
ATOM 5170 C CA . THR B 1 248 ? 6.105 -1.219 6.699 1 80.5 248 THR B CA 1
ATOM 5171 C C . THR B 1 248 ? 6.609 -1.339 8.133 1 80.5 248 THR B C 1
ATOM 5173 O O . THR B 1 248 ? 7.812 -1.22 8.391 1 80.5 248 THR B O 1
ATOM 5176 N N . GLY B 1 249 ? 5.742 -1.447 9.133 1 66.5 249 GLY B N 1
ATOM 5177 C CA . GLY B 1 249 ? 5.902 -1.082 10.531 1 66.5 249 GLY B CA 1
ATOM 5178 C C . GLY B 1 249 ? 6.746 -2.072 11.312 1 66.5 249 GLY B C 1
ATOM 5179 O O . GLY B 1 249 ? 7.426 -2.916 10.727 1 66.5 249 GLY B O 1
ATOM 5180 N N . SER B 1 250 ? 6.789 -1.904 12.695 1 63.88 250 SER B N 1
ATOM 5181 C CA . SER B 1 250 ? 7.621 -2.416 13.781 1 63.88 250 SER B CA 1
ATOM 5182 C C . SER B 1 250 ? 7.004 -3.662 14.414 1 63.88 250 SER B C 1
ATOM 5184 O O . SER B 1 250 ? 5.801 -3.9 14.273 1 63.88 250 SER B O 1
ATOM 5186 N N . PRO B 1 251 ? 7.668 -4.402 15.055 1 65.19 251 PRO B N 1
ATOM 5187 C CA . PRO B 1 251 ? 7.199 -5.602 15.75 1 65.19 251 PRO B CA 1
ATOM 5188 C C . PRO B 1 251 ? 6.098 -5.301 16.766 1 65.19 251 PRO B C 1
ATOM 5190 O O . PRO B 1 251 ? 5.914 -4.148 17.156 1 65.19 251 PRO B O 1
ATOM 5193 N N . GLY B 1 252 ? 5.281 -6.293 17.109 1 71.56 252 GLY B N 1
ATOM 5194 C CA . GLY B 1 252 ? 4.309 -6.23 18.188 1 71.56 252 GLY B CA 1
ATOM 5195 C C . GLY B 1 252 ? 2.984 -5.625 17.75 1 71.56 252 GLY B C 1
ATOM 5196 O O . GLY B 1 252 ? 2.326 -4.938 18.531 1 71.56 252 GLY B O 1
ATOM 5197 N N . VAL B 1 253 ? 2.682 -5.777 16.547 1 72.56 253 VAL B N 1
ATOM 5198 C CA . VAL B 1 253 ? 1.406 -5.254 16.078 1 72.56 253 VAL B CA 1
ATOM 5199 C C . VAL B 1 253 ? 0.443 -6.406 15.805 1 72.56 253 VAL B C 1
ATOM 5201 O O . VAL B 1 253 ? 0.831 -7.426 15.227 1 72.56 253 VAL B O 1
ATOM 5204 N N . SER B 1 254 ? -0.737 -6.309 16.266 1 77.31 254 SER B N 1
ATOM 5205 C CA . SER B 1 254 ? -1.847 -7.148 15.828 1 77.31 254 SER B CA 1
ATOM 5206 C C . SER B 1 254 ? -2.652 -6.473 14.727 1 77.31 254 SER B C 1
ATOM 5208 O O . SER B 1 254 ? -3.242 -5.41 14.945 1 77.31 254 SER B O 1
ATOM 5210 N N . LEU B 1 255 ? -2.588 -7.129 13.609 1 82.75 255 LEU B N 1
ATOM 5211 C CA . LEU B 1 255 ? -3.174 -6.496 12.43 1 82.75 255 LEU B CA 1
ATOM 5212 C C . LEU B 1 255 ? -4.258 -7.379 11.82 1 82.75 255 LEU B C 1
ATOM 5214 O O . LEU B 1 255 ? -4.023 -8.555 11.547 1 82.75 255 LEU B O 1
ATOM 5218 N N . SER B 1 256 ? -5.402 -6.879 11.703 1 86.31 256 SER B N 1
ATOM 5219 C CA . SER B 1 256 ? -6.5 -7.508 10.977 1 86.31 256 SER B CA 1
ATOM 5220 C C . SER B 1 256 ? -6.914 -6.668 9.773 1 86.31 256 SER B C 1
ATOM 5222 O O . SER B 1 256 ? -7.238 -5.488 9.914 1 86.31 256 SER B O 1
ATOM 5224 N N . VAL B 1 257 ? -6.91 -7.312 8.648 1 89.75 257 VAL B N 1
ATOM 5225 C CA . VAL B 1 257 ? -7.184 -6.566 7.426 1 89.75 257 VAL B CA 1
ATOM 5226 C C . VAL B 1 257 ? -8.305 -7.242 6.645 1 89.75 257 VAL B C 1
ATOM 5228 O O . VAL B 1 257 ? -8.25 -8.445 6.383 1 89.75 257 VAL B O 1
ATOM 5231 N N . THR B 1 258 ? -9.289 -6.562 6.297 1 89.88 258 THR B N 1
ATOM 5232 C CA . THR B 1 258 ? -10.266 -6.93 5.281 1 89.88 258 THR B CA 1
ATOM 5233 C C . THR B 1 258 ? -10.094 -6.078 4.027 1 89.88 258 THR B C 1
ATOM 5235 O O . THR B 1 258 ? -10.469 -4.902 4.016 1 89.88 258 THR B O 1
ATOM 5238 N N . GLY B 1 259 ? -9.523 -6.551 3.133 1 91 259 GLY B N 1
ATOM 5239 C CA . GLY B 1 259 ? -9.164 -5.828 1.925 1 91 259 GLY B CA 1
ATOM 5240 C C . GLY B 1 259 ? -7.809 -6.223 1.373 1 91 259 GLY B C 1
ATOM 5241 O O . GLY B 1 259 ? -7.516 -7.41 1.229 1 91 259 GLY B O 1
ATOM 5242 N N . ASN B 1 260 ? -7.035 -5.184 0.973 1 91.25 260 ASN B N 1
ATOM 5243 C CA . ASN B 1 260 ? -5.742 -5.449 0.355 1 91.25 260 ASN B CA 1
ATOM 5244 C C . ASN B 1 260 ? -4.59 -4.969 1.235 1 91.25 260 ASN B C 1
ATOM 5246 O O . ASN B 1 260 ? -4.676 -3.9 1.846 1 91.25 260 ASN B O 1
ATOM 5250 N N . ILE B 1 261 ? -3.52 -5.793 1.309 1 91 261 ILE B N 1
ATOM 5251 C CA . ILE B 1 261 ? -2.393 -5.375 2.133 1 91 261 ILE B CA 1
ATOM 5252 C C . ILE B 1 261 ? -1.085 -5.629 1.385 1 91 261 ILE B C 1
ATOM 5254 O O . ILE B 1 261 ? -0.885 -6.707 0.818 1 91 261 ILE B O 1
ATOM 5258 N N . LEU B 1 262 ? -0.38 -4.625 1.363 1 90.56 262 LEU B N 1
ATOM 5259 C CA . LEU B 1 262 ? 1.047 -4.781 1.104 1 90.56 262 LEU B CA 1
ATOM 5260 C C . LEU B 1 262 ? 1.841 -4.77 2.404 1 90.56 262 LEU B C 1
ATOM 5262 O O . LEU B 1 262 ? 1.975 -3.725 3.047 1 90.56 262 LEU B O 1
ATOM 5266 N N . TYR B 1 263 ? 2.305 -5.879 2.764 1 88.31 263 TYR B N 1
ATOM 5267 C CA . TYR B 1 263 ? 3.064 -6.039 3.998 1 88.31 263 TYR B CA 1
ATOM 5268 C C . TYR B 1 263 ? 4.562 -6.059 3.715 1 88.31 263 TYR B C 1
ATOM 5270 O O . TYR B 1 263 ? 5.09 -7.035 3.182 1 88.31 263 TYR B O 1
ATOM 5278 N N . ALA B 1 264 ? 5.121 -4.953 4.062 1 79.38 264 ALA B N 1
ATOM 5279 C CA . ALA B 1 264 ? 6.57 -4.84 3.906 1 79.38 264 ALA B CA 1
ATOM 5280 C C . ALA B 1 264 ? 7.254 -4.684 5.262 1 79.38 264 ALA B C 1
ATOM 5282 O O . ALA B 1 264 ? 8.273 -3.994 5.371 1 79.38 264 ALA B O 1
ATOM 5283 N N . GLY B 1 265 ? 6.66 -5.137 6.34 1 67.69 265 GLY B N 1
ATOM 5284 C CA . GLY B 1 265 ? 7.016 -4.762 7.699 1 67.69 265 GLY B CA 1
ATOM 5285 C C . GLY B 1 265 ? 7.996 -5.719 8.344 1 67.69 265 GLY B C 1
ATOM 5286 O O . GLY B 1 265 ? 8.586 -6.562 7.664 1 67.69 265 GLY B O 1
ATOM 5287 N N . SER B 1 266 ? 8.211 -5.434 9.703 1 62.94 266 SER B N 1
ATOM 5288 C CA . SER B 1 266 ? 9.203 -6.031 10.586 1 62.94 266 SER B CA 1
ATOM 5289 C C . SER B 1 266 ? 8.664 -7.277 11.273 1 62.94 266 SER B C 1
ATOM 5291 O O . SER B 1 266 ? 7.453 -7.523 11.266 1 62.94 266 SER B O 1
ATOM 5293 N N . PRO B 1 267 ? 9.445 -8.039 11.891 1 64.19 267 PRO B N 1
ATOM 5294 C CA . PRO B 1 267 ? 9.133 -9.281 12.594 1 64.19 267 PRO B CA 1
ATOM 5295 C C . PRO B 1 267 ? 8.156 -9.086 13.742 1 64.19 267 PRO B C 1
ATOM 5297 O O . PRO B 1 267 ? 7.906 -7.949 14.164 1 64.19 267 PRO B O 1
ATOM 5300 N N . GLY B 1 268 ? 7.453 -10.102 14.203 1 69.69 268 GLY B N 1
ATOM 5301 C CA . GLY B 1 268 ? 6.668 -10.164 15.43 1 69.69 268 GLY B CA 1
ATOM 5302 C C . GLY B 1 268 ? 5.246 -9.664 15.242 1 69.69 268 GLY B C 1
ATOM 5303 O O . GLY B 1 268 ? 4.703 -8.977 16.109 1 69.69 268 GLY B O 1
ATOM 5304 N N . VAL B 1 269 ? 4.684 -9.945 14.141 1 71.56 269 VAL B N 1
ATOM 5305 C CA . VAL B 1 269 ? 3.32 -9.492 13.883 1 71.56 269 VAL B CA 1
ATOM 5306 C C . VAL B 1 269 ? 2.398 -10.703 13.742 1 71.56 269 VAL B C 1
ATOM 5308 O O . VAL B 1 269 ? 2.775 -11.711 13.141 1 71.56 269 VAL B O 1
ATOM 5311 N N . THR B 1 270 ? 1.281 -10.641 14.297 1 78.31 270 THR B N 1
ATOM 5312 C CA . THR B 1 270 ? 0.174 -11.539 13.977 1 78.31 270 THR B CA 1
ATOM 5313 C C . THR B 1 270 ? -0.778 -10.883 12.977 1 78.31 270 THR B C 1
ATOM 5315 O O . THR B 1 270 ? -1.362 -9.836 13.266 1 78.31 270 THR B O 1
ATOM 5318 N N . LEU B 1 271 ? -0.856 -11.555 11.883 1 84.38 271 LEU B N 1
ATOM 5319 C CA . LEU B 1 271 ? -1.586 -10.945 10.773 1 84.38 271 LEU B CA 1
ATOM 5320 C C . LEU B 1 271 ? -2.695 -11.867 10.289 1 84.38 271 LEU B C 1
ATOM 5322 O O . LEU B 1 271 ? -2.449 -13.039 9.992 1 84.38 271 LEU B O 1
ATOM 5326 N N . SER B 1 272 ? -3.854 -11.398 10.266 1 87.12 272 SER B N 1
ATOM 5327 C CA . SER B 1 272 ? -4.992 -12.062 9.641 1 87.12 272 SER B CA 1
ATOM 5328 C C . SER B 1 272 ? -5.551 -11.242 8.492 1 87.12 272 SER B C 1
ATOM 5330 O O . SER B 1 272 ? -5.902 -10.07 8.664 1 87.12 272 SER B O 1
ATOM 5332 N N . VAL B 1 273 ? -5.66 -11.891 7.367 1 89.88 273 VAL B N 1
ATOM 5333 C CA . VAL B 1 273 ? -6.082 -11.156 6.176 1 89.88 273 VAL B CA 1
ATOM 5334 C C . VAL B 1 273 ? -7.246 -11.883 5.508 1 89.88 273 VAL B C 1
ATOM 5336 O O . VAL B 1 273 ? -7.168 -13.086 5.234 1 89.88 273 VAL B O 1
ATOM 5339 N N . THR B 1 274 ? -8.273 -11.234 5.262 1 89.06 274 THR B N 1
ATOM 5340 C CA . THR B 1 274 ? -9.336 -11.648 4.355 1 89.06 274 THR B CA 1
ATOM 5341 C C . THR B 1 274 ? -9.336 -10.797 3.09 1 89.06 274 THR B C 1
ATOM 5343 O O . THR B 1 274 ? -9.75 -9.641 3.115 1 89.06 274 THR B O 1
ATOM 5346 N N . GLY B 1 275 ? -8.828 -11.242 2.137 1 91.19 275 GLY B N 1
ATOM 5347 C CA . GLY B 1 275 ? -8.633 -10.508 0.895 1 91.19 275 GLY B CA 1
ATOM 5348 C C . GLY B 1 275 ? -7.332 -10.859 0.195 1 91.19 275 GLY B C 1
ATOM 5349 O O . GLY B 1 275 ? -7.023 -12.031 -0.008 1 91.19 275 GLY B O 1
ATOM 5350 N N . ASN B 1 276 ? -6.625 -9.789 -0.283 1 91.31 276 ASN B N 1
ATOM 5351 C CA . ASN B 1 276 ? -5.391 -10.008 -1.031 1 91.31 276 ASN B CA 1
ATOM 5352 C C . ASN B 1 276 ? -4.176 -9.477 -0.276 1 91.31 276 ASN B C 1
ATOM 5354 O O . ASN B 1 276 ? -4.242 -8.414 0.343 1 91.31 276 ASN B O 1
ATOM 5358 N N . ILE B 1 277 ? -3.084 -10.273 -0.307 1 91.62 277 ILE B N 1
ATOM 5359 C CA . ILE B 1 277 ? -1.9 -9.805 0.407 1 91.62 277 ILE B CA 1
ATOM 5360 C C . ILE B 1 277 ? -0.663 -10 -0.468 1 91.62 277 ILE B C 1
ATOM 5362 O O . ILE B 1 277 ? -0.472 -11.062 -1.061 1 91.62 277 ILE B O 1
ATOM 5366 N N . LEU B 1 278 ? 0.015 -8.945 -0.538 1 91 278 LEU B N 1
ATOM 5367 C CA . LEU B 1 278 ? 1.411 -9.023 -0.955 1 91 278 LEU B CA 1
ATOM 5368 C C . LEU B 1 278 ? 2.342 -8.984 0.252 1 91 278 LEU B C 1
ATOM 5370 O O . LEU B 1 278 ? 2.469 -7.949 0.908 1 91 278 LEU B O 1
ATOM 5374 N N . TYR B 1 279 ? 2.988 -10.078 0.539 1 88.38 279 TYR B N 1
ATOM 5375 C CA . TYR B 1 279 ? 3.877 -10.211 1.688 1 88.38 279 TYR B CA 1
ATOM 5376 C C . TYR B 1 279 ? 5.336 -10.211 1.251 1 88.38 279 TYR B C 1
ATOM 5378 O O . TYR B 1 279 ? 5.785 -11.133 0.562 1 88.38 279 TYR B O 1
ATOM 5386 N N . THR B 1 280 ? 6.117 -9.141 1.709 1 81.19 280 THR B N 1
ATOM 5387 C CA . THR B 1 280 ? 7.5 -9.055 1.255 1 81.19 280 THR B CA 1
ATOM 5388 C C . THR B 1 280 ? 8.469 -9.312 2.408 1 81.19 280 THR B C 1
ATOM 5390 O O . THR B 1 280 ? 9.648 -8.992 2.318 1 81.19 280 THR B O 1
ATOM 5393 N N . GLY B 1 281 ? 8.672 -10.156 3.26 1 64.5 281 GLY B N 1
ATOM 5394 C CA . GLY B 1 281 ? 9.773 -10.961 3.762 1 64.5 281 GLY B CA 1
ATOM 5395 C C . GLY B 1 281 ? 10.094 -10.688 5.219 1 64.5 281 GLY B C 1
ATOM 5396 O O . GLY B 1 281 ? 11.234 -10.875 5.656 1 64.5 281 GLY B O 1
ATOM 5397 N N . SER B 1 282 ? 9.023 -10.07 6.297 1 65.75 282 SER B N 1
ATOM 5398 C CA . SER B 1 282 ? 9.648 -9.992 7.613 1 65.75 282 SER B CA 1
ATOM 5399 C C . SER B 1 282 ? 9.477 -11.289 8.391 1 65.75 282 SER B C 1
ATOM 5401 O O . SER B 1 282 ? 8.422 -11.93 8.312 1 65.75 282 SER B O 1
ATOM 5403 N N . PRO B 1 283 ? 10.617 -11.828 9.008 1 66.81 283 PRO B N 1
ATOM 5404 C CA . PRO B 1 283 ? 10.5 -13.07 9.773 1 66.81 283 PRO B CA 1
ATOM 5405 C C . PRO B 1 283 ? 9.594 -12.93 11 1 66.81 283 PRO B C 1
ATOM 5407 O O . PRO B 1 283 ? 9.234 -11.812 11.375 1 66.81 283 PRO B O 1
ATOM 5410 N N . GLY B 1 284 ? 9.18 -14.062 11.57 1 72.06 284 GLY B N 1
ATOM 5411 C CA . GLY B 1 284 ? 8.477 -14.109 12.844 1 72.06 284 GLY B CA 1
ATOM 5412 C C . GLY B 1 284 ? 7.023 -13.68 12.734 1 72.06 284 GLY B C 1
ATOM 5413 O O . GLY B 1 284 ? 6.492 -13.031 13.641 1 72.06 284 GLY B O 1
ATOM 5414 N N . VAL B 1 285 ? 6.457 -13.961 11.641 1 75.06 285 VAL B N 1
ATOM 5415 C CA . VAL B 1 285 ? 5.059 -13.578 11.461 1 75.06 285 VAL B CA 1
ATOM 5416 C C . VAL B 1 285 ? 4.18 -14.82 11.43 1 75.06 285 VAL B C 1
ATOM 5418 O O . VAL B 1 285 ? 4.543 -15.836 10.828 1 75.06 285 VAL B O 1
ATOM 5421 N N . THR B 1 286 ? 3.125 -14.781 12.125 1 80.88 286 THR B N 1
ATOM 5422 C CA . THR B 1 286 ? 2.029 -15.727 11.938 1 80.88 286 THR B CA 1
ATOM 5423 C C . THR B 1 286 ? 0.95 -15.133 11.039 1 80.88 286 THR B C 1
ATOM 5425 O O . THR B 1 286 ? 0.315 -14.141 11.398 1 80.88 286 THR B O 1
ATOM 5428 N N . LEU B 1 287 ? 0.826 -15.797 9.969 1 84.81 287 LEU B N 1
ATOM 5429 C CA . LEU B 1 287 ? -0.025 -15.227 8.93 1 84.81 287 LEU B CA 1
ATOM 5430 C C . LEU B 1 287 ? -1.137 -16.203 8.547 1 84.81 287 LEU B C 1
ATOM 5432 O O . LEU B 1 287 ? -0.869 -17.359 8.219 1 84.81 287 LEU B O 1
ATOM 5436 N N . SER B 1 288 ? -2.328 -15.75 8.633 1 88.75 288 SER B N 1
ATOM 5437 C CA . SER B 1 288 ? -3.494 -16.469 8.133 1 88.75 288 SER B CA 1
ATOM 5438 C C . SER B 1 288 ? -4.188 -15.68 7.023 1 88.75 288 SER B C 1
ATOM 5440 O O . SER B 1 288 ? -4.562 -14.523 7.215 1 88.75 288 SER B O 1
ATOM 5442 N N . VAL B 1 289 ? -4.387 -16.375 5.91 1 90.38 289 VAL B N 1
ATOM 5443 C CA . VAL B 1 289 ? -4.953 -15.672 4.758 1 90.38 289 VAL B CA 1
ATOM 5444 C C . VAL B 1 289 ? -6.156 -16.453 4.223 1 90.38 289 VAL B C 1
ATOM 5446 O O . VAL B 1 289 ? -6.062 -17.656 3.969 1 90.38 289 VAL B O 1
ATOM 5449 N N . THR B 1 290 ? -7.211 -15.82 4.074 1 90.06 290 THR B N 1
ATOM 5450 C CA . THR B 1 290 ? -8.344 -16.281 3.285 1 90.06 290 THR B CA 1
ATOM 5451 C C . THR B 1 290 ? -8.5 -15.453 2.018 1 90.06 290 THR B C 1
ATOM 5453 O O . THR B 1 290 ? -8.969 -14.312 2.07 1 90.06 290 THR B O 1
ATOM 5456 N N . GLY B 1 291 ? -8.055 -15.883 1.018 1 89.94 291 GLY B N 1
ATOM 5457 C CA . GLY B 1 291 ? -8.023 -15.172 -0.248 1 89.94 291 GLY B CA 1
ATOM 5458 C C . GLY B 1 291 ? -6.777 -15.461 -1.064 1 89.94 291 GLY B C 1
ATOM 5459 O O . GLY B 1 291 ? -6.43 -16.625 -1.277 1 89.94 291 GLY B O 1
ATOM 5460 N N . ASN B 1 292 ? -6.172 -14.375 -1.62 1 90.19 292 ASN B N 1
ATOM 5461 C CA . ASN B 1 292 ? -5.008 -14.547 -2.484 1 90.19 292 ASN B CA 1
ATOM 5462 C C . ASN B 1 292 ? -3.748 -13.961 -1.849 1 90.19 292 ASN B C 1
ATOM 5464 O O . ASN B 1 292 ? -3.797 -12.898 -1.225 1 90.19 292 ASN B O 1
ATOM 5468 N N . ILE B 1 293 ? -2.627 -14.703 -1.984 1 90.19 293 ILE B N 1
ATOM 5469 C CA . ILE B 1 293 ? -1.397 -14.195 -1.39 1 90.19 293 ILE B CA 1
ATOM 5470 C C . ILE B 1 293 ? -0.242 -14.352 -2.375 1 90.19 293 ILE B C 1
ATOM 5472 O O . ILE B 1 293 ? -0.072 -15.414 -2.977 1 90.19 293 ILE B O 1
ATOM 5476 N N . LEU B 1 294 ? 0.405 -13.281 -2.525 1 89.56 294 LEU B N 1
ATOM 5477 C CA . LEU B 1 294 ? 1.756 -13.32 -3.072 1 89.56 294 LEU B CA 1
ATOM 5478 C C . LEU B 1 294 ? 2.797 -13.227 -1.962 1 89.56 294 LEU B C 1
ATOM 5480 O O . LEU B 1 294 ? 2.934 -12.188 -1.318 1 89.56 294 LEU B O 1
ATOM 5484 N N . TYR B 1 295 ? 3.52 -14.273 -1.736 1 87 295 TYR B N 1
ATOM 5485 C CA . TYR B 1 295 ? 4.508 -14.359 -0.667 1 87 295 TYR B CA 1
ATOM 5486 C C . TYR B 1 295 ? 5.922 -14.367 -1.23 1 87 295 TYR B C 1
ATOM 5488 O O . TYR B 1 295 ? 6.312 -15.297 -1.94 1 87 295 TYR B O 1
ATOM 5496 N N . THR B 1 296 ? 6.699 -13.227 -0.96 1 78.5 296 THR B N 1
ATOM 5497 C CA . THR B 1 296 ? 8.047 -13.164 -1.513 1 78.5 296 THR B CA 1
ATOM 5498 C C . THR B 1 296 ? 9.086 -13.422 -0.427 1 78.5 296 THR B C 1
ATOM 5500 O O . THR B 1 296 ? 10.273 -13.148 -0.62 1 78.5 296 THR B O 1
ATOM 5503 N N . GLY B 1 297 ? 9.422 -13.984 0.362 1 61.81 297 GLY B N 1
ATOM 5504 C CA . GLY B 1 297 ? 10.594 -14.641 0.917 1 61.81 297 GLY B CA 1
ATOM 5505 C C . GLY B 1 297 ? 10.977 -14.125 2.291 1 61.81 297 GLY B C 1
ATOM 5506 O O . GLY B 1 297 ? 10.461 -13.094 2.738 1 61.81 297 GLY B O 1
ATOM 5507 N N . SER B 1 298 ? 10.383 -14.305 3.672 1 62.47 298 SER B N 1
ATOM 5508 C CA . SER B 1 298 ? 11.211 -14.305 4.871 1 62.47 298 SER B CA 1
ATOM 5509 C C . SER B 1 298 ? 11.031 -15.594 5.668 1 62.47 298 SER B C 1
ATOM 5511 O O . SER B 1 298 ? 9.93 -16.141 5.723 1 62.47 298 SER B O 1
ATOM 5513 N N . PRO B 1 299 ? 12.172 -16.062 6.039 1 63.53 299 PRO B N 1
ATOM 5514 C CA . PRO B 1 299 ? 12.094 -17.266 6.867 1 63.53 299 PRO B CA 1
ATOM 5515 C C . PRO B 1 299 ? 11.336 -17.031 8.172 1 63.53 299 PRO B C 1
ATOM 5517 O O . PRO B 1 299 ? 11.062 -15.891 8.539 1 63.53 299 PRO B O 1
ATOM 5520 N N . GLY B 1 300 ? 10.852 -18.078 8.758 1 71 300 GLY B N 1
ATOM 5521 C CA . GLY B 1 300 ? 10.281 -18.031 10.094 1 71 300 GLY B CA 1
ATOM 5522 C C . GLY B 1 300 ? 8.828 -17.594 10.102 1 71 300 GLY B C 1
ATOM 5523 O O . GLY B 1 300 ? 8.391 -16.906 11.016 1 71 300 GLY B O 1
ATOM 5524 N N . VAL B 1 301 ? 8.18 -17.906 9.039 1 74.38 301 VAL B N 1
ATOM 5525 C CA . VAL B 1 301 ? 6.766 -17.562 8.984 1 74.38 301 VAL B CA 1
ATOM 5526 C C . VAL B 1 301 ? 5.91 -18.828 9.055 1 74.38 301 VAL B C 1
ATOM 5528 O O . VAL B 1 301 ? 6.234 -19.828 8.43 1 74.38 301 VAL B O 1
ATOM 5531 N N . THR B 1 302 ? 4.91 -18.797 9.844 1 78.19 302 THR B N 1
ATOM 5532 C CA . THR B 1 302 ? 3.84 -19.797 9.781 1 78.19 302 THR B CA 1
ATOM 5533 C C . THR B 1 302 ? 2.668 -19.266 8.953 1 78.19 302 THR B C 1
ATOM 5535 O O . THR B 1 302 ? 2.018 -18.297 9.336 1 78.19 302 THR B O 1
ATOM 5538 N N . LEU B 1 303 ? 2.467 -19.984 7.906 1 81.5 303 LEU B N 1
ATOM 5539 C CA . LEU B 1 303 ? 1.504 -19.484 6.93 1 81.5 303 LEU B CA 1
ATOM 5540 C C . LEU B 1 303 ? 0.393 -20.5 6.688 1 81.5 303 LEU B C 1
ATOM 5542 O O . LEU B 1 303 ? 0.663 -21.641 6.324 1 81.5 303 LEU B O 1
ATOM 5546 N N . SER B 1 304 ? -0.783 -20.047 6.922 1 85.31 304 SER B N 1
ATOM 5547 C CA . SER B 1 304 ? -1.977 -20.797 6.566 1 85.31 304 SER B CA 1
ATOM 5548 C C . SER B 1 304 ? -2.807 -20.078 5.516 1 85.31 304 SER B C 1
ATOM 5550 O O . SER B 1 304 ? -3.217 -18.922 5.727 1 85.31 304 SER B O 1
ATOM 5552 N N . VAL B 1 305 ? -3.053 -20.781 4.41 1 87.06 305 VAL B N 1
ATOM 5553 C CA . VAL B 1 305 ? -3.748 -20.125 3.311 1 87.06 305 VAL B CA 1
ATOM 5554 C C . VAL B 1 305 ? -4.965 -20.953 2.896 1 87.06 305 VAL B C 1
ATOM 5556 O O . VAL B 1 305 ? -4.848 -22.156 2.646 1 87.06 305 VAL B O 1
ATOM 5559 N N . THR B 1 306 ? -6.078 -20.359 2.816 1 87.38 306 THR B N 1
ATOM 5560 C CA . THR B 1 306 ? -7.262 -20.875 2.145 1 87.38 306 THR B CA 1
ATOM 5561 C C . THR B 1 306 ? -7.574 -20.062 0.893 1 87.38 306 THR B C 1
ATOM 5563 O O . THR B 1 306 ? -8.117 -18.969 0.981 1 87.38 306 THR B O 1
ATOM 5566 N N . GLY B 1 307 ? -7.176 -20.484 -0.159 1 87.06 307 GLY B N 1
ATOM 5567 C CA . GLY B 1 307 ? -7.285 -19.766 -1.424 1 87.06 307 GLY B CA 1
ATOM 5568 C C . GLY B 1 307 ? -6.113 -20.031 -2.354 1 87.06 307 GLY B C 1
ATOM 5569 O O . GLY B 1 307 ? -5.711 -21.172 -2.553 1 87.06 307 GLY B O 1
ATOM 5570 N N . ASN B 1 308 ? -5.648 -18.938 -3.01 1 86.5 308 ASN B N 1
ATOM 5571 C CA . ASN B 1 308 ? -4.562 -19.062 -3.977 1 86.5 308 ASN B CA 1
ATOM 5572 C C . ASN B 1 308 ? -3.275 -18.422 -3.465 1 86.5 308 ASN B C 1
ATOM 5574 O O . ASN B 1 308 ? -3.307 -17.359 -2.844 1 86.5 308 ASN B O 1
ATOM 5578 N N . ILE B 1 309 ? -2.135 -19.141 -3.689 1 86.69 309 ILE B N 1
ATOM 5579 C CA . ILE B 1 309 ? -0.876 -18.578 -3.217 1 86.69 309 ILE B CA 1
ATOM 5580 C C . ILE B 1 309 ? 0.184 -18.688 -4.309 1 86.69 309 ILE B C 1
ATOM 5582 O O . ILE B 1 309 ? 0.339 -19.75 -4.926 1 86.69 309 ILE B O 1
ATOM 5586 N N . LEU B 1 310 ? 0.779 -17.609 -4.5 1 87.19 310 LEU B N 1
ATOM 5587 C CA . LEU B 1 310 ? 2.078 -17.594 -5.16 1 87.19 310 LEU B CA 1
ATOM 5588 C C . LEU B 1 310 ? 3.207 -17.453 -4.141 1 87.19 310 LEU B C 1
ATOM 5590 O O . LEU B 1 310 ? 3.375 -16.406 -3.527 1 87.19 310 LEU B O 1
ATOM 5594 N N . TYR B 1 311 ? 3.914 -18.484 -3.963 1 83.56 311 TYR B N 1
ATOM 5595 C CA . TYR B 1 311 ? 4.977 -18.547 -2.965 1 83.56 311 TYR B CA 1
ATOM 5596 C C . TYR B 1 311 ? 6.348 -18.531 -3.629 1 83.56 311 TYR B C 1
ATOM 5598 O O . TYR B 1 311 ? 6.723 -19.5 -4.305 1 83.56 311 TYR B O 1
ATOM 5606 N N . THR B 1 312 ? 7.023 -17.422 -3.41 1 76.06 312 THR B N 1
ATOM 5607 C CA . THR B 1 312 ? 8.383 -17.359 -3.934 1 76.06 312 THR B CA 1
ATOM 5608 C C . THR B 1 312 ? 9.398 -17.359 -2.795 1 76.06 312 THR B C 1
ATOM 5610 O O . THR B 1 312 ? 10.578 -17.062 -3.008 1 76.06 312 THR B O 1
ATOM 5613 N N . GLY B 1 313 ? 9.07 -17.516 -1.53 1 64.81 313 GLY B N 1
ATOM 5614 C CA . GLY B 1 313 ? 9.766 -17.203 -0.292 1 64.81 313 GLY B CA 1
ATOM 5615 C C . GLY B 1 313 ? 10.914 -18.141 0.002 1 64.81 313 GLY B C 1
ATOM 5616 O O . GLY B 1 313 ? 11.234 -19.016 -0.809 1 64.81 313 GLY B O 1
ATOM 5617 N N . SER B 1 314 ? 11.594 -17.734 1.073 1 61.69 314 SER B N 1
ATOM 5618 C CA . SER B 1 314 ? 12.82 -18.328 1.587 1 61.69 314 SER B CA 1
ATOM 5619 C C . SER B 1 314 ? 12.516 -19.578 2.416 1 61.69 314 SER B C 1
ATOM 5621 O O . SER B 1 314 ? 11.367 -19.812 2.789 1 61.69 314 SER B O 1
ATOM 5623 N N . PRO B 1 315 ? 13.477 -20.281 2.793 1 61.66 315 PRO B N 1
ATOM 5624 C CA . PRO B 1 315 ? 13.344 -21.484 3.631 1 61.66 315 PRO B CA 1
ATOM 5625 C C . PRO B 1 315 ? 12.812 -21.156 5.027 1 61.66 315 PRO B C 1
ATOM 5627 O O . PRO B 1 315 ? 12.867 -20.016 5.469 1 61.66 315 PRO B O 1
ATOM 5630 N N . GLY B 1 316 ? 12.18 -22.078 5.656 1 66.19 316 GLY B N 1
ATOM 5631 C CA . GLY B 1 316 ? 11.781 -21.969 7.047 1 66.19 316 GLY B CA 1
ATOM 5632 C C . GLY B 1 316 ? 10.344 -21.516 7.223 1 66.19 316 GLY B C 1
ATOM 5633 O O . GLY B 1 316 ? 10.023 -20.781 8.164 1 66.19 316 GLY B O 1
ATOM 5634 N N . VAL B 1 317 ? 9.578 -21.812 6.254 1 69.06 317 VAL B N 1
ATOM 5635 C CA . VAL B 1 317 ? 8.172 -21.484 6.387 1 69.06 317 VAL B CA 1
ATOM 5636 C C . VAL B 1 317 ? 7.344 -22.75 6.562 1 69.06 317 VAL B C 1
ATOM 5638 O O . VAL B 1 317 ? 7.523 -23.719 5.824 1 69.06 317 VAL B O 1
ATOM 5641 N N . THR B 1 318 ? 6.578 -22.781 7.59 1 73.5 318 THR B N 1
ATOM 5642 C CA . THR B 1 318 ? 5.543 -23.812 7.691 1 73.5 318 THR B CA 1
ATOM 5643 C C . THR B 1 318 ? 4.293 -23.391 6.922 1 73.5 318 THR B C 1
ATOM 5645 O O . THR B 1 318 ? 3.641 -22.406 7.27 1 73.5 318 THR B O 1
ATOM 5648 N N . LEU B 1 319 ? 4.086 -24.188 5.898 1 76.19 319 LEU B N 1
ATOM 5649 C CA . LEU B 1 319 ? 3.037 -23.766 4.973 1 76.19 319 LEU B CA 1
ATOM 5650 C C . LEU B 1 319 ? 1.92 -24.797 4.91 1 76.19 319 LEU B C 1
ATOM 5652 O O . LEU B 1 319 ? 2.178 -25.984 4.676 1 76.19 319 LEU B O 1
ATOM 5656 N N . SER B 1 320 ? 0.736 -24.359 5.137 1 78.69 320 SER B N 1
ATOM 5657 C CA . SER B 1 320 ? -0.473 -25.141 4.906 1 78.69 320 SER B CA 1
ATOM 5658 C C . SER B 1 320 ? -1.413 -24.438 3.934 1 78.69 320 SER B C 1
ATOM 5660 O O . SER B 1 320 ? -1.842 -23.312 4.188 1 78.69 320 SER B O 1
ATOM 5662 N N . VAL B 1 321 ? -1.673 -25.141 2.824 1 80.19 321 VAL B N 1
ATOM 5663 C CA . VAL B 1 321 ? -2.494 -24.5 1.802 1 80.19 321 VAL B CA 1
ATOM 5664 C C . VAL B 1 321 ? -3.689 -25.391 1.468 1 80.19 321 VAL B C 1
ATOM 5666 O O . VAL B 1 321 ? -3.531 -26.594 1.223 1 80.19 321 VAL B O 1
ATOM 5669 N N . THR B 1 322 ? -4.805 -24.844 1.467 1 81.81 322 THR B N 1
ATOM 5670 C CA . THR B 1 322 ? -6.004 -25.438 0.878 1 81.81 322 THR B CA 1
ATOM 5671 C C . THR B 1 322 ? -6.461 -24.625 -0.331 1 81.81 322 THR B C 1
ATOM 5673 O O . THR B 1 322 ? -7.012 -23.531 -0.18 1 81.81 322 THR B O 1
ATOM 5676 N N . GLY B 1 323 ? -6.133 -25.047 -1.445 1 81.5 323 GLY B N 1
ATOM 5677 C CA . GLY B 1 323 ? -6.41 -24.344 -2.68 1 81.5 323 GLY B CA 1
ATOM 5678 C C . GLY B 1 323 ? -5.336 -24.531 -3.734 1 81.5 323 GLY B C 1
ATOM 5679 O O . GLY B 1 323 ? -4.891 -25.656 -3.977 1 81.5 323 GLY B O 1
ATOM 5680 N N . ASN B 1 324 ? -5.016 -23.469 -4.441 1 79.75 324 ASN B N 1
ATOM 5681 C CA . ASN B 1 324 ? -4.047 -23.547 -5.531 1 79.75 324 ASN B CA 1
ATOM 5682 C C . ASN B 1 324 ? -2.734 -22.859 -5.164 1 79.75 324 ASN B C 1
ATOM 5684 O O . ASN B 1 324 ? -2.738 -21.781 -4.562 1 79.75 324 ASN B O 1
ATOM 5688 N N . ILE B 1 325 ? -1.63 -23.562 -5.484 1 82.12 325 ILE B N 1
ATOM 5689 C CA . ILE B 1 325 ? -0.349 -22.969 -5.113 1 82.12 325 ILE B CA 1
ATOM 5690 C C . ILE B 1 325 ? 0.602 -23 -6.309 1 82.12 325 ILE B C 1
ATOM 5692 O O . ILE B 1 325 ? 0.727 -24.031 -6.977 1 82.12 325 ILE B O 1
ATOM 5696 N N . LEU B 1 326 ? 1.141 -21.875 -6.52 1 80.75 326 LEU B N 1
ATOM 5697 C CA . LEU B 1 326 ? 2.359 -21.797 -7.312 1 80.75 326 LEU B CA 1
ATOM 5698 C C . LEU B 1 326 ? 3.582 -21.609 -6.422 1 80.75 326 LEU B C 1
ATOM 5700 O O . LEU B 1 326 ? 3.732 -20.562 -5.781 1 80.75 326 LEU B O 1
ATOM 5704 N N . TYR B 1 327 ? 4.406 -22.578 -6.367 1 77.69 327 TYR B N 1
ATOM 5705 C CA . TYR B 1 327 ? 5.562 -22.578 -5.48 1 77.69 327 TYR B CA 1
ATOM 5706 C C . TYR B 1 327 ? 6.859 -22.484 -6.273 1 77.69 327 TYR B C 1
ATOM 5708 O O . TYR B 1 327 ? 7.23 -23.422 -6.98 1 77.69 327 TYR B O 1
ATOM 5716 N N . THR B 1 328 ? 7.527 -21.375 -6.07 1 72.5 328 THR B N 1
ATOM 5717 C CA . THR B 1 328 ? 8.812 -21.219 -6.746 1 72.5 328 THR B CA 1
ATOM 5718 C C . THR B 1 328 ? 9.938 -21.031 -5.734 1 72.5 328 THR B C 1
ATOM 5720 O O . THR B 1 328 ? 11.078 -20.75 -6.109 1 72.5 328 THR B O 1
ATOM 5723 N N . GLY B 1 329 ? 9.781 -21.016 -4.383 1 64.5 329 GLY B N 1
ATOM 5724 C CA . GLY B 1 329 ? 10.727 -20.625 -3.35 1 64.5 329 GLY B CA 1
ATOM 5725 C C . GLY B 1 329 ? 11.703 -21.719 -2.982 1 64.5 329 GLY B C 1
ATOM 5726 O O . GLY B 1 329 ? 11.719 -22.781 -3.617 1 64.5 329 GLY B O 1
ATOM 5727 N N . SER B 1 330 ? 12.648 -21.25 -2.164 1 57.66 330 SER B N 1
ATOM 5728 C CA . SER B 1 330 ? 13.812 -22.031 -1.767 1 57.66 330 SER B CA 1
ATOM 5729 C C . SER B 1 330 ? 13.438 -23.094 -0.73 1 57.66 330 SER B C 1
ATOM 5731 O O . SER B 1 330 ? 12.383 -23 -0.097 1 57.66 330 SER B O 1
ATOM 5733 N N . PRO B 1 331 ? 14.508 -23.875 -0.252 1 51 331 PRO B N 1
ATOM 5734 C CA . PRO B 1 331 ? 14.523 -25.156 0.478 1 51 331 PRO B CA 1
ATOM 5735 C C . PRO B 1 331 ? 14.031 -25 1.918 1 51 331 PRO B C 1
ATOM 5737 O O . PRO B 1 331 ? 14.148 -23.938 2.51 1 51 331 PRO B O 1
ATOM 5740 N N . GLY B 1 332 ? 13.445 -26.062 2.551 1 51.88 332 GLY B N 1
ATOM 5741 C CA . GLY B 1 332 ? 13.336 -26.375 3.967 1 51.88 332 GLY B CA 1
ATOM 5742 C C . GLY B 1 332 ? 11.906 -26.344 4.473 1 51.88 332 GLY B C 1
ATOM 5743 O O . GLY B 1 332 ?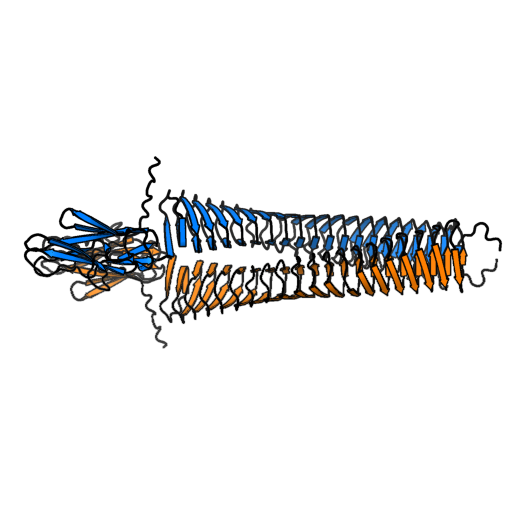 11.664 -26.031 5.645 1 51.88 332 GLY B O 1
ATOM 5744 N N . VAL B 1 333 ? 11.039 -26.531 3.666 1 54.97 333 VAL B N 1
ATOM 5745 C CA . VAL B 1 333 ? 9.664 -26.391 4.133 1 54.97 333 VAL B CA 1
ATOM 5746 C C . VAL B 1 333 ? 8.992 -27.75 4.188 1 54.97 333 VAL B C 1
ATOM 5748 O O . VAL B 1 333 ? 9.281 -28.625 3.371 1 54.97 333 VAL B O 1
ATOM 5751 N N . THR B 1 334 ? 8.523 -28.062 5.426 1 54.84 334 THR B N 1
ATOM 5752 C CA . THR B 1 334 ? 7.523 -29.125 5.43 1 54.84 334 THR B CA 1
ATOM 5753 C C . THR B 1 334 ? 6.148 -28.578 5.051 1 54.84 334 THR B C 1
ATOM 5755 O O . THR B 1 334 ? 5.672 -27.609 5.656 1 54.84 334 THR B O 1
ATOM 5758 N N . ARG B 1 335 ? 5.547 -29.172 3.912 1 64.81 335 ARG B N 1
ATOM 5759 C CA . ARG B 1 335 ? 4.34 -28.547 3.381 1 64.81 335 ARG B CA 1
ATOM 5760 C C . ARG B 1 335 ? 3.258 -29.578 3.109 1 64.81 335 ARG B C 1
ATOM 5762 O O . ARG B 1 335 ? 3.557 -30.719 2.748 1 64.81 335 ARG B O 1
ATOM 5769 N N . SER B 1 336 ? 2.084 -29.266 3.617 1 70.38 336 SER B N 1
ATOM 5770 C CA . SER B 1 336 ? 0.917 -30 3.15 1 70.38 336 SER B CA 1
ATOM 5771 C C . SER B 1 336 ? 0.043 -29.141 2.244 1 70.38 336 SER B C 1
ATOM 5773 O O . SER B 1 336 ? -0.251 -28 2.568 1 70.38 336 SER B O 1
ATOM 5775 N N . VAL B 1 337 ? -0.191 -29.688 1.124 1 74.06 337 VAL B N 1
ATOM 5776 C CA . VAL B 1 337 ? -1.04 -28.984 0.166 1 74.06 337 VAL B CA 1
ATOM 5777 C C . VAL B 1 337 ? -2.232 -29.875 -0.207 1 74.06 337 VAL B C 1
ATOM 5779 O O . VAL B 1 337 ? -2.064 -31.047 -0.544 1 74.06 337 VAL B O 1
ATOM 5782 N N . THR B 1 338 ? -3.33 -29.328 -0.072 1 77.25 338 THR B N 1
ATOM 5783 C CA . THR B 1 338 ? -4.535 -29.938 -0.617 1 77.25 338 THR B CA 1
ATOM 5784 C C . THR B 1 338 ? -5.09 -29.109 -1.771 1 77.25 338 THR B C 1
ATOM 5786 O O . THR B 1 338 ? -5.5 -27.969 -1.575 1 77.25 338 THR B O 1
ATOM 5789 N N . GLY B 1 339 ? -4.977 -29.641 -2.881 1 78.69 339 GLY B N 1
ATOM 5790 C CA . GLY B 1 339 ? -5.383 -28.922 -4.074 1 78.69 339 GLY B CA 1
ATOM 5791 C C . GLY B 1 339 ? -4.402 -29.062 -5.223 1 78.69 339 GLY B C 1
ATOM 5792 O O . GLY B 1 339 ? -3.926 -30.156 -5.504 1 78.69 339 GLY B O 1
ATOM 5793 N N . ASN B 1 340 ? -4.254 -27.969 -5.984 1 80.31 340 ASN B N 1
ATOM 5794 C CA . ASN B 1 340 ? -3.377 -27.984 -7.152 1 80.31 340 ASN B CA 1
ATOM 5795 C C . ASN B 1 340 ? -2.076 -27.234 -6.883 1 80.31 340 ASN B C 1
ATOM 5797 O O . ASN B 1 340 ? -2.09 -26.141 -6.301 1 80.31 340 ASN B O 1
ATOM 5801 N N . ILE B 1 341 ? -0.973 -27.875 -7.277 1 82 341 ILE B N 1
ATOM 5802 C CA . ILE B 1 341 ? 0.3 -27.219 -7.016 1 82 341 ILE B CA 1
ATOM 5803 C C . ILE B 1 341 ? 1.173 -27.25 -8.266 1 82 341 ILE B C 1
ATOM 5805 O O . ILE B 1 341 ? 1.282 -28.297 -8.922 1 82 341 ILE B O 1
ATOM 5809 N N . LEU B 1 342 ? 1.653 -26.141 -8.523 1 81 342 LEU B N 1
ATOM 5810 C CA . LEU B 1 342 ? 2.789 -26.031 -9.438 1 81 342 LEU B CA 1
ATOM 5811 C C . LEU B 1 342 ? 4.078 -25.766 -8.672 1 81 342 LEU B C 1
ATOM 5813 O O . LEU B 1 342 ? 4.254 -24.672 -8.117 1 81 342 LEU B O 1
ATOM 5817 N N . TYR B 1 343 ? 4.922 -26.75 -8.648 1 82.56 343 TYR B N 1
ATOM 5818 C CA . TYR B 1 343 ? 6.137 -26.656 -7.852 1 82.56 343 TYR B CA 1
ATOM 5819 C C . TYR B 1 343 ? 7.367 -26.562 -8.742 1 82.56 343 TYR B C 1
ATOM 5821 O O . TYR B 1 343 ? 7.719 -27.516 -9.438 1 82.56 343 TYR B O 1
ATOM 5829 N N . THR B 1 344 ? 8.008 -25.359 -8.625 1 75.62 344 THR B N 1
ATOM 5830 C CA . THR B 1 344 ? 9.266 -25.172 -9.352 1 75.62 344 THR B CA 1
ATOM 5831 C C . THR B 1 344 ? 10.414 -24.906 -8.391 1 75.62 344 THR B C 1
ATOM 5833 O O . THR B 1 344 ? 11.461 -24.391 -8.789 1 75.62 344 THR B O 1
ATOM 5836 N N . GLY B 1 345 ? 10.367 -25.078 -7.152 1 68.94 345 GLY B N 1
ATOM 5837 C CA . GLY B 1 345 ? 11.242 -24.609 -6.094 1 68.94 345 GLY B CA 1
ATOM 5838 C C . GLY B 1 345 ? 12.523 -25.406 -5.961 1 68.94 345 GLY B C 1
ATOM 5839 O O . GLY B 1 345 ? 12.836 -26.234 -6.824 1 68.94 345 GLY B O 1
ATOM 5840 N N . SER B 1 346 ? 13.25 -25.047 -4.992 1 63.47 346 SER B N 1
ATOM 5841 C CA . SER B 1 346 ? 14.625 -25.469 -4.77 1 63.47 346 SER B CA 1
ATOM 5842 C C . SER B 1 346 ? 14.68 -26.766 -3.951 1 63.47 346 SER B C 1
ATOM 5844 O O . SER B 1 346 ? 13.672 -27.203 -3.402 1 63.47 346 SER B O 1
ATOM 5846 N N . PRO B 1 347 ? 15.945 -27.312 -3.727 1 61.88 347 PRO B N 1
ATOM 5847 C CA . PRO B 1 347 ? 16.172 -28.578 -3.045 1 61.88 347 PRO B CA 1
ATOM 5848 C C . PRO B 1 347 ? 15.828 -28.531 -1.559 1 61.88 347 PRO B C 1
ATOM 5850 O O . PRO B 1 347 ? 15.672 -27.438 -0.998 1 61.88 347 PRO B O 1
ATOM 5853 N N . GLY B 1 348 ? 15.617 -29.609 -0.996 1 66.88 348 GLY B N 1
ATOM 5854 C CA . GLY B 1 348 ? 15.508 -29.766 0.445 1 66.88 348 GLY B CA 1
ATOM 5855 C C . GLY B 1 348 ? 14.094 -29.594 0.959 1 66.88 348 GLY B C 1
ATOM 5856 O O . GLY B 1 348 ? 13.883 -29.062 2.053 1 66.88 348 GLY B O 1
ATOM 5857 N N . VAL B 1 349 ? 13.156 -30 0.206 1 69.12 349 VAL B N 1
ATOM 5858 C CA . VAL B 1 349 ? 11.766 -29.828 0.624 1 69.12 349 VAL B CA 1
ATOM 5859 C C . VAL B 1 349 ? 11.102 -31.188 0.781 1 69.12 349 VAL B C 1
ATOM 5861 O O . VAL B 1 349 ? 11.336 -32.094 -0.021 1 69.12 349 VAL B O 1
ATOM 5864 N N . THR B 1 350 ? 10.375 -31.281 1.896 1 75.06 350 THR B N 1
ATOM 5865 C CA . THR B 1 350 ? 9.43 -32.375 2.02 1 75.06 350 THR B CA 1
ATOM 5866 C C . THR B 1 350 ? 8.008 -31.906 1.769 1 75.06 350 THR B C 1
ATOM 5868 O O . THR B 1 350 ? 7.523 -30.984 2.449 1 75.06 350 THR B O 1
ATOM 5871 N N . LEU B 1 351 ? 7.406 -32.5 0.829 1 77.25 351 LEU B N 1
ATOM 5872 C CA . LEU B 1 351 ? 6.098 -32.031 0.39 1 77.25 351 LEU B CA 1
ATOM 5873 C C . LEU B 1 351 ? 5.102 -33.188 0.319 1 77.25 351 LEU B C 1
ATOM 5875 O O . LEU B 1 351 ? 5.41 -34.25 -0.242 1 77.25 351 LEU B O 1
ATOM 5879 N N . SER B 1 352 ? 3.998 -32.938 0.941 1 82.44 352 SER B N 1
ATOM 5880 C CA . SER B 1 352 ? 2.857 -33.844 0.781 1 82.44 352 SER B CA 1
ATOM 5881 C C . SER B 1 352 ? 1.716 -33.156 0.038 1 82.44 352 SER B C 1
ATOM 5883 O O . SER B 1 352 ? 1.277 -32.062 0.427 1 82.44 352 SER B O 1
ATOM 5885 N N . VAL B 1 353 ? 1.299 -33.844 -0.986 1 83.44 353 VAL B N 1
ATOM 5886 C CA . VAL B 1 353 ? 0.27 -33.219 -1.824 1 83.44 353 VAL B CA 1
ATOM 5887 C C . VAL B 1 353 ? -0.918 -34.188 -1.956 1 83.44 353 VAL B C 1
ATOM 5889 O O . VAL B 1 353 ? -0.744 -35.375 -2.262 1 83.44 353 VAL B O 1
ATOM 5892 N N . THR B 1 354 ? -2.043 -33.688 -1.693 1 85.75 354 THR B N 1
ATOM 5893 C CA . THR B 1 354 ? -3.291 -34.344 -2.061 1 85.75 354 THR B CA 1
ATOM 5894 C C . THR B 1 354 ? -4.004 -33.562 -3.168 1 85.75 354 THR B C 1
ATOM 5896 O O . THR B 1 354 ? -4.512 -32.469 -2.936 1 85.75 354 THR B O 1
ATOM 5899 N N . GLY B 1 355 ? -3.9 -34.031 -4.309 1 85.75 355 GLY B N 1
ATOM 5900 C CA . GLY B 1 355 ? -4.441 -33.344 -5.465 1 85.75 355 GLY B CA 1
ATOM 5901 C C . GLY B 1 355 ? -3.568 -33.469 -6.699 1 85.75 355 GLY B C 1
ATOM 5902 O O . GLY B 1 355 ? -3.107 -34.531 -7.031 1 85.75 355 GLY B O 1
ATOM 5903 N N . ASN B 1 356 ? -3.498 -32.344 -7.508 1 84.06 356 ASN B N 1
ATOM 5904 C CA . ASN B 1 356 ? -2.727 -32.344 -8.742 1 84.06 356 ASN B CA 1
ATOM 5905 C C . ASN B 1 356 ? -1.435 -31.547 -8.594 1 84.06 356 ASN B C 1
ATOM 5907 O O . ASN B 1 356 ? -1.431 -30.469 -7.996 1 84.06 356 ASN B O 1
ATOM 5911 N N . ILE B 1 357 ? -0.322 -32.125 -9.18 1 84.88 357 ILE B N 1
ATOM 5912 C CA . ILE B 1 357 ? 0.939 -31.406 -9.031 1 84.88 357 ILE B CA 1
ATOM 5913 C C . ILE B 1 357 ? 1.71 -31.453 -10.352 1 84.88 357 ILE B C 1
ATOM 5915 O O . ILE B 1 357 ? 1.781 -32.5 -11 1 84.88 357 ILE B O 1
ATOM 5919 N N . ILE B 1 358 ? 2.188 -30.312 -10.594 1 82.19 358 ILE B N 1
ATOM 5920 C CA . ILE B 1 358 ? 3.326 -30.281 -11.508 1 82.19 358 ILE B CA 1
ATOM 5921 C C . ILE B 1 358 ? 4.617 -30.078 -10.711 1 82.19 358 ILE B C 1
ATOM 5923 O O . ILE B 1 358 ? 4.73 -29.125 -9.93 1 82.19 358 ILE B O 1
ATOM 5927 N N . TYR B 1 359 ? 5.473 -30.938 -10.953 1 84.06 359 TYR B N 1
ATOM 5928 C CA . TYR B 1 359 ? 6.773 -30.797 -10.312 1 84.06 359 TYR B CA 1
ATOM 5929 C C . TYR B 1 359 ? 7.875 -30.609 -11.344 1 84.06 359 TYR B C 1
ATOM 5931 O O . TYR B 1 359 ? 8.148 -31.516 -12.141 1 84.06 359 TYR B O 1
ATOM 5939 N N . THR B 1 360 ? 8.438 -29.422 -11.305 1 76.94 360 THR B N 1
ATOM 5940 C CA . THR B 1 360 ? 9.594 -29.141 -12.141 1 76.94 360 THR B CA 1
ATOM 5941 C C . THR B 1 360 ? 10.805 -28.781 -11.289 1 76.94 360 THR B C 1
ATOM 5943 O O . THR B 1 360 ? 11.75 -28.156 -11.773 1 76.94 360 THR B O 1
ATOM 5946 N N . GLY B 1 361 ? 10.82 -29.016 -10.055 1 69.75 361 GLY B N 1
ATOM 5947 C CA . GLY B 1 361 ? 11.742 -28.5 -9.062 1 69.75 361 GLY B CA 1
ATOM 5948 C C . GLY B 1 361 ? 13.094 -29.188 -9.094 1 69.75 361 GLY B C 1
ATOM 5949 O O . GLY B 1 361 ? 13.398 -29.938 -10.031 1 69.75 361 GLY B O 1
ATOM 5950 N N . SER B 1 362 ? 13.891 -28.766 -8.07 1 66.75 362 SER B N 1
ATOM 5951 C CA . SER B 1 362 ? 15.305 -29.125 -7.969 1 66.75 362 SER B CA 1
ATOM 5952 C C . SER B 1 362 ? 15.492 -30.453 -7.25 1 66.75 362 SER B C 1
ATOM 5954 O O . SER B 1 362 ? 14.539 -31 -6.676 1 66.75 362 SER B O 1
ATOM 5956 N N . PRO B 1 363 ? 16.734 -30.953 -7.234 1 68.38 363 PRO B N 1
ATOM 5957 C CA . PRO B 1 363 ? 17.047 -32.219 -6.543 1 68.38 363 PRO B CA 1
ATOM 5958 C C . PRO B 1 363 ? 16.859 -32.094 -5.027 1 68.38 363 PRO B C 1
ATOM 5960 O O . PRO B 1 363 ? 16.734 -31 -4.492 1 68.38 363 PRO B O 1
ATOM 5963 N N . GLY B 1 364 ? 16.719 -33.125 -4.371 1 72.56 364 GLY B N 1
ATOM 5964 C CA . GLY B 1 364 ? 16.703 -33.188 -2.918 1 72.56 364 GLY B CA 1
ATOM 5965 C C . GLY B 1 364 ? 15.32 -33 -2.318 1 72.56 364 GLY B C 1
ATOM 5966 O O . GLY B 1 364 ? 15.188 -32.438 -1.229 1 72.56 364 GLY B O 1
ATOM 5967 N N . VAL B 1 365 ? 14.367 -33.406 -3.02 1 73.81 365 VAL B N 1
ATOM 5968 C CA . VAL B 1 365 ? 13 -33.25 -2.527 1 73.81 365 VAL B CA 1
ATOM 5969 C C . VAL B 1 365 ? 12.398 -34.625 -2.246 1 73.81 365 VAL B C 1
ATOM 5971 O O . VAL B 1 365 ? 12.609 -35.562 -3.01 1 73.81 365 VAL B O 1
ATOM 5974 N N . THR B 1 366 ? 11.758 -34.719 -1.106 1 79.12 366 THR B N 1
ATOM 5975 C CA . THR B 1 366 ? 10.875 -35.844 -0.846 1 79.12 366 THR B CA 1
ATOM 5976 C C . THR B 1 366 ? 9.422 -35.469 -1.098 1 79.12 366 THR B C 1
ATOM 5978 O O . THR B 1 366 ? 8.891 -34.562 -0.455 1 79.12 366 THR B O 1
ATOM 5981 N N . LEU B 1 367 ? 8.875 -36.188 -1.98 1 83.06 367 LEU B N 1
ATOM 5982 C CA . LEU B 1 367 ? 7.531 -35.844 -2.432 1 83.06 367 LEU B CA 1
ATOM 5983 C C . LEU B 1 367 ? 6.586 -37.031 -2.285 1 83.06 367 LEU B C 1
ATOM 5985 O O . LEU B 1 367 ? 6.883 -38.125 -2.764 1 83.06 367 LEU B O 1
ATOM 5989 N N . SER B 1 368 ? 5.531 -36.75 -1.56 1 86.94 368 SER B N 1
ATOM 5990 C CA . SER B 1 368 ? 4.438 -37.719 -1.475 1 86.94 368 SER B CA 1
ATOM 5991 C C . SER B 1 368 ? 3.158 -37.156 -2.09 1 86.94 368 SER B C 1
ATOM 5993 O O . SER B 1 368 ? 2.678 -36.094 -1.679 1 86.94 368 SER B O 1
ATOM 5995 N N . VAL B 1 369 ? 2.629 -37.938 -3.055 1 88.81 369 VAL B N 1
ATOM 5996 C CA . VAL B 1 369 ? 1.473 -37.438 -3.781 1 88.81 369 VAL B CA 1
ATOM 5997 C C . VAL B 1 369 ? 0.329 -38.438 -3.711 1 88.81 369 VAL B C 1
ATOM 5999 O O . VAL B 1 369 ? 0.516 -39.625 -4.016 1 88.81 369 VAL B O 1
ATOM 6002 N N . THR B 1 370 ? -0.777 -38 -3.285 1 89.19 370 THR B N 1
ATOM 6003 C CA . THR B 1 370 ? -2.039 -38.688 -3.465 1 89.19 370 THR B CA 1
ATOM 6004 C C . THR B 1 370 ? -2.914 -38 -4.496 1 89.19 370 THR B C 1
ATOM 6006 O O . THR B 1 370 ? -3.49 -36.938 -4.211 1 89.19 370 THR B O 1
ATOM 6009 N N . GLY B 1 371 ? -2.93 -38.469 -5.688 1 89.31 371 GLY B N 1
ATOM 6010 C CA . GLY B 1 371 ? -3.594 -37.812 -6.809 1 89.31 371 GLY B CA 1
ATOM 6011 C C . GLY B 1 371 ? -2.82 -37.938 -8.109 1 89.31 371 GLY B C 1
ATOM 6012 O O . GLY B 1 371 ? -2.428 -39.031 -8.508 1 89.31 371 GLY B O 1
ATOM 6013 N N . ASN B 1 372 ? -2.719 -36.812 -8.898 1 88.88 372 ASN B N 1
ATOM 6014 C CA . ASN B 1 372 ? -2.072 -36.844 -10.203 1 88.88 372 ASN B CA 1
ATOM 6015 C C . ASN B 1 372 ? -0.806 -35.969 -10.211 1 88.88 372 ASN B C 1
ATOM 6017 O O . ASN B 1 372 ? -0.778 -34.906 -9.625 1 88.88 372 ASN B O 1
ATOM 6021 N N . ILE B 1 373 ? 0.252 -36.531 -10.898 1 89.06 373 ILE B N 1
ATOM 6022 C CA . ILE B 1 373 ? 1.484 -35.75 -10.938 1 89.06 373 ILE B CA 1
ATOM 6023 C C . ILE B 1 373 ? 2.055 -35.75 -12.352 1 89.06 373 ILE B C 1
ATOM 6025 O O . ILE B 1 373 ? 2.125 -36.781 -13 1 89.06 373 ILE B O 1
ATOM 6029 N N . LEU B 1 374 ? 2.34 -34.625 -12.727 1 87.31 374 LEU B N 1
ATOM 6030 C CA . LEU B 1 374 ? 3.26 -34.438 -13.844 1 87.31 374 LEU B CA 1
ATOM 6031 C C . LEU B 1 374 ? 4.664 -34.094 -13.344 1 87.31 374 LEU B C 1
ATOM 6033 O O . LEU B 1 374 ? 4.918 -33 -12.867 1 87.31 374 LEU B O 1
ATOM 6037 N N . TYR B 1 375 ? 5.484 -35.031 -13.438 1 87 375 TYR B N 1
ATOM 6038 C CA . TYR B 1 375 ? 6.852 -34.844 -12.953 1 87 375 TYR B CA 1
ATOM 6039 C C . TYR B 1 375 ? 7.801 -34.531 -14.102 1 87 375 TYR B C 1
ATOM 6041 O O . TYR B 1 375 ? 8.086 -35.375 -14.945 1 87 375 TYR B O 1
ATOM 6049 N N . ALA B 1 376 ? 8.211 -33.281 -14.078 1 79.31 376 ALA B N 1
ATOM 6050 C CA . ALA B 1 376 ? 9.195 -32.812 -15.055 1 79.31 376 ALA B CA 1
ATOM 6051 C C . ALA B 1 376 ? 10.438 -32.281 -14.359 1 79.31 376 ALA B C 1
ATOM 6053 O O . ALA B 1 376 ? 10.992 -31.25 -14.781 1 79.31 376 ALA B O 1
ATOM 6054 N N . GLY B 1 377 ? 10.797 -32.812 -13.227 1 73.44 377 GLY B N 1
ATOM 6055 C CA . GLY B 1 377 ? 11.805 -32.219 -12.367 1 73.44 377 GLY B CA 1
ATOM 6056 C C . GLY B 1 377 ? 13.188 -32.812 -12.578 1 73.44 377 GLY B C 1
ATOM 6057 O O . GLY B 1 377 ? 13.422 -33.531 -13.547 1 73.44 377 GLY B O 1
ATOM 6058 N N . SER B 1 378 ? 14.078 -32.312 -11.617 1 67.06 378 SER B N 1
ATOM 6059 C CA . SER B 1 378 ? 15.508 -32.625 -11.664 1 67.06 378 SER B CA 1
ATOM 6060 C C . SER B 1 378 ? 15.812 -33.938 -10.969 1 67.06 378 SER B C 1
ATOM 6062 O O . SER B 1 378 ? 14.953 -34.5 -10.273 1 67.06 378 SER B O 1
ATOM 6064 N N . PRO B 1 379 ? 17.016 -34.438 -11.055 1 69.06 379 PRO B N 1
ATOM 6065 C CA . PRO B 1 379 ? 17.453 -35.688 -10.391 1 69.06 379 PRO B CA 1
ATOM 6066 C C . PRO B 1 379 ? 17.453 -35.562 -8.867 1 69.06 379 PRO B C 1
ATOM 6068 O O . PRO B 1 379 ? 17.328 -34.469 -8.328 1 69.06 379 PRO B O 1
ATOM 6071 N N . GLY B 1 380 ? 17.453 -36.625 -8.18 1 73 380 GLY B N 1
ATOM 6072 C CA . GLY B 1 380 ? 17.641 -36.688 -6.738 1 73 380 GLY B CA 1
ATOM 6073 C C . GLY B 1 380 ? 16.359 -36.5 -5.953 1 73 380 GLY B C 1
ATOM 6074 O O . GLY B 1 380 ? 16.344 -35.844 -4.914 1 73 380 GLY B O 1
ATOM 6075 N N . VAL B 1 381 ? 15.305 -36.969 -6.473 1 77.19 381 VAL B N 1
ATOM 6076 C CA . VAL B 1 381 ? 14.016 -36.844 -5.797 1 77.19 381 VAL B CA 1
ATOM 6077 C C . VAL B 1 381 ? 13.523 -38.219 -5.371 1 77.19 381 VAL B C 1
ATOM 6079 O O . VAL B 1 381 ? 13.664 -39.188 -6.113 1 77.19 381 VAL B O 1
ATOM 6082 N N . THR B 1 382 ? 13.031 -38.312 -4.16 1 82.25 382 THR B N 1
ATOM 6083 C CA . THR B 1 382 ? 12.25 -39.469 -3.732 1 82.25 382 THR B CA 1
ATOM 6084 C C . THR B 1 382 ? 10.75 -39.188 -3.865 1 82.25 382 THR B C 1
ATOM 6086 O O . THR B 1 382 ? 10.227 -38.281 -3.227 1 82.25 382 THR B O 1
ATOM 6089 N N . LEU B 1 383 ? 10.195 -40 -4.688 1 87.12 383 LEU B N 1
ATOM 6090 C CA . LEU B 1 383 ? 8.797 -39.75 -5.035 1 87.12 383 LEU B CA 1
ATOM 6091 C C . LEU B 1 383 ? 7.93 -40.969 -4.754 1 87.12 383 LEU B C 1
ATOM 6093 O O . LEU B 1 383 ? 8.242 -42.062 -5.195 1 87.12 383 LEU B O 1
ATOM 6097 N N . SER B 1 384 ? 6.914 -40.688 -3.961 1 89.75 384 SER B N 1
ATOM 6098 C CA . SER B 1 384 ? 5.875 -41.688 -3.744 1 89.75 384 SER B CA 1
ATOM 6099 C C . SER B 1 384 ? 4.52 -41.219 -4.238 1 89.75 384 SER B C 1
ATOM 6101 O O . SER B 1 384 ? 4.051 -40.156 -3.822 1 89.75 384 SER B O 1
ATOM 6103 N N . VAL B 1 385 ? 3.912 -42.062 -5.125 1 91.88 385 VAL B N 1
ATOM 6104 C CA . VAL B 1 385 ? 2.664 -41.594 -5.738 1 91.88 385 VAL B CA 1
ATOM 6105 C C . VAL B 1 385 ? 1.585 -42.656 -5.539 1 91.88 385 VAL B C 1
ATOM 6107 O O . VAL B 1 385 ? 1.796 -43.844 -5.844 1 91.88 385 VAL B O 1
ATOM 6110 N N . THR B 1 386 ? 0.511 -42.281 -5.02 1 90.88 386 THR B N 1
ATOM 6111 C CA . THR B 1 386 ? -0.732 -43.031 -5.07 1 90.88 386 THR B CA 1
ATOM 6112 C C . THR B 1 386 ? -1.73 -42.375 -6.02 1 90.88 386 THR B C 1
ATOM 6114 O O . THR B 1 386 ? -2.346 -41.375 -5.688 1 90.88 386 THR B O 1
ATOM 6117 N N . GLY B 1 387 ? -1.822 -42.875 -7.238 1 90.12 387 GLY B N 1
ATOM 6118 C CA . GLY B 1 387 ? -2.615 -42.25 -8.297 1 90.12 387 GLY B CA 1
ATOM 6119 C C . GLY B 1 387 ? -1.965 -42.375 -9.664 1 90.12 387 GLY B C 1
ATOM 6120 O O . GLY B 1 387 ? -1.56 -43.469 -10.078 1 90.12 387 GLY B O 1
ATOM 6121 N N . ASN B 1 388 ? -1.99 -41.25 -10.477 1 89.06 388 ASN B N 1
ATOM 6122 C CA . ASN B 1 388 ? -1.475 -41.25 -11.844 1 89.06 388 ASN B CA 1
ATOM 6123 C C . ASN B 1 388 ? -0.242 -40.375 -11.984 1 89.06 388 ASN B C 1
ATOM 6125 O O . ASN B 1 388 ? -0.181 -39.281 -11.398 1 89.06 388 ASN B O 1
ATOM 6129 N N . ILE B 1 389 ? 0.754 -40.875 -12.789 1 90.31 389 ILE B N 1
ATOM 6130 C CA . ILE B 1 389 ? 1.95 -40.062 -12.953 1 90.31 389 ILE B CA 1
ATOM 6131 C C . ILE B 1 389 ? 2.365 -40.031 -14.422 1 90.31 389 ILE B C 1
ATOM 6133 O O . ILE B 1 389 ? 2.4 -41.094 -15.078 1 90.31 389 ILE B O 1
ATOM 6137 N N . LEU B 1 390 ? 2.568 -38.844 -14.844 1 88.38 390 LEU B N 1
ATOM 6138 C CA . LEU B 1 390 ? 3.344 -38.625 -16.062 1 88.38 390 LEU B CA 1
ATOM 6139 C C . LEU B 1 390 ? 4.777 -38.219 -15.719 1 88.38 390 LEU B C 1
ATOM 6141 O O . LEU B 1 390 ? 5.016 -37.125 -15.195 1 88.38 390 LEU B O 1
ATOM 6145 N N . TYR B 1 391 ? 5.613 -39.062 -15.977 1 87.31 391 TYR B N 1
ATOM 6146 C CA . TYR B 1 391 ? 7.012 -38.844 -15.641 1 87.31 391 TYR B CA 1
ATOM 6147 C C . TYR B 1 391 ? 7.836 -38.562 -16.891 1 87.31 391 TYR B C 1
ATOM 6149 O O . TYR B 1 391 ? 8.023 -39.438 -17.719 1 87.31 391 TYR B O 1
ATOM 6157 N N . THR B 1 392 ? 8.25 -37.25 -17.016 1 77.38 392 THR B N 1
ATOM 6158 C CA . THR B 1 392 ? 9.086 -36.906 -18.156 1 77.38 392 THR B CA 1
ATOM 6159 C C . THR B 1 392 ? 10.523 -36.656 -17.719 1 77.38 392 THR B C 1
ATOM 6161 O O . THR B 1 392 ? 11.336 -36.156 -18.516 1 77.38 392 THR B O 1
ATOM 6164 N N . GLY B 1 393 ? 10.961 -36.688 -16.453 1 67.12 393 GLY B N 1
ATOM 6165 C CA . GLY B 1 393 ? 12.078 -36.062 -15.766 1 67.12 393 GLY B CA 1
ATOM 6166 C C . GLY B 1 393 ? 13.391 -36.781 -15.992 1 67.12 393 GLY B C 1
ATOM 6167 O O . GLY B 1 393 ? 13.5 -37.625 -16.875 1 67.12 393 GLY B O 1
ATOM 6168 N N . SER B 1 394 ? 14.414 -36.438 -15.062 1 65 394 SER B N 1
ATOM 6169 C CA . SER B 1 394 ? 15.867 -36.531 -15.062 1 65 394 SER B CA 1
ATOM 6170 C C . SER B 1 394 ? 16.344 -37.812 -14.344 1 65 394 SER B C 1
ATOM 6172 O O . SER B 1 394 ? 15.625 -38.344 -13.5 1 65 394 SER B O 1
ATOM 6174 N N . PRO B 1 395 ? 17.406 -38.219 -14.508 1 68.31 395 PRO B N 1
ATOM 6175 C CA . PRO B 1 395 ? 18 -39.375 -13.844 1 68.31 395 PRO B CA 1
ATOM 6176 C C . PRO B 1 395 ? 18.062 -39.219 -12.328 1 68.31 395 PRO B C 1
ATOM 6178 O O . PRO B 1 395 ? 17.812 -38.156 -11.797 1 68.31 395 PRO B O 1
ATOM 6181 N N . GLY B 1 396 ? 18.156 -40.281 -11.578 1 73.12 396 GLY B N 1
ATOM 6182 C CA . GLY B 1 396 ? 18.453 -40.281 -10.148 1 73.12 396 GLY B CA 1
ATOM 6183 C C . GLY B 1 396 ? 17.203 -40.156 -9.297 1 73.12 396 GLY B C 1
ATOM 6184 O O . GLY B 1 396 ? 17.219 -39.5 -8.258 1 73.12 396 GLY B O 1
ATOM 6185 N N . VAL B 1 397 ? 16.109 -40.719 -9.75 1 78.06 397 VAL B N 1
ATOM 6186 C CA . VAL B 1 397 ? 14.867 -40.625 -8.977 1 78.06 397 VAL B CA 1
ATOM 6187 C C . VAL B 1 397 ? 14.477 -42 -8.469 1 78.06 397 VAL B C 1
ATOM 6189 O O . VAL B 1 397 ? 14.57 -43 -9.203 1 78.06 397 VAL B O 1
ATOM 6192 N N . THR B 1 398 ? 14.148 -42.094 -7.25 1 81.75 398 THR B N 1
ATOM 6193 C CA . THR B 1 398 ? 13.477 -43.25 -6.715 1 81.75 398 THR B CA 1
ATOM 6194 C C . THR B 1 398 ? 11.969 -43.062 -6.699 1 81.75 398 THR B C 1
ATOM 6196 O O . THR B 1 398 ? 11.461 -42.188 -6 1 81.75 398 THR B O 1
ATOM 6199 N N . LEU B 1 399 ? 11.359 -43.875 -7.492 1 86.75 399 LEU B N 1
ATOM 6200 C CA . LEU B 1 399 ? 9.93 -43.688 -7.711 1 86.75 399 LEU B CA 1
ATOM 6201 C C . LEU B 1 399 ? 9.141 -44.906 -7.316 1 86.75 399 LEU B C 1
ATOM 6203 O O . LEU B 1 399 ? 9.438 -46.031 -7.781 1 86.75 399 LEU B O 1
ATOM 6207 N N . SER B 1 400 ? 8.219 -44.688 -6.406 1 89.38 400 SER B N 1
ATOM 6208 C CA . SER B 1 400 ? 7.234 -45.719 -6.066 1 89.38 400 SER B CA 1
ATOM 6209 C C . SER B 1 400 ? 5.828 -45.281 -6.449 1 89.38 400 SER B C 1
ATOM 6211 O O . SER B 1 400 ? 5.363 -44.219 -6.027 1 89.38 400 SER B O 1
ATOM 6213 N N . VAL B 1 401 ? 5.188 -46.156 -7.285 1 91.38 401 VAL B N 1
ATOM 6214 C CA . VAL B 1 401 ? 3.869 -45.75 -7.777 1 91.38 401 VAL B CA 1
ATOM 6215 C C . VAL B 1 401 ? 2.861 -46.875 -7.453 1 91.38 401 VAL B C 1
ATOM 6217 O O . VAL B 1 401 ? 3.092 -48.031 -7.762 1 91.38 401 VAL B O 1
ATOM 6220 N N . THR B 1 402 ? 1.814 -46.5 -6.844 1 90 402 THR B N 1
ATOM 6221 C CA . THR B 1 402 ? 0.607 -47.312 -6.766 1 90 402 THR B CA 1
ATOM 6222 C C . THR B 1 402 ? -0.501 -46.719 -7.637 1 90 402 THR B C 1
ATOM 6224 O O . THR B 1 402 ? -1.15 -45.75 -7.246 1 90 402 THR B O 1
ATOM 6227 N N . GLY B 1 403 ? -0.671 -47.188 -8.891 1 88.88 403 GLY B N 1
ATOM 6228 C CA . GLY B 1 403 ? -1.588 -46.625 -9.875 1 88.88 403 GLY B CA 1
ATOM 6229 C C . GLY B 1 403 ? -1.077 -46.75 -11.297 1 88.88 403 GLY B C 1
ATOM 6230 O O . GLY B 1 403 ? -0.656 -47.844 -11.727 1 88.88 403 GLY B O 1
ATOM 6231 N N . ASN B 1 404 ? -1.232 -45.625 -12.125 1 86.56 404 ASN B N 1
ATOM 6232 C CA . ASN B 1 404 ? -0.865 -45.656 -13.539 1 86.56 404 ASN B CA 1
ATOM 6233 C C . ASN B 1 404 ? 0.312 -44.719 -13.82 1 86.56 404 ASN B C 1
ATOM 6235 O O . ASN B 1 404 ? 0.392 -43.625 -13.266 1 86.56 404 ASN B O 1
ATOM 6239 N N . ILE B 1 405 ? 1.23 -45.219 -14.727 1 88.5 405 ILE B N 1
ATOM 6240 C CA . ILE B 1 405 ? 2.377 -44.344 -15.023 1 88.5 405 ILE B CA 1
ATOM 6241 C C . ILE B 1 405 ? 2.654 -44.344 -16.516 1 88.5 405 ILE B C 1
ATOM 6243 O O . ILE B 1 405 ? 2.666 -45.406 -17.156 1 88.5 405 ILE B O 1
ATOM 6247 N N . LEU B 1 406 ? 2.748 -43.188 -16.969 1 86.69 406 LEU B N 1
ATOM 6248 C CA . LEU B 1 406 ? 3.412 -42.969 -18.25 1 86.69 406 LEU B CA 1
ATOM 6249 C C . LEU B 1 406 ? 4.848 -42.5 -18.031 1 86.69 406 LEU B C 1
ATOM 6251 O O . LEU B 1 406 ? 5.082 -41.406 -17.516 1 86.69 406 LEU B O 1
ATOM 6255 N N . TYR B 1 407 ? 5.738 -43.281 -18.406 1 85 407 TYR B N 1
ATOM 6256 C CA . TYR B 1 407 ? 7.152 -43 -18.203 1 85 407 TYR B CA 1
ATOM 6257 C C . TYR B 1 407 ? 7.875 -42.844 -19.531 1 85 407 TYR B C 1
ATOM 6259 O O . TYR B 1 407 ? 7.945 -43.781 -20.328 1 85 407 TYR B O 1
ATOM 6267 N N . THR B 1 408 ? 8.359 -41.531 -19.781 1 77.19 408 THR B N 1
ATOM 6268 C CA . THR B 1 408 ? 9 -41.281 -21.078 1 77.19 408 THR B CA 1
ATOM 6269 C C . THR B 1 408 ? 10.508 -41.469 -20.969 1 77.19 408 THR B C 1
ATOM 6271 O O . THR B 1 408 ? 11.234 -41.25 -21.953 1 77.19 408 THR B O 1
ATOM 6274 N N . GLY B 1 409 ? 11.234 -41.969 -20.328 1 62.97 409 GLY B N 1
ATOM 6275 C CA . GLY B 1 409 ? 12.516 -42.656 -20.328 1 62.97 409 GLY B CA 1
ATOM 6276 C C . GLY B 1 409 ? 13.672 -41.75 -19.953 1 62.97 409 GLY B C 1
ATOM 6277 O O . GLY B 1 409 ? 13.758 -40.625 -20.422 1 62.97 409 GLY B O 1
ATOM 6278 N N . SER B 1 410 ? 14.023 -41.5 -18.578 1 66.44 410 SER B N 1
ATOM 6279 C CA . SER B 1 410 ? 15.367 -41.062 -18.25 1 66.44 410 SER B CA 1
ATOM 6280 C C . SER B 1 410 ? 16.172 -42.156 -17.547 1 66.44 410 SER B C 1
ATOM 6282 O O . SER B 1 410 ? 15.617 -42.906 -16.75 1 66.44 410 SER B O 1
ATOM 6284 N N . PRO B 1 411 ? 17.438 -42.312 -18.016 1 67 411 PRO B N 1
ATOM 6285 C CA . PRO B 1 411 ? 18.234 -43.344 -17.344 1 67 411 PRO B CA 1
ATOM 6286 C C . PRO B 1 411 ? 18.422 -43.062 -15.859 1 67 411 PRO B C 1
ATOM 6288 O O . PRO B 1 411 ? 18.188 -41.938 -15.406 1 67 411 PRO B O 1
ATOM 6291 N N . GLY B 1 412 ? 18.703 -44.062 -15.078 1 72.25 412 GLY B N 1
ATOM 6292 C CA . GLY B 1 412 ? 19.078 -43.906 -13.68 1 72.25 412 GLY B CA 1
ATOM 6293 C C . GLY B 1 412 ? 17.891 -43.812 -12.75 1 72.25 412 GLY B C 1
ATOM 6294 O O . GLY B 1 412 ? 17.969 -43.125 -11.711 1 72.25 412 GLY B O 1
ATOM 6295 N N . VAL B 1 413 ? 16.797 -44.406 -13.156 1 76.12 413 VAL B N 1
ATOM 6296 C CA . VAL B 1 413 ? 15.617 -44.344 -12.297 1 76.12 413 VAL B CA 1
ATOM 6297 C C . VAL B 1 413 ? 15.32 -45.75 -11.734 1 76.12 413 VAL B C 1
ATOM 6299 O O . VAL B 1 413 ? 15.367 -46.75 -12.461 1 76.12 413 VAL B O 1
ATOM 6302 N N . THR B 1 414 ? 15.148 -45.812 -10.469 1 78.19 414 THR B N 1
ATOM 6303 C CA . THR B 1 414 ? 14.594 -47 -9.844 1 78.19 414 THR B CA 1
ATOM 6304 C C . THR B 1 414 ? 13.078 -46.875 -9.68 1 78.19 414 THR B C 1
ATOM 6306 O O . THR B 1 414 ? 12.602 -46 -8.953 1 78.19 414 THR B O 1
ATOM 6309 N N . LEU B 1 415 ? 12.438 -47.719 -10.391 1 82.38 415 LEU B N 1
ATOM 6310 C CA . LEU B 1 415 ? 10.984 -47.594 -10.469 1 82.38 415 LEU B CA 1
ATOM 6311 C C . LEU B 1 415 ? 10.297 -48.844 -9.938 1 82.38 415 LEU B C 1
ATOM 6313 O O . LEU B 1 415 ? 10.578 -49.938 -10.398 1 82.38 415 LEU B O 1
ATOM 6317 N N . SER B 1 416 ? 9.469 -48.594 -8.938 1 84 416 SER B N 1
ATOM 6318 C CA . SER B 1 416 ? 8.578 -49.625 -8.445 1 84 416 SER B CA 1
ATOM 6319 C C . SER B 1 416 ? 7.121 -49.281 -8.703 1 84 416 SER B C 1
ATOM 6321 O O . SER B 1 416 ? 6.637 -48.219 -8.242 1 84 416 SER B O 1
ATOM 6323 N N . VAL B 1 417 ? 6.441 -50.156 -9.484 1 85.75 417 VAL B N 1
ATOM 6324 C CA . VAL B 1 417 ? 5.07 -49.844 -9.867 1 85.75 417 VAL B CA 1
ATOM 6325 C C . VAL B 1 417 ? 4.141 -50.969 -9.43 1 85.75 417 VAL B C 1
ATOM 6327 O O . VAL B 1 417 ? 4.387 -52.125 -9.742 1 85.75 417 VAL B O 1
ATOM 6330 N N . THR B 1 418 ? 3.141 -50.594 -8.727 1 83.81 418 THR B N 1
ATOM 6331 C CA . THR B 1 418 ? 1.979 -51.469 -8.516 1 83.81 418 THR B CA 1
ATOM 6332 C C . THR B 1 418 ? 0.771 -50.938 -9.289 1 83.81 418 THR B C 1
ATOM 6334 O O . THR B 1 418 ? 0.119 -49.969 -8.852 1 83.81 418 THR B O 1
ATOM 6337 N N . GLY B 1 419 ? 0.526 -51.438 -10.531 1 81.94 419 GLY B N 1
ATOM 6338 C CA . GLY B 1 419 ? -0.508 -50.938 -11.422 1 81.94 419 GLY B CA 1
ATOM 6339 C C . GLY B 1 419 ? -0.13 -51.062 -12.891 1 81.94 419 GLY B C 1
ATOM 6340 O O . GLY B 1 419 ? 0.347 -52.094 -13.344 1 81.94 419 GLY B O 1
ATOM 6341 N N . ASN B 1 420 ? -0.443 -49.938 -13.695 1 78.38 420 ASN B N 1
ATOM 6342 C CA . ASN B 1 420 ? -0.214 -49.969 -15.133 1 78.38 420 ASN B CA 1
ATOM 6343 C C . ASN B 1 420 ? 0.904 -49 -15.539 1 78.38 420 ASN B C 1
ATOM 6345 O O . ASN B 1 420 ? 1.006 -47.906 -15 1 78.38 420 ASN B O 1
ATOM 6349 N N . ILE B 1 421 ? 1.781 -49.5 -16.562 1 81.62 421 ILE B N 1
ATOM 6350 C CA . ILE B 1 421 ? 2.867 -48.625 -16.984 1 81.62 421 ILE B CA 1
ATOM 6351 C C . ILE B 1 421 ? 2.982 -48.625 -18.516 1 81.62 421 ILE B C 1
ATOM 6353 O O . ILE B 1 421 ? 2.967 -49.688 -19.125 1 81.62 421 ILE B O 1
ATOM 6357 N N . LEU B 1 422 ? 2.988 -47.438 -18.938 1 79.69 422 LEU B N 1
ATOM 6358 C CA . LEU B 1 422 ? 3.5 -47.219 -20.281 1 79.69 422 LEU B CA 1
ATOM 6359 C C . LEU B 1 422 ? 4.926 -46.656 -20.25 1 79.69 422 LEU B C 1
ATOM 6361 O O . LEU B 1 422 ? 5.156 -45.562 -19.75 1 79.69 422 LEU B O 1
ATOM 6365 N N . TYR B 1 423 ? 5.809 -47.406 -20.703 1 78.44 423 TYR B N 1
ATOM 6366 C CA . TYR B 1 423 ? 7.219 -47.031 -20.703 1 78.44 423 TYR B CA 1
ATOM 6367 C C . TYR B 1 423 ? 7.766 -46.906 -22.125 1 78.44 423 TYR B C 1
ATOM 6369 O O . TYR B 1 423 ? 7.797 -47.906 -22.859 1 78.44 423 TYR B O 1
ATOM 6377 N N . THR B 1 424 ? 8.086 -45.562 -22.484 1 72.31 424 THR B N 1
ATOM 6378 C CA . THR B 1 424 ? 8.539 -45.375 -23.859 1 72.31 424 THR B CA 1
ATOM 6379 C C . THR B 1 424 ? 10.055 -45.562 -23.953 1 72.31 424 THR B C 1
ATOM 6381 O O . THR B 1 424 ? 10.656 -45.25 -24.984 1 72.31 424 THR B O 1
ATOM 6384 N N . GLY B 1 425 ? 10.797 -46.188 -23.516 1 61.25 425 GLY B N 1
ATOM 6385 C CA . GLY B 1 425 ? 12.039 -46.938 -23.562 1 61.25 425 GLY B CA 1
ATOM 6386 C C . GLY B 1 425 ? 13.273 -46.062 -23.562 1 61.25 425 GLY B C 1
ATOM 6387 O O . GLY B 1 425 ? 13.203 -44.906 -23.938 1 61.25 425 GLY B O 1
ATOM 6388 N N . SER B 1 426 ? 14.023 -45.781 -22.359 1 63.16 426 SER B N 1
ATOM 6389 C CA . SER B 1 426 ? 15.438 -45.438 -22.312 1 63.16 426 SER B CA 1
ATOM 6390 C C . SER B 1 426 ? 16.234 -46.469 -21.516 1 63.16 426 SER B C 1
ATOM 6392 O O . SER B 1 426 ? 15.719 -47.031 -20.531 1 63.16 426 SER B O 1
ATOM 6394 N N . PRO B 1 427 ? 17.391 -46.781 -22.047 1 61.72 427 PRO B N 1
ATOM 6395 C CA . PRO B 1 427 ? 18.188 -47.75 -21.281 1 61.72 427 PRO B CA 1
ATOM 6396 C C . PRO B 1 427 ? 18.578 -47.219 -19.906 1 61.72 427 PRO B C 1
ATOM 6398 O O . PRO B 1 427 ? 18.5 -46.031 -19.641 1 61.72 427 PRO B O 1
ATOM 6401 N N . GLY B 1 428 ? 18.812 -48.094 -18.938 1 66.69 428 GLY B N 1
ATOM 6402 C CA . GLY B 1 428 ? 19.344 -47.719 -17.641 1 66.69 428 GLY B CA 1
ATOM 6403 C C . GLY B 1 428 ? 18.281 -47.531 -16.594 1 66.69 428 GLY B C 1
ATOM 6404 O O . GLY B 1 428 ? 18.422 -46.719 -15.688 1 66.69 428 GLY B O 1
ATOM 6405 N N . VAL B 1 429 ? 17.203 -48.281 -16.812 1 68.44 429 VAL B N 1
ATOM 6406 C CA . VAL B 1 429 ? 16.125 -48.188 -15.82 1 68.44 429 VAL B CA 1
ATOM 6407 C C . VAL B 1 429 ? 15.93 -49.562 -15.148 1 68.44 429 VAL B C 1
ATOM 6409 O O . VAL B 1 429 ? 15.852 -50.594 -15.82 1 68.44 429 VAL B O 1
ATOM 6412 N N . THR B 1 430 ? 15.977 -49.531 -13.836 1 72.69 430 THR B N 1
ATOM 6413 C CA . THR B 1 430 ? 15.547 -50.719 -13.078 1 72.69 430 THR B CA 1
ATOM 6414 C C . THR B 1 430 ? 14.047 -50.625 -12.781 1 72.69 430 THR B C 1
ATOM 6416 O O . THR B 1 430 ? 13.586 -49.719 -12.109 1 72.69 430 THR B O 1
ATOM 6419 N N . LEU B 1 431 ? 13.398 -51.594 -13.305 1 73.62 431 LEU B N 1
ATOM 6420 C CA . LEU B 1 431 ? 11.945 -51.531 -13.234 1 73.62 431 LEU B CA 1
ATOM 6421 C C . LEU B 1 431 ? 11.375 -52.75 -12.547 1 73.62 431 LEU B C 1
ATOM 6423 O O . LEU B 1 431 ? 11.656 -53.875 -12.961 1 73.62 431 LEU B O 1
ATOM 6427 N N . SER B 1 432 ? 10.695 -52.469 -11.477 1 74.62 432 SER B N 1
ATOM 6428 C CA . SER B 1 432 ? 9.891 -53.5 -10.82 1 74.62 432 SER B CA 1
ATOM 6429 C C . SER B 1 432 ? 8.398 -53.219 -10.953 1 74.62 432 SER B C 1
ATOM 6431 O O . SER B 1 432 ? 7.926 -52.156 -10.516 1 74.62 432 SER B O 1
ATOM 6433 N N . VAL B 1 433 ? 7.676 -54.062 -11.672 1 74.75 433 VAL B N 1
ATOM 6434 C CA . VAL B 1 433 ? 6.266 -53.812 -11.922 1 74.75 433 VAL B CA 1
ATOM 6435 C C . VAL B 1 433 ? 5.414 -54.938 -11.406 1 74.75 433 VAL B C 1
ATOM 6437 O O . VAL B 1 433 ? 5.641 -56.125 -11.766 1 74.75 433 VAL B O 1
ATOM 6440 N N . THR B 1 434 ? 4.562 -54.625 -10.531 1 74.25 434 THR B N 1
ATOM 6441 C CA . THR B 1 434 ? 3.465 -55.531 -10.18 1 74.25 434 THR B CA 1
ATOM 6442 C C . THR B 1 434 ? 2.168 -55.062 -10.844 1 74.25 434 THR B C 1
ATOM 6444 O O . THR B 1 434 ? 1.478 -54.188 -10.336 1 74.25 434 THR B O 1
ATOM 6447 N N . GLY B 1 435 ? 1.849 -55.531 -12.094 1 72.31 435 GLY B N 1
ATOM 6448 C CA . GLY B 1 435 ? 0.711 -55.094 -12.898 1 72.31 435 GLY B CA 1
ATOM 6449 C C . GLY B 1 435 ? 0.965 -55.188 -14.391 1 72.31 435 GLY B C 1
ATOM 6450 O O . GLY B 1 435 ? 1.566 -56.156 -14.867 1 72.31 435 GLY B O 1
ATOM 6451 N N . ASN B 1 436 ? 0.386 -54.156 -15.172 1 70.06 436 ASN B N 1
ATOM 6452 C CA . ASN B 1 436 ? 0.465 -54.219 -16.625 1 70.06 436 ASN B CA 1
ATOM 6453 C C . ASN B 1 436 ? 1.503 -53.219 -17.156 1 70.06 436 ASN B C 1
ATOM 6455 O O . ASN B 1 436 ? 1.632 -52.125 -16.656 1 70.06 436 ASN B O 1
ATOM 6459 N N . ILE B 1 437 ? 2.334 -53.688 -18.266 1 70 437 ILE B N 1
ATOM 6460 C CA . ILE B 1 437 ? 3.367 -52.812 -18.812 1 70 437 ILE B CA 1
ATOM 6461 C C . ILE B 1 437 ? 3.287 -52.812 -20.344 1 70 437 ILE B C 1
ATOM 6463 O O . ILE B 1 437 ? 3.129 -53.875 -20.953 1 70 437 ILE B O 1
ATOM 6467 N N . LEU B 1 438 ? 3.217 -51.625 -20.781 1 70.56 438 LEU B N 1
ATOM 6468 C CA . LEU B 1 438 ? 3.537 -51.438 -22.203 1 70.56 438 LEU B CA 1
ATOM 6469 C C . LEU B 1 438 ? 4.918 -50.812 -22.359 1 70.56 438 LEU B C 1
ATOM 6471 O O . LEU B 1 438 ? 5.145 -49.656 -21.938 1 70.56 438 LEU B O 1
ATOM 6475 N N . TYR B 1 439 ? 5.809 -51.5 -22.859 1 64.44 439 TYR B N 1
ATOM 6476 C CA . TYR B 1 439 ? 7.172 -51 -23.078 1 64.44 439 TYR B CA 1
ATOM 6477 C C . TYR B 1 439 ? 7.473 -50.906 -24.578 1 64.44 439 TYR B C 1
ATOM 6479 O O . TYR B 1 439 ? 7.332 -51.875 -25.312 1 64.44 439 TYR B O 1
ATOM 6487 N N . THR B 1 440 ? 7.703 -49.594 -24.984 1 62.38 440 THR B N 1
ATOM 6488 C CA . THR B 1 440 ? 7.965 -49.406 -26.406 1 62.38 440 THR B CA 1
ATOM 6489 C C . THR B 1 440 ? 9.453 -49.219 -26.656 1 62.38 440 THR B C 1
ATOM 6491 O O . THR B 1 440 ? 9.852 -48.781 -27.734 1 62.38 440 THR B O 1
ATOM 6494 N N . GLY B 1 441 ? 10.484 -49.281 -25.609 1 58.62 441 GLY B N 1
ATOM 6495 C CA . GLY B 1 441 ? 11.828 -48.75 -25.672 1 58.62 441 GLY B CA 1
ATOM 6496 C C . GLY B 1 441 ? 12.859 -49.75 -26.172 1 58.62 441 GLY B C 1
ATOM 6497 O O . GLY B 1 441 ? 12.5 -50.844 -26.594 1 58.62 441 GLY B O 1
ATOM 6498 N N . SER B 1 442 ? 14.078 -49.156 -26.141 1 57.44 442 SER B N 1
ATOM 6499 C CA . SER B 1 442 ? 15.375 -49.594 -26.656 1 57.44 442 SER B CA 1
ATOM 6500 C C . SER B 1 442 ? 15.984 -50.688 -25.766 1 57.44 442 SER B C 1
ATOM 6502 O O . SER B 1 442 ? 15.68 -50.75 -24.578 1 57.44 442 SER B O 1
ATOM 6504 N N . PRO B 1 443 ? 16.859 -51.469 -26.078 1 55.72 443 PRO B N 1
ATOM 6505 C CA . PRO B 1 443 ? 17.594 -52.469 -25.297 1 55.72 443 PRO B CA 1
ATOM 6506 C C . PRO B 1 443 ? 18.266 -51.875 -24.062 1 55.72 443 PRO B C 1
ATOM 6508 O O . PRO B 1 443 ? 18.5 -50.656 -24.016 1 55.72 443 PRO B O 1
ATOM 6511 N N . GLY B 1 444 ? 18.438 -52.594 -22.922 1 57 444 GLY B N 1
ATOM 6512 C CA . GLY B 1 444 ? 19.203 -52.188 -21.75 1 57 444 GLY B CA 1
ATOM 6513 C C . GLY B 1 444 ? 18.312 -51.906 -20.531 1 57 444 GLY B C 1
ATOM 6514 O O . GLY B 1 444 ? 18.75 -51.281 -19.578 1 57 444 GLY B O 1
ATOM 6515 N N . VAL B 1 445 ? 17.188 -52.344 -20.625 1 58.12 445 VAL B N 1
ATOM 6516 C CA . VAL B 1 445 ? 16.297 -52.188 -19.469 1 58.12 445 VAL B CA 1
ATOM 6517 C C . VAL B 1 445 ? 16.266 -53.5 -18.672 1 58.12 445 VAL B C 1
ATOM 6519 O O . VAL B 1 445 ? 16.062 -54.562 -19.25 1 58.12 445 VAL B O 1
ATOM 6522 N N . THR B 1 446 ? 16.688 -53.438 -17.422 1 61.94 446 THR B N 1
ATOM 6523 C CA . THR B 1 446 ? 16.469 -54.594 -16.547 1 61.94 446 THR B CA 1
ATOM 6524 C C . THR B 1 446 ? 15.055 -54.562 -15.977 1 61.94 446 THR B C 1
ATOM 6526 O O . THR B 1 446 ? 14.648 -53.625 -15.328 1 61.94 446 THR B O 1
ATOM 6529 N N . LEU B 1 447 ? 14.32 -55.531 -16.406 1 56.78 447 LEU B N 1
ATOM 6530 C CA . LEU B 1 447 ? 12.93 -55.625 -15.984 1 56.78 447 LEU B CA 1
ATOM 6531 C C . LEU B 1 447 ? 12.719 -56.781 -15.023 1 56.78 447 LEU B C 1
ATOM 6533 O O . LEU B 1 447 ? 13.188 -57.875 -15.281 1 56.78 447 LEU B O 1
ATOM 6537 N N . SER B 1 448 ? 12.383 -56.406 -13.805 1 58.81 448 SER B N 1
ATOM 6538 C CA . SER B 1 448 ? 11.836 -57.438 -12.906 1 58.81 448 SER B CA 1
ATOM 6539 C C . SER B 1 448 ? 10.32 -57.281 -12.773 1 58.81 448 SER B C 1
ATOM 6541 O O . SER B 1 448 ? 9.812 -56.188 -12.555 1 58.81 448 SER B O 1
ATOM 6543 N N . PHE B 1 449 ? 9.648 -58.156 -13.305 1 52.59 449 PHE B N 1
ATOM 6544 C CA . PHE B 1 449 ? 8.211 -57.938 -13.258 1 52.59 449 PHE B CA 1
ATOM 6545 C C . PHE B 1 449 ? 7.477 -59.156 -12.719 1 52.59 449 PHE B C 1
ATOM 6547 O O . PHE B 1 449 ? 7.965 -60.281 -12.836 1 52.59 449 PHE B O 1
ATOM 6554 N N . GLN B 1 450 ? 6.867 -58.844 -11.703 1 50.28 450 GLN B N 1
ATOM 6555 C CA . GLN B 1 450 ? 5.777 -59.781 -11.398 1 50.28 450 GLN B CA 1
ATOM 6556 C C . GLN B 1 450 ? 4.496 -59.375 -12.117 1 50.28 450 GLN B C 1
ATOM 6558 O O . GLN B 1 450 ? 3.971 -58.281 -11.883 1 50.28 450 GLN B O 1
ATOM 6563 N N . VAL B 1 451 ? 4.543 -59.469 -13.336 1 44.12 451 VAL B N 1
ATOM 6564 C CA . VAL B 1 451 ? 3.379 -59.094 -14.133 1 44.12 451 VAL B CA 1
ATOM 6565 C C . VAL B 1 451 ? 2.225 -60.031 -13.828 1 44.12 451 VAL B C 1
ATOM 6567 O O . VAL B 1 451 ? 2.375 -61.281 -13.914 1 44.12 451 VAL B O 1
ATOM 6570 N N . THR B 1 452 ? 1.5 -59.656 -12.898 1 43.75 452 THR B N 1
ATOM 6571 C CA . THR B 1 452 ? 0.316 -60.5 -12.891 1 43.75 452 THR B CA 1
ATOM 6572 C C . THR B 1 452 ? -0.406 -60.438 -14.227 1 43.75 452 THR B C 1
ATOM 6574 O O . THR B 1 452 ? -1.039 -61.406 -14.648 1 43.75 452 THR B O 1
ATOM 6577 N N . PHE B 1 453 ? -0.5 -59.062 -14.758 1 41.84 453 PHE B N 1
ATOM 6578 C CA . PHE B 1 453 ? -1.288 -59 -15.984 1 41.84 453 PHE B CA 1
ATOM 6579 C C . PHE B 1 453 ? -0.388 -58.812 -17.203 1 41.84 453 PHE B C 1
ATOM 6581 O O . PHE B 1 453 ? 0.83 -58.688 -17.062 1 41.84 453 PHE B O 1
ATOM 6588 N N . TYR B 1 454 ? -0.918 -58.281 -18.484 1 38.84 454 TYR B N 1
ATOM 6589 C CA . TYR B 1 454 ? -0.491 -58.438 -19.859 1 38.84 454 TYR B CA 1
ATOM 6590 C C . TYR B 1 454 ? 0.643 -57.469 -20.203 1 38.84 454 TYR B C 1
ATOM 6592 O O . TYR B 1 454 ? 0.641 -56.344 -19.75 1 38.84 454 TYR B O 1
ATOM 6600 N N . ILE B 1 455 ? 1.907 -58.031 -20.141 1 38.5 455 ILE B N 1
ATOM 6601 C CA . ILE B 1 455 ? 3.053 -57.312 -20.672 1 38.5 455 ILE B CA 1
ATOM 6602 C C . ILE B 1 455 ? 2.971 -57.25 -22.188 1 38.5 455 ILE B C 1
ATOM 6604 O O . ILE B 1 455 ? 2.787 -58.281 -22.844 1 38.5 455 ILE B O 1
ATOM 6608 N N . LEU B 1 456 ? 2.59 -56.062 -22.719 1 37.03 456 LEU B N 1
ATOM 6609 C CA . LEU B 1 456 ? 2.746 -56.031 -24.172 1 37.03 456 LEU B CA 1
ATOM 6610 C C . LEU B 1 456 ? 4.102 -55.469 -24.562 1 37.03 456 LEU B C 1
ATOM 6612 O O . LEU B 1 456 ? 4.434 -54.344 -24.188 1 37.03 456 LEU B O 1
ATOM 6616 N N . ALA B 1 457 ? 5.281 -56.188 -24.469 1 35.22 457 ALA B N 1
ATOM 6617 C CA . ALA B 1 457 ? 6.551 -55.719 -25 1 35.22 457 ALA B CA 1
ATOM 6618 C C . ALA B 1 457 ? 6.516 -55.656 -26.516 1 35.22 457 ALA B C 1
ATOM 6620 O O . ALA B 1 457 ? 5.977 -56.562 -27.172 1 35.22 457 ALA B O 1
ATOM 6621 N N . VAL B 1 458 ? 6.562 -54.5 -27.016 1 37.22 458 VAL B N 1
ATOM 6622 C CA . VAL B 1 458 ? 6.891 -54.438 -28.438 1 37.22 458 VAL B CA 1
ATOM 6623 C C . VAL B 1 458 ? 8.242 -55.094 -28.688 1 37.22 458 VAL B C 1
ATOM 6625 O O . VAL B 1 458 ? 9.289 -54.531 -28.344 1 37.22 458 VAL B O 1
ATOM 6628 N N . LEU B 1 459 ? 8.445 -56.344 -28.203 1 31.94 459 LEU B N 1
ATOM 6629 C CA . LEU B 1 459 ? 9.688 -57.031 -28.562 1 31.94 459 LEU B CA 1
ATOM 6630 C C . LEU B 1 459 ? 9.766 -57.25 -30.062 1 31.94 459 LEU B C 1
ATOM 6632 O O . LEU B 1 459 ? 8.781 -57.656 -30.688 1 31.94 459 LEU B O 1
ATOM 6636 N N . GLU B 1 460 ? 10.578 -56.594 -30.906 1 34.56 460 GLU B N 1
ATOM 6637 C CA . GLU B 1 460 ? 10.938 -57.438 -32.031 1 34.56 460 GLU B CA 1
ATOM 6638 C C . GLU B 1 460 ? 10.859 -58.906 -31.656 1 34.56 460 GLU B C 1
ATOM 6640 O O . GLU B 1 460 ? 10.195 -59.688 -32.344 1 34.56 460 GLU B O 1
ATOM 6645 N N . SER B 1 461 ? 12.164 -59.438 -31.266 1 27.8 461 SER B N 1
ATOM 6646 C CA . SER B 1 461 ? 12.648 -60.812 -31.062 1 27.8 461 SER B CA 1
ATOM 6647 C C . SER B 1 461 ? 12.172 -61.375 -29.719 1 27.8 461 SER B C 1
ATOM 6649 O O . SER B 1 461 ? 12.945 -61.438 -28.766 1 27.8 461 SER B O 1
ATOM 6651 N N . LEU B 1 462 ? 11.328 -60.875 -28.969 1 25.09 462 LEU B N 1
ATOM 6652 C CA . LEU B 1 462 ? 11.227 -61.875 -27.906 1 25.09 462 LEU B CA 1
ATOM 6653 C C . LEU B 1 462 ? 10.602 -63.156 -28.422 1 25.09 462 LEU B C 1
ATOM 6655 O O . LEU B 1 462 ? 9.477 -63.156 -28.922 1 25.09 462 LEU B O 1
ATOM 6659 N N . CYS B 1 463 ? 11.5 -63.969 -29.016 1 23.88 463 CYS B N 1
ATOM 6660 C CA . CYS B 1 463 ? 11.359 -65.438 -29.125 1 23.88 463 CYS B CA 1
ATOM 6661 C C . CYS B 1 463 ? 10.688 -66 -27.891 1 23.88 463 CYS B C 1
ATOM 6663 O O . CYS B 1 463 ? 11.227 -65.875 -26.781 1 23.88 463 CYS B O 1
ATOM 6665 N N . LEU B 1 464 ? 9.359 -65.875 -27.688 1 23.67 464 LEU B N 1
ATOM 6666 C CA . LEU B 1 464 ? 8.992 -67.062 -26.953 1 23.67 464 LEU B CA 1
ATOM 6667 C C . LEU B 1 464 ? 9.383 -68.312 -27.734 1 23.67 464 LEU B C 1
ATOM 6669 O O . LEU B 1 464 ? 9.156 -68.375 -28.938 1 23.67 464 LEU B O 1
#

Sequence (928 aa):
MALRTAGSVLVVFLWSVAVVLGQYGWSVTYTTQSICTLKGSTVEMSCTYTYPSGTVTTTLWFLKKGNPVSLSGEPDYKGRVMYHRDKKNGHTLTITDLRESDSATYMFSFITDQTRWRYTGSPGVTLSVTGNILYTGSPGVTRSVTGNILYTGSPGVTRSVTGNILYTGSPGVTLSVTGNILYTGSPGVTLSVTGNILYTGSLGVTLSVTGNILYTGSPGVTLSVTGNILYTGSPGVSLSVTGNILYTGSPGVSLSVTGNILYAGSPGVTLSVTGNILYTGSPGVTLSVTGNILYTGSPGVTLSVTGNILYTGSPGVTLSVTGNILYTGSPGVTRSVTGNILYTGSPGVTLSVTGNIIYTGSPGVTLSVTGNILYAGSPGVTLSVTGNILYTGSPGVTLSVTGNILYTGSPGVTLSVTGNILYTGSPGVTLSVTGNILYTGSPGVTLSFQVTFYILAVLESLCLMALRTAGSVLVVFLWSVAVVLGQYGWSVTYTTQSICTLKGSTVEMSCTYTYPSGTVTTTLWFLKKGNPVSLSGEPDYKGRVMYHRDKKNGHTLTITDLRESDSATYMFSFITDQTRWRYTGSPGVTLSVTGNILYTGSPGVTRSVTGNILYTGSPGVTRSVTGNILYTGSPGVTLSVTGNILYTGSPGVTLSVTGNILYTGSLGVTLSVTGNILYTGSPGVTLSVTGNILYTGSPGVSLSVTGNILYTGSPGVSLSVTGNILYAGSPGVTLSVTGNILYTGSPGVTLSVTGNILYTGSPGVTLSVTGNILYTGSPGVTLSVTGNILYTGSPGVTRSVTGNILYTGSPGVTLSVTGNIIYTGSPGVTLSVTGNILYAGSPGVTLSVTGNILYTGSPGVTLSVTGNILYTGSPGVTLSVTGNILYTGSPGVTLSVTGNILYTGSPGVTLSFQVTFYILAVLESLCL